Protein AF-A0A4Q4UU15-F1 (afdb_monomer_lite)

pLDDT: mean 80.72, std 23.54, range [22.84, 98.88]

Foldseek 3Di:
DDDLDAFLAAAEDEADDQCDDPQFAHNLLNLQSQHHEYEDAPVRLVRLLVCLQPCLLSHQYEYAPQRPDDPVSVLSNLLSRHSAYEYDLVCLVVCVVPNLRYWYEDAALVCLLSGDPNEYEHEAAACDDPRLVSNLVCLVVVVHPAYEYEHHPPHDPVSVLVSCLSRSYHYHHYRSQEDLDPVVPVRHDNVLCSLLVQADAPDPVSWAWEFEAELVRHGQEIATADSNQVSVCSVVQWRWGQDPVPGIDQQCPPPVFTWGFRYWDADDRRRYIYTHIHTDQARDPDPARGPVGHDDDQVVLLVVLLCCCPDPDPPDPSVCLLVPPVVLVVQLVVLVVQCVVDQDPVSVVVSVSSNSNSVSNVCVSVVHGVSNVVSVVSSNVSNDDDDDPDDDDVVCVVVVHDDPDPPVVVVPPPDDDDDDDDDDDDDDDPDDDPDFQAFAEDEPVPDDPVVLVSLLDADDDDPLVVLCVVLVVLLVCCLVPPQVSQLVVLCVPQVQVVDPGQKDFPPDDVVLQDDDPVLVVQLVQQLVLLLVLQLVPDDPDWDWDDPDVQKIKIKDKAFFQFEEEEDEDDPDDALLSLSLPLSLLLSRPHNAYEYEYAAHSNLRDHNSSSNSCNVSVHRMYRHGHFLNSLSCQLNNGPPGHNGQEYEDADEPRRLSSQVVSCPPVNSNHHYQARAYQAEEEEEAEPLFDLLLLLVLQQVSQLRFLSYEYEYEYEPDDPVSSVSNSVNNRVVLVPDPSNVSSSSRSSSYYYYYDHHLLVVLVSCQVSQHQEYEYQDPPQVVCPVSRQHYQDYFGHSVGRVVCCSRRNNHHSRGHHPNCSNPHHHDHSVSGMDIDMDMGGDLVRLVVCLVVQLVVCVVVVVVVSNCVSVVSVVVVVVVPPDDPDPDPPDDDDDDDDDDDDDDDDDDDDDDDDDDDDDDDDDDDDDDDDDDDDDDDDDDDDDDDDDDDDDDDDDDDDDDDDDDDDDDDDDDDDDDDDDDDDDDDDDDDDDDDDDDDDDDDDDDDDDDDDD

Structure (mmCIF, N/CA/C/O backbone):
data_AF-A0A4Q4UU15-F1
#
_entry.id   AF-A0A4Q4UU15-F1
#
loop_
_atom_site.group_PDB
_atom_site.id
_atom_site.type_symbol
_atom_site.label_atom_id
_atom_site.label_alt_id
_atom_site.label_comp_id
_atom_site.label_asym_id
_atom_site.label_entity_id
_atom_site.label_seq_id
_atom_site.pdbx_PDB_ins_code
_atom_site.Cartn_x
_atom_site.Cartn_y
_atom_site.Cartn_z
_atom_site.occupancy
_atom_site.B_iso_or_equiv
_atom_site.auth_seq_id
_atom_site.auth_comp_id
_atom_site.auth_asym_id
_atom_site.auth_atom_id
_atom_site.pdbx_PDB_model_num
ATOM 1 N N . MET A 1 1 ? -6.479 15.012 11.293 1.00 39.41 1 MET A N 1
ATOM 2 C CA . MET A 1 1 ? -6.043 14.186 12.442 1.00 39.41 1 MET A CA 1
ATOM 3 C C . MET A 1 1 ? -5.944 15.071 13.678 1.00 39.41 1 MET A C 1
ATOM 5 O O . MET A 1 1 ? -5.377 16.163 13.597 1.00 39.41 1 MET A O 1
ATOM 9 N N . GLU A 1 2 ? -6.521 14.622 14.789 1.00 58.62 2 GLU A N 1
ATOM 10 C CA . GLU A 1 2 ? -6.257 15.151 16.132 1.00 58.62 2 GLU A CA 1
ATOM 11 C C . GLU A 1 2 ? -5.521 14.083 16.940 1.00 58.62 2 GLU A C 1
ATOM 13 O O . GLU A 1 2 ? -5.747 12.889 16.732 1.00 58.62 2 GLU A O 1
ATOM 18 N N . THR A 1 3 ? -4.657 14.514 17.856 1.00 61.81 3 THR A N 1
ATOM 19 C CA . THR A 1 3 ? -4.020 13.623 18.829 1.00 61.81 3 THR A CA 1
ATOM 20 C C . THR A 1 3 ? -5.076 12.959 19.728 1.00 61.81 3 THR A C 1
ATOM 22 O O . THR A 1 3 ? -6.122 13.535 20.048 1.00 61.81 3 THR A O 1
ATOM 25 N N . THR A 1 4 ? -4.838 11.705 20.115 1.00 64.75 4 THR A N 1
ATOM 26 C CA . THR A 1 4 ? -5.640 11.008 21.134 1.00 64.75 4 THR A CA 1
ATOM 27 C C . THR A 1 4 ? -5.186 11.326 22.556 1.00 64.75 4 THR A C 1
ATOM 29 O O . THR A 1 4 ? -5.921 11.025 23.497 1.00 64.75 4 THR A O 1
ATOM 32 N N . LEU A 1 5 ? -4.018 11.953 22.704 1.00 75.62 5 LEU A N 1
ATOM 33 C CA . LEU A 1 5 ? -3.441 12.382 23.970 1.00 75.62 5 LEU A CA 1
ATOM 34 C C . LEU A 1 5 ? -3.993 13.769 24.354 1.00 75.62 5 LEU A C 1
ATOM 36 O O . LEU A 1 5 ? -4.196 14.610 23.472 1.00 75.62 5 LEU A O 1
ATOM 40 N N . PRO A 1 6 ? -4.250 14.035 25.645 1.00 83.81 6 PRO A N 1
ATOM 41 C CA . PRO A 1 6 ? -4.517 15.388 26.124 1.00 83.81 6 PRO A CA 1
ATOM 42 C C . PRO A 1 6 ? -3.251 16.257 26.072 1.00 83.81 6 PRO A C 1
ATOM 44 O O . PRO A 1 6 ? -2.151 15.784 25.792 1.00 83.81 6 PRO A O 1
ATOM 47 N N . LEU A 1 7 ? -3.408 17.533 26.430 1.00 89.31 7 LEU A N 1
ATOM 48 C CA . LEU A 1 7 ? -2.296 18.347 26.926 1.00 89.31 7 LEU A CA 1
ATOM 49 C C . LEU A 1 7 ? -1.609 17.662 28.135 1.00 89.31 7 LEU A C 1
ATOM 51 O O . LEU A 1 7 ? -2.227 16.816 28.786 1.00 89.31 7 LEU A O 1
ATOM 55 N N . PRO A 1 8 ? -0.368 18.047 28.498 1.00 89.69 8 PRO A N 1
ATOM 56 C CA . PRO A 1 8 ? 0.362 17.491 29.649 1.00 89.69 8 PRO A CA 1
ATOM 57 C C . PRO A 1 8 ? -0.289 17.747 31.026 1.00 89.69 8 PRO A C 1
ATOM 59 O O . PRO A 1 8 ? 0.302 17.421 32.047 1.00 89.69 8 PRO A O 1
ATOM 62 N N . PHE A 1 9 ? -1.492 18.320 31.071 1.00 92.88 9 PHE A N 1
ATOM 63 C CA . PHE A 1 9 ? -2.354 18.469 32.242 1.00 92.88 9 PHE A CA 1
ATOM 64 C C . PHE A 1 9 ? -3.827 18.480 31.791 1.00 92.88 9 PHE A C 1
ATOM 66 O O . PHE A 1 9 ? -4.130 18.752 30.625 1.00 92.88 9 PHE A O 1
ATOM 73 N N . LEU A 1 10 ? -4.757 18.228 32.715 1.00 93.31 10 LEU A N 1
ATOM 74 C CA . LEU A 1 10 ? -6.194 18.455 32.514 1.00 93.31 10 LEU A CA 1
ATOM 75 C C . LEU A 1 10 ? -6.689 19.602 33.399 1.00 93.31 10 LEU A C 1
ATOM 77 O O . LEU A 1 10 ? -6.224 19.770 34.524 1.00 93.31 10 LEU A O 1
ATOM 81 N N . ILE A 1 11 ? -7.676 20.358 32.917 1.00 92.50 11 ILE A N 1
ATOM 82 C CA . ILE A 1 11 ? -8.272 21.476 33.658 1.00 92.50 11 ILE A CA 1
ATOM 83 C C . ILE A 1 11 ? -9.529 20.992 34.382 1.00 92.50 11 ILE A C 1
ATOM 85 O O . ILE A 1 11 ? -10.514 20.662 33.728 1.00 92.50 11 ILE A O 1
ATOM 89 N N . SER A 1 12 ? -9.534 20.975 35.714 1.00 90.75 12 SER A N 1
ATOM 90 C CA . SER A 1 12 ? -10.745 20.695 36.498 1.00 90.75 12 SER A CA 1
ATOM 91 C C . SER A 1 12 ? -11.598 21.954 36.672 1.00 90.75 12 SER A C 1
ATOM 93 O O . SER A 1 12 ? -11.074 23.040 36.944 1.00 90.75 12 SER A O 1
ATOM 95 N N . VAL A 1 13 ? -12.920 21.820 36.533 1.00 83.56 13 VAL A N 1
ATOM 96 C CA . VAL A 1 13 ? -13.891 22.906 36.759 1.00 83.56 13 VAL A CA 1
ATOM 97 C C . VAL A 1 13 ? -15.082 22.407 37.585 1.00 83.56 13 VAL A C 1
ATOM 99 O O . VAL A 1 13 ? -15.626 21.337 37.328 1.00 83.56 13 VAL A O 1
ATOM 102 N N . ALA A 1 14 ? -15.499 23.191 38.585 1.00 66.06 14 ALA A N 1
ATOM 103 C CA . ALA A 1 14 ? -16.339 22.689 39.677 1.00 66.06 14 ALA A CA 1
ATOM 104 C C . ALA A 1 14 ? -17.745 22.205 39.256 1.00 66.06 14 ALA A C 1
ATOM 106 O O . ALA A 1 14 ? -18.124 21.088 39.591 1.00 66.06 14 ALA A O 1
ATOM 107 N N . VAL A 1 15 ? -18.539 23.024 38.548 1.00 62.88 15 VAL A N 1
ATOM 108 C CA . VAL A 1 15 ? -19.888 22.669 38.045 1.00 62.88 15 VAL A CA 1
ATOM 109 C C . VAL A 1 15 ? -20.229 23.546 36.821 1.00 62.88 15 VAL A C 1
ATOM 111 O O . VAL A 1 15 ? -19.921 24.737 36.852 1.00 62.88 15 VAL A O 1
ATOM 114 N N . PRO A 1 16 ? -20.915 23.053 35.766 1.00 60.19 16 PRO A N 1
ATOM 115 C CA . PRO A 1 16 ? -21.484 23.915 34.722 1.00 60.19 16 PRO A CA 1
ATOM 116 C C . PRO A 1 16 ? -22.715 24.651 35.290 1.00 60.19 16 PRO A C 1
ATOM 118 O O . PRO A 1 16 ? -23.657 23.983 35.730 1.00 60.19 16 PRO A O 1
ATOM 121 N N . PRO A 1 17 ? -22.742 25.998 35.302 1.00 46.38 17 PRO A N 1
ATOM 122 C CA . PRO A 1 17 ? -22.681 26.791 34.072 1.00 46.38 17 PRO A CA 1
ATOM 123 C C . PRO A 1 17 ? -21.685 27.969 34.114 1.00 46.38 17 PRO A C 1
ATOM 125 O O . PRO A 1 17 ? -21.605 28.690 35.100 1.00 46.38 17 PRO A O 1
ATOM 128 N N . GLY A 1 18 ? -20.986 28.208 32.999 1.00 55.41 18 GLY A N 1
ATOM 129 C CA . GLY A 1 18 ? -20.080 29.358 32.820 1.00 55.41 18 GLY A CA 1
ATOM 130 C C . GLY A 1 18 ? -18.651 28.991 32.409 1.00 55.41 18 GLY A C 1
ATOM 131 O O . GLY A 1 18 ? -17.973 29.823 31.822 1.00 55.41 18 GLY A O 1
ATOM 132 N N . LEU A 1 19 ? -18.222 27.740 32.642 1.00 56.38 19 LEU A N 1
ATOM 133 C CA . LEU A 1 19 ? -16.916 27.152 32.260 1.00 56.38 19 LEU A CA 1
ATOM 134 C C . LEU A 1 19 ? -15.644 27.827 32.819 1.00 56.38 19 LEU A C 1
ATOM 136 O O . LEU A 1 19 ? -14.568 27.245 32.723 1.00 56.38 19 LEU A O 1
ATOM 140 N N . ALA A 1 20 ? -15.774 28.975 33.477 1.00 56.12 20 ALA A N 1
ATOM 141 C CA . ALA A 1 20 ? -14.735 29.656 34.234 1.00 56.12 20 ALA A CA 1
ATOM 142 C C . ALA A 1 20 ? -15.347 30.497 35.363 1.00 56.12 20 ALA A C 1
ATOM 144 O O . ALA A 1 20 ? -16.526 30.851 35.318 1.00 56.12 20 ALA A O 1
ATOM 145 N N . SER A 1 21 ? -14.529 30.830 36.362 1.00 53.84 21 SER A N 1
ATOM 146 C CA . SER A 1 21 ? -14.844 31.852 37.366 1.00 53.84 21 SER A CA 1
ATOM 147 C C . SER A 1 21 ? -14.084 33.145 37.047 1.00 53.84 21 SER A C 1
ATOM 149 O O . SER A 1 21 ? -13.205 33.152 36.189 1.00 53.84 21 SER A O 1
ATOM 151 N N . SER A 1 22 ? -14.364 34.232 37.768 1.00 56.00 22 SER A N 1
ATOM 152 C CA . SER A 1 22 ? -13.528 35.442 37.739 1.00 56.00 22 SER A CA 1
ATOM 153 C C . SER A 1 22 ? -12.153 35.263 38.406 1.00 56.00 22 SER A C 1
ATOM 155 O O . SER A 1 22 ? -11.325 36.168 38.346 1.00 56.00 22 SER A O 1
ATOM 157 N N . GLU A 1 23 ? -11.900 34.123 39.054 1.00 70.69 23 GLU A N 1
ATOM 158 C CA . GLU A 1 23 ? -10.709 33.841 39.861 1.00 70.69 23 GLU A CA 1
ATOM 159 C C . GLU A 1 23 ? -9.854 32.729 39.228 1.00 70.69 23 GLU A C 1
ATOM 161 O O . GLU A 1 23 ? -9.620 31.697 39.845 1.00 70.69 23 GLU A O 1
ATOM 166 N N . GLY A 1 24 ? -9.393 32.894 37.984 1.00 85.00 24 GLY A N 1
ATOM 167 C CA . GLY A 1 24 ? -8.623 31.857 37.280 1.00 85.00 24 GLY A CA 1
ATOM 168 C C . GLY A 1 24 ? -8.496 32.117 35.782 1.00 85.00 24 GLY A C 1
ATOM 169 O O . GLY A 1 24 ? -8.559 33.268 35.355 1.00 85.00 24 GLY A O 1
ATOM 170 N N . LEU A 1 25 ? -8.360 31.042 35.001 1.00 87.88 25 LEU A N 1
ATOM 171 C CA . LEU A 1 25 ? -8.557 31.083 33.546 1.00 87.88 25 LEU A CA 1
ATOM 172 C C . LEU A 1 25 ? -9.998 31.467 33.198 1.00 87.88 25 LEU A C 1
ATOM 174 O O . LEU A 1 25 ? -10.936 30.962 33.818 1.00 87.88 25 LEU A O 1
ATOM 178 N N . SER A 1 26 ? -10.158 32.286 32.159 1.00 86.62 26 SER A N 1
ATOM 179 C CA . SER A 1 26 ? -11.438 32.595 31.511 1.00 86.62 26 SER A CA 1
ATOM 180 C C . SER A 1 26 ? -12.000 31.403 30.724 1.00 86.62 26 SER A C 1
ATOM 182 O O . SER A 1 26 ? -11.304 30.421 30.449 1.00 86.62 26 SER A O 1
ATOM 184 N N . ARG A 1 27 ? -13.280 31.477 30.333 1.00 83.62 27 ARG A N 1
ATOM 185 C CA . ARG A 1 27 ? -13.952 30.395 29.593 1.00 83.62 27 ARG A CA 1
ATOM 186 C C . ARG A 1 27 ? -13.274 30.164 28.247 1.00 83.62 27 ARG A C 1
ATOM 188 O O . ARG A 1 27 ? -13.139 29.027 27.804 1.00 83.62 27 ARG A O 1
ATOM 195 N N . GLU A 1 28 ? -12.870 31.247 27.610 1.00 84.94 28 GLU A N 1
ATOM 196 C CA . GLU A 1 28 ? -12.276 31.285 26.285 1.00 84.94 28 GLU A CA 1
ATOM 197 C C . GLU A 1 28 ? -10.853 30.696 26.309 1.00 84.94 28 GLU A C 1
ATOM 199 O O . GLU A 1 28 ? -10.489 29.923 25.425 1.00 84.94 28 GLU A O 1
ATOM 204 N N . GLU A 1 29 ? -10.081 30.943 27.373 1.00 89.25 29 GLU A N 1
ATOM 205 C CA . GLU A 1 29 ? -8.777 30.299 27.596 1.00 89.25 29 GLU A CA 1
ATOM 206 C C . GLU A 1 29 ? -8.921 28.795 27.872 1.00 89.25 29 GLU A C 1
ATOM 208 O O . GLU A 1 29 ? -8.183 27.987 27.303 1.00 89.25 29 GLU A O 1
ATOM 213 N N . VAL A 1 30 ? -9.910 28.391 28.681 1.00 88.19 30 VAL A N 1
ATOM 214 C CA . VAL A 1 30 ? -10.246 26.969 28.887 1.00 88.19 30 VAL A CA 1
ATOM 215 C C . VAL A 1 30 ? -10.694 26.316 27.570 1.00 88.19 30 VAL A C 1
ATOM 217 O O . VAL A 1 30 ? -10.331 25.169 27.312 1.00 88.19 30 VAL A O 1
ATOM 220 N N . SER A 1 31 ? -11.407 27.043 26.702 1.00 86.00 31 SER A N 1
ATOM 221 C CA . SER A 1 31 ? -11.778 26.591 25.351 1.00 86.00 31 SER A CA 1
ATOM 222 C C . SER A 1 31 ? -10.558 26.390 24.450 1.00 86.00 31 SER A C 1
ATOM 224 O O . SER A 1 31 ? -10.447 25.348 23.810 1.00 86.00 31 SER A O 1
ATOM 226 N N . CYS A 1 32 ? -9.601 27.324 24.454 1.00 90.19 32 CYS A N 1
ATOM 227 C CA . CYS A 1 32 ? -8.368 27.208 23.668 1.00 90.19 32 CYS A CA 1
ATOM 228 C C . CYS A 1 32 ? -7.501 26.008 24.093 1.00 90.19 32 CYS A C 1
ATOM 230 O O . CYS A 1 32 ? -6.809 25.416 23.265 1.00 90.19 32 CYS A O 1
ATOM 232 N N . LEU A 1 33 ? -7.520 25.641 25.376 1.00 90.81 33 LEU A N 1
ATOM 233 C CA . LEU A 1 33 ? -6.792 24.479 25.904 1.00 90.81 33 LEU A CA 1
ATOM 234 C C . LEU A 1 33 ? -7.575 23.168 25.699 1.00 90.81 33 LEU A C 1
ATOM 236 O O . LEU A 1 33 ? -6.986 22.103 25.502 1.00 90.81 33 LEU A O 1
ATOM 240 N N . GLY A 1 34 ? -8.908 23.233 25.720 1.00 86.38 34 GLY A N 1
ATOM 241 C CA . GLY A 1 34 ? -9.823 22.191 25.248 1.00 86.38 34 GLY A CA 1
ATOM 242 C C . GLY A 1 34 ? -9.844 20.875 26.037 1.00 86.38 34 GLY A C 1
ATOM 243 O O . GLY A 1 34 ? -10.647 20.009 25.704 1.00 86.38 34 GLY A O 1
ATOM 244 N N . CYS A 1 35 ? -9.003 20.687 27.059 1.00 89.12 35 CYS A N 1
ATOM 245 C CA . CYS A 1 35 ? -8.871 19.433 27.815 1.00 89.12 35 CYS A CA 1
ATOM 246 C C . CYS A 1 35 ? -9.415 19.598 29.243 1.00 89.12 35 CYS A C 1
ATOM 248 O O . CYS A 1 35 ? -8.703 20.062 30.135 1.00 89.12 35 CYS A O 1
ATOM 250 N N . VAL A 1 36 ? -10.684 19.234 29.459 1.00 90.75 36 VAL A N 1
ATOM 251 C CA . VAL A 1 36 ? -11.423 19.558 30.696 1.00 90.75 36 VAL A CA 1
ATOM 252 C C . VAL A 1 36 ? -11.832 18.295 31.450 1.00 90.75 36 VAL A C 1
ATOM 254 O O . VAL A 1 36 ? -12.388 17.371 30.860 1.00 90.75 36 VAL A O 1
ATOM 257 N N . PHE A 1 37 ? -11.580 18.276 32.755 1.00 92.94 37 PHE A N 1
ATOM 258 C CA . PHE A 1 37 ? -11.966 17.225 33.689 1.00 92.94 37 PHE A CA 1
ATOM 259 C C . PHE A 1 37 ? -13.167 17.656 34.545 1.00 92.94 37 PHE A C 1
ATOM 261 O O . PHE A 1 37 ? -13.266 18.812 34.962 1.00 92.94 37 PHE A O 1
ATOM 268 N N . PHE A 1 38 ? -14.064 16.715 34.829 1.00 91.75 38 PHE A N 1
ATOM 269 C CA . PHE A 1 38 ? -15.236 16.908 35.681 1.00 91.75 38 PHE A CA 1
ATOM 270 C C . PHE A 1 38 ? -15.442 15.707 36.607 1.00 91.75 38 PHE A C 1
ATOM 272 O O . PHE A 1 38 ? -15.261 14.561 36.198 1.00 91.75 38 PHE A O 1
ATOM 279 N N . GLU A 1 39 ? -15.945 15.962 37.811 1.00 90.81 39 GLU A N 1
ATOM 280 C CA . GLU A 1 39 ? -16.492 14.930 38.695 1.00 90.81 39 GLU A CA 1
ATOM 281 C C . GLU A 1 39 ? -18.021 14.918 38.576 1.00 90.81 39 GLU A C 1
ATOM 283 O O . GLU A 1 39 ? -18.673 15.960 38.704 1.00 90.81 39 GLU A O 1
ATOM 288 N N . VAL A 1 40 ? -18.612 13.750 38.308 1.00 90.31 40 VAL A N 1
ATOM 289 C CA . VAL A 1 40 ? -20.061 13.605 38.120 1.00 90.31 40 VAL A CA 1
ATOM 290 C C . VAL A 1 40 ? -20.688 12.856 39.283 1.00 90.31 40 VAL A C 1
ATOM 292 O O . VAL A 1 40 ? -20.252 11.779 39.684 1.00 90.31 40 VAL A O 1
ATOM 295 N N . THR A 1 41 ? -21.785 13.419 39.776 1.00 90.44 41 THR A N 1
ATOM 296 C CA . THR A 1 41 ? -22.693 12.782 40.728 1.00 90.44 41 THR A CA 1
ATOM 297 C C . THR A 1 41 ? -24.092 12.748 40.126 1.00 90.44 41 THR A C 1
ATOM 299 O O . THR A 1 41 ? -24.404 13.545 39.234 1.00 90.44 41 THR A O 1
ATOM 302 N N . GLN A 1 42 ? -24.986 11.919 40.668 1.00 89.75 42 GLN A N 1
ATOM 303 C CA . GLN A 1 42 ? -26.385 11.884 40.221 1.00 89.75 42 GLN A CA 1
ATOM 304 C C . GLN A 1 42 ? -27.067 13.271 40.250 1.00 89.75 42 GLN A C 1
ATOM 306 O O . GLN A 1 42 ? -27.930 13.563 39.429 1.00 89.75 42 GLN A O 1
ATOM 311 N N . LYS A 1 43 ? -26.643 14.167 41.159 1.00 88.19 43 LYS A N 1
ATOM 312 C CA . LYS A 1 43 ? -27.161 15.544 41.286 1.00 88.19 43 LYS A CA 1
ATOM 313 C C . LYS A 1 43 ? -26.632 16.515 40.223 1.00 88.19 43 LYS A C 1
ATOM 315 O O . LYS A 1 43 ? -27.232 17.571 40.021 1.00 88.19 43 LYS A O 1
ATOM 320 N N . THR A 1 44 ? -25.496 16.220 39.590 1.00 88.62 44 THR A N 1
ATOM 321 C CA . THR A 1 44 ? -24.872 17.090 38.576 1.00 88.62 44 THR A CA 1
ATOM 322 C C . THR A 1 44 ? -25.012 16.557 37.152 1.00 88.62 44 THR A C 1
ATOM 324 O O . THR A 1 44 ? -24.866 17.344 36.216 1.00 88.62 44 THR A O 1
ATOM 327 N N . LEU A 1 45 ? -25.360 15.275 36.975 1.00 89.50 45 LEU A N 1
ATOM 328 C CA . LEU A 1 45 ? -25.500 14.580 35.689 1.00 89.50 45 LEU A CA 1
ATOM 329 C C . LEU A 1 45 ? -26.203 15.415 34.604 1.00 89.50 45 LEU A C 1
ATOM 331 O O . LEU A 1 45 ? -25.604 15.682 33.562 1.00 89.50 45 LEU A O 1
ATOM 335 N N . ASP A 1 46 ? -27.417 15.914 34.857 1.00 87.06 46 ASP A N 1
ATOM 336 C CA . ASP A 1 46 ? -28.176 16.713 33.881 1.00 87.06 46 ASP A CA 1
ATOM 337 C C . ASP A 1 46 ? -27.452 17.992 33.434 1.00 87.06 46 ASP A C 1
ATOM 339 O O . ASP A 1 46 ? -27.587 18.424 32.286 1.00 87.06 46 ASP A O 1
ATOM 343 N N . LYS A 1 47 ? -26.655 18.611 34.313 1.00 86.69 47 LYS A N 1
ATOM 344 C CA . LYS A 1 47 ? -25.866 19.804 33.970 1.00 86.69 47 LYS A CA 1
ATOM 345 C C . LYS A 1 47 ? -24.719 19.442 33.029 1.00 86.69 47 LYS A C 1
ATOM 347 O O . LYS A 1 47 ? -24.502 20.153 32.050 1.00 86.69 47 LYS A O 1
ATOM 352 N N . HIS A 1 48 ? -24.031 18.325 33.275 1.00 88.12 48 HIS A N 1
ATOM 353 C CA . HIS A 1 48 ? -22.958 17.841 32.399 1.00 88.12 48 HIS A CA 1
ATOM 354 C C . HIS A 1 48 ? -23.497 17.312 31.063 1.00 88.12 48 HIS A C 1
ATOM 356 O O . HIS A 1 48 ? -22.931 17.629 30.020 1.00 88.12 48 HIS A O 1
ATOM 362 N N . LEU A 1 49 ? -24.631 16.601 31.049 1.00 87.12 49 LEU A N 1
ATOM 363 C CA . LEU A 1 49 ? -25.288 16.183 29.805 1.00 87.12 49 LEU A CA 1
ATOM 364 C C . LEU A 1 49 ? -25.735 17.394 28.972 1.00 87.12 49 LEU A C 1
ATOM 366 O O . LEU A 1 49 ? -25.527 17.412 27.761 1.00 87.12 49 LEU A O 1
ATOM 370 N N . ASN A 1 50 ? -26.290 18.438 29.596 1.00 85.06 50 ASN A N 1
ATOM 371 C CA . ASN A 1 50 ? -26.632 19.676 28.889 1.00 85.06 50 ASN A CA 1
ATOM 372 C C . ASN A 1 50 ? -25.402 20.461 28.404 1.00 85.06 50 ASN A C 1
ATOM 374 O O . ASN A 1 50 ? -25.481 21.084 27.346 1.00 85.06 50 ASN A O 1
ATOM 378 N N . LEU A 1 51 ? -24.274 20.410 29.124 1.00 83.12 51 LEU A N 1
ATOM 379 C CA . LEU A 1 51 ? -23.001 20.957 28.648 1.00 83.12 51 LEU A CA 1
ATOM 380 C C . LEU A 1 51 ? -22.522 20.206 27.398 1.00 83.12 51 LEU A C 1
ATOM 382 O O . LEU A 1 51 ? -22.273 20.833 26.372 1.00 83.12 51 LEU A O 1
ATOM 386 N N . LEU A 1 52 ? -22.451 18.872 27.458 1.00 82.75 52 LEU A N 1
ATOM 387 C CA . LEU A 1 52 ? -22.012 18.029 26.343 1.00 82.75 52 LEU A CA 1
ATOM 388 C C . LEU A 1 52 ? -22.885 18.229 25.096 1.00 82.75 52 LEU A C 1
ATOM 390 O O . LEU A 1 52 ? -22.358 18.460 24.013 1.00 82.75 52 LEU A O 1
ATOM 394 N N . ARG A 1 53 ? -24.217 18.260 25.242 1.00 81.12 53 ARG A N 1
ATOM 395 C CA . ARG A 1 53 ? -25.150 18.530 24.127 1.00 81.12 53 ARG A CA 1
ATOM 396 C C . ARG A 1 53 ? -24.918 19.870 23.421 1.00 81.12 53 ARG A C 1
ATOM 398 O O . ARG A 1 53 ? -25.358 20.015 22.285 1.00 81.12 53 ARG A O 1
ATOM 405 N N . ARG A 1 54 ? -24.307 20.851 24.096 1.00 77.38 54 ARG A N 1
ATOM 406 C CA . ARG A 1 54 ? -24.052 22.199 23.560 1.00 77.38 54 ARG A CA 1
ATOM 407 C C . ARG A 1 54 ? -22.612 22.406 23.090 1.00 77.38 54 ARG A C 1
ATOM 409 O O . ARG A 1 54 ? -22.416 23.158 22.146 1.00 77.38 54 ARG A O 1
ATOM 416 N N . HIS A 1 55 ? -21.640 21.762 23.739 1.00 76.75 55 HIS A N 1
ATOM 417 C CA . HIS A 1 55 ? -20.215 22.099 23.628 1.00 76.75 55 HIS A CA 1
ATOM 418 C C . HIS A 1 55 ? -19.283 20.877 23.475 1.00 76.75 55 HIS A C 1
ATOM 420 O O . HIS A 1 55 ? -18.071 21.008 23.636 1.00 76.75 55 HIS A O 1
ATOM 426 N N . ASN A 1 56 ? -19.788 19.674 23.169 1.00 70.81 56 ASN A N 1
ATOM 427 C CA . ASN A 1 56 ? -18.939 18.480 22.993 1.00 70.81 56 ASN A CA 1
ATOM 428 C C . ASN A 1 56 ? -17.849 18.622 21.916 1.00 70.81 56 ASN A C 1
ATOM 430 O O . ASN A 1 56 ? -16.811 17.977 22.022 1.00 70.81 56 ASN A O 1
ATOM 434 N N . ALA A 1 57 ? -18.060 19.473 20.912 1.00 65.75 57 ALA A N 1
ATOM 435 C CA . ALA A 1 57 ? -17.071 19.762 19.881 1.00 65.75 57 ALA A CA 1
ATOM 436 C C . ALA A 1 57 ? -16.100 20.910 20.245 1.00 65.75 57 ALA A C 1
ATOM 438 O O . ALA A 1 57 ? -15.128 21.124 19.529 1.00 65.75 57 ALA A O 1
ATOM 439 N N . GLU A 1 58 ? -16.346 21.643 21.339 1.00 71.81 58 GLU A N 1
ATOM 440 C CA . GLU A 1 58 ? -15.407 22.630 21.908 1.00 71.81 58 GLU A CA 1
ATOM 441 C C . GLU A 1 58 ? -14.407 21.953 22.867 1.00 71.81 58 GLU A C 1
ATOM 443 O O . GLU A 1 58 ? -13.241 22.336 22.918 1.00 71.81 58 GLU A O 1
ATOM 448 N N . PHE A 1 59 ? -14.835 20.914 23.601 1.00 80.69 59 PHE A N 1
ATOM 449 C CA . PHE A 1 59 ? -14.058 20.325 24.699 1.00 80.69 59 PHE A CA 1
ATOM 450 C C . PHE A 1 59 ? -13.839 18.812 24.557 1.00 80.69 59 PHE A C 1
ATOM 452 O O . PHE A 1 59 ? -14.780 18.018 24.544 1.00 80.69 59 PHE A O 1
ATOM 459 N N . HIS A 1 60 ? -12.576 18.381 24.601 1.00 86.38 60 HIS A N 1
ATOM 460 C CA . HIS A 1 60 ? -12.217 17.004 24.947 1.00 86.38 60 HIS A CA 1
ATOM 461 C C . HIS A 1 60 ? -12.421 16.814 26.453 1.00 86.38 60 HIS A C 1
ATOM 463 O O . HIS A 1 60 ? -11.605 17.233 27.276 1.00 86.38 60 HIS A O 1
ATOM 469 N N . THR A 1 61 ? -13.548 16.204 26.804 1.00 89.88 61 THR A N 1
ATOM 470 C CA . THR A 1 61 ? -14.020 16.095 28.186 1.00 89.88 61 THR A CA 1
ATOM 471 C C . THR A 1 61 ? -13.687 14.747 28.824 1.00 89.88 61 THR A C 1
ATOM 473 O O . THR A 1 61 ? -13.878 13.686 28.227 1.00 89.88 61 THR A O 1
ATOM 476 N N . TYR A 1 62 ? -13.207 14.800 30.060 1.00 93.38 62 TYR A N 1
ATOM 477 C CA . TYR A 1 62 ? -12.820 13.667 30.891 1.00 93.38 62 TYR A CA 1
ATOM 478 C C . TYR A 1 62 ? -13.719 13.666 32.129 1.00 93.38 62 TYR A C 1
ATOM 480 O O . TYR A 1 62 ? -13.866 14.705 32.769 1.00 93.38 62 TYR A O 1
ATOM 488 N N . PHE A 1 63 ? -14.339 12.536 32.467 1.00 93.81 63 PHE A N 1
ATOM 489 C CA . PHE A 1 63 ? -15.282 12.472 33.588 1.00 93.81 63 PHE A CA 1
ATOM 490 C C . PHE A 1 63 ? -14.910 11.383 34.582 1.00 93.81 63 PHE A C 1
ATOM 492 O O . PHE A 1 63 ? -14.866 10.212 34.217 1.00 93.81 63 PHE A O 1
ATOM 499 N N . ASP A 1 64 ? -14.737 11.738 35.849 1.00 95.00 64 ASP A N 1
ATOM 500 C CA . ASP A 1 64 ? -14.909 10.776 36.932 1.00 95.00 64 ASP A CA 1
ATOM 501 C C . ASP A 1 64 ? -16.410 10.523 37.119 1.00 95.00 64 ASP A C 1
ATOM 503 O O . ASP A 1 64 ? -17.171 11.433 37.455 1.00 95.00 64 ASP A O 1
ATOM 507 N N . VAL A 1 65 ? -16.834 9.287 36.852 1.00 95.19 65 VAL A N 1
ATOM 508 C CA . VAL A 1 65 ? -18.225 8.833 36.976 1.00 95.19 65 VAL A CA 1
ATOM 509 C C . VAL A 1 65 ? -18.390 7.802 38.095 1.00 95.19 65 VAL A C 1
ATOM 511 O O . VAL A 1 65 ? -19.418 7.134 38.173 1.00 95.19 65 VAL A O 1
ATOM 514 N N . THR A 1 66 ? -17.410 7.677 39.000 1.00 94.19 66 THR A N 1
ATOM 515 C CA . THR A 1 66 ? -17.484 6.758 40.153 1.00 94.19 66 THR A CA 1
ATOM 516 C C . THR A 1 66 ? -18.651 7.059 41.100 1.00 94.19 66 THR A C 1
ATOM 518 O O . THR A 1 66 ? -19.043 6.175 41.859 1.00 94.19 66 THR A O 1
ATOM 521 N N . GLY A 1 67 ? -19.225 8.268 41.033 1.00 89.88 67 GLY A N 1
ATOM 522 C CA . GLY A 1 67 ? -20.436 8.691 41.744 1.00 89.88 67 GLY A CA 1
ATOM 523 C C . GLY A 1 67 ? -21.762 8.470 40.995 1.00 89.88 67 GLY A C 1
ATOM 524 O O . GLY A 1 67 ? -22.761 9.084 41.377 1.00 89.88 67 GLY A O 1
ATOM 525 N N . LEU A 1 68 ? -21.780 7.656 39.929 1.00 93.00 68 LEU A N 1
ATOM 526 C CA . LEU A 1 68 ? -22.989 7.244 39.200 1.00 93.00 68 LEU A CA 1
ATOM 527 C C . LEU A 1 68 ? -23.241 5.738 39.342 1.00 93.00 68 LEU A C 1
ATOM 529 O O . LEU A 1 68 ? -22.388 4.909 39.024 1.00 93.00 68 LEU A O 1
ATOM 533 N N . GLU A 1 69 ? -24.449 5.369 39.760 1.00 86.62 69 GLU A N 1
ATOM 534 C CA . GLU A 1 69 ? -24.837 3.966 39.962 1.00 86.62 69 GLU A CA 1
ATOM 535 C C . GLU A 1 69 ? -25.309 3.310 38.651 1.00 86.62 69 GLU A C 1
ATOM 537 O O . GLU A 1 69 ? -24.936 2.180 38.338 1.00 86.62 69 GLU A O 1
ATOM 542 N N . SER A 1 70 ? -26.058 4.033 37.817 1.00 89.75 70 SER A N 1
ATOM 543 C CA . SER A 1 70 ? -26.639 3.513 36.572 1.00 89.75 70 SER A CA 1
ATOM 544 C C . SER A 1 70 ? -25.607 3.312 35.449 1.00 89.75 70 SER A C 1
ATOM 546 O O . SER A 1 70 ? -24.893 4.246 35.074 1.00 89.75 70 SER A O 1
ATOM 548 N N . LYS A 1 71 ? -25.579 2.114 34.831 1.00 89.81 71 LYS A N 1
ATOM 549 C CA . LYS A 1 71 ? -24.833 1.875 33.573 1.00 89.81 71 LYS A CA 1
ATOM 550 C C . LYS A 1 71 ? -25.337 2.801 32.459 1.00 89.81 71 LYS A C 1
ATOM 552 O O . LYS A 1 71 ? -24.529 3.343 31.706 1.00 89.81 71 LYS A O 1
ATOM 557 N N . ASP A 1 72 ? -26.648 3.021 32.372 1.00 89.25 72 ASP A N 1
ATOM 558 C CA . ASP A 1 72 ? -27.259 3.861 31.338 1.00 89.25 72 ASP A CA 1
ATOM 559 C C . ASP A 1 72 ? -26.868 5.340 31.443 1.00 89.25 72 ASP A C 1
ATOM 561 O O . ASP A 1 72 ? -26.771 6.012 30.413 1.00 89.25 72 ASP A O 1
ATOM 565 N N . ASP A 1 73 ? -26.582 5.842 32.645 1.00 93.00 73 ASP A N 1
ATOM 566 C CA . ASP A 1 73 ? -26.145 7.229 32.846 1.00 93.00 73 ASP A CA 1
ATOM 567 C C . ASP A 1 73 ? -24.694 7.421 32.382 1.00 93.00 73 ASP A C 1
ATOM 569 O O . ASP A 1 73 ? -24.380 8.392 31.688 1.00 93.00 73 ASP A O 1
ATOM 573 N N . VAL A 1 74 ? -23.821 6.446 32.664 1.00 92.94 74 VAL A N 1
ATOM 574 C CA . VAL A 1 74 ? -22.441 6.415 32.147 1.00 92.94 74 VAL A CA 1
ATOM 575 C C . VAL A 1 74 ? -22.426 6.290 30.619 1.00 92.94 74 VAL A C 1
ATOM 577 O O . VAL A 1 74 ? -21.707 7.032 29.944 1.00 92.94 74 VAL A O 1
ATOM 580 N N . VAL A 1 75 ? -23.267 5.420 30.044 1.00 90.88 75 VAL A N 1
ATOM 581 C CA . VAL A 1 75 ? -23.425 5.325 28.581 1.00 90.88 75 VAL A CA 1
ATOM 582 C C . VAL A 1 75 ? -23.992 6.622 28.003 1.00 90.88 75 VAL A C 1
ATOM 584 O O . VAL A 1 75 ? -23.533 7.063 26.953 1.00 90.88 75 VAL A O 1
ATOM 587 N N . SER A 1 76 ? -24.904 7.302 28.701 1.00 90.12 76 SER A N 1
ATOM 588 C CA . SER A 1 76 ? -25.427 8.605 28.270 1.00 90.12 76 SER A CA 1
ATOM 589 C C . SER A 1 76 ? -24.337 9.683 28.224 1.00 90.12 76 SER A C 1
ATOM 591 O O . SER A 1 76 ? -24.331 10.505 27.308 1.00 90.12 76 SER A O 1
ATOM 593 N N . ILE A 1 77 ? -23.376 9.675 29.151 1.00 90.56 77 ILE A N 1
ATOM 594 C CA . ILE A 1 77 ? -22.204 10.567 29.107 1.00 90.56 77 ILE A CA 1
ATOM 595 C C . ILE A 1 77 ? -21.319 10.255 27.885 1.00 90.56 77 ILE A C 1
ATOM 597 O O . ILE A 1 77 ? -20.918 11.173 27.160 1.00 90.56 77 ILE A O 1
ATOM 601 N N . LEU A 1 78 ? -21.076 8.972 27.590 1.00 90.31 78 LEU A N 1
ATOM 602 C CA . LEU A 1 78 ? -20.342 8.542 26.391 1.00 90.31 78 LEU A CA 1
ATOM 603 C C . LEU A 1 78 ? -21.069 8.940 25.089 1.00 90.31 78 LEU A C 1
ATOM 605 O O . LEU A 1 78 ? -20.440 9.521 24.202 1.00 90.31 78 LEU A O 1
ATOM 609 N N . ASP A 1 79 ? -22.382 8.715 24.997 1.00 86.06 79 ASP A N 1
ATOM 610 C CA . ASP A 1 79 ? -23.241 9.059 23.849 1.00 86.06 79 ASP A CA 1
ATOM 611 C C . ASP A 1 79 ? -23.267 10.558 23.525 1.00 86.06 79 ASP A C 1
ATOM 613 O O . ASP A 1 79 ? -23.473 10.946 22.372 1.00 86.06 79 ASP A O 1
ATOM 617 N N . ASN A 1 80 ? -23.095 11.418 24.534 1.00 85.62 80 ASN A N 1
ATOM 618 C CA . ASN A 1 80 ? -23.081 12.869 24.345 1.00 85.62 80 ASN A CA 1
ATOM 619 C C . ASN A 1 80 ? -21.669 13.421 24.053 1.00 85.62 80 ASN A C 1
ATOM 621 O O . ASN A 1 80 ? -21.536 14.613 23.781 1.00 85.62 80 ASN A O 1
ATOM 625 N N . GLY A 1 81 ? -20.638 12.565 24.008 1.00 84.25 81 GLY A N 1
ATOM 626 C CA . GLY A 1 81 ? -19.319 12.899 23.454 1.00 84.25 81 GLY A CA 1
ATOM 627 C C . GLY A 1 81 ? -18.146 12.893 24.438 1.00 84.25 81 GLY A C 1
ATOM 628 O O . GLY A 1 81 ? -17.069 13.355 24.074 1.00 84.25 81 GLY A O 1
ATOM 629 N N . ALA A 1 82 ? -18.303 12.364 25.657 1.00 89.50 82 ALA A N 1
ATOM 630 C CA . ALA A 1 82 ? -17.204 12.275 26.624 1.00 89.50 82 ALA A CA 1
ATOM 631 C C . ALA A 1 82 ? -15.973 11.545 26.055 1.00 89.50 82 ALA A C 1
ATOM 633 O O . ALA A 1 82 ? -16.073 10.390 25.629 1.00 89.50 82 ALA A O 1
ATOM 634 N N . ARG A 1 83 ? -14.801 12.190 26.053 1.00 88.62 83 ARG A N 1
ATOM 635 C CA . ARG A 1 83 ? -13.568 11.617 25.484 1.00 88.62 83 ARG A CA 1
ATOM 636 C C . ARG A 1 83 ? -13.103 10.403 26.283 1.00 88.62 83 ARG A C 1
ATOM 638 O O . ARG A 1 83 ? -12.712 9.404 25.681 1.00 88.62 83 ARG A O 1
ATOM 645 N N . LYS A 1 84 ? -13.186 10.483 27.613 1.00 92.31 84 LYS A N 1
ATOM 646 C CA . LYS A 1 84 ? -12.891 9.383 28.537 1.00 92.31 84 LYS A CA 1
ATOM 647 C C . LYS A 1 84 ? -13.782 9.471 29.776 1.00 92.31 84 LYS A C 1
ATOM 649 O O . LYS A 1 84 ? -14.060 10.571 30.253 1.00 92.31 84 LYS A O 1
ATOM 654 N N . VAL A 1 85 ? -14.203 8.326 30.301 1.00 94.88 85 VAL A N 1
ATOM 655 C CA . VAL A 1 85 ? -14.888 8.219 31.597 1.00 94.88 85 VAL A CA 1
ATOM 656 C C . VAL A 1 85 ? -14.119 7.271 32.517 1.00 94.88 85 VAL A C 1
ATOM 658 O O . VAL A 1 85 ? -13.562 6.274 32.053 1.00 94.88 85 VAL A O 1
ATOM 661 N N . PHE A 1 86 ? -14.081 7.585 33.809 1.00 96.19 86 PHE A N 1
ATOM 662 C CA . PHE A 1 86 ? -13.405 6.789 34.825 1.00 96.19 86 PHE A CA 1
ATOM 663 C C . PHE A 1 86 ? -14.421 6.136 35.767 1.00 96.19 86 PHE A C 1
ATOM 665 O O . PHE A 1 86 ? -15.215 6.830 36.405 1.00 96.19 86 PHE A O 1
ATOM 672 N N . VAL A 1 87 ? -14.407 4.805 35.825 1.00 95.62 87 VAL A N 1
ATOM 673 C CA . VAL A 1 87 ? -15.363 3.963 36.569 1.00 95.62 87 VAL A CA 1
ATOM 674 C C . VAL A 1 87 ? -14.681 3.260 37.743 1.00 95.62 87 VAL A C 1
ATOM 676 O O . VAL A 1 87 ? -13.454 3.198 37.809 1.00 95.62 87 VAL A O 1
ATOM 679 N N . GLN A 1 88 ? -15.464 2.716 38.676 1.00 93.94 88 GLN A N 1
ATOM 680 C CA . GLN A 1 88 ? -14.911 1.889 39.753 1.00 93.94 88 GLN A CA 1
ATOM 681 C C . GLN A 1 88 ? -14.329 0.576 39.163 1.00 93.94 88 GLN A C 1
ATOM 683 O O . GLN A 1 88 ? -14.880 0.076 38.177 1.00 93.94 88 GLN A O 1
ATOM 688 N N . PRO A 1 89 ? -13.214 0.028 39.692 1.00 92.56 89 PRO A N 1
ATOM 689 C CA . PRO A 1 89 ? -12.512 -1.113 39.090 1.00 92.56 89 PRO A CA 1
ATOM 690 C C . PRO A 1 89 ? -13.345 -2.384 38.917 1.00 92.56 89 PRO A C 1
ATOM 692 O O . PRO A 1 89 ? -13.231 -3.073 37.907 1.00 92.56 89 PRO A O 1
ATOM 695 N N . ASP A 1 90 ? -14.195 -2.675 39.896 1.00 91.19 90 ASP A N 1
ATOM 696 C CA . ASP A 1 90 ? -15.140 -3.792 39.926 1.00 91.19 90 ASP A CA 1
ATOM 697 C C . ASP A 1 90 ? -16.183 -3.718 38.801 1.00 91.19 90 ASP A C 1
ATOM 699 O O . ASP A 1 90 ? -16.619 -4.746 38.287 1.00 91.19 90 ASP A O 1
ATOM 703 N N . ARG A 1 91 ? -16.522 -2.499 38.368 1.00 90.62 91 ARG A N 1
ATOM 704 C CA . ARG A 1 91 ? -17.470 -2.215 37.283 1.00 90.62 91 ARG A CA 1
ATOM 705 C C . ARG A 1 91 ? -16.825 -2.075 35.909 1.00 90.62 91 ARG A C 1
ATOM 707 O O . ARG A 1 91 ? -17.520 -1.814 34.933 1.00 90.62 91 ARG A O 1
ATOM 714 N N . LEU A 1 92 ? -15.507 -2.233 35.785 1.00 89.12 92 LEU A N 1
ATOM 715 C CA . LEU A 1 92 ? -14.811 -2.082 34.503 1.00 89.12 92 LEU A CA 1
ATOM 716 C C . LEU A 1 92 ? -15.303 -3.097 33.447 1.00 89.12 92 LEU A C 1
ATOM 718 O O . LEU A 1 92 ? -15.386 -2.774 32.261 1.00 89.12 92 LEU A O 1
ATOM 722 N N . SER A 1 93 ? -15.682 -4.300 33.887 1.00 87.94 93 SER A N 1
ATOM 723 C CA . SER A 1 93 ? -16.267 -5.366 33.063 1.00 87.94 93 SER A CA 1
ATOM 724 C C . SER A 1 93 ? -17.622 -4.988 32.450 1.00 87.94 93 SER A C 1
ATOM 726 O O . SER A 1 93 ? -17.863 -5.331 31.291 1.00 87.94 93 SER A O 1
ATOM 728 N N . ASP A 1 94 ? -18.461 -4.215 33.158 1.00 88.12 94 ASP A N 1
ATOM 729 C CA . ASP A 1 94 ? -19.761 -3.720 32.666 1.00 88.12 94 ASP A CA 1
ATOM 730 C C . ASP A 1 94 ? -19.623 -2.920 31.359 1.00 88.12 94 ASP A C 1
ATOM 732 O O . ASP A 1 94 ? -20.580 -2.806 30.590 1.00 88.12 94 ASP A O 1
ATOM 736 N N . PHE A 1 95 ? -18.438 -2.353 31.110 1.00 89.75 95 PHE A N 1
ATOM 737 C CA . PHE A 1 95 ? -18.135 -1.462 29.993 1.00 89.75 95 PHE A CA 1
ATOM 738 C C . PHE A 1 95 ? -17.027 -1.999 29.069 1.00 89.75 95 PHE A C 1
ATOM 740 O O . PHE A 1 95 ? -16.420 -1.222 28.331 1.00 89.75 95 PHE A O 1
ATOM 747 N N . ALA A 1 96 ? -16.761 -3.312 29.070 1.00 81.44 96 ALA A N 1
ATOM 748 C CA . ALA A 1 96 ? -15.710 -3.928 28.246 1.00 81.44 96 ALA A CA 1
ATOM 749 C C . ALA A 1 96 ? -15.850 -3.618 26.736 1.00 81.44 96 ALA A C 1
ATOM 751 O O . ALA A 1 96 ? -14.860 -3.399 26.041 1.00 81.44 96 ALA A O 1
ATOM 752 N N . GLU A 1 97 ? -17.088 -3.503 26.247 1.00 80.81 97 GLU A N 1
ATOM 753 C CA . GLU A 1 97 ? -17.446 -3.051 24.890 1.00 80.81 97 GLU A CA 1
ATOM 754 C C . GLU A 1 97 ? -16.954 -1.625 24.543 1.00 80.81 97 GLU A C 1
ATOM 756 O O . GLU A 1 97 ? -16.845 -1.276 23.368 1.00 80.81 97 GLU A O 1
ATOM 761 N N . TYR A 1 98 ? -16.608 -0.804 25.542 1.00 83.12 98 TYR A N 1
ATOM 762 C CA . TYR A 1 98 ? -16.180 0.594 25.395 1.00 83.12 98 TYR A CA 1
ATOM 763 C C . TYR A 1 98 ? -14.738 0.834 25.865 1.00 83.12 98 TYR A C 1
ATOM 765 O O . TYR A 1 98 ? -14.350 1.987 26.068 1.00 83.12 98 TYR A O 1
ATOM 773 N N . ALA A 1 99 ? -13.936 -0.228 26.022 1.00 70.69 99 ALA A N 1
ATOM 774 C CA . ALA A 1 99 ? -12.630 -0.202 26.687 1.00 70.69 99 ALA A CA 1
ATOM 775 C C . ALA A 1 99 ? -11.702 0.954 26.262 1.00 70.69 99 ALA A C 1
ATOM 777 O O . ALA A 1 99 ? -11.018 1.511 27.107 1.00 70.69 99 ALA A O 1
ATOM 778 N N . GLY A 1 100 ? -11.699 1.399 24.999 1.00 81.50 100 GLY A N 1
ATOM 779 C CA . GLY A 1 100 ? -10.874 2.538 24.549 1.00 81.50 100 GLY A CA 1
ATOM 780 C C . GLY A 1 100 ? -11.239 3.913 25.149 1.00 81.50 100 GLY A C 1
ATOM 781 O O . GLY A 1 100 ? -10.420 4.834 25.135 1.00 81.50 100 GLY A O 1
ATOM 782 N N . ARG A 1 101 ? -12.456 4.074 25.689 1.00 88.88 101 ARG A N 1
ATOM 783 C CA . ARG A 1 101 ? -12.981 5.320 26.293 1.00 88.88 101 ARG A CA 1
ATOM 784 C C . ARG A 1 101 ? -13.288 5.189 27.789 1.00 88.88 101 ARG A C 1
ATOM 786 O O . ARG A 1 101 ? -13.671 6.182 28.403 1.00 88.88 101 ARG A O 1
ATOM 793 N N . VAL A 1 102 ? -13.095 4.011 28.378 1.00 93.25 102 VAL A N 1
ATOM 794 C CA . VAL A 1 102 ? -13.358 3.734 29.796 1.00 93.25 102 VAL A CA 1
ATOM 795 C C . VAL A 1 102 ? -12.063 3.300 30.473 1.00 93.25 102 VAL A C 1
ATOM 797 O O . VAL A 1 102 ? -11.302 2.521 29.908 1.00 93.25 102 VAL A O 1
ATOM 800 N N . ALA A 1 103 ? -11.797 3.823 31.665 1.00 94.31 103 ALA A N 1
ATOM 801 C CA . ALA A 1 103 ? -10.632 3.474 32.474 1.00 94.31 103 ALA A CA 1
ATOM 802 C C . ALA A 1 103 ? -11.028 3.319 33.957 1.00 94.31 103 ALA A C 1
ATOM 804 O O . ALA A 1 103 ? -12.022 3.908 34.382 1.00 94.31 103 ALA A O 1
ATOM 805 N N . PRO A 1 104 ? -10.284 2.548 34.763 1.00 95.19 104 PRO A N 1
ATOM 806 C CA . PRO A 1 104 ? -10.499 2.470 36.204 1.00 95.19 104 PRO A CA 1
ATOM 807 C C . PRO A 1 104 ? -10.089 3.769 36.918 1.00 95.19 104 PRO A C 1
ATOM 809 O O . PRO A 1 104 ? -9.133 4.443 36.525 1.00 95.19 104 PRO A O 1
ATOM 812 N N . ALA A 1 105 ? -10.789 4.083 38.006 1.00 95.75 105 ALA A N 1
ATOM 813 C CA . ALA A 1 105 ? -10.392 5.058 39.015 1.00 95.75 105 ALA A CA 1
ATOM 814 C C . ALA A 1 105 ? -10.106 4.356 40.347 1.00 95.75 105 ALA A C 1
ATOM 816 O O . ALA A 1 105 ? -10.919 3.565 40.819 1.00 95.75 105 ALA A O 1
ATOM 817 N N . VAL A 1 106 ? -8.978 4.681 40.970 1.00 93.69 106 VAL A N 1
ATOM 818 C CA . VAL A 1 106 ? -8.527 4.132 42.257 1.00 93.69 106 VAL A CA 1
ATOM 819 C C . VAL A 1 106 ? -8.181 5.267 43.217 1.00 93.69 106 VAL A C 1
ATOM 821 O O . VAL A 1 106 ? -7.911 6.386 42.782 1.00 93.69 106 VAL A O 1
ATOM 824 N N . SER A 1 107 ? -8.168 4.989 44.520 1.00 90.31 107 SER A N 1
ATOM 825 C CA . SER A 1 107 ? -7.859 5.998 45.553 1.00 90.31 107 SER A CA 1
ATOM 826 C C . SER A 1 107 ? -6.573 5.696 46.326 1.00 90.31 107 SER A C 1
ATOM 828 O O . SER A 1 107 ? -6.254 6.414 47.269 1.00 90.31 107 SER A O 1
ATOM 830 N N . LYS A 1 108 ? -5.845 4.627 45.973 1.00 86.31 108 LYS A N 1
ATOM 831 C CA . LYS A 1 108 ? -4.588 4.239 46.627 1.00 86.31 108 LYS A CA 1
ATOM 832 C C . LYS A 1 108 ? -3.496 3.951 45.607 1.00 86.31 108 LYS A C 1
ATOM 834 O O . LYS A 1 108 ? -3.739 3.311 44.587 1.00 86.31 108 LYS A O 1
ATOM 839 N N . VAL A 1 109 ? -2.265 4.327 45.943 1.00 84.06 109 VAL A N 1
ATOM 840 C CA . VAL A 1 109 ? -1.067 4.040 45.134 1.00 84.06 109 VAL A CA 1
ATOM 841 C C . VAL A 1 109 ? -0.835 2.527 44.970 1.00 84.06 109 VAL A C 1
ATOM 843 O O . VAL A 1 109 ? -0.400 2.075 43.917 1.00 84.06 109 VAL A O 1
ATOM 846 N N . SER A 1 110 ? -1.213 1.716 45.963 1.00 82.94 110 SER A N 1
ATOM 847 C CA . SER A 1 110 ? -1.129 0.249 45.896 1.00 82.94 110 SER A CA 1
ATOM 848 C C . SER A 1 110 ? -2.054 -0.400 44.853 1.00 82.94 110 SER A C 1
ATOM 850 O O . SER A 1 110 ? -1.917 -1.585 44.570 1.00 82.94 110 SER A O 1
ATOM 852 N N . GLU A 1 111 ? -3.033 0.340 44.325 1.00 86.94 111 GLU A N 1
ATOM 853 C CA . GLU A 1 111 ? -4.045 -0.142 43.370 1.00 86.94 111 GLU A CA 1
ATOM 854 C C . GLU A 1 111 ? -3.694 0.247 41.915 1.00 86.94 111 GLU A C 1
ATOM 856 O O . GLU A 1 111 ? -4.459 -0.029 40.993 1.00 86.94 111 GLU A O 1
ATOM 861 N N . LEU A 1 112 ? -2.522 0.855 41.680 1.00 86.12 112 LEU A N 1
ATOM 862 C CA . LEU A 1 112 ? -2.051 1.282 40.354 1.00 86.12 112 LEU A CA 1
ATOM 863 C C . LEU A 1 112 ? -1.933 0.137 39.326 1.00 86.12 112 LEU A C 1
ATOM 865 O O . LEU A 1 112 ? -2.122 0.366 38.132 1.00 86.12 112 LEU A O 1
ATOM 869 N N . SER A 1 113 ? -1.707 -1.099 39.779 1.00 84.12 113 SER A N 1
ATOM 870 C CA . SER A 1 113 ? -1.631 -2.310 38.942 1.00 84.12 113 SER A CA 1
ATOM 871 C C . SER A 1 113 ? -2.947 -2.683 38.241 1.00 84.12 113 SER A C 1
ATOM 873 O O . SER A 1 113 ? -2.952 -3.510 37.332 1.00 84.12 113 SER A O 1
ATOM 875 N N . VAL A 1 114 ? -4.062 -2.052 38.623 1.00 87.69 114 VAL A N 1
ATOM 876 C CA . VAL A 1 114 ? -5.378 -2.173 37.972 1.00 87.69 114 VAL A CA 1
ATOM 877 C C . VAL A 1 114 ? -5.424 -1.427 36.625 1.00 87.69 114 VAL A C 1
ATOM 879 O O . VAL A 1 114 ? -6.390 -1.562 35.872 1.00 87.69 114 VAL A O 1
ATOM 882 N N . ALA A 1 115 ? -4.402 -0.627 36.299 1.00 86.62 115 ALA A N 1
ATOM 883 C CA . ALA A 1 115 ? -4.374 0.193 35.095 1.00 86.62 115 ALA A CA 1
ATOM 884 C C . ALA A 1 115 ? -4.606 -0.589 33.792 1.00 86.62 115 ALA A C 1
ATOM 886 O O . ALA A 1 115 ? -4.151 -1.715 33.598 1.00 86.62 115 ALA A O 1
ATOM 887 N N . THR A 1 116 ? -5.291 0.065 32.855 1.00 87.44 116 THR A N 1
ATOM 888 C CA . THR A 1 116 ? -5.595 -0.497 31.534 1.00 87.44 116 THR A CA 1
ATOM 889 C C . THR A 1 116 ? -4.748 0.162 30.451 1.00 87.44 116 THR A C 1
ATOM 891 O O . THR A 1 116 ? -4.208 1.249 30.647 1.00 87.44 116 THR A O 1
ATOM 894 N N . ILE A 1 117 ? -4.744 -0.415 29.244 1.00 82.50 117 ILE A N 1
ATOM 895 C CA . ILE A 1 117 ? -4.217 0.244 28.032 1.00 82.50 117 ILE A CA 1
ATOM 896 C C . ILE A 1 117 ? -4.848 1.623 27.754 1.00 82.50 117 ILE A C 1
ATOM 898 O O . ILE A 1 117 ? -4.289 2.423 27.008 1.00 82.50 117 ILE A O 1
ATOM 902 N N . SER A 1 118 ? -6.011 1.898 28.349 1.00 84.12 118 SER A N 1
ATOM 903 C CA . SER A 1 118 ? -6.772 3.138 28.207 1.00 84.12 118 SER A CA 1
ATOM 904 C C . SER A 1 118 ? -6.512 4.135 29.340 1.00 84.12 118 SER A C 1
ATOM 906 O O . SER A 1 118 ? -7.155 5.188 29.365 1.00 84.12 118 SER A O 1
ATOM 908 N N . GLY A 1 119 ? -5.592 3.836 30.258 1.00 91.56 119 GLY A N 1
ATOM 909 C CA . GLY A 1 119 ? -5.241 4.675 31.399 1.00 91.56 119 GLY A CA 1
ATOM 910 C C . GLY A 1 119 ? -5.811 4.216 32.733 1.00 91.56 119 GLY A C 1
ATOM 911 O O . GLY A 1 119 ? -6.439 3.156 32.844 1.00 91.56 119 GLY A O 1
ATOM 912 N N . LEU A 1 120 ? -5.566 5.053 33.740 1.00 93.62 120 LEU A N 1
ATOM 913 C CA . LEU A 1 120 ? -6.075 4.949 35.106 1.00 93.62 120 LEU A CA 1
ATOM 914 C C . LEU A 1 120 ? -6.129 6.349 35.735 1.00 93.62 120 LEU A C 1
ATOM 916 O O . LEU A 1 120 ? -5.267 7.183 35.462 1.00 93.62 120 LEU A O 1
ATOM 920 N N . LEU A 1 121 ? -7.133 6.600 36.576 1.00 95.69 121 LEU A N 1
ATOM 921 C CA . LEU A 1 121 ? -7.233 7.799 37.411 1.00 95.69 121 LEU A CA 1
ATOM 922 C C . LEU A 1 121 ? -6.868 7.465 38.863 1.00 95.69 121 LEU A C 1
ATOM 924 O O . LEU A 1 121 ? -7.550 6.663 39.494 1.00 95.69 121 LEU A O 1
ATOM 928 N N . LEU A 1 122 ? -5.846 8.120 39.410 1.00 93.44 122 LEU A N 1
ATOM 929 C CA . LEU A 1 122 ? -5.557 8.130 40.843 1.00 93.44 122 LEU A CA 1
ATOM 930 C C . LEU A 1 122 ? -6.251 9.336 41.493 1.00 93.44 122 LEU A C 1
ATOM 932 O O . LEU A 1 122 ? -6.000 10.485 41.126 1.00 93.44 122 LEU A O 1
ATOM 936 N N . LYS A 1 123 ? -7.145 9.070 42.444 1.00 92.75 123 LYS A N 1
ATOM 937 C CA . LYS A 1 123 ? -7.951 10.066 43.160 1.00 92.75 123 LYS A CA 1
ATOM 938 C C . LYS A 1 123 ? -7.323 10.440 44.501 1.00 92.75 123 LYS A C 1
ATOM 940 O O . LYS A 1 123 ? -6.752 9.586 45.170 1.00 92.75 123 LYS A O 1
ATOM 945 N N . ALA A 1 124 ? -7.527 11.692 44.915 1.00 85.69 124 ALA A N 1
ATOM 946 C CA . ALA A 1 124 ? -7.152 12.229 46.225 1.00 85.69 124 ALA A CA 1
ATOM 947 C C . ALA A 1 124 ? -5.668 12.025 46.600 1.00 85.69 124 ALA A C 1
ATOM 949 O O . ALA A 1 124 ? -5.349 11.757 47.756 1.00 85.69 124 ALA A O 1
ATOM 950 N N . PHE A 1 125 ? -4.760 12.171 45.631 1.00 85.31 125 PHE A N 1
ATOM 951 C CA . PHE A 1 125 ? -3.319 12.047 45.867 1.00 85.31 125 PHE A CA 1
ATOM 952 C C . PHE A 1 125 ? -2.806 13.187 46.762 1.00 85.31 125 PHE A C 1
ATOM 954 O O . PHE A 1 125 ? -2.903 14.356 46.386 1.00 85.31 125 PHE A O 1
ATOM 961 N N . ASP A 1 126 ? -2.272 12.862 47.940 1.00 79.56 126 ASP A N 1
ATOM 962 C CA . ASP A 1 126 ? -1.839 13.847 48.943 1.00 79.56 126 ASP A CA 1
ATOM 963 C C . ASP A 1 126 ? -0.381 14.319 48.784 1.00 79.56 126 ASP A C 1
ATOM 965 O O . ASP A 1 126 ? 0.005 15.336 49.367 1.00 79.56 126 ASP A O 1
ATOM 969 N N . GLY A 1 127 ? 0.405 13.599 47.975 1.00 71.12 127 GLY A N 1
ATOM 970 C CA . GLY A 1 127 ? 1.795 13.904 47.647 1.00 71.12 127 GLY A CA 1
ATOM 971 C C . GLY A 1 127 ? 2.785 13.774 48.805 1.00 71.12 127 GLY A C 1
ATOM 972 O O . GLY A 1 127 ? 3.883 14.311 48.690 1.00 71.12 127 GLY A O 1
ATOM 973 N N . LYS A 1 128 ? 2.439 13.115 49.922 1.00 72.00 128 LYS A N 1
ATOM 974 C CA . LYS A 1 128 ? 3.234 13.187 51.164 1.00 72.00 128 LYS A CA 1
ATOM 975 C C . LYS A 1 128 ? 3.710 11.825 51.676 1.00 72.00 128 LYS A C 1
ATOM 977 O O . LYS A 1 128 ? 3.060 10.798 51.536 1.00 72.00 128 LYS A O 1
ATOM 982 N N . GLY A 1 129 ? 4.871 11.833 52.334 1.00 66.62 129 GLY A N 1
ATOM 983 C CA . GLY A 1 129 ? 5.382 10.688 53.095 1.00 66.62 129 GLY A CA 1
ATOM 984 C C . GLY A 1 129 ? 5.731 9.452 52.255 1.00 66.62 129 GLY A C 1
ATOM 985 O O . GLY A 1 129 ? 6.340 9.558 51.190 1.00 66.62 129 GLY A O 1
ATOM 986 N N . SER A 1 130 ? 5.388 8.270 52.776 1.00 60.06 130 SER A N 1
ATOM 987 C CA . SER A 1 130 ? 5.670 6.962 52.163 1.00 60.06 130 SER A CA 1
ATOM 988 C C . SER A 1 130 ? 5.032 6.789 50.789 1.00 60.06 130 SER A C 1
ATOM 990 O O . SER A 1 130 ? 5.625 6.170 49.905 1.00 60.06 130 SER A O 1
ATOM 992 N N . ASP A 1 131 ? 3.843 7.355 50.607 1.00 67.25 131 ASP A N 1
ATOM 993 C CA . ASP A 1 131 ? 3.011 7.118 49.434 1.00 67.25 131 ASP A CA 1
ATOM 994 C C . ASP A 1 131 ? 3.585 7.826 48.204 1.00 67.25 131 ASP A C 1
ATOM 996 O O . ASP A 1 131 ? 3.485 7.296 47.101 1.00 67.25 131 ASP A O 1
ATOM 1000 N N . LEU A 1 132 ? 4.297 8.945 48.392 1.00 76.81 132 LEU A N 1
ATOM 1001 C CA . LEU A 1 132 ? 5.072 9.599 47.335 1.00 76.81 132 LEU A CA 1
ATOM 1002 C C . LEU A 1 132 ? 6.242 8.728 46.850 1.00 76.81 132 LEU A C 1
ATOM 1004 O O . LEU A 1 132 ? 6.438 8.584 45.645 1.00 76.81 132 LEU A O 1
ATOM 1008 N N . VAL A 1 133 ? 7.021 8.139 47.765 1.00 75.56 133 VAL A N 1
ATOM 1009 C CA . VAL A 1 133 ? 8.160 7.275 47.394 1.00 75.56 133 VAL A CA 1
ATOM 1010 C C . VAL A 1 133 ? 7.652 6.042 46.652 1.00 75.56 133 VAL A C 1
ATOM 1012 O O . VAL A 1 133 ? 8.099 5.768 45.539 1.00 75.56 133 VAL A O 1
ATOM 1015 N N . HIS A 1 134 ? 6.641 5.375 47.213 1.00 77.38 134 HIS A N 1
ATOM 1016 C CA . HIS A 1 134 ? 6.009 4.218 46.590 1.00 77.38 134 HIS A CA 1
ATOM 1017 C C . HIS A 1 134 ? 5.392 4.563 45.224 1.00 77.38 134 HIS A C 1
ATOM 1019 O O . HIS A 1 134 ? 5.548 3.809 44.269 1.00 77.38 134 HIS A O 1
ATOM 1025 N N . PHE A 1 135 ? 4.764 5.735 45.084 1.00 82.00 135 PHE A N 1
ATOM 1026 C CA . PHE A 1 135 ? 4.224 6.219 43.813 1.00 82.00 135 PHE A CA 1
ATOM 1027 C C . PHE A 1 135 ? 5.312 6.415 42.750 1.00 82.00 135 PHE A C 1
ATOM 1029 O O . PHE A 1 135 ? 5.134 5.984 41.607 1.00 82.00 135 PHE A O 1
ATOM 1036 N N . LEU A 1 136 ? 6.439 7.040 43.109 1.00 81.25 136 LEU A N 1
ATOM 1037 C CA . LEU A 1 136 ? 7.556 7.277 42.191 1.00 81.25 136 LEU A CA 1
ATOM 1038 C C . LEU A 1 136 ? 8.243 5.973 41.758 1.00 81.25 136 LEU A C 1
ATOM 1040 O O . LEU A 1 136 ? 8.726 5.900 40.627 1.00 81.25 136 LEU A O 1
ATOM 1044 N N . GLU A 1 137 ? 8.296 4.966 42.630 1.00 79.06 137 GLU A N 1
ATOM 1045 C CA . GLU A 1 137 ? 8.837 3.636 42.330 1.00 79.06 137 GLU A CA 1
ATOM 1046 C C . GLU A 1 137 ? 7.876 2.823 41.451 1.00 79.06 137 GLU A C 1
ATOM 1048 O O . GLU A 1 137 ? 8.234 2.461 40.327 1.00 79.06 137 GLU A O 1
ATOM 1053 N N . THR A 1 138 ? 6.639 2.607 41.909 1.00 76.38 138 THR A N 1
ATOM 1054 C CA . THR A 1 138 ? 5.618 1.802 41.218 1.00 76.38 138 THR A CA 1
ATOM 1055 C C . THR A 1 138 ? 5.293 2.366 39.835 1.00 76.38 138 THR A C 1
ATOM 1057 O O . THR A 1 138 ? 5.327 1.631 38.852 1.00 76.38 138 THR A O 1
ATOM 1060 N N . SER A 1 139 ? 5.091 3.683 39.699 1.00 76.44 139 SER A N 1
ATOM 1061 C CA . SER A 1 139 ? 4.762 4.289 38.393 1.00 76.44 139 SER A CA 1
ATOM 1062 C C . SER A 1 139 ? 5.886 4.130 37.359 1.00 76.44 139 SER A C 1
ATOM 1064 O O . SER A 1 139 ? 5.615 4.007 36.163 1.00 76.44 139 SER A O 1
ATOM 1066 N N . LYS A 1 140 ? 7.154 4.106 37.801 1.00 76.62 140 LYS A N 1
ATOM 1067 C CA . LYS A 1 140 ? 8.317 3.870 36.926 1.00 76.62 140 LYS A CA 1
ATOM 1068 C C . LYS A 1 140 ? 8.513 2.392 36.592 1.00 76.62 140 LYS A C 1
ATOM 1070 O O . LYS A 1 140 ? 8.939 2.090 35.477 1.00 76.62 140 LYS A O 1
ATOM 1075 N N . ALA A 1 141 ? 8.227 1.498 37.537 1.00 71.81 141 ALA A N 1
ATOM 1076 C CA . ALA A 1 141 ? 8.313 0.054 37.342 1.00 71.81 141 ALA A CA 1
ATOM 1077 C C . ALA A 1 141 ? 7.230 -0.447 36.371 1.00 71.81 141 ALA A C 1
ATOM 1079 O O . ALA A 1 141 ? 7.553 -1.090 35.371 1.00 71.81 141 ALA A O 1
ATOM 1080 N N . ASP A 1 142 ? 5.974 -0.073 36.621 1.00 72.62 142 ASP A N 1
ATOM 1081 C CA . ASP A 1 142 ? 4.799 -0.599 35.917 1.00 72.62 142 ASP A CA 1
ATOM 1082 C C . ASP A 1 142 ? 4.552 0.073 34.554 1.00 72.62 142 ASP A C 1
ATOM 1084 O O . ASP A 1 142 ? 3.799 -0.448 33.733 1.00 72.62 142 ASP A O 1
ATOM 1088 N N . LYS A 1 143 ? 5.202 1.220 34.285 1.00 75.75 143 LYS A N 1
ATOM 1089 C CA . LYS A 1 143 ? 5.111 1.986 33.022 1.00 75.75 143 LYS A CA 1
ATOM 1090 C C . LYS A 1 143 ? 3.669 2.253 32.579 1.00 75.75 143 LYS A C 1
ATOM 1092 O O . LYS A 1 143 ? 3.307 2.048 31.419 1.00 75.75 143 LYS A O 1
ATOM 1097 N N . ILE A 1 144 ? 2.852 2.715 33.521 1.00 80.44 144 ILE A N 1
ATOM 1098 C CA . ILE A 1 144 ? 1.409 2.887 33.345 1.00 80.44 144 ILE A CA 1
ATOM 1099 C C . ILE A 1 144 ? 1.127 3.871 32.196 1.00 80.44 144 ILE A C 1
ATOM 1101 O O . ILE A 1 144 ? 1.487 5.048 32.300 1.00 80.44 144 ILE A O 1
ATOM 1105 N N . PRO A 1 145 ? 0.479 3.439 31.098 1.00 77.56 145 PRO A N 1
ATOM 1106 C CA . PRO A 1 145 ? 0.111 4.347 30.021 1.00 77.56 145 PRO A CA 1
ATOM 1107 C C . PRO A 1 145 ? -0.998 5.280 30.514 1.00 77.56 145 PRO A C 1
ATOM 1109 O O . PRO A 1 145 ? -1.973 4.809 31.082 1.00 77.56 145 PRO A O 1
ATOM 1112 N N . LEU A 1 146 ? -0.887 6.591 30.269 1.00 87.62 146 LEU A N 1
ATOM 1113 C CA . LEU A 1 146 ? -1.925 7.587 30.596 1.00 87.62 146 LEU A CA 1
ATOM 1114 C C . LEU A 1 146 ? -2.425 7.525 32.057 1.00 87.62 146 LEU A C 1
ATOM 1116 O O . LEU A 1 146 ? -3.612 7.318 32.324 1.00 87.62 146 LEU A O 1
ATOM 1120 N N . LEU A 1 147 ? -1.505 7.728 33.002 1.00 92.19 147 LEU A N 1
ATOM 1121 C CA . LEU A 1 147 ? -1.817 7.902 34.420 1.00 92.19 147 LEU A CA 1
ATOM 1122 C C . LEU A 1 147 ? -2.314 9.331 34.692 1.00 92.19 147 LEU A C 1
ATOM 1124 O O . LEU A 1 147 ? -1.548 10.284 34.578 1.00 92.19 147 LEU A O 1
ATOM 1128 N N . TYR A 1 148 ? -3.585 9.483 35.059 1.00 94.44 148 TYR A N 1
ATOM 1129 C CA . TYR A 1 148 ? -4.192 10.759 35.453 1.00 94.44 148 TYR A CA 1
ATOM 1130 C C . TYR A 1 148 ? -4.210 10.878 36.976 1.00 94.44 148 TYR A C 1
ATOM 1132 O O . TYR A 1 148 ? -4.518 9.897 37.652 1.00 94.44 148 TYR A O 1
ATOM 1140 N N . ILE A 1 149 ? -3.928 12.060 37.531 1.00 93.56 149 ILE A N 1
ATOM 1141 C CA . ILE A 1 149 ? -3.890 12.252 38.990 1.00 93.56 149 ILE A CA 1
ATOM 1142 C C . ILE A 1 149 ? -4.731 13.456 39.401 1.00 93.56 149 ILE A C 1
ATOM 1144 O O . ILE A 1 149 ? -4.478 14.575 38.959 1.00 93.56 149 ILE A O 1
ATOM 1148 N N . ASN A 1 150 ? -5.715 13.218 40.269 1.00 92.75 150 ASN A N 1
ATOM 1149 C CA . ASN A 1 150 ? -6.540 14.241 40.904 1.00 92.75 150 ASN A CA 1
ATOM 1150 C C . ASN A 1 150 ? -6.042 14.455 42.349 1.00 92.75 150 ASN A C 1
ATOM 1152 O O . ASN A 1 150 ? -6.087 13.503 43.140 1.00 92.75 150 ASN A O 1
ATOM 1156 N N . PRO A 1 151 ? -5.524 15.644 42.703 1.00 90.56 151 PRO A N 1
ATOM 1157 C CA . PRO A 1 151 ? -4.887 15.869 43.997 1.00 90.56 151 PRO A CA 1
ATOM 1158 C C . PRO A 1 151 ? -5.881 15.930 45.164 1.00 90.56 151 PRO A C 1
ATOM 1160 O O . PRO A 1 151 ? -7.068 16.217 44.998 1.00 90.56 151 PRO A O 1
ATOM 1163 N N . ALA A 1 152 ? -5.378 15.711 46.377 1.00 87.50 152 ALA A N 1
ATOM 1164 C CA . ALA A 1 152 ? -6.115 15.979 47.604 1.00 87.50 152 ALA A CA 1
ATOM 1165 C C . ALA A 1 152 ? -6.316 17.499 47.827 1.00 87.50 152 ALA A C 1
ATOM 1167 O O . ALA A 1 152 ? -5.465 18.310 47.437 1.00 87.50 152 ALA A O 1
ATOM 1168 N N . PRO A 1 153 ? -7.406 17.924 48.497 1.00 84.25 153 PRO A N 1
ATOM 1169 C CA . PRO A 1 153 ? -7.607 19.325 48.858 1.00 84.25 153 PRO A CA 1
ATOM 1170 C C . PRO A 1 153 ? -6.459 19.880 49.714 1.00 84.25 153 PRO A C 1
ATOM 1172 O O . PRO A 1 153 ? -6.048 19.264 50.694 1.00 84.25 153 PRO A O 1
ATOM 1175 N N . GLY A 1 154 ? -5.977 21.080 49.376 1.00 82.12 154 GLY A N 1
ATOM 1176 C CA . GLY A 1 154 ? -4.920 21.763 50.133 1.00 82.12 154 GLY A CA 1
ATOM 1177 C C . GLY A 1 154 ? -3.484 21.337 49.800 1.00 82.12 154 GLY A C 1
ATOM 1178 O O . GLY A 1 154 ? -2.579 21.674 50.562 1.00 82.12 154 GLY A O 1
ATOM 1179 N N . ILE A 1 155 ? -3.259 20.618 48.692 1.00 87.06 155 ILE A N 1
ATOM 1180 C CA . ILE A 1 155 ? -1.909 20.389 48.156 1.00 87.06 155 ILE A CA 1
ATOM 1181 C C . ILE A 1 155 ? -1.273 21.697 47.649 1.00 87.06 155 ILE A C 1
ATOM 1183 O O . ILE A 1 155 ? -1.980 22.620 47.226 1.00 87.06 155 ILE A O 1
ATOM 1187 N N . ASP A 1 156 ? 0.059 21.747 47.641 1.00 87.88 156 ASP A N 1
ATOM 1188 C CA . ASP A 1 156 ? 0.798 22.721 46.843 1.00 87.88 156 ASP A CA 1
ATOM 1189 C C . ASP A 1 156 ? 0.784 22.290 45.366 1.00 87.88 156 ASP A C 1
ATOM 1191 O O . ASP A 1 156 ? 1.109 21.150 45.030 1.00 87.88 156 ASP A O 1
ATOM 1195 N N . TYR A 1 157 ? 0.356 23.187 44.478 1.00 88.44 157 TYR A N 1
ATOM 1196 C CA . TYR A 1 157 ? 0.168 22.858 43.065 1.00 88.44 157 TYR A CA 1
ATOM 1197 C C . TYR A 1 157 ? 1.464 22.914 42.241 1.00 88.44 157 TYR A C 1
ATOM 1199 O O . TYR A 1 157 ? 1.518 22.268 41.195 1.00 88.44 157 TYR A O 1
ATOM 1207 N N . GLU A 1 158 ? 2.505 23.622 42.692 1.00 87.38 158 GLU A N 1
ATOM 1208 C CA . GLU A 1 158 ? 3.825 23.597 42.048 1.00 87.38 158 GLU A CA 1
ATOM 1209 C C . GLU A 1 158 ? 4.534 22.275 42.357 1.00 87.38 158 GLU A C 1
ATOM 1211 O O . GLU A 1 158 ? 4.922 21.555 41.433 1.00 87.38 158 GLU A O 1
ATOM 1216 N N . GLU A 1 159 ? 4.599 21.894 43.637 1.00 86.25 159 GLU A N 1
ATOM 1217 C CA . GLU A 1 159 ? 5.191 20.623 44.082 1.00 86.25 159 GLU A CA 1
ATOM 1218 C C . GLU A 1 159 ? 4.459 19.409 43.476 1.00 86.25 159 GLU A C 1
ATOM 1220 O O . GLU A 1 159 ? 5.087 18.431 43.047 1.00 86.25 159 GLU A O 1
ATOM 1225 N N . PHE A 1 160 ? 3.127 19.484 43.368 1.00 88.38 160 PHE A N 1
ATOM 1226 C CA . PHE A 1 160 ? 2.298 18.458 42.733 1.00 88.38 160 PHE A CA 1
ATOM 1227 C C . PHE A 1 160 ? 2.617 18.268 41.241 1.00 88.38 160 PHE A C 1
ATOM 1229 O O . PHE A 1 160 ? 2.811 17.133 40.790 1.00 88.38 160 PHE A O 1
ATOM 1236 N N . VAL A 1 161 ? 2.702 19.354 40.465 1.00 89.31 161 VAL A N 1
ATOM 1237 C CA . VAL A 1 161 ? 3.040 19.274 39.035 1.00 89.31 161 VAL A CA 1
ATOM 1238 C C . VAL A 1 161 ? 4.478 18.796 38.838 1.00 89.31 161 VAL A C 1
ATOM 1240 O O . VAL A 1 161 ? 4.718 17.924 37.997 1.00 89.31 161 VAL A O 1
ATOM 1243 N N . GLU A 1 162 ? 5.433 19.294 39.630 1.00 86.56 162 GLU A N 1
ATOM 1244 C CA . GLU A 1 162 ? 6.825 18.836 39.564 1.00 86.56 162 GLU A CA 1
ATOM 1245 C C . GLU A 1 162 ? 6.918 17.327 39.853 1.00 86.56 162 GLU A C 1
ATOM 1247 O O . GLU A 1 162 ? 7.622 16.591 39.158 1.00 86.56 162 GLU A O 1
ATOM 1252 N N . THR A 1 163 ? 6.146 16.835 40.822 1.00 85.62 163 THR A N 1
ATOM 1253 C CA . THR A 1 163 ? 6.028 15.406 41.142 1.00 85.62 163 THR A CA 1
ATOM 1254 C C . THR A 1 163 ? 5.470 14.583 39.979 1.00 85.62 163 THR A C 1
ATOM 1256 O O . THR A 1 163 ? 6.055 13.557 39.620 1.00 85.62 163 THR A O 1
ATOM 1259 N N . CYS A 1 164 ? 4.392 15.038 39.334 1.00 87.44 164 CYS A N 1
ATOM 1260 C CA . CYS A 1 164 ? 3.817 14.352 38.172 1.00 87.44 164 CYS A CA 1
ATOM 1261 C C . CYS A 1 164 ? 4.804 14.297 36.990 1.00 87.44 164 CYS A C 1
ATOM 1263 O O . CYS A 1 164 ? 4.936 13.261 36.333 1.00 87.44 164 CYS A O 1
ATOM 1265 N N . SER A 1 165 ? 5.585 15.364 36.775 1.00 83.88 165 SER A N 1
ATOM 1266 C CA . SER A 1 165 ? 6.592 15.422 35.703 1.00 83.88 165 SER A CA 1
ATOM 1267 C C . SER A 1 165 ? 7.656 14.315 35.815 1.00 83.88 165 SER A C 1
ATOM 1269 O O . SER A 1 165 ? 8.080 13.753 34.804 1.00 83.88 165 SER A O 1
ATOM 1271 N N . LYS A 1 166 ? 8.012 13.906 37.045 1.00 83.62 166 LYS A N 1
ATOM 1272 C CA . LYS A 1 166 ? 9.004 12.850 37.345 1.00 83.62 166 LYS A CA 1
ATOM 1273 C C . LYS A 1 166 ? 8.529 11.428 37.006 1.00 83.62 166 LYS A C 1
ATOM 1275 O O . LYS A 1 166 ? 9.331 10.494 37.083 1.00 83.62 166 LYS A O 1
ATOM 1280 N N . THR A 1 167 ? 7.248 11.257 36.670 1.00 78.94 167 THR A N 1
ATOM 1281 C CA . THR A 1 167 ? 6.600 9.970 36.340 1.00 78.94 167 THR A CA 1
ATOM 1282 C C . THR A 1 167 ? 5.832 9.993 35.016 1.00 78.94 167 THR A C 1
ATOM 1284 O O . THR A 1 167 ? 5.228 8.989 34.654 1.00 78.94 167 THR A O 1
ATOM 1287 N N . SER A 1 168 ? 5.856 11.113 34.281 1.00 78.50 168 SER A N 1
ATOM 1288 C CA . SER A 1 168 ? 5.023 11.339 33.085 1.00 78.50 168 SER A CA 1
ATOM 1289 C C . SER A 1 168 ? 3.512 11.192 33.336 1.00 78.50 168 SER A C 1
ATOM 1291 O O . SER A 1 168 ? 2.747 10.939 32.405 1.00 78.50 168 SER A O 1
ATOM 1293 N N . ALA A 1 169 ? 3.076 11.375 34.586 1.00 89.44 169 ALA A N 1
ATOM 1294 C CA . ALA A 1 169 ? 1.666 11.428 34.943 1.00 89.44 169 ALA A CA 1
ATOM 1295 C C . ALA A 1 169 ? 1.038 12.767 34.521 1.00 89.44 169 ALA A C 1
ATOM 1297 O O . ALA A 1 169 ? 1.715 13.794 34.455 1.00 89.44 169 ALA A O 1
ATOM 1298 N N . ILE A 1 170 ? -0.268 12.752 34.260 1.00 92.56 170 ILE A N 1
ATOM 1299 C CA . ILE A 1 170 ? -1.058 13.897 33.802 1.00 92.56 170 ILE A CA 1
ATOM 1300 C C . ILE A 1 170 ? -1.777 14.506 35.022 1.00 92.56 170 ILE A C 1
ATOM 1302 O O . ILE A 1 170 ? -2.790 13.950 35.465 1.00 92.56 170 ILE A O 1
ATOM 1306 N N . PRO A 1 171 ? -1.288 15.626 35.591 1.00 93.69 171 PRO A N 1
ATOM 1307 C CA . PRO A 1 171 ? -1.951 16.300 36.699 1.00 93.69 171 PRO A CA 1
ATOM 1308 C C . PRO A 1 171 ? -3.292 16.896 36.261 1.00 93.69 171 PRO A C 1
ATOM 1310 O O . PRO A 1 171 ? -3.410 17.529 35.209 1.00 93.69 171 PRO A O 1
ATOM 1313 N N . ILE A 1 172 ? -4.305 16.732 37.106 1.00 94.75 172 ILE A N 1
ATOM 1314 C CA . ILE A 1 172 ? -5.583 17.436 37.017 1.00 94.75 172 ILE A CA 1
ATOM 1315 C C . ILE A 1 172 ? -5.485 18.673 37.917 1.00 94.75 172 ILE A C 1
ATOM 1317 O O . ILE A 1 172 ? -5.282 18.558 39.124 1.00 94.75 172 ILE A O 1
ATOM 1321 N N . VAL A 1 173 ? -5.614 19.865 37.333 1.00 92.50 173 VAL A N 1
ATOM 1322 C CA . VAL A 1 173 ? -5.425 21.148 38.028 1.00 92.50 173 VAL A CA 1
ATOM 1323 C C . VAL A 1 173 ? -6.697 21.998 37.920 1.00 92.50 173 VAL A C 1
ATOM 1325 O O . VAL A 1 173 ? -7.204 22.177 36.811 1.00 92.50 173 VAL A O 1
ATOM 1328 N N . PRO A 1 174 ? -7.241 22.555 39.020 1.00 90.81 174 PRO A N 1
ATOM 1329 C CA . PRO A 1 174 ? -8.386 23.460 38.960 1.00 90.81 174 PRO A CA 1
ATOM 1330 C C . PRO A 1 174 ? -8.097 24.714 38.132 1.00 90.81 174 PRO A C 1
ATOM 1332 O O . PRO A 1 174 ? -7.048 25.338 38.299 1.00 90.81 174 PRO A O 1
ATOM 1335 N N . SER A 1 175 ? -9.056 25.162 37.315 1.00 90.44 175 SER A N 1
ATOM 1336 C CA . SER A 1 175 ? -8.920 26.403 36.527 1.00 90.44 175 SER A CA 1
ATOM 1337 C C . SER A 1 175 ? -8.630 27.649 37.375 1.00 90.44 175 SER A C 1
ATOM 1339 O O . SER A 1 175 ? -8.040 28.605 36.875 1.00 90.44 175 SER A O 1
ATOM 1341 N N . THR A 1 176 ? -8.989 27.628 38.664 1.00 88.44 176 THR A N 1
ATOM 1342 C CA . THR A 1 176 ? -8.723 28.703 39.632 1.00 88.44 176 THR A CA 1
ATOM 1343 C C . THR A 1 176 ? -7.267 28.789 40.098 1.00 88.44 176 THR A C 1
ATOM 1345 O O . THR A 1 176 ? -6.846 29.800 40.659 1.00 88.44 176 THR A O 1
ATOM 1348 N N . LYS A 1 177 ? -6.476 27.740 39.849 1.00 90.44 177 LYS A N 1
ATOM 1349 C CA . LYS A 1 177 ? -5.037 27.664 40.144 1.00 90.44 177 LYS A CA 1
ATOM 1350 C C . LYS A 1 177 ? -4.158 27.872 38.912 1.00 90.44 177 LYS A C 1
ATOM 1352 O O . LYS A 1 177 ? -2.942 27.748 39.013 1.00 90.44 177 LYS A O 1
ATOM 1357 N N . LEU A 1 178 ? -4.759 28.211 37.773 1.00 91.38 178 LEU A N 1
ATOM 1358 C CA . LEU A 1 178 ? -4.094 28.429 36.493 1.00 91.38 178 LEU A CA 1
ATOM 1359 C C . LEU A 1 178 ? -4.207 29.904 36.066 1.00 91.38 178 LEU A C 1
ATOM 1361 O O . LEU A 1 178 ? -5.221 30.555 36.324 1.00 91.38 178 LEU A O 1
ATOM 1365 N N . THR A 1 179 ? -3.181 30.429 35.393 1.00 90.75 179 THR A N 1
ATOM 1366 C CA . THR A 1 179 ? -3.194 31.770 34.784 1.00 90.75 179 THR A CA 1
ATOM 1367 C C . THR A 1 179 ? -2.408 31.825 33.471 1.00 90.75 179 THR A C 1
ATOM 1369 O O . THR A 1 179 ? -1.442 31.088 33.269 1.00 90.75 179 THR A O 1
ATOM 1372 N N . THR A 1 180 ? -2.819 32.716 32.570 1.00 89.31 180 THR A N 1
ATOM 1373 C CA . THR A 1 180 ? -2.107 33.096 31.333 1.00 89.31 180 THR A CA 1
ATOM 1374 C C . THR A 1 180 ? -1.298 34.383 31.493 1.00 89.31 180 THR A C 1
ATOM 1376 O O . THR A 1 180 ? -0.589 34.778 30.567 1.00 89.31 180 THR A O 1
ATOM 1379 N N . LYS A 1 181 ? -1.394 35.050 32.651 1.00 85.75 181 LYS A N 1
ATOM 1380 C CA . LYS A 1 181 ? -0.733 36.328 32.928 1.00 85.75 181 LYS A CA 1
ATOM 1381 C C . LYS A 1 181 ? 0.545 36.118 33.734 1.00 85.75 181 LYS A C 1
ATOM 1383 O O . LYS A 1 181 ? 0.544 35.423 34.748 1.00 85.75 181 LYS A O 1
ATOM 1388 N N . LYS A 1 182 ? 1.637 36.729 33.273 1.00 81.12 182 LYS A N 1
ATOM 1389 C CA . LYS A 1 182 ? 2.994 36.542 33.817 1.00 81.12 182 LYS A CA 1
ATOM 1390 C C . LYS A 1 182 ? 3.225 37.273 35.149 1.00 81.12 182 LYS A C 1
ATOM 1392 O O . LYS A 1 182 ? 4.214 37.017 35.818 1.00 81.12 182 LYS A O 1
ATOM 1397 N N . ASP A 1 183 ? 2.316 38.173 35.508 1.00 80.00 183 ASP A N 1
ATOM 1398 C CA . ASP A 1 183 ? 2.271 38.976 36.732 1.00 80.00 183 ASP A CA 1
ATOM 1399 C C . ASP A 1 183 ? 1.355 38.390 37.828 1.00 80.00 183 ASP A C 1
ATOM 1401 O O . ASP A 1 183 ? 1.363 38.877 38.952 1.00 80.00 183 ASP A O 1
ATOM 1405 N N . GLU A 1 184 ? 0.600 37.320 37.543 1.00 79.31 184 GLU A N 1
ATOM 1406 C CA . GLU A 1 184 ? -0.246 36.619 38.531 1.00 79.31 184 GLU A CA 1
ATOM 1407 C C . GLU A 1 184 ? 0.408 35.337 39.101 1.00 79.31 184 GLU A C 1
ATOM 1409 O O . GLU A 1 184 ? -0.276 34.488 39.679 1.00 79.31 184 GLU A O 1
ATOM 1414 N N . THR A 1 185 ? 1.721 35.158 38.923 1.00 69.44 185 THR A N 1
ATOM 1415 C CA . THR A 1 185 ? 2.412 33.885 39.203 1.00 69.44 185 THR A CA 1
ATOM 1416 C C . THR A 1 185 ? 2.589 33.558 40.680 1.00 69.44 185 THR A C 1
ATOM 1418 O O . THR A 1 185 ? 2.680 32.387 41.023 1.00 69.44 185 THR A O 1
ATOM 1421 N N . ASP A 1 186 ? 2.568 34.552 41.569 1.00 66.69 186 ASP A N 1
ATOM 1422 C CA . ASP A 1 186 ? 2.872 34.367 43.000 1.00 66.69 186 ASP A CA 1
ATOM 1423 C C . ASP A 1 186 ? 1.808 33.544 43.767 1.00 66.69 186 ASP A C 1
ATOM 1425 O O . ASP A 1 186 ? 1.973 33.254 44.951 1.00 66.69 186 ASP A O 1
ATOM 1429 N N . ALA A 1 187 ? 0.695 33.178 43.114 1.00 73.06 187 ALA A N 1
ATOM 1430 C CA . ALA A 1 187 ? -0.375 32.353 43.689 1.00 73.06 187 ALA A CA 1
ATOM 1431 C C . ALA A 1 187 ? -1.050 31.373 42.698 1.00 73.06 187 ALA A C 1
ATOM 1433 O O . ALA A 1 187 ? -2.014 30.690 43.075 1.00 73.06 187 ALA A O 1
ATOM 1434 N N . LYS A 1 188 ? -0.603 31.319 41.433 1.00 88.25 188 LYS A N 1
ATOM 1435 C CA . LYS A 1 188 ? -1.205 30.520 40.349 1.00 88.25 188 LYS A CA 1
ATOM 1436 C C . LYS A 1 188 ? -0.135 30.010 39.382 1.00 88.25 188 LYS A C 1
ATOM 1438 O O . LYS A 1 188 ? 0.771 30.742 38.999 1.00 88.25 188 LYS A O 1
ATOM 1443 N N . LEU A 1 189 ? -0.322 28.792 38.880 1.00 90.38 189 LEU A N 1
ATOM 1444 C CA . LEU A 1 189 ? 0.546 28.197 37.869 1.00 90.38 189 LEU A CA 1
ATOM 1445 C C . LEU A 1 189 ? 0.391 28.900 36.513 1.00 90.38 189 LEU A C 1
ATOM 1447 O O . LEU A 1 189 ? -0.710 28.998 35.960 1.00 90.38 189 LEU A O 1
ATOM 1451 N N . PHE A 1 190 ? 1.515 29.326 35.941 1.00 91.31 190 PHE A N 1
ATOM 1452 C CA . PHE A 1 190 ? 1.569 29.930 34.612 1.00 91.31 190 PHE A CA 1
ATOM 1453 C C . PHE A 1 190 ? 1.417 28.857 33.521 1.00 91.31 190 PHE A C 1
ATOM 1455 O O . PHE A 1 190 ? 2.333 28.072 33.273 1.00 91.31 190 PHE A O 1
ATOM 1462 N N . VAL A 1 191 ? 0.265 28.825 32.845 1.00 92.31 191 VAL A N 1
ATOM 1463 C CA . VAL A 1 191 ? -0.074 27.808 31.829 1.00 92.31 191 VAL A CA 1
ATOM 1464 C C . VAL A 1 191 ? 0.980 27.667 30.720 1.00 92.31 191 VAL A C 1
ATOM 1466 O O . VAL A 1 191 ? 1.320 26.531 30.386 1.00 92.31 191 VAL A O 1
ATOM 1469 N N . PRO A 1 192 ? 1.556 28.749 30.160 1.00 92.00 192 PRO A N 1
ATOM 1470 C CA . PRO A 1 192 ? 2.595 28.619 29.142 1.00 92.00 192 PRO A CA 1
ATOM 1471 C C . PRO A 1 192 ? 3.843 27.884 29.643 1.00 92.00 192 PRO A C 1
ATOM 1473 O O . PRO A 1 192 ? 4.429 27.129 28.874 1.00 92.00 192 PRO A O 1
ATOM 1476 N N . ARG A 1 193 ? 4.197 28.031 30.929 1.00 89.62 193 ARG A N 1
ATOM 1477 C CA . ARG A 1 193 ? 5.309 27.306 31.566 1.00 89.62 193 ARG A CA 1
ATOM 1478 C C . ARG A 1 193 ? 4.968 25.846 31.872 1.00 89.62 193 ARG A C 1
ATOM 1480 O O . ARG A 1 193 ? 5.836 24.989 31.758 1.00 89.62 193 ARG A O 1
ATOM 1487 N N . LEU A 1 194 ? 3.706 25.539 32.196 1.00 89.31 194 LEU A N 1
ATOM 1488 C CA . LEU A 1 194 ? 3.231 24.149 32.296 1.00 89.31 194 LEU A CA 1
ATOM 1489 C C . LEU A 1 194 ? 3.336 23.415 30.954 1.00 89.31 194 LEU A C 1
ATOM 1491 O O . LEU A 1 194 ? 3.705 22.244 30.916 1.00 89.31 194 LEU A O 1
ATOM 1495 N N . LEU A 1 195 ? 3.022 24.105 29.855 1.00 89.75 195 LEU A N 1
ATOM 1496 C CA . LEU A 1 195 ? 3.190 23.567 28.509 1.00 89.75 195 LEU A CA 1
ATOM 1497 C C . LEU A 1 195 ? 4.681 23.451 28.150 1.00 89.75 195 LEU A C 1
ATOM 1499 O O . LEU A 1 195 ? 5.128 22.360 27.802 1.00 89.75 195 LEU A O 1
ATOM 1503 N N . SER A 1 196 ? 5.458 24.533 28.285 1.00 89.44 196 SER A N 1
ATOM 1504 C CA . SER A 1 196 ? 6.873 24.581 27.880 1.00 89.44 196 SER A CA 1
ATOM 1505 C C . SER A 1 196 ? 7.753 23.569 28.620 1.00 89.44 196 SER A C 1
ATOM 1507 O O . SER A 1 196 ? 8.652 22.993 28.010 1.00 89.44 196 SER A O 1
ATOM 1509 N N . ALA A 1 197 ? 7.447 23.266 29.887 1.00 87.38 197 ALA A N 1
ATOM 1510 C CA . ALA A 1 197 ? 8.128 22.235 30.671 1.00 87.38 197 ALA A CA 1
ATOM 1511 C C . ALA A 1 197 ? 8.012 20.817 30.074 1.00 87.38 197 ALA A C 1
ATOM 1513 O O . ALA A 1 197 ? 8.858 19.969 30.352 1.00 87.38 197 ALA A O 1
ATOM 1514 N N . ALA A 1 198 ? 6.990 20.553 29.252 1.00 85.75 198 ALA A N 1
ATOM 1515 C CA . ALA A 1 198 ? 6.789 19.270 28.582 1.00 85.75 198 ALA A CA 1
ATOM 1516 C C . ALA A 1 198 ? 7.338 19.227 27.141 1.00 85.75 198 ALA A C 1
ATOM 1518 O O . ALA A 1 198 ? 7.356 18.146 26.545 1.00 85.75 198 ALA A O 1
ATOM 1519 N N . TRP A 1 199 ? 7.747 20.367 26.567 1.00 89.94 199 TRP A N 1
ATOM 1520 C CA . TRP A 1 199 ? 8.144 20.493 25.159 1.00 89.94 199 TRP A CA 1
ATOM 1521 C C . TRP A 1 199 ? 9.579 20.023 24.894 1.00 89.94 199 TRP A C 1
ATOM 1523 O O . TRP A 1 199 ? 10.516 20.373 25.615 1.00 89.94 199 TRP A O 1
ATOM 1533 N N . LYS A 1 200 ? 9.779 19.296 23.792 1.00 89.56 200 LYS A N 1
ATOM 1534 C CA . LYS A 1 200 ? 11.082 18.759 23.375 1.00 89.56 200 LYS A CA 1
ATOM 1535 C C . LYS A 1 200 ? 11.612 19.469 22.131 1.00 89.56 200 LYS A C 1
ATOM 1537 O O . LYS A 1 200 ? 11.631 18.915 21.045 1.00 89.56 200 LYS A O 1
ATOM 1542 N N . SER A 1 201 ? 12.091 20.702 22.292 1.00 88.62 201 SER A N 1
ATOM 1543 C CA . SER A 1 201 ? 12.752 21.413 21.188 1.00 88.62 201 SER A CA 1
ATOM 1544 C C . SER A 1 201 ? 14.191 20.914 20.965 1.00 88.62 201 SER A C 1
ATOM 1546 O O . SER A 1 201 ? 15.063 21.069 21.835 1.00 88.62 201 SER A O 1
ATOM 1548 N N . ASP A 1 202 ? 14.441 20.379 19.766 1.00 87.00 202 ASP A N 1
ATOM 1549 C CA . ASP A 1 202 ? 15.762 20.040 19.213 1.00 87.00 202 ASP A CA 1
ATOM 1550 C C . ASP A 1 202 ? 16.617 21.288 18.906 1.00 87.00 202 ASP A C 1
ATOM 1552 O O . ASP A 1 202 ? 17.839 21.214 18.748 1.00 87.00 202 ASP A O 1
ATOM 1556 N N . ARG A 1 203 ? 15.986 22.467 18.865 1.00 87.00 203 ARG A N 1
ATOM 1557 C CA . ARG A 1 203 ? 16.613 23.731 18.483 1.00 87.00 203 ARG A CA 1
ATOM 1558 C C . ARG A 1 203 ? 17.449 24.333 19.608 1.00 87.00 203 ARG A C 1
ATOM 1560 O O . ARG A 1 203 ? 17.071 24.345 20.781 1.00 87.00 203 ARG A O 1
ATOM 1567 N N . ALA A 1 204 ? 18.550 24.974 19.218 1.00 86.88 204 ALA A N 1
ATOM 1568 C CA . ALA A 1 204 ? 19.396 25.751 20.125 1.00 86.88 204 ALA A CA 1
ATOM 1569 C C . ALA A 1 204 ? 18.673 26.963 20.752 1.00 86.88 204 ALA A C 1
ATOM 1571 O O . ALA A 1 204 ? 19.007 27.357 21.864 1.00 86.88 204 ALA A O 1
ATOM 1572 N N . ASP A 1 205 ? 17.678 27.537 20.063 1.00 87.25 205 ASP A N 1
ATOM 1573 C CA . ASP A 1 205 ? 16.867 28.664 20.556 1.00 87.25 205 ASP A CA 1
ATOM 1574 C C . ASP A 1 205 ? 15.642 28.238 21.387 1.00 87.25 205 ASP A C 1
ATOM 1576 O O . ASP A 1 205 ? 14.887 29.097 21.837 1.00 87.25 205 ASP A O 1
ATOM 1580 N N . LYS A 1 206 ? 15.446 26.925 21.593 1.00 88.12 206 LYS A N 1
ATOM 1581 C CA . LYS A 1 206 ? 14.338 26.318 22.351 1.00 88.12 206 LYS A CA 1
ATOM 1582 C C . LYS A 1 206 ? 12.927 26.692 21.891 1.00 88.12 206 LYS A C 1
ATOM 1584 O O . LYS A 1 206 ? 11.958 26.399 22.586 1.00 88.12 206 LYS A O 1
ATOM 1589 N N . LEU A 1 207 ? 12.786 27.267 20.697 1.00 92.50 207 LEU A N 1
ATOM 1590 C CA . LEU A 1 207 ? 11.478 27.502 20.094 1.00 92.50 207 LEU A CA 1
ATOM 1591 C C . LEU A 1 207 ? 10.871 26.180 19.627 1.00 92.50 207 LEU A C 1
ATOM 1593 O O . LEU A 1 207 ? 11.592 25.313 19.134 1.00 92.50 207 LEU A O 1
ATOM 1597 N N . LEU A 1 208 ? 9.553 26.029 19.735 1.00 93.81 208 LEU A N 1
ATOM 1598 C CA . LEU A 1 208 ? 8.867 24.837 19.240 1.00 93.81 208 LEU A CA 1
ATOM 1599 C C . LEU A 1 208 ? 8.305 25.093 17.833 1.00 93.81 208 LEU A C 1
ATOM 1601 O O . LEU A 1 208 ? 7.669 26.137 17.631 1.00 93.81 208 LEU A O 1
ATOM 1605 N N . PRO A 1 209 ? 8.517 24.204 16.842 1.00 95.81 209 PRO A N 1
ATOM 1606 C CA . PRO A 1 209 ? 7.775 24.271 15.588 1.00 95.81 209 PRO A CA 1
ATOM 1607 C C . PRO A 1 209 ? 6.271 24.235 15.879 1.00 95.81 209 PRO A C 1
ATOM 1609 O O . PRO A 1 209 ? 5.791 23.532 16.764 1.00 95.81 209 PRO A O 1
ATOM 1612 N N . THR A 1 210 ? 5.511 25.064 15.171 1.00 96.12 210 THR A N 1
ATOM 1613 C CA . THR A 1 210 ? 4.068 25.212 15.373 1.00 96.12 210 THR A CA 1
ATOM 1614 C C . THR A 1 210 ? 3.367 25.126 14.029 1.00 96.12 210 THR A C 1
ATOM 1616 O O . THR A 1 210 ? 3.512 26.009 13.181 1.00 96.12 210 THR A O 1
ATOM 1619 N N . VAL A 1 211 ? 2.615 24.049 13.820 1.00 96.38 211 VAL A N 1
ATOM 1620 C CA . VAL A 1 211 ? 1.773 23.866 12.639 1.00 96.38 211 VAL A CA 1
ATOM 1621 C C . VAL A 1 211 ? 0.468 24.616 12.871 1.00 96.38 211 VAL A C 1
ATOM 1623 O O . VAL A 1 211 ? -0.311 24.283 13.764 1.00 96.38 211 VAL A O 1
ATOM 1626 N N . VAL A 1 212 ? 0.230 25.646 12.068 1.00 96.25 212 VAL A N 1
ATOM 1627 C CA . VAL A 1 212 ? -1.019 26.404 12.088 1.00 96.25 212 VAL A CA 1
ATOM 1628 C C . VAL A 1 212 ? -1.991 25.742 11.123 1.00 96.25 212 VAL A C 1
ATOM 1630 O O . VAL A 1 212 ? -1.653 25.533 9.957 1.00 96.25 212 VAL A O 1
ATOM 1633 N N . CYS A 1 213 ? -3.194 25.432 11.592 1.00 92.88 213 CYS A N 1
ATOM 1634 C CA . CYS A 1 213 ? -4.257 24.778 10.841 1.00 92.88 213 CYS A CA 1
ATOM 1635 C C . CYS A 1 213 ? -5.551 25.596 10.868 1.00 92.88 213 CYS A C 1
ATOM 1637 O O . CYS A 1 213 ? -5.816 26.287 11.847 1.00 92.88 213 CYS A O 1
ATOM 1639 N N . ASP A 1 214 ? -6.385 25.455 9.838 1.00 88.88 214 ASP A N 1
ATOM 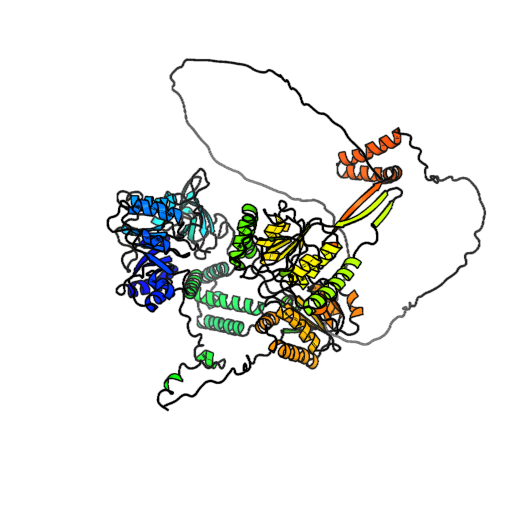1640 C CA . ASP A 1 214 ? -7.785 25.891 9.902 1.00 88.88 214 ASP A CA 1
ATOM 1641 C C . ASP A 1 214 ? -8.618 25.004 10.855 1.00 88.88 214 ASP A C 1
ATOM 1643 O O . ASP A 1 214 ? -8.142 23.979 11.358 1.00 88.88 214 ASP A O 1
ATOM 1647 N N . GLU A 1 215 ? -9.884 25.376 11.068 1.00 85.81 215 GLU A N 1
ATOM 1648 C CA . GLU A 1 215 ? -10.870 24.653 11.895 1.00 85.81 215 GLU A CA 1
ATOM 1649 C C . GLU A 1 215 ? -11.094 23.183 11.472 1.00 85.81 215 GLU A C 1
ATOM 1651 O O . GLU A 1 215 ? -11.574 22.384 12.272 1.00 85.81 215 GLU A O 1
ATOM 1656 N N . ARG A 1 216 ? -10.704 22.799 10.248 1.00 81.38 216 ARG A N 1
ATOM 1657 C CA . ARG A 1 216 ? -10.803 21.435 9.693 1.00 81.38 216 ARG A CA 1
ATOM 1658 C C . ARG A 1 216 ? -9.500 20.634 9.844 1.00 81.38 216 ARG A C 1
ATOM 1660 O O . ARG A 1 216 ? -9.431 19.449 9.514 1.00 81.38 216 ARG A O 1
ATOM 1667 N N . GLY A 1 217 ? -8.423 21.272 10.304 1.00 82.25 217 GLY A N 1
ATOM 1668 C CA . GLY A 1 217 ? -7.088 20.682 10.384 1.00 82.25 217 GLY A CA 1
ATOM 1669 C C . GLY A 1 217 ? -6.246 20.788 9.104 1.00 82.25 217 GLY A C 1
ATOM 1670 O O . GLY A 1 217 ? -5.190 20.157 9.047 1.00 82.25 217 GLY A O 1
ATOM 1671 N N . THR A 1 218 ? -6.656 21.569 8.099 1.00 86.06 218 THR A N 1
ATOM 1672 C CA . THR A 1 218 ? -5.840 21.881 6.913 1.00 86.06 218 THR A CA 1
ATOM 1673 C C . THR A 1 218 ? -4.667 22.765 7.328 1.00 86.06 218 THR A C 1
ATOM 1675 O O . THR A 1 218 ? -4.881 23.824 7.911 1.00 86.06 218 THR A O 1
ATOM 1678 N N . ALA A 1 219 ? -3.424 22.375 7.031 1.00 91.75 219 ALA A N 1
ATOM 1679 C CA . ALA A 1 219 ? -2.255 23.184 7.379 1.00 91.75 219 ALA A CA 1
ATOM 1680 C C . ALA A 1 219 ? -2.223 24.506 6.585 1.00 91.75 219 ALA A C 1
ATOM 1682 O O . ALA A 1 219 ? -2.066 24.517 5.365 1.00 91.75 219 ALA A O 1
ATOM 1683 N N . LEU A 1 220 ? -2.326 25.626 7.298 1.00 91.94 220 LEU A N 1
ATOM 1684 C CA . LEU A 1 220 ? -2.180 26.983 6.776 1.00 91.94 220 LEU A CA 1
ATOM 1685 C C . LEU A 1 220 ? -0.706 27.395 6.690 1.00 91.94 220 LEU A C 1
ATOM 1687 O O . LEU A 1 220 ? -0.323 28.115 5.769 1.00 91.94 220 LEU A O 1
ATOM 1691 N N . GLY A 1 221 ? 0.143 26.919 7.604 1.00 93.88 221 GLY A N 1
ATOM 1692 C CA . GLY A 1 221 ? 1.581 27.168 7.554 1.00 93.88 221 GLY A CA 1
ATOM 1693 C C . GLY A 1 221 ? 2.355 26.626 8.752 1.00 93.88 221 GLY A C 1
ATOM 1694 O O . GLY A 1 221 ? 1.777 26.114 9.706 1.00 93.88 221 GLY A O 1
ATOM 1695 N N . LEU A 1 222 ? 3.680 26.761 8.689 1.00 95.06 222 LEU A N 1
ATOM 1696 C CA . LEU A 1 222 ? 4.601 26.433 9.775 1.00 95.06 222 LEU A CA 1
ATOM 1697 C C . LEU A 1 222 ? 5.205 27.723 10.340 1.00 95.06 222 LEU A C 1
ATOM 1699 O O . LEU A 1 222 ? 5.762 28.537 9.598 1.00 95.06 222 LEU A O 1
ATOM 1703 N N . VAL A 1 223 ? 5.106 27.892 11.654 1.00 95.38 223 VAL A N 1
ATOM 1704 C CA . VAL A 1 223 ? 5.702 28.992 12.425 1.00 95.38 223 VAL A CA 1
ATOM 1705 C C . VAL A 1 223 ? 6.481 28.420 13.611 1.00 95.38 223 VAL A C 1
ATOM 1707 O O . VAL A 1 223 ? 6.658 27.207 13.713 1.00 95.38 223 VAL A O 1
ATOM 1710 N N . TYR A 1 224 ? 6.979 29.284 14.489 1.00 95.69 224 TYR A N 1
ATOM 1711 C CA . TYR A 1 224 ? 7.634 28.887 15.732 1.00 95.69 224 TYR A CA 1
ATOM 1712 C C . TYR A 1 224 ? 6.937 29.562 16.906 1.00 95.69 224 TYR A C 1
ATOM 1714 O O . TYR A 1 224 ? 6.499 30.704 16.765 1.00 95.69 224 TYR A O 1
ATOM 1722 N N . SER A 1 225 ? 6.889 28.890 18.053 1.00 96.25 225 SER A N 1
ATOM 1723 C CA . SER A 1 225 ? 6.362 29.447 19.298 1.00 96.25 225 SER A CA 1
ATOM 1724 C C . SER A 1 225 ? 7.418 29.444 20.401 1.00 96.25 225 SER A C 1
ATOM 1726 O O . SER A 1 225 ? 8.197 28.504 20.549 1.00 96.25 225 SER A O 1
ATOM 1728 N N . SER A 1 226 ? 7.432 30.527 21.169 1.00 94.19 226 SER A N 1
ATOM 1729 C CA . SER A 1 226 ? 8.042 30.668 22.491 1.00 94.19 226 SER A CA 1
ATOM 1730 C C . SER A 1 226 ? 6.965 30.570 23.579 1.00 94.19 226 SER A C 1
ATOM 1732 O O . SER A 1 226 ? 5.777 30.747 23.292 1.00 94.19 226 SER A O 1
ATOM 1734 N N . GLU A 1 227 ? 7.375 30.369 24.834 1.00 93.12 227 GLU A N 1
ATOM 1735 C CA . GLU A 1 227 ? 6.485 30.443 26.004 1.00 93.12 227 GLU A CA 1
ATOM 1736 C C . GLU A 1 227 ? 5.666 31.749 26.020 1.00 93.12 227 GLU A C 1
ATOM 1738 O O . GLU A 1 227 ? 4.438 31.709 26.101 1.00 93.12 227 GLU A O 1
ATOM 1743 N N . ASP A 1 228 ? 6.325 32.898 25.825 1.00 92.25 228 ASP A N 1
ATOM 1744 C CA . ASP A 1 228 ? 5.665 34.209 25.774 1.00 92.25 228 ASP A CA 1
ATOM 1745 C C . ASP A 1 228 ? 4.635 34.300 24.633 1.00 92.25 228 ASP A C 1
ATOM 1747 O O . ASP A 1 228 ? 3.552 34.850 24.824 1.00 92.25 228 ASP A O 1
ATOM 1751 N N . SER A 1 229 ? 4.920 33.727 23.455 1.00 95.12 229 SER A N 1
ATOM 1752 C CA . SER A 1 229 ? 3.972 33.745 22.329 1.00 95.12 229 SER A CA 1
ATOM 1753 C C . SER A 1 229 ? 2.743 32.861 22.553 1.00 95.12 229 SER A C 1
ATOM 1755 O O . SER A 1 229 ? 1.655 33.208 22.096 1.00 95.12 229 SER A O 1
ATOM 1757 N N . VAL A 1 230 ? 2.880 31.759 23.301 1.00 94.94 230 VAL A N 1
ATOM 1758 C CA . VAL A 1 230 ? 1.744 30.904 23.676 1.00 94.94 230 VAL A CA 1
ATOM 1759 C C . VAL A 1 230 ? 0.895 31.571 24.754 1.00 94.94 230 VAL A C 1
ATOM 1761 O O . VAL A 1 230 ? -0.328 31.575 24.631 1.00 94.94 230 VAL A O 1
ATOM 1764 N N . GLY A 1 231 ? 1.519 32.201 25.755 1.00 92.88 231 GLY A N 1
ATOM 1765 C CA . GLY A 1 231 ? 0.805 33.015 26.744 1.00 92.88 231 GLY A CA 1
ATOM 1766 C C . GLY A 1 231 ? 0.016 34.148 26.102 1.00 92.88 231 GLY A C 1
ATOM 1767 O O . GLY A 1 231 ? -1.181 34.281 26.341 1.00 92.88 231 GLY A O 1
ATOM 1768 N N . GLU A 1 232 ? 0.654 34.901 25.208 1.00 93.94 232 GLU A N 1
ATOM 1769 C CA . GLU A 1 232 ? 0.004 36.003 24.504 1.00 93.94 232 GLU A CA 1
ATOM 1770 C C . GLU A 1 232 ? -1.093 35.520 23.539 1.00 93.94 232 GLU A C 1
ATOM 1772 O O . GLU A 1 232 ? -2.141 36.159 23.438 1.00 93.94 232 GLU A O 1
ATOM 1777 N N . SER A 1 233 ? -0.918 34.365 22.886 1.00 95.50 233 SER A N 1
ATOM 1778 C CA . SER A 1 233 ? -1.961 33.759 22.043 1.00 95.50 233 SER A CA 1
ATOM 1779 C C . SER A 1 233 ? -3.196 33.345 22.842 1.00 95.50 233 SER A C 1
ATOM 1781 O O . SER A 1 233 ? -4.312 33.632 22.419 1.00 95.50 233 SER A O 1
ATOM 1783 N N . LEU A 1 234 ? -3.012 32.715 24.010 1.00 93.50 234 LEU A N 1
ATOM 1784 C CA . LEU A 1 234 ? -4.113 32.344 24.907 1.00 93.50 234 LEU A CA 1
ATOM 1785 C C . LEU A 1 234 ? -4.827 33.588 25.456 1.00 93.50 234 LEU A C 1
ATOM 1787 O O . LEU A 1 234 ? -6.048 33.681 25.381 1.00 93.50 234 LEU A O 1
ATOM 1791 N N . ARG A 1 235 ? -4.059 34.574 25.937 1.00 90.81 235 ARG A N 1
ATOM 1792 C CA . ARG A 1 235 ? -4.571 35.818 26.534 1.00 90.81 235 ARG A CA 1
ATOM 1793 C C . ARG A 1 235 ? -5.334 36.694 25.535 1.00 90.81 235 ARG A C 1
ATOM 1795 O O . ARG A 1 235 ? -6.297 37.359 25.908 1.00 90.81 235 ARG A O 1
ATOM 1802 N N . THR A 1 236 ? -4.879 36.750 24.281 1.00 91.94 236 THR A N 1
ATOM 1803 C CA . THR A 1 236 ? -5.519 37.552 23.220 1.00 91.94 236 THR A CA 1
ATOM 1804 C C . THR A 1 236 ? -6.545 36.779 22.402 1.00 91.94 236 THR A C 1
ATOM 1806 O O . THR A 1 236 ? -7.309 37.410 21.678 1.00 91.94 236 THR A O 1
ATOM 1809 N N . GLN A 1 237 ? -6.554 35.445 22.492 1.00 92.56 237 GLN A N 1
ATOM 1810 C CA . GLN A 1 237 ? -7.311 34.544 21.615 1.00 92.56 237 GLN A CA 1
ATOM 1811 C C . GLN A 1 237 ? -6.982 34.777 20.129 1.00 92.56 237 GLN A C 1
ATOM 1813 O O . GLN A 1 237 ? -7.847 34.694 19.259 1.00 92.56 237 GLN A O 1
ATOM 1818 N N . THR A 1 238 ? -5.714 35.070 19.815 1.00 94.62 238 THR A N 1
ATOM 1819 C CA . THR A 1 238 ? -5.240 35.280 18.436 1.00 94.62 238 THR A CA 1
ATOM 1820 C C . THR A 1 238 ? -3.983 34.474 18.125 1.00 94.62 238 THR A C 1
ATOM 1822 O O . THR A 1 238 ? -3.299 33.984 19.020 1.00 94.62 238 THR A O 1
ATOM 1825 N N . GLY A 1 239 ? -3.665 34.319 16.837 1.00 94.50 239 GLY A N 1
ATOM 1826 C CA . GLY A 1 239 ? -2.411 33.699 16.407 1.00 94.50 239 GLY A CA 1
ATOM 1827 C C . GLY A 1 239 ? -1.211 34.619 16.640 1.00 94.50 239 GLY A C 1
ATOM 1828 O O . GLY A 1 239 ? -0.913 35.480 15.804 1.00 94.50 239 GLY A O 1
ATOM 1829 N N . VAL A 1 240 ? -0.516 34.430 17.766 1.00 96.12 240 VAL A N 1
ATOM 1830 C CA . VAL A 1 240 ? 0.716 35.150 18.114 1.00 96.12 240 VAL A CA 1
ATOM 1831 C C . VAL A 1 240 ? 1.891 34.179 18.134 1.00 96.12 240 VAL A C 1
ATOM 1833 O O . VAL A 1 240 ? 1.904 33.188 18.854 1.00 96.12 240 VAL A O 1
ATOM 1836 N N . TYR A 1 241 ? 2.908 34.467 17.330 1.00 96.31 241 TYR A N 1
ATOM 1837 C CA . TYR A 1 241 ? 4.014 33.543 17.071 1.00 96.31 241 TYR A CA 1
ATOM 1838 C C . TYR A 1 241 ? 5.367 34.183 17.373 1.00 96.31 241 TYR A C 1
ATOM 1840 O O . TYR A 1 241 ? 5.497 35.405 17.411 1.00 96.31 241 TYR A O 1
ATOM 1848 N N . GLN A 1 242 ? 6.417 33.380 17.521 1.00 95.69 242 GLN A N 1
ATOM 1849 C CA . GLN A 1 242 ? 7.778 33.884 17.657 1.00 95.69 242 GLN A CA 1
ATOM 1850 C C . GLN A 1 242 ? 8.421 34.133 16.282 1.00 95.69 242 GLN A C 1
ATOM 1852 O O . GLN A 1 242 ? 8.750 33.214 15.529 1.00 95.69 242 GLN A O 1
ATOM 1857 N N . SER A 1 243 ? 8.691 35.399 15.967 1.00 90.31 243 SER A N 1
ATOM 1858 C CA . SER A 1 243 ? 9.500 35.784 14.812 1.00 90.31 243 SER A CA 1
ATOM 1859 C C . SER A 1 243 ? 10.987 35.815 15.153 1.00 90.31 243 SER A C 1
ATOM 1861 O O . SER A 1 243 ? 11.441 36.630 15.958 1.00 90.31 243 SER A O 1
ATOM 1863 N N . ARG A 1 244 ? 11.774 35.027 14.407 1.00 81.81 244 ARG A N 1
ATOM 1864 C CA . ARG A 1 244 ? 13.253 34.985 14.448 1.00 81.81 244 ARG A CA 1
ATOM 1865 C C . ARG A 1 244 ? 13.953 36.346 14.274 1.00 81.81 244 ARG A C 1
ATOM 1867 O O . ARG A 1 244 ? 15.154 36.429 14.493 1.00 81.81 244 ARG A O 1
ATOM 1874 N N . LYS A 1 245 ? 13.247 37.391 13.818 1.00 80.81 245 LYS A N 1
ATOM 1875 C CA . LYS A 1 245 ? 13.802 38.740 13.583 1.00 80.81 245 LYS A CA 1
ATOM 1876 C C . LYS A 1 245 ? 13.095 39.871 14.338 1.00 80.81 245 LYS A C 1
ATOM 1878 O O . LYS A 1 245 ? 13.595 40.989 14.300 1.00 80.81 245 LYS A O 1
ATOM 1883 N N . ARG A 1 246 ? 11.909 39.637 14.914 1.00 81.88 246 ARG A N 1
ATOM 1884 C CA . ARG A 1 246 ? 11.020 40.717 15.401 1.00 81.88 246 ARG A CA 1
ATOM 1885 C C . ARG A 1 246 ? 10.423 40.484 16.794 1.00 81.88 246 ARG A C 1
ATOM 1887 O O . ARG A 1 246 ? 9.650 41.319 17.241 1.00 81.88 246 ARG A O 1
ATOM 1894 N N . GLY A 1 247 ? 10.763 39.387 17.474 1.00 90.88 247 GLY A N 1
ATOM 1895 C CA . GLY A 1 247 ? 10.102 39.017 18.728 1.00 90.88 247 GLY A CA 1
ATOM 1896 C C . GLY A 1 247 ? 8.700 38.463 18.468 1.00 90.88 247 GLY A C 1
ATOM 1897 O O . GLY A 1 247 ? 8.509 37.725 17.499 1.00 90.88 247 GLY A O 1
ATOM 1898 N N . LEU A 1 248 ? 7.726 38.821 19.305 1.00 94.31 248 LEU A N 1
ATOM 1899 C CA . LEU A 1 248 ? 6.331 38.409 19.129 1.00 94.31 248 LEU A CA 1
ATOM 1900 C C . LEU A 1 248 ? 5.739 38.956 17.819 1.00 94.31 248 LEU A C 1
ATOM 1902 O O . LEU A 1 248 ? 5.902 40.125 17.469 1.00 94.31 248 LEU A O 1
ATOM 1906 N N . TRP A 1 249 ? 5.037 38.095 17.090 1.00 93.44 249 TRP A N 1
ATOM 1907 C CA . TRP A 1 249 ? 4.412 38.383 15.807 1.00 93.44 249 TRP A CA 1
ATOM 1908 C C . TRP A 1 249 ? 2.927 38.031 15.846 1.00 93.44 249 TRP A C 1
ATOM 1910 O O . TRP A 1 249 ? 2.541 36.874 15.710 1.00 93.44 249 TRP A O 1
ATOM 1920 N N . TYR A 1 250 ? 2.104 39.067 15.986 1.00 94.06 250 TYR A N 1
ATOM 1921 C CA . TYR A 1 250 ? 0.651 39.004 15.867 1.00 94.06 250 TYR A CA 1
ATOM 1922 C C . TYR A 1 250 ? 0.275 38.866 14.387 1.00 94.06 250 TYR A C 1
ATOM 1924 O O . TYR A 1 250 ? 0.517 39.780 13.583 1.00 94.06 250 TYR A O 1
ATOM 1932 N N . LYS A 1 251 ? -0.284 37.720 13.989 1.00 92.19 251 LYS A N 1
ATOM 1933 C CA . LYS A 1 251 ? -0.614 37.464 12.584 1.00 92.19 251 LYS A CA 1
ATOM 1934 C C . LYS A 1 251 ? -1.721 38.405 12.105 1.00 92.19 251 LYS A C 1
ATOM 1936 O O . LYS A 1 251 ? -2.786 38.513 12.701 1.00 92.19 251 LYS A O 1
ATOM 1941 N N . GLY A 1 252 ? -1.465 39.080 10.984 1.00 84.12 252 GLY A N 1
ATOM 1942 C CA . GLY A 1 252 ? -2.444 39.946 10.323 1.00 84.12 252 GLY A CA 1
ATOM 1943 C C . GLY A 1 252 ? -2.601 41.344 10.918 1.00 84.12 252 GLY A C 1
ATOM 1944 O O . GLY A 1 252 ? -3.279 42.158 10.303 1.00 84.12 252 GLY A O 1
ATOM 1945 N N . ALA A 1 253 ? -1.936 41.671 12.034 1.00 84.94 253 ALA A N 1
ATOM 1946 C CA . ALA A 1 253 ? -2.081 42.966 12.713 1.00 84.94 253 ALA A CA 1
ATOM 1947 C C . ALA A 1 253 ? -1.812 44.194 11.813 1.00 84.94 253 ALA A C 1
ATOM 1949 O O . ALA A 1 253 ? -2.353 45.266 12.063 1.00 84.94 253 ALA A O 1
ATOM 1950 N N . THR A 1 254 ? -1.007 44.042 10.754 1.00 82.00 254 THR A N 1
ATOM 1951 C CA . THR A 1 254 ? -0.724 45.102 9.768 1.00 82.00 254 THR A CA 1
ATOM 1952 C C . THR A 1 254 ? -1.404 44.915 8.409 1.00 82.00 254 THR A C 1
ATOM 1954 O O . THR A 1 254 ? -1.438 45.870 7.642 1.00 82.00 254 THR A O 1
ATOM 1957 N N . SER A 1 255 ? -1.885 43.713 8.063 1.00 85.75 255 SER A N 1
ATOM 1958 C CA . SER A 1 255 ? -2.492 43.429 6.744 1.00 85.75 255 SER A CA 1
ATOM 1959 C C . SER A 1 255 ? -4.016 43.289 6.776 1.00 85.75 255 SER A C 1
ATOM 1961 O O . SER A 1 255 ? -4.653 43.364 5.733 1.00 85.75 255 SER A O 1
ATOM 1963 N N . GLY A 1 256 ? -4.604 43.084 7.958 1.00 86.00 256 GLY A N 1
ATOM 1964 C CA . GLY A 1 256 ? -6.014 42.730 8.132 1.00 86.00 256 GLY A CA 1
ATOM 1965 C C . GLY A 1 256 ? -6.294 41.222 8.082 1.00 86.00 256 GLY A C 1
ATOM 1966 O O . GLY A 1 256 ? -7.396 40.807 8.441 1.00 86.00 256 GLY A O 1
ATOM 1967 N N . ASP A 1 257 ? -5.312 40.388 7.712 1.00 89.56 257 ASP A N 1
ATOM 1968 C CA . ASP A 1 257 ? -5.460 38.925 7.635 1.00 89.56 257 ASP A CA 1
ATOM 1969 C C . ASP A 1 257 ? -5.290 38.242 9.009 1.00 89.56 257 ASP A C 1
ATOM 1971 O O . ASP A 1 257 ? -4.340 37.476 9.252 1.00 89.56 257 ASP A O 1
ATOM 1975 N N . THR A 1 258 ? -6.160 38.615 9.944 1.00 92.62 258 THR A N 1
ATOM 1976 C CA . THR A 1 258 ? -6.108 38.240 11.362 1.00 92.62 258 THR A CA 1
ATOM 1977 C C . THR A 1 258 ? -6.495 36.784 11.616 1.00 92.62 258 THR A C 1
ATOM 1979 O O . THR A 1 258 ? -7.067 36.106 10.762 1.00 92.62 258 THR A O 1
ATOM 1982 N N . GLN A 1 259 ? -6.209 36.304 12.823 1.00 94.44 259 GLN A N 1
ATOM 1983 C CA . GLN A 1 259 ? -6.557 34.960 13.277 1.00 94.44 259 GLN A CA 1
ATOM 1984 C C . GLN A 1 259 ? -7.197 35.008 14.653 1.00 94.44 259 GLN A C 1
ATOM 1986 O O . GLN A 1 259 ? -6.674 35.678 15.539 1.00 94.44 259 GLN A O 1
ATOM 1991 N N . GLU A 1 260 ? -8.265 34.244 14.825 1.00 94.19 260 GLU A N 1
ATOM 1992 C CA . GLU A 1 260 ? -8.836 33.878 16.120 1.00 94.19 260 GLU A CA 1
ATOM 1993 C C . GLU A 1 260 ? -8.298 32.487 16.495 1.00 94.19 260 GLU A C 1
ATOM 1995 O O . GLU A 1 260 ? -8.321 31.566 15.672 1.00 94.19 260 GLU A O 1
ATOM 2000 N N . LEU A 1 261 ? -7.743 32.339 17.698 1.00 94.19 261 LEU A N 1
ATOM 2001 C CA . LEU A 1 261 ? -7.252 31.062 18.211 1.00 94.19 261 LEU A CA 1
ATOM 2002 C C . LEU A 1 261 ? -8.439 30.232 18.699 1.00 94.19 261 LEU A C 1
ATOM 2004 O O . LEU A 1 261 ? -9.155 30.650 19.601 1.00 94.19 261 LEU A O 1
ATOM 2008 N N . ILE A 1 262 ? -8.607 29.040 18.130 1.00 90.06 262 ILE A N 1
ATOM 2009 C CA . ILE A 1 262 ? -9.666 28.105 18.521 1.00 90.06 262 ILE A CA 1
ATOM 2010 C C . ILE A 1 262 ? -9.115 27.037 19.462 1.00 90.06 262 ILE A C 1
ATOM 2012 O O . ILE A 1 262 ? -9.779 26.666 20.428 1.00 90.06 262 ILE A O 1
ATOM 2016 N N . ARG A 1 263 ? -7.905 26.522 19.190 1.00 90.44 263 ARG A N 1
ATOM 2017 C CA . ARG A 1 263 ? -7.315 25.445 19.991 1.00 90.44 263 ARG A CA 1
ATOM 2018 C C . ARG A 1 263 ? -5.793 25.363 19.905 1.00 90.44 263 ARG A C 1
ATOM 2020 O O . ARG A 1 263 ? -5.223 25.520 18.828 1.00 90.44 263 ARG A O 1
ATOM 2027 N N . ILE A 1 264 ? -5.151 24.997 21.012 1.00 92.19 264 ILE A N 1
ATOM 2028 C CA . ILE A 1 264 ? -3.759 24.532 21.070 1.00 92.19 264 ILE A CA 1
ATOM 2029 C C . ILE A 1 264 ? -3.739 23.023 21.341 1.00 92.19 264 ILE A C 1
ATOM 2031 O O . ILE A 1 264 ? -4.555 22.480 22.086 1.00 92.19 264 ILE A O 1
ATOM 2035 N N . SER A 1 265 ? -2.813 22.305 20.716 1.00 91.00 265 SER A N 1
ATOM 2036 C CA . SER A 1 265 ? -2.524 20.899 21.012 1.00 91.00 265 SER A CA 1
ATOM 2037 C C . SER A 1 265 ? -1.042 20.610 20.800 1.00 91.00 265 SER A C 1
ATOM 2039 O O . SER A 1 265 ? -0.352 21.368 20.121 1.00 91.00 265 SER A O 1
ATOM 2041 N N . MET A 1 266 ? -0.569 19.516 21.383 1.00 88.94 266 MET A N 1
ATOM 2042 C CA . MET A 1 266 ? 0.780 18.986 21.189 1.00 88.94 266 MET A CA 1
ATOM 2043 C C . MET A 1 266 ? 0.701 17.693 20.374 1.00 88.94 266 MET A C 1
ATOM 2045 O O . MET A 1 266 ? -0.369 17.083 20.275 1.00 88.94 266 MET A O 1
ATOM 2049 N N . ASP A 1 267 ? 1.801 17.315 19.737 1.00 89.56 267 ASP A N 1
ATOM 2050 C CA . ASP A 1 267 ? 1.922 16.045 19.028 1.00 89.56 267 ASP A CA 1
ATOM 2051 C C . ASP A 1 267 ? 2.190 14.872 20.014 1.00 89.56 267 ASP A C 1
ATOM 2053 O O . ASP A 1 267 ? 1.866 14.969 21.197 1.00 89.56 267 ASP A O 1
ATOM 2057 N N . CYS A 1 268 ? 2.673 13.720 19.536 1.00 83.19 268 CYS A N 1
ATOM 2058 C CA . CYS A 1 268 ? 2.799 12.511 20.355 1.00 83.19 268 CYS A CA 1
ATOM 2059 C C . CYS A 1 268 ? 4.097 12.389 21.161 1.00 83.19 268 CYS A C 1
ATOM 2061 O O . CYS A 1 268 ? 4.102 11.648 22.146 1.00 83.19 268 CYS A O 1
ATOM 2063 N N . ASP A 1 269 ? 5.175 13.074 20.775 1.00 86.50 269 ASP A N 1
ATOM 2064 C CA . ASP A 1 269 ? 6.419 13.094 21.553 1.00 86.50 269 ASP A CA 1
ATOM 2065 C C . ASP A 1 269 ? 6.735 14.462 22.179 1.00 86.50 269 ASP A C 1
ATOM 2067 O O . ASP A 1 269 ? 7.666 14.545 22.987 1.00 86.50 269 ASP A O 1
ATOM 2071 N N . ASN A 1 270 ? 5.883 15.463 21.937 1.00 89.56 270 ASN A N 1
ATOM 2072 C CA . ASN A 1 270 ? 5.947 16.837 22.432 1.00 89.56 270 ASN A CA 1
ATOM 2073 C C . ASN A 1 270 ? 6.996 17.726 21.735 1.00 89.56 270 ASN A C 1
ATOM 2075 O O . ASN A 1 270 ? 7.382 18.752 22.313 1.00 89.56 270 ASN A O 1
ATOM 2079 N N . ASP A 1 271 ? 7.478 17.373 20.541 1.00 92.69 271 ASP A N 1
ATOM 2080 C CA . ASP A 1 271 ? 8.387 18.220 19.759 1.00 92.69 271 ASP A CA 1
ATOM 2081 C C . ASP A 1 271 ? 7.687 19.316 18.928 1.00 92.69 271 ASP A C 1
ATOM 2083 O O . ASP A 1 271 ? 8.347 20.273 18.512 1.00 92.69 271 ASP A O 1
ATOM 2087 N N . ALA A 1 272 ? 6.354 19.260 18.769 1.00 93.44 272 ALA A N 1
ATOM 2088 C CA . ALA A 1 272 ? 5.591 20.212 17.961 1.00 93.44 272 ALA A CA 1
ATOM 2089 C C . ALA A 1 272 ? 4.264 20.678 18.590 1.00 93.44 272 ALA A C 1
ATOM 2091 O O . ALA A 1 272 ? 3.520 19.932 19.230 1.00 93.44 272 ALA A O 1
ATOM 2092 N N . LEU A 1 273 ? 3.909 21.944 18.329 1.00 94.00 273 LEU A N 1
ATOM 2093 C CA . LEU A 1 273 ? 2.568 22.480 18.590 1.00 94.00 273 LEU A CA 1
ATOM 2094 C C . LEU A 1 273 ? 1.692 22.413 17.339 1.00 94.00 273 LEU A C 1
ATOM 2096 O O . LEU A 1 273 ? 2.143 22.654 16.219 1.00 94.00 273 LEU A O 1
ATOM 2100 N N . LYS A 1 274 ? 0.392 22.217 17.550 1.00 94.31 274 LYS A N 1
ATOM 2101 C CA . LYS A 1 274 ? -0.662 22.478 16.570 1.00 94.31 274 LYS A CA 1
ATOM 2102 C C . LYS A 1 274 ? -1.547 23.610 17.081 1.00 94.31 274 LYS A C 1
ATOM 2104 O O . LYS A 1 274 ? -2.135 23.499 18.154 1.00 94.31 274 LYS A O 1
ATOM 2109 N N . PHE A 1 275 ? -1.665 24.679 16.300 1.00 95.44 275 PHE A N 1
ATOM 2110 C CA . PHE A 1 275 ? -2.612 25.768 16.538 1.00 95.44 275 PHE A CA 1
ATOM 2111 C C . PHE A 1 275 ? -3.761 25.633 15.543 1.00 95.44 275 PHE A C 1
ATOM 2113 O O . PHE A 1 275 ? -3.548 25.767 14.341 1.00 95.44 275 PHE A O 1
ATOM 2120 N N . VAL A 1 276 ? -4.972 25.380 16.028 1.00 92.62 276 VAL A N 1
ATOM 2121 C CA . VAL A 1 276 ? -6.201 25.475 15.232 1.00 92.62 276 VAL A CA 1
ATOM 2122 C C . VAL A 1 276 ? -6.700 26.908 15.336 1.00 92.62 276 VAL A C 1
ATOM 2124 O O . VAL A 1 276 ? -6.914 27.415 16.440 1.00 92.62 276 VAL A O 1
ATOM 2127 N N . VAL A 1 277 ? -6.867 27.566 14.195 1.00 92.94 277 VAL A N 1
ATOM 2128 C CA . VAL A 1 277 ? -7.275 28.969 14.115 1.00 92.94 277 VAL A CA 1
ATOM 2129 C C . VAL A 1 277 ? -8.396 29.159 13.108 1.00 92.94 277 VAL A C 1
ATOM 2131 O O . VAL A 1 277 ? -8.459 28.495 12.072 1.00 92.94 277 VAL A O 1
ATOM 2134 N N . LYS A 1 278 ? -9.232 30.154 13.371 1.00 90.69 278 LYS A N 1
ATOM 2135 C CA . LYS A 1 278 ? -10.171 30.696 12.402 1.00 90.69 278 LYS A CA 1
ATOM 2136 C C . LYS A 1 278 ? -9.496 31.856 11.679 1.00 90.69 278 LYS A C 1
ATOM 2138 O O . LYS A 1 278 ? -9.279 32.936 12.233 1.00 90.69 278 LYS A O 1
ATOM 2143 N N . GLN A 1 279 ? -9.063 31.589 10.450 1.00 89.88 279 GLN A N 1
ATOM 2144 C CA . GLN A 1 279 ? -8.324 32.540 9.622 1.00 89.88 279 GLN A CA 1
ATOM 2145 C C . GLN A 1 279 ? -9.289 33.511 8.935 1.00 89.88 279 GLN A C 1
ATOM 2147 O O . GLN A 1 279 ? -10.169 33.099 8.183 1.00 89.88 279 GLN A O 1
ATOM 2152 N N . LYS A 1 280 ? -9.070 34.815 9.121 1.00 88.00 280 LYS A N 1
ATOM 2153 C CA . LYS A 1 280 ? -9.680 35.866 8.302 1.00 88.00 280 LYS A CA 1
ATOM 2154 C C . LYS A 1 280 ? -8.681 36.288 7.226 1.00 88.00 280 LYS A C 1
ATOM 2156 O O . LYS A 1 280 ? -7.525 36.552 7.545 1.00 88.00 280 LYS A O 1
ATOM 2161 N N . GLY A 1 281 ? -9.089 36.337 5.960 1.00 86.12 281 GLY A N 1
ATOM 2162 C CA . GLY A 1 281 ? -8.162 36.618 4.856 1.00 86.12 281 GLY A CA 1
ATOM 2163 C C . GLY A 1 281 ? -7.133 35.496 4.647 1.00 86.12 281 GLY A C 1
ATOM 2164 O O . GLY A 1 281 ? -7.468 34.319 4.742 1.00 86.12 281 GLY A O 1
ATOM 2165 N N . ARG A 1 282 ? -5.880 35.846 4.341 1.00 88.69 282 ARG A N 1
ATOM 2166 C CA . ARG A 1 282 ? -4.809 34.902 3.966 1.00 88.69 282 ARG A CA 1
ATOM 2167 C C . ARG A 1 282 ? -3.828 34.603 5.094 1.00 88.69 282 ARG A C 1
ATOM 2169 O O . ARG A 1 282 ? -3.343 35.504 5.776 1.00 88.69 282 ARG A O 1
ATOM 2176 N N . PHE A 1 283 ? -3.411 33.346 5.240 1.00 90.56 283 PHE A N 1
ATOM 2177 C CA . PHE A 1 283 ? -2.257 33.031 6.083 1.00 90.56 283 PHE A CA 1
ATOM 2178 C C . PHE A 1 283 ? -0.941 33.467 5.426 1.00 90.56 283 PHE A C 1
ATOM 2180 O O . PHE A 1 283 ? -0.061 34.014 6.094 1.00 90.56 283 PHE A O 1
ATOM 2187 N N . CYS A 1 284 ? -0.791 33.222 4.122 1.00 89.31 284 CYS A N 1
ATOM 2188 C CA . CYS A 1 284 ? 0.449 33.529 3.422 1.00 89.31 284 CYS A CA 1
ATOM 2189 C C . CYS A 1 284 ? 0.649 35.039 3.209 1.00 89.31 284 CYS A C 1
ATOM 2191 O O . CYS A 1 284 ? -0.300 35.816 3.177 1.00 89.31 284 CYS A O 1
ATOM 2193 N N . HIS A 1 285 ? 1.907 35.443 3.022 1.00 84.88 285 HIS A N 1
ATOM 2194 C CA . HIS A 1 285 ? 2.276 36.789 2.566 1.00 84.88 285 HIS A CA 1
ATOM 2195 C C . HIS A 1 285 ? 2.290 36.912 1.028 1.00 84.88 285 HIS A C 1
ATOM 2197 O O . HIS A 1 285 ? 2.492 38.003 0.501 1.00 84.88 285 HIS A O 1
ATOM 2203 N N . LEU A 1 286 ? 2.125 35.789 0.322 1.00 86.50 286 LEU A N 1
ATOM 2204 C CA . LEU A 1 286 ? 1.918 35.714 -1.123 1.00 86.50 286 LEU A CA 1
ATOM 2205 C C . LEU A 1 286 ? 0.411 35.709 -1.439 1.00 86.50 286 LEU A C 1
ATOM 2207 O O . LEU A 1 286 ? -0.425 35.600 -0.540 1.00 86.50 286 LEU A O 1
ATOM 2211 N N . ASP A 1 287 ? 0.057 35.795 -2.721 1.00 84.62 287 ASP A N 1
ATOM 2212 C CA . ASP A 1 287 ? -1.334 35.769 -3.196 1.00 84.62 287 ASP A CA 1
ATOM 2213 C C . ASP A 1 287 ? -1.924 34.344 -3.221 1.00 84.62 287 ASP A C 1
ATOM 2215 O O . ASP A 1 287 ? -2.259 33.810 -4.269 1.00 84.62 287 ASP A O 1
ATOM 2219 N N . GLN A 1 288 ? -1.971 33.705 -2.048 1.00 87.44 288 GLN A N 1
ATOM 2220 C CA . GLN A 1 288 ? -2.489 32.350 -1.823 1.00 87.44 288 GLN A CA 1
ATOM 2221 C C . GLN A 1 288 ? -2.998 32.203 -0.381 1.00 87.44 288 GLN A C 1
ATOM 2223 O O . GLN A 1 288 ? -2.573 32.939 0.518 1.00 87.44 288 GLN A O 1
ATOM 2228 N N . LEU A 1 289 ? -3.900 31.250 -0.136 1.00 85.06 289 LEU A N 1
ATOM 2229 C CA . LEU A 1 289 ? -4.555 31.105 1.174 1.00 85.06 289 LEU A CA 1
ATOM 2230 C C . LEU A 1 289 ? -3.609 30.613 2.284 1.00 85.06 289 LEU A C 1
ATOM 2232 O O . LEU A 1 289 ? -3.588 31.204 3.366 1.00 85.06 289 LEU A O 1
ATOM 2236 N N . GLY A 1 290 ? -2.796 29.586 2.019 1.00 89.88 290 GLY A N 1
ATOM 2237 C CA . GLY A 1 290 ? -1.809 29.027 2.951 1.00 89.88 290 GLY A CA 1
ATOM 2238 C C . GLY A 1 290 ? -0.375 29.094 2.418 1.00 89.88 290 GLY A C 1
ATOM 2239 O O . GLY A 1 290 ? -0.140 29.295 1.232 1.00 89.88 290 GLY A O 1
ATOM 2240 N N . CYS A 1 291 ? 0.625 28.882 3.276 1.00 90.94 291 CYS A N 1
ATOM 2241 C CA . CYS A 1 291 ? 2.025 28.726 2.854 1.00 90.94 291 CYS A CA 1
ATOM 2242 C C . CYS A 1 291 ? 2.255 27.506 1.946 1.00 90.94 291 CYS A C 1
ATOM 2244 O O . CYS A 1 291 ? 3.259 27.465 1.240 1.00 90.94 291 CYS A O 1
ATOM 2246 N N . PHE A 1 292 ? 1.332 26.541 1.956 1.00 89.00 292 PHE A N 1
ATOM 2247 C CA . PHE A 1 292 ? 1.366 25.325 1.139 1.00 89.00 292 PHE A CA 1
ATOM 2248 C C . PHE A 1 292 ? 0.465 25.406 -0.112 1.00 89.00 292 PHE A C 1
ATOM 2250 O O . PHE A 1 292 ? 0.219 24.386 -0.755 1.00 89.00 292 PHE A O 1
ATOM 2257 N N . GLY A 1 293 ? -0.016 26.605 -0.465 1.00 85.94 293 GLY A N 1
ATOM 2258 C CA . GLY A 1 293 ? -0.881 26.854 -1.621 1.00 85.94 293 GLY A CA 1
ATOM 2259 C C . GLY A 1 293 ? -2.346 27.099 -1.255 1.00 85.94 293 GLY A C 1
ATOM 2260 O O . GLY A 1 293 ? -2.674 27.501 -0.135 1.00 85.94 293 GLY A O 1
ATOM 2261 N N . ASP A 1 294 ? -3.225 26.864 -2.228 1.00 82.44 294 ASP A N 1
ATOM 2262 C CA . ASP A 1 294 ? -4.666 27.092 -2.107 1.00 82.44 294 ASP A CA 1
ATOM 2263 C C . ASP A 1 294 ? -5.457 25.856 -1.671 1.00 82.44 294 ASP A C 1
ATOM 2265 O O . ASP A 1 294 ? -5.055 24.704 -1.864 1.00 82.44 294 ASP A O 1
ATOM 2269 N N . LEU A 1 295 ? -6.648 26.120 -1.133 1.00 81.12 295 LEU A N 1
ATOM 2270 C CA . LEU A 1 295 ? -7.629 25.105 -0.764 1.00 81.12 295 LEU A CA 1
ATOM 2271 C C . LEU A 1 295 ? -8.086 24.275 -1.976 1.00 81.12 295 LEU A C 1
ATOM 2273 O O . LEU A 1 295 ? -8.154 24.755 -3.111 1.00 81.12 295 LEU A O 1
ATOM 2277 N N . LYS A 1 296 ? -8.474 23.024 -1.713 1.00 82.31 296 LYS A N 1
ATOM 2278 C CA . LYS A 1 296 ? -9.031 22.069 -2.689 1.00 82.31 296 LYS A CA 1
ATOM 2279 C C . LYS A 1 296 ? -10.304 21.420 -2.130 1.00 82.31 296 LYS A C 1
ATOM 2281 O O . LYS A 1 296 ? -10.576 21.529 -0.937 1.00 82.31 296 LYS A O 1
ATOM 2286 N N . GLY A 1 297 ? -11.078 20.755 -2.991 1.00 87.25 297 GLY A N 1
ATOM 2287 C CA . GLY A 1 297 ? -12.293 20.030 -2.599 1.00 87.25 297 GLY A CA 1
ATOM 2288 C C . GLY A 1 297 ? -13.320 20.907 -1.873 1.00 87.25 297 GLY A C 1
ATOM 2289 O O . GLY A 1 297 ? -13.500 22.077 -2.217 1.00 87.25 297 GLY A O 1
ATOM 2290 N N . ILE A 1 298 ? -13.961 20.341 -0.847 1.00 88.38 298 ILE A N 1
ATOM 2291 C CA . ILE A 1 298 ? -15.063 20.971 -0.101 1.00 88.38 298 ILE A CA 1
ATOM 2292 C C . ILE A 1 298 ? -14.640 22.313 0.535 1.00 88.38 298 ILE A C 1
ATOM 2294 O O . ILE A 1 298 ? -15.401 23.274 0.466 1.00 88.38 298 ILE A O 1
ATOM 2298 N N . SER A 1 299 ? -13.405 22.451 1.038 1.00 83.50 299 SER A N 1
ATOM 2299 C CA . SER A 1 299 ? -12.892 23.732 1.564 1.00 83.50 299 SER A CA 1
ATOM 2300 C C . SER A 1 299 ? -12.847 24.836 0.500 1.00 83.50 299 SER A C 1
ATOM 2302 O O . SER A 1 299 ? -13.156 25.995 0.769 1.00 83.50 299 SER A O 1
ATOM 2304 N N . LYS A 1 300 ? -12.457 24.489 -0.736 1.00 86.25 300 LYS A N 1
ATOM 2305 C CA . LYS A 1 300 ? -12.446 25.445 -1.855 1.00 86.25 300 LYS A CA 1
ATOM 2306 C C . LYS A 1 300 ? -13.867 25.820 -2.257 1.00 86.25 300 LYS A C 1
ATOM 2308 O O . LYS A 1 300 ? -14.129 26.983 -2.567 1.00 86.25 300 LYS A O 1
ATOM 2313 N N . LEU A 1 301 ? -14.770 24.842 -2.258 1.00 90.88 301 LEU A N 1
ATOM 2314 C CA . LEU A 1 301 ? -16.177 25.043 -2.571 1.00 90.88 301 LEU A CA 1
ATOM 2315 C C . LEU A 1 301 ? -16.852 25.975 -1.556 1.00 90.88 301 LEU A C 1
ATOM 2317 O O . LEU A 1 301 ? -17.514 26.921 -1.969 1.00 90.88 301 LEU A O 1
ATOM 2321 N N . GLU A 1 302 ? -16.613 25.785 -0.258 1.00 88.81 302 GLU A N 1
ATOM 2322 C CA . GLU A 1 302 ? -17.098 26.677 0.801 1.00 88.81 302 GLU A CA 1
ATOM 2323 C C . GLU A 1 302 ? -16.682 28.132 0.557 1.00 88.81 302 GLU A C 1
ATOM 2325 O O . GLU A 1 302 ? -17.540 29.007 0.446 1.00 88.81 302 GLU A O 1
ATOM 2330 N N . GLN A 1 303 ? -15.381 28.398 0.399 1.00 84.44 303 GLN A N 1
ATOM 2331 C CA . GLN A 1 303 ? -14.880 29.754 0.138 1.00 84.44 303 GLN A CA 1
ATOM 2332 C C . GLN A 1 303 ? -15.454 30.339 -1.161 1.00 84.44 303 GLN A C 1
ATOM 2334 O O . GLN A 1 303 ? -15.800 31.520 -1.224 1.00 84.44 303 GLN A O 1
ATOM 2339 N N . THR A 1 304 ? -15.628 29.501 -2.187 1.00 89.00 304 THR A N 1
ATOM 2340 C CA . THR A 1 304 ? -16.265 29.887 -3.453 1.00 89.00 304 THR A CA 1
ATOM 2341 C C . THR A 1 304 ? -17.731 30.283 -3.242 1.00 89.00 304 THR A C 1
ATOM 2343 O O . THR A 1 304 ? -18.177 31.281 -3.805 1.00 89.00 304 THR A O 1
ATOM 2346 N N . LEU A 1 305 ? -18.480 29.548 -2.417 1.00 91.75 305 LEU A N 1
ATOM 2347 C CA . LEU A 1 305 ? -19.884 29.818 -2.098 1.00 91.75 305 LEU A CA 1
ATOM 2348 C C . LEU A 1 305 ? -20.060 31.041 -1.184 1.00 91.75 305 LEU A C 1
ATOM 2350 O O . LEU A 1 305 ? -20.954 31.843 -1.443 1.00 91.75 305 LEU A O 1
ATOM 2354 N N . ILE A 1 306 ? -19.193 31.240 -0.184 1.00 88.25 306 ILE A N 1
ATOM 2355 C CA . ILE A 1 306 ? -19.168 32.454 0.655 1.00 88.25 306 ILE A CA 1
ATOM 2356 C C . ILE A 1 306 ? -18.906 33.686 -0.220 1.00 88.25 306 ILE A C 1
ATOM 2358 O O . ILE A 1 306 ? -19.719 34.609 -0.247 1.00 88.25 306 ILE A O 1
ATOM 2362 N N . SER A 1 307 ? -17.834 33.656 -1.0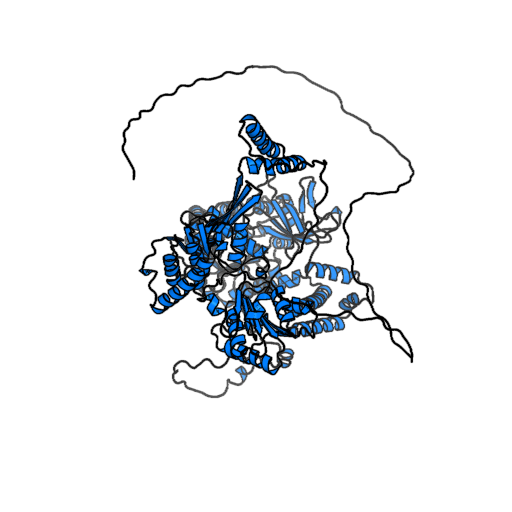21 1.00 87.25 307 SER A N 1
ATOM 2363 C CA . SER A 1 307 ? -17.502 34.738 -1.953 1.00 87.25 307 SER A CA 1
ATOM 2364 C C . SER A 1 307 ? -18.653 35.026 -2.923 1.00 87.25 307 SER A C 1
ATOM 2366 O O . SER A 1 307 ? -18.998 36.185 -3.156 1.00 87.25 307 SER A O 1
ATOM 2368 N N . ARG A 1 308 ? -19.314 33.986 -3.449 1.00 89.88 308 ARG A N 1
ATOM 2369 C CA . ARG A 1 308 ? -20.493 34.115 -4.320 1.00 89.88 308 ARG A CA 1
ATOM 2370 C C . ARG A 1 308 ? -21.723 34.684 -3.601 1.00 89.88 308 ARG A C 1
ATOM 2372 O O . ARG A 1 308 ? -22.437 35.474 -4.210 1.00 89.88 308 ARG A O 1
ATOM 2379 N N . LYS A 1 309 ? -21.983 34.342 -2.334 1.00 89.19 309 LYS A N 1
ATOM 2380 C CA . LYS A 1 309 ? -23.105 34.897 -1.547 1.00 89.19 309 LYS A CA 1
ATOM 2381 C C . LYS A 1 309 ? -23.034 36.427 -1.494 1.00 89.19 309 LYS A C 1
ATOM 2383 O O . LYS A 1 309 ? -24.042 37.111 -1.707 1.00 89.19 309 LYS A O 1
ATOM 2388 N N . GLU A 1 310 ? -21.828 36.944 -1.275 1.00 86.88 310 GLU A N 1
ATOM 2389 C CA . GLU A 1 310 ? -21.522 38.373 -1.196 1.00 86.88 310 GLU A CA 1
ATOM 2390 C C . GLU A 1 310 ? -21.483 39.032 -2.586 1.00 86.88 310 GLU A C 1
ATOM 2392 O O . GLU A 1 310 ? -22.208 39.997 -2.826 1.00 86.88 310 GLU A O 1
ATOM 2397 N N . SER A 1 311 ? -20.698 38.482 -3.520 1.00 86.81 311 SER A N 1
ATOM 2398 C CA . SER A 1 311 ? -20.319 39.148 -4.780 1.00 86.81 311 SER A CA 1
ATOM 2399 C C . SER A 1 311 ? -21.129 38.775 -6.029 1.00 86.81 311 SER A C 1
ATOM 2401 O O . SER A 1 311 ? -20.968 39.432 -7.059 1.00 86.81 311 SER A O 1
ATOM 2403 N N . ALA A 1 312 ? -21.984 37.744 -5.996 1.00 86.38 312 ALA A N 1
ATOM 2404 C CA . ALA A 1 312 ? -22.707 37.322 -7.199 1.00 86.38 312 ALA A CA 1
ATOM 2405 C C . ALA A 1 312 ? -23.653 38.434 -7.712 1.00 86.38 312 ALA A C 1
ATOM 2407 O O . ALA A 1 312 ? -24.443 38.958 -6.916 1.00 86.38 312 ALA A O 1
ATOM 2408 N N . PRO A 1 313 ? -23.624 38.763 -9.023 1.00 84.75 313 PRO A N 1
ATOM 2409 C CA . PRO A 1 313 ? -24.485 39.788 -9.611 1.00 84.75 313 PRO A CA 1
ATOM 2410 C C . PRO A 1 313 ? -25.976 39.517 -9.398 1.00 84.75 313 PRO A C 1
ATOM 2412 O O . PRO A 1 313 ? -26.412 38.358 -9.377 1.00 84.75 313 PRO A O 1
ATOM 2415 N N . GLU A 1 314 ? -26.769 40.586 -9.303 1.00 78.44 314 GLU A N 1
ATOM 2416 C CA . GLU A 1 314 ? -28.229 40.486 -9.266 1.00 78.44 314 GLU A CA 1
ATOM 2417 C C . GLU A 1 314 ? -28.766 39.737 -10.498 1.00 78.44 314 GLU A C 1
ATOM 2419 O O . GLU A 1 314 ? -28.237 39.846 -11.603 1.00 78.44 314 GLU A O 1
ATOM 2424 N N . GLY A 1 315 ? -29.789 38.905 -10.289 1.00 74.56 315 GLY A N 1
ATOM 2425 C CA . GLY A 1 315 ? -30.376 38.048 -11.326 1.00 74.56 315 GLY A CA 1
ATOM 2426 C C . GLY A 1 315 ? -29.586 36.776 -11.679 1.00 74.56 315 GLY A C 1
ATOM 2427 O O . GLY A 1 315 ? -30.159 35.874 -12.291 1.00 74.56 315 GLY A O 1
ATOM 2428 N N . SER A 1 316 ? -28.317 36.640 -11.274 1.00 84.94 316 SER A N 1
ATOM 2429 C CA . SER A 1 316 ? -27.522 35.433 -11.566 1.00 84.94 316 SER A CA 1
ATOM 2430 C C . SER A 1 316 ? -28.077 34.170 -10.885 1.00 84.94 316 SER A C 1
ATOM 2432 O O . SER A 1 316 ? -28.621 34.234 -9.780 1.00 84.94 316 SER A O 1
ATOM 2434 N N . TYR A 1 317 ? -27.901 32.999 -11.516 1.00 84.94 317 TYR A N 1
ATOM 2435 C CA . TYR A 1 317 ? -28.347 31.701 -10.975 1.00 84.94 317 TYR A CA 1
ATOM 2436 C C . TYR A 1 317 ? -27.841 31.474 -9.543 1.00 84.94 317 TYR A C 1
ATOM 2438 O O . TYR A 1 317 ? -28.617 31.194 -8.635 1.00 84.94 317 TYR A O 1
ATOM 2446 N N . THR A 1 318 ? -26.554 31.725 -9.313 1.00 84.25 318 THR A N 1
ATOM 2447 C CA . THR A 1 318 ? -25.922 31.624 -7.997 1.00 84.25 318 THR A CA 1
ATOM 2448 C C . THR A 1 318 ? -26.542 32.555 -6.955 1.00 84.25 318 THR A C 1
ATOM 2450 O O . THR A 1 318 ? -26.728 32.141 -5.814 1.00 84.25 318 THR A O 1
ATOM 2453 N N . LYS A 1 319 ? -26.899 33.799 -7.314 1.00 88.31 319 LYS A N 1
ATOM 2454 C CA . LYS A 1 319 ? -27.580 34.708 -6.378 1.00 88.31 319 LYS A CA 1
ATOM 2455 C C . LYS A 1 319 ? -28.989 34.206 -6.059 1.00 88.31 319 LYS A C 1
ATOM 2457 O O . LYS A 1 319 ? -29.376 34.220 -4.894 1.00 88.31 319 LYS A O 1
ATOM 2462 N N . ARG A 1 320 ? -29.703 33.679 -7.065 1.00 90.00 320 ARG A N 1
ATOM 2463 C CA . ARG A 1 320 ? -31.027 33.057 -6.895 1.00 90.00 320 ARG A CA 1
ATOM 2464 C C . ARG A 1 320 ? -30.992 31.861 -5.944 1.00 90.00 320 ARG A C 1
ATOM 2466 O O . ARG A 1 320 ? -31.882 31.768 -5.112 1.00 90.00 320 ARG A O 1
ATOM 2473 N N . LEU A 1 321 ? -29.960 31.013 -5.986 1.00 91.56 321 LEU A N 1
ATOM 2474 C CA . LEU A 1 321 ? -29.806 29.908 -5.023 1.00 91.56 321 LEU A CA 1
ATOM 2475 C C . LEU A 1 321 ? -29.727 30.388 -3.561 1.00 91.56 321 LEU A C 1
ATOM 2477 O O . LEU A 1 321 ? -30.181 29.680 -2.670 1.00 91.56 321 LEU A O 1
ATOM 2481 N N . PHE A 1 322 ? -29.198 31.588 -3.296 1.00 91.69 322 PHE A N 1
ATOM 2482 C CA . PHE A 1 322 ? -29.163 32.161 -1.944 1.00 91.69 322 PHE A CA 1
ATOM 2483 C C . PHE A 1 322 ? -30.427 32.949 -1.556 1.00 91.69 322 PHE A C 1
ATOM 2485 O O . PHE A 1 322 ? -30.661 33.134 -0.363 1.00 91.69 322 PHE A O 1
ATOM 2492 N N . SER A 1 323 ? -31.224 33.429 -2.519 1.00 88.12 323 SER A N 1
ATOM 2493 C CA . SER A 1 323 ? -32.409 34.267 -2.261 1.00 88.12 323 SER A CA 1
ATOM 2494 C C . SER A 1 323 ? -33.757 33.552 -2.420 1.00 88.12 323 SER A C 1
ATOM 2496 O O . SER A 1 323 ? -34.754 34.022 -1.882 1.00 88.12 323 SER A O 1
ATOM 2498 N N . ASP A 1 324 ? -33.814 32.453 -3.173 1.00 90.25 324 ASP A N 1
ATOM 2499 C CA . ASP A 1 324 ? -35.027 31.679 -3.452 1.00 90.25 324 ASP A CA 1
ATOM 2500 C C . ASP A 1 324 ? -34.947 30.306 -2.769 1.00 90.25 324 ASP A C 1
ATOM 2502 O O . ASP A 1 324 ? -34.368 29.344 -3.278 1.00 90.25 324 ASP A O 1
ATOM 2506 N N . GLU A 1 325 ? -35.551 30.215 -1.582 1.00 89.69 325 GLU A N 1
ATOM 2507 C CA . GLU A 1 325 ? -35.580 28.980 -0.797 1.00 89.69 325 GLU A CA 1
ATOM 2508 C C . GLU A 1 325 ? -36.353 27.846 -1.492 1.00 89.69 325 GLU A C 1
ATOM 2510 O O . GLU A 1 325 ? -36.036 26.676 -1.268 1.00 89.69 325 GLU A O 1
ATOM 2515 N N . LYS A 1 326 ? -37.330 28.157 -2.358 1.00 90.31 326 LYS A N 1
ATOM 2516 C CA . LYS A 1 326 ? -38.081 27.128 -3.093 1.00 90.31 326 LYS A CA 1
ATOM 2517 C C . LYS A 1 326 ? -37.221 26.517 -4.191 1.00 90.31 326 LYS A C 1
ATOM 2519 O O . LYS A 1 326 ? -37.194 25.295 -4.299 1.00 90.31 326 LYS A O 1
ATOM 2524 N N . LEU A 1 327 ? -36.494 27.345 -4.945 1.00 89.69 327 LEU A N 1
ATOM 2525 C CA . LEU A 1 327 ? -35.532 26.888 -5.950 1.00 89.69 327 LEU A CA 1
ATOM 2526 C C . LEU A 1 327 ? -34.425 26.038 -5.318 1.00 89.69 327 LEU A C 1
ATOM 2528 O O . LEU A 1 327 ? -34.162 24.936 -5.790 1.00 89.69 327 LEU A O 1
ATOM 2532 N N . LEU A 1 328 ? -33.810 26.516 -4.230 1.00 92.06 328 LEU A N 1
ATOM 2533 C CA . LEU A 1 328 ? -32.750 25.765 -3.557 1.00 92.06 328 LEU A CA 1
ATOM 2534 C C . LEU A 1 328 ? -33.272 24.443 -2.976 1.00 92.06 328 LEU A C 1
ATOM 2536 O O . LEU A 1 328 ? -32.596 23.425 -3.080 1.00 92.06 328 LEU A O 1
ATOM 2540 N N . ARG A 1 329 ? -34.484 24.424 -2.400 1.00 92.06 329 ARG A N 1
ATOM 2541 C CA . ARG A 1 329 ? -35.112 23.176 -1.945 1.00 92.06 329 ARG A CA 1
ATOM 2542 C C . ARG A 1 329 ? -35.393 22.226 -3.111 1.00 92.06 329 ARG A C 1
ATOM 2544 O O . ARG A 1 329 ? -35.225 21.031 -2.920 1.00 92.06 329 ARG A O 1
ATOM 2551 N N . ALA A 1 330 ? -35.841 22.727 -4.263 1.00 90.56 330 ALA A N 1
ATOM 2552 C CA . ALA A 1 330 ? -36.079 21.896 -5.442 1.00 90.56 330 ALA A CA 1
ATOM 2553 C C . ALA A 1 330 ? -34.779 21.216 -5.891 1.00 90.56 330 ALA A C 1
ATOM 2555 O O . ALA A 1 330 ? -34.731 19.994 -5.846 1.00 90.56 330 ALA A O 1
ATOM 2556 N N . LYS A 1 331 ? -33.707 21.985 -6.141 1.00 95.44 331 LYS A N 1
ATOM 2557 C CA . LYS A 1 331 ? -32.388 21.438 -6.507 1.00 95.44 331 LYS A CA 1
ATOM 2558 C C . LYS A 1 331 ? -31.837 20.439 -5.478 1.00 95.44 331 LYS A C 1
ATOM 2560 O O . LYS A 1 331 ? -31.362 19.389 -5.855 1.00 95.44 331 LYS A O 1
ATOM 2565 N N . ILE A 1 332 ? -31.955 20.698 -4.169 1.00 94.94 332 ILE A N 1
ATOM 2566 C CA . ILE A 1 332 ? -31.504 19.724 -3.147 1.00 94.94 332 ILE A CA 1
ATOM 2567 C C . ILE A 1 332 ? -32.277 18.400 -3.217 1.00 94.94 332 ILE A C 1
ATOM 2569 O O . ILE A 1 332 ? -31.715 17.363 -2.886 1.00 94.94 332 ILE A O 1
ATOM 2573 N N . MET A 1 333 ? -33.565 18.431 -3.567 1.00 93.69 333 MET A N 1
ATOM 2574 C CA . MET A 1 333 ? -34.355 17.207 -3.713 1.00 93.69 333 MET A CA 1
ATOM 2575 C C . MET A 1 333 ? -34.086 16.505 -5.048 1.00 93.69 333 MET A C 1
ATOM 2577 O O . MET A 1 333 ? -34.136 15.286 -5.067 1.00 93.69 333 MET A O 1
ATOM 2581 N N . GLU A 1 334 ? -33.797 17.270 -6.104 1.00 91.62 334 GLU A N 1
ATOM 2582 C CA . GLU A 1 334 ? -33.395 16.815 -7.443 1.00 91.62 334 GLU A CA 1
ATOM 2583 C C . GLU A 1 334 ? -32.089 16.013 -7.349 1.00 91.62 334 GLU A C 1
ATOM 2585 O O . GLU A 1 334 ? -32.161 14.792 -7.454 1.00 91.62 334 GLU A O 1
ATOM 2590 N N . GLU A 1 335 ? -30.964 16.617 -6.927 1.00 96.06 335 GLU A N 1
ATOM 2591 C CA . GLU A 1 335 ? -29.701 15.861 -6.799 1.00 96.06 335 GLU A CA 1
ATOM 2592 C C . GLU A 1 335 ? -29.768 14.727 -5.756 1.00 96.06 335 GLU A C 1
ATOM 2594 O O . GLU A 1 335 ? -28.942 13.819 -5.759 1.00 96.06 335 GLU A O 1
ATOM 2599 N N . ALA A 1 336 ? -30.693 14.790 -4.789 1.00 92.88 336 ALA A N 1
ATOM 2600 C CA . ALA A 1 336 ? -30.873 13.711 -3.815 1.00 92.88 336 ALA A CA 1
ATOM 2601 C C . ALA A 1 336 ? -31.647 12.521 -4.396 1.00 92.88 336 ALA A C 1
ATOM 2603 O O . ALA A 1 336 ? -31.414 11.395 -3.967 1.00 92.88 336 ALA A O 1
ATOM 2604 N N . GLU A 1 337 ? -32.566 12.767 -5.332 1.00 89.00 337 GLU A N 1
ATOM 2605 C CA . GLU A 1 337 ? -33.251 11.730 -6.105 1.00 89.00 337 GLU A CA 1
ATOM 2606 C C . GLU A 1 337 ? -32.280 11.168 -7.156 1.00 89.00 337 GLU A C 1
ATOM 2608 O O . GLU A 1 337 ? -32.076 9.960 -7.186 1.00 89.00 337 GLU A O 1
ATOM 2613 N N . GLU A 1 338 ? -31.537 12.026 -7.865 1.00 88.75 338 GLU A N 1
ATOM 2614 C CA . GLU A 1 338 ? -30.486 11.633 -8.818 1.00 88.75 338 GLU A CA 1
ATOM 2615 C C . GLU A 1 338 ? -29.357 10.829 -8.143 1.00 88.75 338 GLU A C 1
ATOM 2617 O O . GLU A 1 338 ? -28.970 9.786 -8.660 1.00 88.75 338 GLU A O 1
ATOM 2622 N N . LEU A 1 339 ? -28.897 11.195 -6.936 1.00 93.38 339 LEU A N 1
ATOM 2623 C CA . LEU A 1 339 ? -27.941 10.380 -6.164 1.00 93.38 339 LEU A CA 1
ATOM 2624 C C . LEU A 1 339 ? -28.519 9.031 -5.701 1.00 93.38 339 LEU A C 1
ATOM 2626 O O . LEU A 1 339 ? -27.768 8.069 -5.542 1.00 93.38 339 LEU A O 1
ATOM 2630 N N . CYS A 1 340 ? -29.824 8.948 -5.433 1.00 88.81 340 CYS A N 1
ATOM 2631 C CA . CYS A 1 340 ? -30.474 7.679 -5.099 1.00 88.81 340 CYS A CA 1
ATOM 2632 C C . CYS A 1 340 ? -30.680 6.790 -6.335 1.00 88.81 340 CYS A C 1
ATOM 2634 O O . CYS A 1 340 ? -30.615 5.567 -6.212 1.00 88.81 340 CYS A O 1
ATOM 2636 N N . ASP A 1 341 ? -30.895 7.397 -7.502 1.00 85.62 341 ASP A N 1
ATOM 2637 C CA . ASP A 1 341 ? -31.057 6.712 -8.784 1.00 85.62 341 ASP A CA 1
ATOM 2638 C C . ASP A 1 341 ? -29.714 6.343 -9.442 1.00 85.62 341 ASP A C 1
ATOM 2640 O O . ASP A 1 341 ? -29.674 5.399 -10.236 1.00 85.62 341 ASP A O 1
ATOM 2644 N N . ALA A 1 342 ? -28.622 7.041 -9.101 1.00 82.38 342 ALA A N 1
ATOM 2645 C CA . ALA A 1 342 ? -27.264 6.814 -9.595 1.00 82.38 342 ALA A CA 1
ATOM 2646 C C . ALA A 1 342 ? -26.724 5.430 -9.201 1.00 82.38 342 ALA A C 1
ATOM 2648 O O . ALA A 1 342 ? -26.786 5.017 -8.040 1.00 82.38 342 ALA A O 1
ATOM 2649 N N . LYS A 1 343 ? -26.148 4.709 -10.174 1.00 72.88 343 LYS A N 1
ATOM 2650 C CA . LYS A 1 343 ? -25.709 3.308 -9.985 1.00 72.88 343 LYS A CA 1
ATOM 2651 C C . LYS A 1 343 ? -24.239 3.093 -10.298 1.00 72.88 343 LYS A C 1
ATOM 2653 O O . LYS A 1 343 ? -23.633 2.184 -9.733 1.00 72.88 343 LYS A O 1
ATOM 2658 N N . ALA A 1 344 ? -23.654 3.894 -11.185 1.00 74.75 344 ALA A N 1
ATOM 2659 C CA . ALA A 1 344 ? -22.225 3.826 -11.456 1.00 74.75 344 ALA A CA 1
ATOM 2660 C C . ALA A 1 344 ? -21.428 4.617 -10.392 1.00 74.75 344 ALA A C 1
ATOM 2662 O O . ALA A 1 344 ? -21.893 5.664 -9.946 1.00 74.75 344 ALA A O 1
ATOM 2663 N N . PRO A 1 345 ? -20.234 4.171 -9.954 1.00 66.25 345 PRO A N 1
ATOM 2664 C CA . PRO A 1 345 ? -19.470 4.872 -8.913 1.00 66.25 345 PRO A CA 1
ATOM 2665 C C . PRO A 1 345 ? -19.061 6.311 -9.263 1.00 66.25 345 PRO A C 1
ATOM 2667 O O . PRO A 1 345 ? -18.841 7.117 -8.362 1.00 66.25 345 PRO A O 1
ATOM 2670 N N . ASP A 1 346 ? -18.936 6.627 -10.551 1.00 68.88 346 ASP A N 1
ATOM 2671 C CA . ASP A 1 346 ? -18.655 7.957 -11.090 1.00 68.88 346 ASP A CA 1
ATOM 2672 C C . ASP A 1 346 ? -19.904 8.849 -11.122 1.00 68.88 346 ASP A C 1
ATOM 2674 O O . ASP A 1 346 ? -19.813 9.991 -10.677 1.00 68.88 346 ASP A O 1
ATOM 2678 N N . GLU A 1 347 ? -21.065 8.318 -11.523 1.00 76.38 347 GLU A N 1
ATOM 2679 C CA . GLU A 1 347 ? -22.376 8.974 -11.353 1.00 76.38 347 GLU A CA 1
ATOM 2680 C C . GLU A 1 347 ? -22.626 9.267 -9.868 1.00 76.38 347 GLU A C 1
ATOM 2682 O O . GLU A 1 347 ? -22.808 10.413 -9.482 1.00 76.38 347 GLU A O 1
ATOM 2687 N N . VAL A 1 348 ? -22.506 8.261 -8.995 1.00 78.25 348 VAL A N 1
ATOM 2688 C CA . VAL A 1 348 ? -22.655 8.416 -7.538 1.00 78.25 348 VAL A CA 1
ATOM 2689 C C . VAL A 1 348 ? -21.675 9.456 -6.986 1.00 78.25 348 VAL A C 1
ATOM 2691 O O . VAL A 1 348 ? -22.037 10.219 -6.096 1.00 78.25 348 VAL A O 1
ATOM 2694 N N . ALA A 1 349 ? -20.443 9.536 -7.499 1.00 75.00 349 ALA A N 1
ATOM 2695 C CA . ALA A 1 349 ? -19.490 10.570 -7.096 1.00 75.00 349 ALA A CA 1
ATOM 2696 C C . ALA A 1 349 ? -19.843 11.969 -7.636 1.00 75.00 349 ALA A C 1
ATOM 2698 O O . ALA A 1 349 ? -19.540 12.959 -6.966 1.00 75.00 349 ALA A O 1
ATOM 2699 N N . PHE A 1 350 ? -20.460 12.057 -8.817 1.00 82.81 350 PHE A N 1
ATOM 2700 C CA . PHE A 1 350 ? -20.906 13.296 -9.450 1.00 82.81 350 PHE A CA 1
ATOM 2701 C C . PHE A 1 350 ? -22.172 13.841 -8.775 1.00 82.81 350 PHE A C 1
ATOM 2703 O O . PHE A 1 350 ? -22.129 14.937 -8.218 1.00 82.81 350 PHE A O 1
ATOM 2710 N N . GLU A 1 351 ? -23.235 13.038 -8.684 1.00 92.94 351 GLU A N 1
ATOM 2711 C CA . GLU A 1 351 ? -24.484 13.412 -8.011 1.00 92.94 351 GLU A CA 1
ATOM 2712 C C . GLU A 1 351 ? -24.259 13.664 -6.513 1.00 92.94 351 GLU A C 1
ATOM 2714 O O . GLU A 1 351 ? -24.833 14.585 -5.932 1.00 92.94 351 GLU A O 1
ATOM 2719 N N . ALA A 1 352 ? -23.338 12.938 -5.860 1.00 90.62 352 ALA A N 1
ATOM 2720 C CA . ALA A 1 352 ? -22.946 13.275 -4.492 1.00 90.62 352 ALA A CA 1
ATOM 2721 C C . ALA A 1 352 ? -22.197 14.612 -4.416 1.00 90.62 352 ALA A C 1
ATOM 2723 O O . ALA A 1 352 ? -22.350 15.325 -3.424 1.00 90.62 352 ALA A O 1
ATOM 2724 N N . ALA A 1 353 ? -21.391 14.975 -5.419 1.00 90.88 353 ALA A N 1
ATOM 2725 C CA . ALA A 1 353 ? -20.699 16.260 -5.446 1.00 90.88 353 ALA A CA 1
ATOM 2726 C C . ALA A 1 353 ? -21.674 17.432 -5.646 1.00 90.88 353 ALA A C 1
ATOM 2728 O O . ALA A 1 353 ? -21.532 18.442 -4.947 1.00 90.88 353 ALA A O 1
ATOM 2729 N N . ASP A 1 354 ? -22.682 17.286 -6.507 1.00 91.81 354 ASP A N 1
ATOM 2730 C CA . ASP A 1 354 ? -23.699 18.318 -6.723 1.00 91.81 354 ASP A CA 1
ATOM 2731 C C . ASP A 1 354 ? -24.722 18.366 -5.571 1.00 91.81 354 ASP A C 1
ATOM 2733 O O . ASP A 1 354 ? -25.010 19.454 -5.054 1.00 91.81 354 ASP A O 1
ATOM 2737 N N . LEU A 1 355 ? -25.125 17.230 -4.987 1.00 96.56 355 LEU A N 1
ATOM 2738 C CA . LEU A 1 355 ? -25.871 17.227 -3.723 1.00 96.56 355 LEU A CA 1
ATOM 2739 C C . LEU A 1 355 ? -25.081 17.924 -2.602 1.00 96.56 355 LEU A C 1
ATOM 2741 O O . LEU A 1 355 ? -25.643 18.738 -1.863 1.00 96.56 355 LEU A O 1
ATOM 2745 N N . ILE A 1 356 ? -23.770 17.672 -2.486 1.00 95.56 356 ILE A N 1
ATOM 2746 C CA . ILE A 1 356 ? -22.885 18.400 -1.562 1.00 95.56 356 ILE A CA 1
ATOM 2747 C C . ILE A 1 356 ? -22.849 19.896 -1.909 1.00 95.56 356 ILE A C 1
ATOM 2749 O O . ILE A 1 356 ? -22.881 20.718 -0.990 1.00 95.56 356 ILE A O 1
ATOM 2753 N N . TYR A 1 357 ? -22.842 20.282 -3.190 1.00 95.75 357 TYR A N 1
ATOM 2754 C CA . TYR A 1 357 ? -22.887 21.683 -3.623 1.00 95.75 357 TYR A CA 1
ATOM 2755 C C . TYR A 1 357 ? -24.148 22.400 -3.130 1.00 95.75 357 TYR A C 1
ATOM 2757 O O . TYR A 1 357 ? -24.044 23.462 -2.499 1.00 95.75 357 TYR A O 1
ATOM 2765 N N . PHE A 1 358 ? -25.341 21.845 -3.355 1.00 96.19 358 PHE A N 1
ATOM 2766 C CA . PHE A 1 358 ? -26.583 22.499 -2.931 1.00 96.19 358 PHE A CA 1
ATOM 2767 C C . PHE A 1 358 ? -26.831 22.379 -1.421 1.00 96.19 358 PHE A C 1
ATOM 2769 O O . PHE A 1 358 ? -27.269 23.353 -0.799 1.00 96.19 358 PHE A O 1
ATOM 2776 N N . ALA A 1 359 ? -26.468 21.258 -0.788 1.00 95.19 359 ALA A N 1
ATOM 2777 C CA . ALA A 1 359 ? -26.520 21.113 0.667 1.00 95.19 359 ALA A CA 1
ATOM 2778 C C . ALA A 1 359 ? -25.597 22.123 1.373 1.00 95.19 359 ALA A C 1
ATOM 2780 O O . ALA A 1 359 ? -26.019 22.791 2.322 1.00 95.19 359 ALA A O 1
ATOM 2781 N N . LEU A 1 360 ? -24.369 22.312 0.876 1.00 94.88 360 LEU A N 1
ATOM 2782 C CA . LEU A 1 360 ? -23.437 23.310 1.404 1.00 94.88 360 LEU A CA 1
ATOM 2783 C C . LEU A 1 360 ? -23.879 24.743 1.067 1.00 94.88 360 LEU A C 1
ATOM 2785 O O . LEU A 1 360 ? -23.714 25.642 1.890 1.00 94.88 360 LEU A O 1
ATOM 2789 N N . THR A 1 361 ? -24.535 24.964 -0.076 1.00 94.06 361 THR A N 1
ATOM 2790 C CA . THR A 1 361 ? -25.192 26.246 -0.387 1.00 94.06 361 THR A CA 1
ATOM 2791 C C . THR A 1 361 ? -26.281 26.572 0.643 1.00 94.06 361 THR A C 1
ATOM 2793 O O . THR A 1 361 ? -26.329 27.699 1.138 1.00 94.06 361 THR A O 1
ATOM 2796 N N . LYS A 1 362 ? -27.105 25.594 1.054 1.00 94.44 362 LYS A N 1
ATOM 2797 C CA . LYS A 1 362 ? -28.105 25.768 2.128 1.00 94.44 362 LYS A CA 1
ATOM 2798 C C . LYS A 1 362 ? -27.468 26.012 3.492 1.00 94.44 362 LYS A C 1
ATOM 2800 O O . LYS A 1 362 ? -27.950 26.879 4.223 1.00 94.44 362 LYS A O 1
ATOM 2805 N N . ALA A 1 363 ? -26.392 25.299 3.819 1.00 92.81 363 ALA A N 1
ATOM 2806 C CA . ALA A 1 363 ? -25.630 25.518 5.044 1.00 92.81 363 ALA A CA 1
ATOM 2807 C C . ALA A 1 363 ? -25.087 26.958 5.100 1.00 92.81 363 ALA A C 1
ATOM 2809 O O . ALA A 1 363 ? -25.428 27.712 6.011 1.00 92.81 363 ALA A O 1
ATOM 2810 N N . ILE A 1 364 ? -24.373 27.399 4.061 1.00 92.00 364 ILE A N 1
ATOM 2811 C CA . ILE A 1 364 ? -23.787 28.745 3.976 1.00 92.00 364 ILE A CA 1
ATOM 2812 C C . ILE A 1 364 ? -24.869 29.832 3.910 1.00 92.00 364 ILE A C 1
ATOM 2814 O O . ILE A 1 364 ? -24.683 30.918 4.466 1.00 92.00 364 ILE A O 1
ATOM 2818 N N . ALA A 1 365 ? -26.031 29.567 3.301 1.00 89.00 365 ALA A N 1
ATOM 2819 C CA . ALA A 1 365 ? -27.189 30.460 3.376 1.00 89.00 365 ALA A CA 1
ATOM 2820 C C . ALA A 1 365 ? -27.610 30.696 4.839 1.00 89.00 365 ALA A C 1
ATOM 2822 O O . ALA A 1 365 ? -27.727 31.853 5.249 1.00 89.00 365 ALA A O 1
ATOM 2823 N N . ALA A 1 366 ? -27.717 29.617 5.624 1.00 89.25 366 ALA A N 1
ATOM 2824 C CA . ALA A 1 366 ? -28.047 29.615 7.051 1.00 89.25 366 ALA A CA 1
ATOM 2825 C C . ALA A 1 366 ? -26.892 30.031 7.993 1.00 89.25 366 ALA A C 1
ATOM 2827 O O . ALA A 1 366 ? -27.101 30.107 9.201 1.00 89.25 366 ALA A O 1
ATOM 2828 N N . GLY A 1 367 ? -25.694 30.315 7.468 1.00 86.88 367 GLY A N 1
ATOM 2829 C CA . GLY A 1 367 ? -24.518 30.688 8.267 1.00 86.88 367 GLY A CA 1
ATOM 2830 C C . GLY A 1 367 ? -23.759 29.509 8.887 1.00 86.88 367 GLY A C 1
ATOM 2831 O O . GLY A 1 367 ? -22.939 29.728 9.771 1.00 86.88 367 GLY A O 1
ATOM 2832 N N . VAL A 1 368 ? -24.025 28.287 8.421 1.00 87.69 368 VAL A N 1
ATOM 2833 C CA . VAL A 1 368 ? -23.353 27.043 8.819 1.00 87.69 368 VAL A CA 1
ATOM 2834 C C . VAL A 1 368 ? -22.187 26.776 7.863 1.00 87.69 368 VAL A C 1
ATOM 2836 O O . VAL A 1 368 ? -22.371 26.783 6.643 1.00 87.69 368 VAL A O 1
ATOM 2839 N N . ASN A 1 369 ? -20.996 26.549 8.411 1.00 85.06 369 ASN A N 1
ATOM 2840 C CA . ASN A 1 369 ? -19.769 26.264 7.665 1.00 85.06 369 ASN A CA 1
ATOM 2841 C C . ASN A 1 369 ? -19.471 24.744 7.624 1.00 85.06 369 ASN A C 1
ATOM 2843 O O . ASN A 1 369 ? -20.182 23.935 8.223 1.00 85.06 369 ASN A O 1
ATOM 2847 N N . VAL A 1 370 ? -18.436 24.313 6.899 1.00 86.44 370 VAL A N 1
ATOM 2848 C CA . VAL A 1 370 ? -18.106 22.880 6.781 1.00 86.44 370 VAL A CA 1
ATOM 2849 C C . VAL A 1 370 ? -17.580 22.312 8.101 1.00 86.44 370 VAL A C 1
ATOM 2851 O O . VAL A 1 370 ? -17.876 21.162 8.422 1.00 86.44 370 VAL A O 1
ATOM 2854 N N . ALA A 1 371 ? -16.865 23.105 8.905 1.00 79.94 371 ALA A N 1
ATOM 2855 C CA . ALA A 1 371 ? -16.419 22.677 10.230 1.00 79.94 371 ALA A CA 1
ATOM 2856 C C . ALA A 1 371 ? -17.613 22.409 11.173 1.00 79.94 371 ALA A C 1
ATOM 2858 O O . ALA A 1 371 ? -17.581 21.459 11.945 1.00 79.94 371 ALA A O 1
ATOM 2859 N N . ASP A 1 372 ? -18.715 23.157 11.080 1.00 81.69 372 ASP A N 1
ATOM 2860 C CA . ASP A 1 372 ? -19.959 22.890 11.817 1.00 81.69 372 ASP A CA 1
ATOM 2861 C C . ASP A 1 372 ? -20.587 21.540 11.435 1.00 81.69 372 ASP A C 1
ATOM 2863 O O . ASP A 1 372 ? -21.135 20.832 12.289 1.00 81.69 372 ASP A O 1
ATOM 2867 N N . ILE A 1 373 ? -20.499 21.175 10.151 1.00 85.62 373 ILE A N 1
ATOM 2868 C CA . ILE A 1 373 ? -20.980 19.896 9.616 1.00 85.62 373 ILE A CA 1
ATOM 2869 C C . ILE A 1 373 ? -20.080 18.755 10.102 1.00 85.62 373 ILE A C 1
ATOM 2871 O O . ILE A 1 373 ? -20.593 17.778 10.647 1.00 85.62 373 ILE A O 1
ATOM 2875 N N . GLU A 1 374 ? -18.758 18.891 9.971 1.00 81.75 374 GLU A N 1
ATOM 2876 C CA . GLU A 1 374 ? -17.770 17.908 10.437 1.00 81.75 374 GLU A CA 1
ATOM 2877 C C . GLU A 1 374 ? -17.891 17.684 11.956 1.00 81.75 374 GLU A C 1
ATOM 2879 O O . GLU A 1 374 ? -18.081 16.545 12.386 1.00 81.75 374 GLU A O 1
ATOM 2884 N N . ARG A 1 375 ? -17.990 18.753 12.764 1.00 74.94 375 ARG A N 1
ATOM 2885 C CA . ARG A 1 375 ? -18.271 18.673 14.214 1.00 74.94 375 ARG A CA 1
ATOM 2886 C C . ARG A 1 375 ? -19.565 17.908 14.529 1.00 74.94 375 ARG A C 1
ATOM 2888 O O . ARG A 1 375 ? -19.619 17.150 15.498 1.00 74.94 375 ARG A O 1
ATOM 2895 N N . ASN A 1 376 ? -20.606 18.050 13.705 1.00 76.38 376 ASN A N 1
ATOM 2896 C CA . ASN A 1 376 ? -21.854 17.288 13.845 1.00 76.38 376 ASN A CA 1
ATOM 2897 C C . ASN A 1 376 ? -21.737 15.815 13.417 1.00 76.38 376 ASN A C 1
ATOM 2899 O O . ASN A 1 376 ? -22.516 14.988 13.897 1.00 76.38 376 ASN A O 1
ATOM 2903 N N . LEU A 1 377 ? -20.828 15.477 12.501 1.00 78.69 377 LEU A N 1
ATOM 2904 C CA . LEU A 1 377 ? -20.541 14.096 12.104 1.00 78.69 377 LEU A CA 1
ATOM 2905 C C . LEU A 1 377 ? -19.704 13.391 13.179 1.00 78.69 377 LEU A C 1
ATOM 2907 O O . LEU A 1 377 ? -20.069 12.294 13.601 1.00 78.69 377 LEU A O 1
ATOM 2911 N N . ASP A 1 378 ? -18.687 14.059 13.721 1.00 73.06 378 ASP A N 1
ATOM 2912 C CA . ASP A 1 378 ? -17.875 13.551 14.831 1.00 73.06 378 ASP A CA 1
ATOM 2913 C C . ASP A 1 378 ? -18.715 13.345 16.103 1.00 73.06 378 ASP A C 1
ATOM 2915 O O . ASP A 1 378 ? -18.685 12.281 16.723 1.00 73.06 378 ASP A O 1
ATOM 2919 N N . ALA A 1 379 ? -19.594 14.292 16.446 1.00 71.19 379 ALA A N 1
ATOM 2920 C CA . ALA A 1 379 ? -20.542 14.119 17.551 1.00 71.19 379 ALA A CA 1
ATOM 2921 C C . ALA A 1 379 ? -21.546 12.960 17.339 1.00 71.19 379 ALA A C 1
ATOM 2923 O O . ALA A 1 379 ? -22.150 12.478 18.302 1.00 71.19 379 ALA A O 1
ATOM 2924 N N . LYS A 1 380 ? -21.765 12.504 16.095 1.00 73.25 380 LYS A N 1
ATOM 2925 C CA . LYS A 1 380 ? -22.566 11.302 15.798 1.00 73.25 380 LYS A CA 1
ATOM 2926 C C . LYS A 1 380 ? -21.730 10.024 15.863 1.00 73.25 380 LYS A C 1
ATOM 2928 O O . LYS A 1 380 ? -22.263 9.024 16.328 1.00 73.25 380 LYS A O 1
ATOM 2933 N N . SER A 1 381 ? -20.464 10.044 15.437 1.00 71.06 381 SER A N 1
ATOM 2934 C CA . SER A 1 381 ? -19.579 8.868 15.473 1.00 71.06 381 SER A CA 1
ATOM 2935 C C . SER A 1 381 ? -19.206 8.451 16.901 1.00 71.06 381 SER A C 1
ATOM 2937 O O . SER A 1 381 ? -18.981 7.273 17.163 1.00 71.06 381 SER A O 1
ATOM 2939 N N . LEU A 1 382 ? -19.236 9.392 17.853 1.00 72.44 382 LEU A N 1
ATOM 2940 C CA . LEU A 1 382 ? -19.055 9.125 19.284 1.00 72.44 382 LEU A CA 1
ATOM 2941 C C . LEU A 1 382 ? -20.255 8.436 19.963 1.00 72.44 382 LEU A C 1
ATOM 2943 O O . LEU A 1 382 ? -20.149 8.101 21.147 1.00 72.44 382 LEU A O 1
ATOM 2947 N N . LYS A 1 383 ? -21.373 8.215 19.257 1.00 76.44 383 LYS A N 1
ATOM 2948 C CA . LYS A 1 383 ? -22.561 7.550 19.812 1.00 76.44 383 LYS A CA 1
ATOM 2949 C C . LYS A 1 383 ? -22.388 6.043 19.875 1.00 76.44 383 LYS A C 1
ATOM 2951 O O . LYS A 1 383 ? -21.991 5.390 18.917 1.00 76.44 383 LYS A O 1
ATOM 2956 N N . VAL A 1 384 ? -22.753 5.520 21.030 1.00 72.44 384 VAL A N 1
ATOM 2957 C CA . VAL A 1 384 ? -22.633 4.133 21.448 1.00 72.44 384 VAL A CA 1
ATOM 2958 C C . VAL A 1 384 ? -23.982 3.428 21.287 1.00 72.44 384 VAL A C 1
ATOM 2960 O O . VAL A 1 384 ? -24.049 2.339 20.715 1.00 72.44 384 VAL A O 1
ATOM 2963 N N . LYS A 1 385 ? -25.085 4.080 21.685 1.00 70.44 385 LYS A N 1
ATOM 2964 C CA . LYS A 1 385 ? -26.443 3.581 21.430 1.00 70.44 385 LYS A CA 1
ATOM 2965 C C . LYS A 1 385 ? -26.818 3.759 19.957 1.00 70.44 385 LYS A C 1
ATOM 2967 O O . LYS A 1 385 ? -27.113 4.862 19.486 1.00 70.44 385 LYS A O 1
ATOM 2972 N N . ARG A 1 386 ? -26.845 2.643 19.222 1.00 57.78 386 ARG A N 1
ATOM 2973 C CA . ARG A 1 386 ? -27.354 2.582 17.844 1.00 57.78 386 ARG A CA 1
ATOM 2974 C C . ARG A 1 386 ? -28.862 2.844 17.838 1.00 57.78 386 ARG A C 1
ATOM 2976 O O . ARG A 1 386 ? -29.598 2.283 18.644 1.00 57.78 386 ARG A O 1
ATOM 2983 N N . ARG A 1 387 ? -29.330 3.690 16.919 1.00 55.22 387 ARG A N 1
ATOM 2984 C CA . ARG A 1 387 ? -30.770 3.869 16.672 1.00 55.22 387 ARG A CA 1
ATOM 2985 C C . ARG A 1 387 ? -31.275 2.739 15.769 1.00 55.22 387 ARG A C 1
ATOM 2987 O O . ARG A 1 387 ? -30.531 2.366 14.862 1.00 55.22 387 ARG A O 1
ATOM 2994 N N . PRO A 1 388 ? -32.518 2.255 15.938 1.00 48.47 388 PRO A N 1
ATOM 2995 C CA . PRO A 1 388 ? -33.165 1.467 14.894 1.00 48.47 388 PRO A CA 1
ATOM 2996 C C . PRO A 1 388 ? -33.239 2.320 13.618 1.00 48.47 388 PRO A C 1
ATOM 2998 O O . PRO A 1 388 ? -33.653 3.482 13.665 1.00 48.47 388 PRO A O 1
ATOM 3001 N N . GLY A 1 389 ? -32.768 1.769 12.498 1.00 50.84 389 GLY A N 1
ATOM 3002 C CA . GLY A 1 389 ? -32.566 2.471 11.222 1.00 50.84 389 GLY A CA 1
ATOM 3003 C C . GLY A 1 389 ? -33.849 2.755 10.435 1.00 50.84 389 GLY A C 1
ATOM 3004 O O . GLY A 1 389 ? -33.828 2.727 9.211 1.00 50.84 389 GLY A O 1
ATOM 3005 N N . ASN A 1 390 ? -34.966 2.985 11.123 1.00 65.62 390 ASN A N 1
ATOM 3006 C CA . ASN A 1 390 ? -36.297 3.018 10.526 1.00 65.62 390 ASN A CA 1
ATOM 3007 C C . ASN A 1 390 ? -36.469 4.254 9.627 1.00 65.62 390 ASN A C 1
ATOM 3009 O O . ASN A 1 390 ? -36.299 5.397 10.071 1.00 65.62 390 ASN A O 1
ATOM 3013 N N . ALA A 1 391 ? -36.851 4.028 8.369 1.00 55.00 391 ALA A N 1
ATOM 3014 C CA . ALA A 1 391 ? -37.147 5.093 7.418 1.00 55.00 391 ALA A CA 1
ATOM 3015 C C . ALA A 1 391 ? -38.424 5.844 7.839 1.00 55.00 391 ALA A C 1
ATOM 3017 O O . ALA A 1 391 ? -39.391 5.255 8.321 1.00 55.00 391 ALA A O 1
ATOM 3018 N N . LYS A 1 392 ? -38.461 7.172 7.678 1.00 58.81 392 LYS A N 1
ATOM 3019 C CA . LYS A 1 392 ? -39.631 7.967 8.101 1.00 58.81 392 LYS A CA 1
ATOM 3020 C C . LYS A 1 392 ? -40.797 7.792 7.123 1.00 58.81 392 LYS A C 1
ATOM 3022 O O . LYS A 1 392 ? -40.590 7.823 5.914 1.00 58.81 392 LYS A O 1
ATOM 3027 N N . GLY A 1 393 ? -42.014 7.686 7.666 1.00 58.75 393 GLY A N 1
ATOM 3028 C CA . GLY A 1 393 ? -43.213 7.168 6.986 1.00 58.75 393 GLY A CA 1
ATOM 3029 C C . GLY A 1 393 ? -43.444 7.607 5.536 1.00 58.75 393 GLY A C 1
ATOM 3030 O O . GLY A 1 393 ? -43.653 6.750 4.691 1.00 58.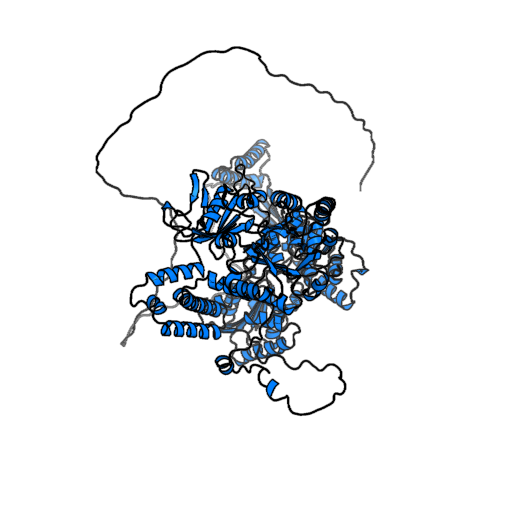75 393 GLY A O 1
ATOM 3031 N N . GLN A 1 394 ? -43.352 8.903 5.213 1.00 57.19 394 GLN A N 1
ATOM 3032 C CA . GLN A 1 394 ? -43.616 9.385 3.844 1.00 57.19 394 GLN A CA 1
ATOM 3033 C C . GLN A 1 394 ? -42.614 8.878 2.787 1.00 57.19 394 GLN A C 1
ATOM 3035 O O . GLN A 1 394 ? -42.962 8.795 1.617 1.00 57.19 394 GLN A O 1
ATOM 3040 N N . TRP A 1 395 ? -41.381 8.559 3.194 1.00 61.62 395 TRP A N 1
ATOM 3041 C CA . TRP A 1 395 ? -40.336 8.025 2.313 1.00 61.62 395 TRP A CA 1
ATOM 3042 C C . TRP A 1 395 ? -40.342 6.498 2.335 1.00 61.62 395 TRP A C 1
ATOM 3044 O O . TRP A 1 395 ? -40.278 5.871 1.287 1.00 61.62 395 TRP A O 1
ATOM 3054 N N . ALA A 1 396 ? -40.548 5.904 3.515 1.00 60.38 396 ALA A N 1
ATOM 3055 C CA . ALA A 1 396 ? -40.753 4.464 3.657 1.00 60.38 396 ALA A CA 1
ATOM 3056 C C . ALA A 1 396 ? -41.928 3.965 2.789 1.00 60.38 396 ALA A C 1
ATOM 3058 O O . ALA A 1 396 ? -41.811 2.950 2.118 1.00 60.38 396 ALA A O 1
ATOM 3059 N N . ALA A 1 397 ? -43.029 4.723 2.734 1.00 55.81 397 ALA A N 1
ATOM 3060 C CA . ALA A 1 397 ? -44.189 4.408 1.903 1.00 55.81 397 ALA A CA 1
ATOM 3061 C C . ALA A 1 397 ? -43.960 4.610 0.392 1.00 55.81 397 ALA A C 1
ATOM 3063 O O . ALA A 1 397 ? -44.627 3.943 -0.395 1.00 55.81 397 ALA A O 1
ATOM 3064 N N . LYS A 1 398 ? -43.043 5.504 -0.020 1.00 62.38 398 LYS A N 1
ATOM 3065 C CA . LYS A 1 398 ? -42.693 5.709 -1.439 1.00 62.38 398 LYS A CA 1
ATOM 3066 C C . LYS A 1 398 ? -41.904 4.508 -1.984 1.00 62.38 398 LYS A C 1
ATOM 3068 O O . LYS A 1 398 ? -42.188 4.055 -3.085 1.00 62.38 398 LYS A O 1
ATOM 3073 N N . GLU A 1 399 ? -41.031 3.937 -1.149 1.00 57.00 399 GLU A N 1
ATOM 3074 C CA . GLU A 1 399 ? -40.148 2.804 -1.478 1.00 57.00 399 GLU A CA 1
ATOM 3075 C C . GLU A 1 399 ? -40.671 1.428 -0.999 1.00 57.00 399 GLU A C 1
ATOM 3077 O O . GLU A 1 399 ? -39.933 0.447 -0.972 1.00 57.00 399 GLU A O 1
ATOM 3082 N N . GLY A 1 400 ? -41.933 1.329 -0.560 1.00 52.22 400 GLY A N 1
ATOM 3083 C CA . GLY A 1 400 ? -42.546 0.060 -0.127 1.00 52.22 400 GLY A CA 1
ATOM 3084 C C . GLY A 1 400 ? -42.007 -0.547 1.184 1.00 52.22 400 GLY A C 1
ATOM 3085 O O . GLY A 1 400 ? -42.326 -1.689 1.513 1.00 52.22 400 GLY A O 1
ATOM 3086 N N . ILE A 1 401 ? -41.221 0.200 1.962 1.00 57.12 401 ILE A N 1
ATOM 3087 C CA . ILE A 1 401 ? -40.574 -0.262 3.197 1.00 57.12 401 ILE A CA 1
ATOM 3088 C C . ILE A 1 401 ? -41.576 -0.265 4.361 1.00 57.12 401 ILE A C 1
ATOM 3090 O O . ILE A 1 401 ? -41.922 0.783 4.914 1.00 57.12 401 ILE A O 1
ATOM 3094 N N . SER A 1 402 ? -41.985 -1.450 4.822 1.00 52.84 402 SER A N 1
ATOM 3095 C CA . SER A 1 402 ? -42.685 -1.590 6.104 1.00 52.84 402 SER A CA 1
ATOM 3096 C C . SER A 1 402 ? -41.686 -1.580 7.267 1.00 52.84 402 SER A C 1
ATOM 3098 O O . SER A 1 402 ? -40.933 -2.538 7.448 1.00 52.84 402 SER A O 1
ATOM 3100 N N . ASN A 1 403 ? -41.695 -0.533 8.096 1.00 44.38 403 ASN A N 1
ATOM 3101 C CA . ASN A 1 403 ? -40.938 -0.539 9.352 1.00 44.38 403 ASN A CA 1
ATOM 3102 C C . ASN A 1 403 ? -41.514 -1.608 10.298 1.00 44.38 403 ASN A C 1
ATOM 3104 O O . ASN A 1 403 ? -42.637 -1.460 10.781 1.00 44.38 403 ASN A O 1
ATOM 3108 N N . GLY A 1 404 ? -40.750 -2.668 10.567 1.00 46.94 404 GLY A N 1
ATOM 3109 C CA . GLY A 1 404 ? -41.195 -3.786 11.401 1.00 46.94 404 GLY A CA 1
ATOM 3110 C C . GLY A 1 404 ? -41.574 -3.390 12.836 1.00 46.94 404 GLY A C 1
ATOM 3111 O O . GLY A 1 404 ? -40.908 -2.573 13.471 1.00 46.94 404 GLY A O 1
ATOM 3112 N N . ASP A 1 405 ? -42.654 -4.005 13.321 1.00 46.03 405 ASP A N 1
ATOM 3113 C CA . ASP A 1 405 ? -42.999 -4.310 14.720 1.00 46.03 405 ASP A CA 1
ATOM 3114 C C . ASP A 1 405 ? -42.924 -3.206 15.796 1.00 46.03 405 ASP A C 1
ATOM 3116 O O . ASP A 1 405 ? -42.952 -3.500 16.990 1.00 46.03 405 ASP A O 1
ATOM 3120 N N . ALA A 1 406 ? -42.958 -1.928 15.411 1.00 40.97 406 ALA A N 1
ATOM 3121 C CA . ALA A 1 406 ? -43.182 -0.824 16.353 1.00 40.97 406 ALA A CA 1
ATOM 3122 C C . ALA A 1 406 ? -44.675 -0.567 16.660 1.00 40.97 406 ALA A C 1
ATOM 3124 O O . ALA A 1 406 ? -45.001 -0.109 17.754 1.00 40.97 406 ALA A O 1
ATOM 3125 N N . GLU A 1 407 ? -45.586 -0.864 15.722 1.00 38.19 407 GLU A N 1
ATOM 3126 C CA . GLU A 1 407 ? -47.036 -0.640 15.897 1.00 38.19 407 GLU A CA 1
ATOM 3127 C C . GLU A 1 407 ? -47.807 -1.930 16.242 1.00 38.19 407 GLU A C 1
ATOM 3129 O O . GLU A 1 407 ? -48.681 -1.901 17.109 1.00 38.19 407 GLU A O 1
ATOM 3134 N N . LYS A 1 408 ? -47.413 -3.092 15.694 1.00 37.38 408 LYS A N 1
ATOM 3135 C CA . LYS A 1 408 ? -48.033 -4.402 16.008 1.00 37.38 408 LYS A CA 1
ATOM 3136 C C . LYS A 1 408 ? -47.914 -4.822 17.478 1.00 37.38 408 LYS A C 1
ATOM 3138 O O . LYS A 1 408 ? -48.769 -5.547 17.982 1.00 37.38 408 LYS A O 1
ATOM 3143 N N . ALA A 1 409 ? -46.891 -4.341 18.186 1.00 36.44 409 ALA A N 1
ATOM 3144 C CA . ALA A 1 409 ? -46.670 -4.640 19.602 1.00 36.44 409 ALA A CA 1
ATOM 3145 C C . ALA A 1 409 ? -47.765 -4.086 20.541 1.00 36.44 409 ALA A C 1
ATOM 3147 O O . ALA A 1 409 ? -47.753 -4.392 21.732 1.00 36.44 409 ALA A O 1
ATOM 3148 N N . LYS A 1 410 ? -48.700 -3.270 20.030 1.00 35.78 410 LYS A N 1
ATOM 3149 C CA . LYS A 1 410 ? -49.796 -2.684 20.813 1.00 35.78 410 LYS A CA 1
ATOM 3150 C C . LYS A 1 410 ? -51.131 -3.428 20.706 1.00 35.78 410 LYS A C 1
ATOM 3152 O O . LYS A 1 410 ? -51.974 -3.229 21.572 1.00 35.78 410 LYS A O 1
ATOM 3157 N N . GLU A 1 411 ? -51.316 -4.264 19.684 1.00 32.25 411 GLU A N 1
ATOM 3158 C CA . GLU A 1 411 ? -52.573 -4.997 19.435 1.00 32.25 411 GLU A CA 1
ATOM 3159 C C . GLU A 1 411 ? -52.503 -6.471 19.871 1.00 32.25 411 GLU A C 1
ATOM 3161 O O . GLU A 1 411 ? -53.521 -7.069 20.199 1.00 32.25 411 GLU A O 1
ATOM 3166 N N . LEU A 1 412 ? -51.304 -7.057 19.961 1.00 34.00 412 LEU A N 1
ATOM 3167 C CA . LEU A 1 412 ? -51.096 -8.467 20.341 1.00 34.00 412 LEU A CA 1
ATOM 3168 C C . LEU A 1 412 ? -51.080 -8.728 21.864 1.00 34.00 412 LEU A C 1
ATOM 3170 O O . LEU A 1 412 ? -50.640 -9.788 22.303 1.00 34.00 412 LEU A O 1
ATOM 3174 N N . ALA A 1 413 ? -51.527 -7.772 22.683 1.00 32.47 413 ALA A N 1
ATOM 3175 C CA . ALA A 1 413 ? -51.411 -7.833 24.144 1.00 32.47 413 ALA A CA 1
ATOM 3176 C C . ALA A 1 413 ? -52.640 -8.409 24.883 1.00 32.47 413 ALA A C 1
ATOM 3178 O O . ALA A 1 413 ? -52.558 -8.585 26.099 1.00 32.47 413 ALA A O 1
ATOM 3179 N N . GLU A 1 414 ? -53.760 -8.694 24.201 1.00 35.19 414 GLU A N 1
ATOM 3180 C CA . GLU A 1 414 ? -55.015 -9.097 24.871 1.00 35.19 414 GLU A CA 1
ATOM 3181 C C . GLU A 1 414 ? -55.473 -10.552 24.667 1.00 35.19 414 GLU A C 1
ATOM 3183 O O . GLU A 1 414 ? -56.305 -11.005 25.456 1.00 35.19 414 GLU A O 1
ATOM 3188 N N . GLU A 1 415 ? -54.936 -11.332 23.715 1.00 30.39 415 GLU A N 1
ATOM 3189 C CA . GLU A 1 415 ? -55.447 -12.695 23.469 1.00 30.39 415 GLU A CA 1
ATOM 3190 C C . GLU A 1 415 ? -54.436 -13.854 23.556 1.00 30.39 415 GLU A C 1
ATOM 3192 O O . GLU A 1 415 ? -53.453 -13.951 22.825 1.00 30.39 415 GLU A O 1
ATOM 3197 N N . SER A 1 416 ? -54.859 -14.832 24.369 1.00 28.06 416 SER A N 1
ATOM 3198 C CA . SER A 1 416 ? -54.454 -16.245 24.467 1.00 28.06 416 SER A CA 1
ATOM 3199 C C . SER A 1 416 ? -53.282 -16.626 25.394 1.00 28.06 416 SER A C 1
ATOM 3201 O O . SER A 1 416 ? -52.226 -16.005 25.452 1.00 28.06 416 SER A O 1
ATOM 3203 N N . LYS A 1 417 ? -53.539 -17.678 26.187 1.00 31.14 417 LYS A N 1
ATOM 3204 C CA . LYS A 1 417 ? -52.733 -18.178 27.312 1.00 31.14 417 LYS A CA 1
ATOM 3205 C C . LYS A 1 417 ? -52.201 -19.580 26.997 1.00 31.14 417 LYS A C 1
ATOM 3207 O O . LYS A 1 417 ? -53.015 -20.411 26.618 1.00 31.14 417 LYS A O 1
ATOM 3212 N N . GLU A 1 418 ? -50.925 -19.825 27.324 1.00 28.61 418 GLU A N 1
ATOM 3213 C CA . GLU A 1 418 ? -50.301 -21.133 27.656 1.00 28.61 418 GLU A CA 1
ATOM 3214 C C . GLU A 1 418 ? -50.382 -22.312 26.639 1.00 28.61 418 GLU A C 1
ATOM 3216 O O . GLU A 1 418 ? -51.290 -22.394 25.821 1.00 28.61 418 GLU A O 1
ATOM 3221 N N . PRO A 1 419 ? -49.513 -23.343 26.750 1.00 33.84 419 PRO A N 1
ATOM 3222 C CA . PRO A 1 419 ? -48.086 -23.319 27.087 1.00 33.84 419 PRO A CA 1
ATOM 3223 C C . PRO A 1 419 ? -47.200 -24.069 26.050 1.00 33.84 419 PRO A C 1
ATOM 3225 O O . PRO A 1 419 ? -47.674 -24.774 25.162 1.00 33.84 419 PRO A O 1
ATOM 3228 N N . LEU A 1 420 ? -45.877 -23.928 26.190 1.00 34.19 420 LEU A N 1
ATOM 3229 C CA . LEU A 1 420 ? -44.831 -24.510 25.325 1.00 34.19 420 LEU A CA 1
ATOM 3230 C C . LEU A 1 420 ? -44.788 -26.054 25.291 1.00 34.19 420 LEU A C 1
ATOM 3232 O O . LEU A 1 420 ? -44.925 -26.693 26.337 1.00 34.19 420 LEU A O 1
ATOM 3236 N N . PRO A 1 421 ? -44.367 -26.633 24.147 1.00 29.30 421 PRO A N 1
ATOM 3237 C CA . PRO A 1 421 ? -43.535 -27.839 24.165 1.00 29.30 421 PRO A CA 1
ATOM 3238 C C . PRO A 1 421 ? -42.233 -27.746 23.330 1.00 29.30 421 PRO A C 1
ATOM 3240 O O . PRO A 1 421 ? -42.194 -27.182 22.243 1.00 29.30 421 PRO A O 1
ATOM 3243 N N . SER A 1 422 ? -41.181 -28.360 23.888 1.00 26.30 422 SER A N 1
ATOM 3244 C CA . SER A 1 422 ? -39.912 -28.868 23.312 1.00 26.30 422 SER A CA 1
ATOM 3245 C C . SER A 1 422 ? -39.466 -28.503 21.880 1.00 26.30 422 SER A C 1
ATOM 3247 O O . SER A 1 422 ? -40.123 -28.832 20.894 1.00 26.30 422 SER A O 1
ATOM 3249 N N . ALA A 1 423 ? -38.217 -28.034 21.776 1.00 36.09 423 ALA A N 1
ATOM 3250 C CA . ALA A 1 423 ? -37.463 -27.896 20.528 1.00 36.09 423 ALA A CA 1
ATOM 3251 C C . ALA A 1 423 ? -37.143 -29.239 19.826 1.00 36.09 423 ALA A C 1
ATOM 3253 O O . ALA A 1 423 ? -36.795 -30.215 20.497 1.00 36.09 423 ALA A O 1
ATOM 3254 N N . PRO A 1 424 ? -37.135 -29.254 18.480 1.00 28.16 424 PRO A N 1
ATOM 3255 C CA . PRO A 1 424 ? -36.354 -30.189 17.666 1.00 28.16 424 PRO A CA 1
ATOM 3256 C C . PRO A 1 424 ? -35.114 -29.541 17.009 1.00 28.16 424 PRO A C 1
ATOM 3258 O O . PRO A 1 424 ? -34.892 -28.335 17.082 1.00 28.16 424 PRO A O 1
ATOM 3261 N N . ALA A 1 425 ? -34.304 -30.398 16.381 1.00 26.64 425 ALA A N 1
ATOM 3262 C CA . ALA A 1 425 ? -32.983 -30.136 15.795 1.00 26.64 425 ALA A CA 1
ATOM 3263 C C . ALA A 1 425 ? -33.008 -29.244 14.512 1.00 26.64 425 ALA A C 1
ATOM 3265 O O . ALA A 1 425 ? -34.087 -28.850 14.068 1.00 26.64 425 ALA A O 1
ATOM 3266 N N . PRO A 1 426 ? -31.847 -28.864 13.926 1.00 37.66 426 PRO A N 1
ATOM 3267 C CA . PRO A 1 426 ? -31.715 -27.640 13.131 1.00 37.66 426 PRO A CA 1
ATOM 3268 C C . PRO A 1 426 ? -32.462 -27.683 11.792 1.00 37.66 426 PRO A C 1
ATOM 3270 O O . PRO A 1 426 ? -32.277 -28.595 10.986 1.00 37.66 426 PRO A O 1
ATOM 3273 N N . ALA A 1 427 ? -33.257 -26.642 11.541 1.00 25.78 427 ALA A N 1
ATOM 3274 C CA . ALA A 1 427 ? -33.929 -26.417 10.267 1.00 25.78 427 ALA A CA 1
ATOM 3275 C C . ALA A 1 427 ? -33.002 -25.722 9.255 1.00 25.78 427 ALA A C 1
ATOM 3277 O O . ALA A 1 427 ? -32.135 -24.926 9.622 1.00 25.78 427 ALA A O 1
ATOM 3278 N N . ALA A 1 428 ? -33.198 -26.036 7.974 1.00 26.94 428 ALA A N 1
ATOM 3279 C CA . ALA A 1 428 ? -32.409 -25.504 6.868 1.00 26.94 428 ALA A CA 1
ATOM 3280 C C . ALA A 1 428 ? -32.513 -23.974 6.745 1.00 26.94 428 ALA A C 1
ATOM 3282 O O . ALA A 1 428 ? -33.560 -23.385 7.013 1.00 26.94 428 ALA A O 1
ATOM 3283 N N . GLN A 1 429 ? -31.434 -23.348 6.267 1.00 29.97 429 GLN A N 1
ATOM 3284 C CA . GLN A 1 429 ? -31.416 -21.934 5.898 1.00 29.97 429 GLN A CA 1
ATOM 3285 C C . GLN A 1 429 ? -32.424 -21.678 4.768 1.00 29.97 429 GLN A C 1
ATOM 3287 O O . GLN A 1 429 ? -32.236 -22.120 3.635 1.00 29.97 429 GLN A O 1
ATOM 3292 N N . THR A 1 430 ? -33.503 -20.964 5.073 1.00 31.58 430 THR A N 1
ATOM 3293 C CA . THR A 1 430 ? -34.484 -20.517 4.083 1.00 31.58 430 THR A CA 1
ATOM 3294 C C . THR A 1 430 ? -34.001 -19.242 3.394 1.00 31.58 430 THR A C 1
ATOM 3296 O O . THR A 1 430 ? -33.926 -18.211 4.053 1.00 31.58 430 THR A O 1
ATOM 3299 N N . ALA A 1 431 ? -33.712 -19.356 2.092 1.00 30.64 431 ALA A N 1
ATOM 3300 C CA . ALA A 1 431 ? -33.664 -18.322 1.042 1.00 30.64 431 ALA A CA 1
ATOM 3301 C C . ALA A 1 431 ? -33.135 -16.901 1.401 1.00 30.64 431 ALA A C 1
ATOM 3303 O O . ALA A 1 431 ? -33.808 -16.164 2.121 1.00 30.64 431 ALA A O 1
ATOM 3304 N N . PRO A 1 432 ? -31.998 -16.459 0.818 1.00 39.84 432 PRO A N 1
ATOM 3305 C CA . PRO A 1 432 ? -31.537 -15.068 0.899 1.00 39.84 432 PRO A CA 1
ATOM 3306 C C . PRO A 1 432 ? -32.349 -14.096 0.020 1.00 39.84 432 PRO A C 1
ATOM 3308 O O . PRO A 1 432 ? -33.234 -14.507 -0.729 1.00 39.84 432 PRO A O 1
ATOM 3311 N N . ASP A 1 433 ? -31.967 -12.815 0.101 1.00 43.97 433 ASP A N 1
ATOM 3312 C CA . ASP A 1 433 ? -32.406 -11.673 -0.721 1.00 43.97 433 ASP A CA 1
ATOM 3313 C C . ASP A 1 433 ? -32.838 -11.992 -2.161 1.00 43.97 433 ASP A C 1
ATOM 3315 O O . ASP A 1 433 ? -32.160 -12.714 -2.894 1.00 43.97 433 ASP A O 1
ATOM 3319 N N . THR A 1 434 ? -33.923 -11.347 -2.596 1.00 50.12 434 THR A N 1
ATOM 3320 C CA . THR A 1 434 ? -34.565 -11.559 -3.906 1.00 50.12 434 THR A CA 1
ATOM 3321 C C . THR A 1 434 ? -33.926 -10.807 -5.080 1.00 50.12 434 THR A C 1
ATOM 3323 O O . THR A 1 434 ? -34.464 -10.850 -6.186 1.00 50.12 434 THR A O 1
ATOM 3326 N N . GLU A 1 435 ? -32.807 -10.107 -4.882 1.00 75.56 435 GLU A N 1
ATOM 3327 C CA . GLU A 1 435 ? -32.139 -9.359 -5.954 1.00 75.56 435 GLU A CA 1
ATOM 3328 C C . GLU A 1 435 ? -31.172 -10.248 -6.761 1.00 75.56 435 GLU A C 1
ATOM 3330 O O . GLU A 1 435 ? -30.308 -10.940 -6.212 1.00 75.56 435 GLU A O 1
ATOM 3335 N N . LYS A 1 436 ? -31.330 -10.245 -8.093 1.00 88.88 436 LYS A N 1
ATOM 3336 C CA . LYS A 1 436 ? -30.513 -11.052 -9.010 1.00 88.88 436 LYS A CA 1
ATOM 3337 C C . LYS A 1 436 ? -29.091 -10.488 -9.070 1.00 88.88 436 LYS A C 1
ATOM 3339 O O . LYS A 1 436 ? -28.897 -9.310 -9.343 1.00 88.88 436 LYS A O 1
ATOM 3344 N N . ILE A 1 437 ? -28.091 -11.348 -8.893 1.00 92.44 437 ILE A N 1
ATOM 3345 C CA . ILE A 1 437 ? -26.676 -10.977 -9.042 1.00 92.44 437 ILE A CA 1
ATOM 3346 C C . ILE A 1 437 ? -26.368 -10.852 -10.543 1.00 92.44 437 ILE A C 1
ATOM 3348 O O . ILE A 1 437 ? -26.402 -11.851 -11.261 1.00 92.44 437 ILE A O 1
ATOM 3352 N N . THR A 1 438 ? -26.083 -9.639 -11.020 1.00 91.94 438 THR A N 1
ATOM 3353 C CA . THR A 1 438 ? -25.814 -9.329 -12.438 1.00 91.94 438 THR A CA 1
ATOM 3354 C C . THR A 1 438 ? -24.678 -8.318 -12.590 1.00 91.94 438 THR A C 1
ATOM 3356 O O . THR A 1 438 ? -24.550 -7.416 -11.767 1.00 91.94 438 THR A O 1
ATOM 3359 N N . MET A 1 439 ? -23.896 -8.427 -13.666 1.00 95.19 439 MET A N 1
ATOM 3360 C CA . MET A 1 439 ? -22.856 -7.454 -14.038 1.00 95.19 439 MET A CA 1
ATOM 3361 C C . MET A 1 439 ? -23.448 -6.315 -14.886 1.00 95.19 439 MET A C 1
ATOM 3363 O O . MET A 1 439 ? -24.387 -6.540 -15.652 1.00 95.19 439 MET A O 1
ATOM 3367 N N . LYS A 1 440 ? -22.884 -5.098 -14.812 1.00 95.06 440 LYS A N 1
ATOM 3368 C CA . LYS A 1 440 ? -23.281 -3.989 -15.708 1.00 95.06 440 LYS A CA 1
ATOM 3369 C C . LYS A 1 440 ? -22.977 -4.385 -17.158 1.00 95.06 440 LYS A C 1
ATOM 3371 O O . LYS A 1 440 ? -21.870 -4.833 -17.441 1.00 95.06 440 LYS A O 1
ATOM 3376 N N . ARG A 1 441 ? -23.921 -4.197 -18.086 1.00 96.94 441 ARG A N 1
ATOM 3377 C CA . ARG A 1 441 ? -23.693 -4.395 -19.530 1.00 96.94 441 ARG A CA 1
ATOM 3378 C C . ARG A 1 441 ? -23.392 -3.069 -20.227 1.00 96.94 441 ARG A C 1
ATOM 3380 O O . ARG A 1 441 ? -24.047 -2.073 -19.935 1.00 96.94 441 ARG A O 1
ATOM 3387 N N . ILE A 1 442 ? -22.450 -3.066 -21.170 1.00 97.25 442 ILE A N 1
ATOM 3388 C CA . ILE A 1 442 ? -22.091 -1.896 -21.988 1.00 97.25 442 ILE A CA 1
ATOM 3389 C C . ILE A 1 442 ? -21.913 -2.325 -23.443 1.00 97.25 442 ILE A C 1
ATOM 3391 O O . ILE A 1 442 ? -21.083 -3.178 -23.738 1.00 97.25 442 ILE A O 1
ATOM 3395 N N . ASP A 1 443 ? -22.665 -1.718 -24.361 1.00 96.94 443 ASP A N 1
ATOM 3396 C CA . ASP A 1 443 ? -22.563 -1.975 -25.800 1.00 96.94 443 ASP A CA 1
ATOM 3397 C C . ASP A 1 443 ? -21.709 -0.906 -26.487 1.00 96.94 443 ASP A C 1
ATOM 3399 O O . ASP A 1 443 ? -22.134 0.240 -26.639 1.00 96.94 443 ASP A O 1
ATOM 3403 N N . VAL A 1 444 ? -20.516 -1.288 -26.956 1.00 96.06 444 VAL A N 1
ATOM 3404 C CA . VAL A 1 444 ? -19.555 -0.368 -27.597 1.00 96.06 444 VAL A CA 1
ATOM 3405 C C . VAL A 1 444 ? -20.069 0.254 -28.900 1.00 96.06 444 VAL A C 1
ATOM 3407 O O . VAL A 1 444 ? -19.477 1.205 -29.402 1.00 96.06 444 VAL A O 1
ATOM 3410 N N . ARG A 1 445 ? -21.172 -0.263 -29.461 1.00 92.31 445 ARG A N 1
ATOM 3411 C CA . ARG A 1 445 ? -21.862 0.317 -30.625 1.00 92.31 445 ARG A CA 1
ATOM 3412 C C . ARG A 1 445 ? -22.744 1.511 -30.243 1.00 92.31 445 ARG A C 1
ATOM 3414 O O . ARG A 1 445 ? -23.137 2.270 -31.126 1.00 92.31 445 ARG A O 1
ATOM 3421 N N . GLN A 1 446 ? -23.078 1.644 -28.959 1.00 94.38 446 GLN A N 1
ATOM 3422 C CA . GLN A 1 446 ? -23.981 2.657 -28.407 1.00 94.38 446 GLN A CA 1
ATOM 3423 C C . GLN A 1 446 ? -23.230 3.722 -27.591 1.00 94.38 446 GLN A C 1
ATOM 3425 O O . GLN A 1 446 ? -23.670 4.869 -27.551 1.00 94.38 446 GLN A O 1
ATOM 3430 N N . VAL A 1 447 ? -22.090 3.363 -26.986 1.00 94.62 447 VAL A N 1
ATOM 3431 C CA . VAL A 1 447 ? -21.317 4.237 -26.086 1.00 94.62 447 VAL A CA 1
ATOM 3432 C C . VAL A 1 447 ? -20.029 4.790 -26.708 1.00 94.62 447 VAL A C 1
ATOM 3434 O O . VAL A 1 447 ? -19.481 4.250 -27.669 1.00 94.62 447 VAL A O 1
ATOM 3437 N N . GLY A 1 448 ? -19.503 5.874 -26.133 1.00 90.25 448 GLY A N 1
ATOM 3438 C CA . GLY A 1 448 ? -18.217 6.449 -26.539 1.00 90.25 448 GLY A CA 1
ATOM 3439 C C . GLY A 1 448 ? -17.002 5.721 -25.929 1.00 90.25 448 GLY A C 1
ATOM 3440 O O . GLY A 1 448 ? -17.111 5.140 -24.850 1.00 90.25 448 GLY A O 1
ATOM 3441 N N . PRO A 1 449 ? -15.793 5.821 -26.527 1.00 88.00 449 PRO A N 1
ATOM 3442 C CA . PRO A 1 449 ? -14.579 5.203 -25.973 1.00 88.00 449 PRO A CA 1
ATOM 3443 C C . PRO A 1 449 ? -14.221 5.643 -24.545 1.00 88.00 449 PRO A C 1
ATOM 3445 O O . PRO A 1 449 ? -13.566 4.894 -23.825 1.00 88.00 449 PRO A O 1
ATOM 3448 N N . ALA A 1 450 ? -14.640 6.845 -24.134 1.00 90.38 450 ALA A N 1
ATOM 3449 C CA . ALA A 1 450 ? -14.437 7.348 -22.777 1.00 90.38 450 ALA A CA 1
ATOM 3450 C C . ALA A 1 450 ? -15.251 6.559 -21.736 1.00 90.38 450 ALA A C 1
ATOM 3452 O O . ALA A 1 450 ? -14.716 6.225 -20.689 1.00 90.38 450 ALA A O 1
ATOM 3453 N N . GLU A 1 451 ? -16.496 6.197 -22.052 1.00 92.50 451 GLU A N 1
ATOM 3454 C CA . GLU A 1 451 ? -17.384 5.435 -21.164 1.00 92.50 451 GLU A CA 1
ATOM 3455 C C . GLU A 1 451 ? -16.914 3.981 -21.021 1.00 92.50 451 GLU A C 1
ATOM 3457 O O . GLU A 1 451 ? -16.852 3.443 -19.917 1.00 92.50 451 GLU A O 1
ATOM 3462 N N . VAL A 1 452 ? -16.450 3.377 -22.123 1.00 91.94 452 VAL A N 1
ATOM 3463 C CA . VAL A 1 452 ? -15.755 2.078 -22.089 1.00 91.94 452 VAL A CA 1
ATOM 3464 C C . VAL A 1 452 ? -14.497 2.161 -21.216 1.00 91.94 452 VAL A C 1
ATOM 3466 O O . VAL A 1 452 ? -14.253 1.269 -20.412 1.00 91.94 452 VAL A O 1
ATOM 3469 N N . SER A 1 453 ? -13.706 3.234 -21.328 1.00 91.38 453 SER A N 1
ATOM 3470 C CA . SER A 1 453 ? -12.524 3.422 -20.477 1.00 91.38 453 SER A CA 1
ATOM 3471 C C . SER A 1 453 ? -12.865 3.675 -19.005 1.00 91.38 453 SER A C 1
ATOM 3473 O O . SER A 1 453 ? -12.030 3.370 -18.156 1.00 91.38 453 SER A O 1
ATOM 3475 N N . GLU A 1 454 ? -14.030 4.246 -18.697 1.00 91.44 454 GLU A N 1
ATOM 3476 C CA . GLU A 1 454 ? -14.491 4.495 -17.328 1.00 91.44 454 GLU A CA 1
ATOM 3477 C C . GLU A 1 454 ? -14.901 3.181 -16.659 1.00 91.44 454 GLU A C 1
ATOM 3479 O O . GLU A 1 454 ? -14.397 2.840 -15.593 1.00 91.44 454 GLU A O 1
ATOM 3484 N N . ALA A 1 455 ? -15.722 2.382 -17.341 1.00 90.94 455 ALA A N 1
ATOM 3485 C CA . ALA A 1 455 ? -16.194 1.094 -16.843 1.00 90.94 455 ALA A CA 1
ATOM 3486 C C . ALA A 1 455 ? -15.099 0.019 -16.727 1.00 90.94 455 ALA A C 1
ATOM 3488 O O . ALA A 1 455 ? -15.253 -0.940 -15.978 1.00 90.94 455 ALA A O 1
ATOM 3489 N N . LEU A 1 456 ? -13.993 0.179 -17.459 1.00 92.81 456 LEU A N 1
ATOM 3490 C CA . LEU A 1 456 ? -12.792 -0.657 -17.357 1.00 92.81 456 LEU A CA 1
ATOM 3491 C C . LEU A 1 456 ? -11.786 -0.146 -16.309 1.00 92.81 456 LEU A C 1
ATOM 3493 O O . LEU A 1 456 ? -10.672 -0.673 -16.217 1.00 92.81 456 LEU A O 1
ATOM 3497 N N . LYS A 1 457 ? -12.127 0.884 -15.520 1.00 91.06 457 LYS A N 1
ATOM 3498 C CA . LYS A 1 457 ? -11.312 1.255 -14.361 1.00 91.06 457 LYS A CA 1
ATOM 3499 C C . LYS A 1 457 ? -11.423 0.187 -13.282 1.00 91.06 457 LYS A C 1
ATOM 3501 O O . LYS A 1 457 ? -12.503 -0.282 -12.934 1.00 91.06 457 LYS A O 1
ATOM 3506 N N . ARG A 1 458 ? -10.270 -0.125 -12.704 1.00 90.12 458 ARG A N 1
ATOM 3507 C CA . ARG A 1 458 ? -10.140 -1.026 -11.561 1.00 90.12 458 ARG A CA 1
ATOM 3508 C C . ARG A 1 458 ? -10.570 -0.332 -10.267 1.00 90.12 458 ARG A C 1
ATOM 3510 O O . ARG A 1 458 ? -10.383 0.886 -10.154 1.00 90.12 458 ARG A O 1
ATOM 3517 N N . PRO A 1 459 ? -11.095 -1.075 -9.277 1.00 83.25 459 PRO A N 1
ATOM 3518 C CA . PRO A 1 459 ? -11.496 -0.516 -7.990 1.00 83.25 459 PRO A CA 1
ATOM 3519 C C . PRO A 1 459 ? -10.334 0.219 -7.302 1.00 83.25 459 PRO A C 1
ATOM 3521 O O . PRO A 1 459 ? -9.203 -0.265 -7.226 1.00 83.25 459 PRO A O 1
ATOM 3524 N N . SER A 1 460 ? -10.622 1.422 -6.800 1.00 61.41 460 SER A N 1
ATOM 3525 C CA . SER A 1 460 ? -9.616 2.330 -6.240 1.00 61.41 460 SER A CA 1
ATOM 3526 C C . SER A 1 460 ? -9.066 1.835 -4.897 1.00 61.41 460 SER A C 1
ATOM 3528 O O . SER A 1 460 ? -9.823 1.601 -3.952 1.00 61.41 460 SER A O 1
ATOM 3530 N N . GLN A 1 461 ? -7.738 1.737 -4.769 1.00 59.66 461 GLN A N 1
ATOM 3531 C CA . GLN A 1 461 ? -7.101 1.517 -3.467 1.00 59.66 461 GLN A CA 1
ATOM 3532 C C . GLN A 1 461 ? -7.122 2.779 -2.594 1.00 59.66 461 GLN A C 1
ATOM 3534 O O . GLN A 1 461 ? -7.230 3.914 -3.063 1.00 59.66 461 GLN A O 1
ATOM 3539 N N . LYS A 1 462 ? -6.915 2.580 -1.286 1.00 60.22 462 LYS A N 1
ATOM 3540 C CA . LYS A 1 462 ? -6.541 3.663 -0.365 1.00 60.22 462 LYS A CA 1
ATOM 3541 C C . LYS A 1 462 ? -5.318 4.408 -0.911 1.00 60.22 462 LYS A C 1
ATOM 3543 O O . LYS A 1 462 ? -4.437 3.789 -1.501 1.00 60.22 462 LYS A O 1
ATOM 3548 N N . SER A 1 463 ? -5.241 5.718 -0.659 1.00 68.44 463 SER A N 1
ATOM 3549 C CA . SER A 1 463 ? -4.098 6.545 -1.079 1.00 68.44 463 SER A CA 1
ATOM 3550 C C . SER A 1 463 ? -2.762 5.873 -0.741 1.00 68.44 463 SER A C 1
ATOM 3552 O O . SER A 1 463 ? -2.546 5.464 0.405 1.00 68.44 463 SER A O 1
ATOM 3554 N N . ALA A 1 464 ? -1.860 5.800 -1.724 1.00 70.75 464 ALA A N 1
ATOM 3555 C CA . ALA A 1 464 ? -0.545 5.184 -1.571 1.00 70.75 464 ALA A CA 1
ATOM 3556 C C . ALA A 1 464 ? 0.233 5.779 -0.383 1.00 70.75 464 ALA A C 1
ATOM 3558 O O . ALA A 1 464 ? 0.849 5.037 0.380 1.00 70.75 464 ALA A O 1
ATOM 3559 N N . ASP A 1 465 ? 0.119 7.091 -0.150 1.00 76.50 465 ASP A N 1
ATOM 3560 C CA . ASP A 1 465 ? 0.734 7.772 0.995 1.00 76.50 465 ASP A CA 1
ATOM 3561 C C . ASP A 1 465 ? 0.195 7.265 2.341 1.00 76.50 465 ASP A C 1
ATOM 3563 O O . ASP A 1 465 ? 0.950 7.124 3.303 1.00 76.50 465 ASP A O 1
ATOM 3567 N N . ALA A 1 466 ? -1.100 6.944 2.423 1.00 82.06 466 ALA A N 1
ATOM 3568 C CA . ALA A 1 466 ? -1.703 6.407 3.641 1.00 82.06 466 ALA A CA 1
ATOM 3569 C C . ALA A 1 466 ? -1.177 4.997 3.953 1.00 82.06 466 ALA A C 1
ATOM 3571 O O . ALA A 1 466 ? -0.884 4.700 5.109 1.00 82.06 466 ALA A O 1
ATOM 3572 N N . ILE A 1 467 ? -1.000 4.151 2.932 1.00 84.56 467 ILE A N 1
ATOM 3573 C CA . ILE A 1 467 ? -0.412 2.812 3.094 1.00 84.56 467 ILE A CA 1
ATOM 3574 C C . ILE A 1 467 ? 1.072 2.933 3.470 1.00 84.56 467 ILE A C 1
ATOM 3576 O O . ILE A 1 467 ? 1.509 2.307 4.436 1.00 84.56 467 ILE A O 1
ATOM 3580 N N . LEU A 1 468 ? 1.834 3.789 2.776 1.00 87.56 468 LEU A N 1
ATOM 3581 C CA . LEU A 1 468 ? 3.250 4.053 3.061 1.00 87.56 468 LEU A CA 1
ATOM 3582 C C . LEU A 1 468 ? 3.476 4.532 4.502 1.00 87.56 468 LEU A C 1
ATOM 3584 O O . LEU A 1 468 ? 4.403 4.064 5.160 1.00 87.56 468 LEU A O 1
ATOM 3588 N N . ASN A 1 469 ? 2.621 5.418 5.015 1.00 89.19 469 ASN A N 1
ATOM 3589 C CA . ASN A 1 469 ? 2.713 5.913 6.391 1.00 89.19 469 ASN A CA 1
ATOM 3590 C C . ASN A 1 469 ? 2.388 4.839 7.447 1.00 89.19 469 ASN A C 1
ATOM 3592 O O . ASN A 1 469 ? 2.868 4.945 8.572 1.00 89.19 469 ASN A O 1
ATOM 3596 N N . ILE A 1 470 ? 1.630 3.793 7.096 1.00 92.12 470 ILE A N 1
ATOM 3597 C CA . ILE A 1 470 ? 1.378 2.638 7.975 1.00 92.12 470 ILE A CA 1
ATOM 3598 C C . ILE A 1 470 ? 2.575 1.678 7.981 1.00 92.12 470 ILE A C 1
ATOM 3600 O O . ILE A 1 470 ? 2.956 1.187 9.042 1.00 92.12 470 ILE A O 1
ATOM 3604 N N . ILE A 1 471 ? 3.178 1.399 6.819 1.00 95.06 471 ILE A N 1
ATOM 3605 C CA . ILE A 1 471 ? 4.242 0.386 6.721 1.00 95.06 471 ILE A CA 1
ATOM 3606 C C . ILE A 1 471 ? 5.634 0.905 7.098 1.00 95.06 471 ILE A C 1
ATOM 3608 O O . ILE A 1 471 ? 6.432 0.129 7.613 1.00 95.06 471 ILE A O 1
ATOM 3612 N N . LYS A 1 472 ? 5.946 2.193 6.885 1.00 96.12 472 LYS A N 1
ATOM 3613 C CA . LYS A 1 472 ? 7.279 2.755 7.181 1.00 96.12 472 LYS A CA 1
ATOM 3614 C C . LYS A 1 472 ? 7.717 2.538 8.641 1.00 96.12 472 LYS A C 1
ATOM 3616 O O . LYS A 1 472 ? 8.833 2.057 8.821 1.00 96.12 472 LYS A O 1
ATOM 3621 N N . PRO A 1 473 ? 6.880 2.797 9.670 1.00 96.88 473 PRO A N 1
ATOM 3622 C CA . PRO A 1 473 ? 7.241 2.495 11.056 1.00 96.88 473 PRO A CA 1
ATOM 3623 C C . PRO A 1 473 ? 7.539 1.009 11.287 1.00 96.88 473 PRO A C 1
ATOM 3625 O O . PRO A 1 473 ? 8.525 0.690 11.937 1.00 96.88 473 PRO A O 1
ATOM 3628 N N . ILE A 1 474 ? 6.742 0.106 10.701 1.00 98.00 474 ILE A N 1
ATOM 3629 C CA . ILE A 1 474 ? 6.919 -1.352 10.823 1.00 98.00 474 ILE A CA 1
ATOM 3630 C C . ILE A 1 474 ? 8.257 -1.788 10.209 1.00 98.00 474 ILE A C 1
ATOM 3632 O O . ILE A 1 474 ? 8.991 -2.574 10.802 1.00 98.00 474 ILE A O 1
ATOM 3636 N N . ILE A 1 475 ? 8.585 -1.265 9.024 1.00 97.75 475 ILE A N 1
ATOM 3637 C CA . ILE A 1 475 ? 9.824 -1.591 8.308 1.00 97.75 475 ILE A CA 1
ATOM 3638 C C . ILE A 1 475 ? 11.052 -1.069 9.068 1.00 97.75 475 ILE A C 1
ATOM 3640 O O . ILE A 1 475 ? 12.032 -1.799 9.208 1.00 97.75 475 ILE A O 1
ATOM 3644 N N . ASN A 1 476 ? 10.992 0.161 9.588 1.00 97.69 476 ASN A N 1
ATOM 3645 C CA . ASN A 1 476 ? 12.076 0.739 10.385 1.00 97.69 476 ASN A CA 1
ATOM 3646 C C . ASN A 1 476 ? 12.280 -0.028 11.700 1.00 97.69 476 ASN A C 1
ATOM 3648 O O . ASN A 1 476 ? 13.409 -0.367 12.034 1.00 97.69 476 ASN A O 1
ATOM 3652 N N . ASP A 1 477 ? 11.201 -0.379 12.401 1.00 98.38 477 ASP A N 1
ATOM 3653 C CA . ASP A 1 477 ? 11.264 -1.127 13.660 1.00 98.38 477 ASP A CA 1
ATOM 3654 C C . ASP A 1 477 ? 11.853 -2.538 13.467 1.00 98.38 477 ASP A C 1
ATOM 3656 O O . ASP A 1 477 ? 12.726 -2.948 14.225 1.00 98.38 477 ASP A O 1
ATOM 3660 N N . VAL A 1 478 ? 11.489 -3.259 12.397 1.00 98.38 478 VAL A N 1
ATOM 3661 C CA . VAL A 1 478 ? 12.139 -4.545 12.057 1.00 98.38 478 VAL A CA 1
ATOM 3662 C C . VAL A 1 478 ? 13.618 -4.366 11.692 1.00 98.38 478 VAL A C 1
ATOM 3664 O O . VAL A 1 478 ? 14.436 -5.217 12.035 1.00 98.38 478 VAL A O 1
ATOM 3667 N N . ARG A 1 479 ? 13.995 -3.257 11.047 1.00 96.69 479 ARG A N 1
ATOM 3668 C CA . ARG A 1 479 ? 15.397 -2.941 10.724 1.00 96.69 479 ARG A CA 1
ATOM 3669 C C . ARG A 1 479 ? 16.233 -2.575 11.959 1.00 96.69 479 ARG A C 1
ATOM 3671 O O . ARG A 1 479 ? 17.428 -2.852 11.971 1.00 96.69 479 ARG A O 1
ATOM 3678 N N . GLU A 1 480 ? 15.635 -1.940 12.964 1.00 97.69 480 GLU A N 1
ATOM 3679 C CA . GLU A 1 480 ? 16.315 -1.491 14.189 1.00 97.69 480 GLU A CA 1
ATOM 3680 C C . GLU A 1 480 ? 16.319 -2.554 15.299 1.00 97.69 480 GLU A C 1
ATOM 3682 O O . GLU A 1 480 ? 17.307 -2.684 16.020 1.00 97.69 480 GLU A O 1
ATOM 3687 N N . ASN A 1 481 ? 15.232 -3.321 15.431 1.00 98.06 481 ASN A N 1
ATOM 3688 C CA . ASN A 1 481 ? 14.977 -4.247 16.540 1.00 98.06 481 ASN A CA 1
ATOM 3689 C C . ASN A 1 481 ? 14.807 -5.719 16.103 1.00 98.06 481 ASN A C 1
ATOM 3691 O O . ASN A 1 481 ? 14.438 -6.557 16.931 1.00 98.06 481 ASN A O 1
ATOM 3695 N N . GLY A 1 482 ? 15.046 -6.042 14.828 1.00 98.19 482 GLY A N 1
ATOM 3696 C CA . GLY A 1 482 ? 15.225 -7.411 14.333 1.00 98.19 482 GLY A CA 1
ATOM 3697 C C . GLY A 1 482 ? 14.093 -8.385 14.678 1.00 98.19 482 GLY A C 1
ATOM 3698 O O . GLY A 1 482 ? 12.901 -8.078 14.555 1.00 98.19 482 GLY A O 1
ATOM 3699 N N . ASP A 1 483 ? 14.475 -9.578 15.138 1.00 98.56 483 ASP A N 1
ATOM 3700 C CA . ASP A 1 483 ? 13.571 -10.664 15.536 1.00 98.56 483 ASP A CA 1
ATOM 3701 C C . ASP A 1 483 ? 12.543 -10.233 16.592 1.00 98.56 483 ASP A C 1
ATOM 3703 O O . ASP A 1 483 ? 11.409 -10.716 16.593 1.00 98.56 483 ASP A O 1
ATOM 3707 N N . LYS A 1 484 ? 12.913 -9.310 17.489 1.00 98.25 484 LYS A N 1
ATOM 3708 C CA . LYS A 1 484 ? 12.034 -8.825 18.562 1.00 98.25 484 LYS A CA 1
ATOM 3709 C C . LYS A 1 484 ? 10.865 -8.013 18.004 1.00 98.25 484 LYS A C 1
ATOM 3711 O O . LYS A 1 484 ? 9.729 -8.212 18.437 1.00 98.25 484 LYS A O 1
ATOM 3716 N N . ALA A 1 485 ? 11.120 -7.124 17.043 1.00 98.38 485 ALA A N 1
ATOM 3717 C CA . ALA A 1 485 ? 10.057 -6.404 16.344 1.00 98.38 485 ALA A CA 1
ATOM 3718 C C . ALA A 1 485 ? 9.206 -7.361 15.501 1.00 98.38 485 ALA A C 1
ATOM 3720 O O . ALA A 1 485 ? 7.978 -7.303 15.547 1.00 98.38 485 ALA A O 1
ATOM 3721 N N . LEU A 1 486 ? 9.842 -8.300 14.795 1.00 98.19 486 LEU A N 1
ATOM 3722 C CA . LEU A 1 486 ? 9.148 -9.288 13.969 1.00 98.19 486 LEU A CA 1
ATOM 3723 C C . LEU A 1 486 ? 8.172 -10.156 14.789 1.00 98.19 486 LEU A C 1
ATOM 3725 O O . LEU A 1 486 ? 7.009 -10.299 14.406 1.00 98.19 486 LEU A O 1
ATOM 3729 N N . LEU A 1 487 ? 8.600 -10.656 15.954 1.00 98.25 487 LEU A N 1
ATOM 3730 C CA . LEU A 1 487 ? 7.730 -11.349 16.912 1.00 98.25 487 LEU A CA 1
ATOM 3731 C C . LEU A 1 487 ? 6.621 -10.436 17.450 1.00 98.25 487 LEU A C 1
ATOM 3733 O O . LEU A 1 487 ? 5.463 -10.841 17.451 1.00 98.25 487 LEU A O 1
ATOM 3737 N N . SER A 1 488 ? 6.942 -9.198 17.841 1.00 98.00 488 SER A N 1
ATOM 3738 C CA . SER A 1 488 ? 5.965 -8.216 18.339 1.00 98.00 488 SER A CA 1
ATOM 3739 C C . SER A 1 488 ? 4.825 -7.962 17.340 1.00 98.00 488 SER A C 1
ATOM 3741 O O . SER A 1 488 ? 3.647 -8.019 17.701 1.00 98.00 488 SER A O 1
ATOM 3743 N N . TYR A 1 489 ? 5.144 -7.762 16.055 1.00 98.00 489 TYR A N 1
ATOM 3744 C CA . TYR A 1 489 ? 4.125 -7.616 15.013 1.00 98.00 489 TYR A CA 1
ATOM 3745 C C . TYR A 1 489 ? 3.347 -8.910 14.760 1.00 98.00 489 TYR A C 1
ATOM 3747 O O . TYR A 1 489 ? 2.133 -8.843 14.579 1.00 98.00 489 TYR A O 1
ATOM 3755 N N . THR A 1 490 ? 3.998 -10.073 14.830 1.00 96.44 490 THR A N 1
ATOM 3756 C CA . THR A 1 490 ? 3.340 -11.382 14.664 1.00 96.44 490 THR A CA 1
ATOM 3757 C C . THR A 1 490 ? 2.355 -11.683 15.804 1.00 96.44 490 THR A C 1
ATOM 3759 O O . THR A 1 490 ? 1.237 -12.156 15.595 1.00 96.44 490 THR A O 1
ATOM 3762 N N . HIS A 1 491 ? 2.723 -11.334 17.039 1.00 96.88 491 HIS A N 1
ATOM 3763 C CA . HIS A 1 491 ? 1.844 -11.402 18.210 1.00 96.88 491 HIS A CA 1
ATOM 3764 C C . HIS A 1 491 ? 0.663 -10.429 18.096 1.00 96.88 491 HIS A C 1
ATOM 3766 O O . HIS A 1 491 ? -0.426 -10.724 18.582 1.00 96.88 491 HIS A O 1
ATOM 3772 N N . LYS A 1 492 ? 0.858 -9.278 17.443 1.00 95.44 492 LYS A N 1
ATOM 3773 C CA . LYS A 1 492 ? -0.160 -8.233 17.275 1.00 95.44 492 LYS A CA 1
ATOM 3774 C C . LYS A 1 492 ? -1.167 -8.529 16.161 1.00 95.44 492 LYS A C 1
ATOM 3776 O O . LYS A 1 492 ? -2.360 -8.305 16.362 1.00 95.44 492 LYS A O 1
ATOM 3781 N N . PHE A 1 493 ? -0.704 -8.959 14.988 1.00 93.81 493 PHE A N 1
ATOM 3782 C CA . PHE A 1 493 ? -1.544 -9.102 13.795 1.00 93.81 493 PHE A CA 1
ATOM 3783 C C . PHE A 1 493 ? -2.076 -10.531 13.636 1.00 93.81 493 PHE A C 1
ATOM 3785 O O . PHE A 1 493 ? -3.289 -10.721 13.555 1.00 93.81 493 PHE A O 1
ATOM 3792 N N . GLU A 1 494 ? -1.201 -11.536 13.675 1.00 92.81 494 GLU A N 1
ATOM 3793 C CA . GLU A 1 494 ? -1.564 -12.956 13.581 1.00 92.81 494 GLU A CA 1
ATOM 3794 C C . GLU A 1 494 ? -2.023 -13.562 14.926 1.00 92.81 494 GLU A C 1
ATOM 3796 O O . GLU A 1 494 ? -2.560 -14.668 14.957 1.00 92.81 494 GLU A O 1
ATOM 3801 N N . LYS A 1 495 ? -1.880 -12.823 16.040 1.00 94.69 495 LYS A N 1
ATOM 3802 C CA . LYS A 1 495 ? -2.260 -13.220 17.417 1.00 94.69 495 LYS A CA 1
ATOM 3803 C C . LYS A 1 495 ? -1.489 -14.423 17.980 1.00 94.69 495 LYS A C 1
ATOM 3805 O O . LYS A 1 495 ? -1.881 -14.976 19.003 1.00 94.69 495 LYS A O 1
ATOM 3810 N N . ALA A 1 496 ? -0.381 -14.799 17.346 1.00 93.50 496 ALA A N 1
ATOM 3811 C CA . ALA A 1 496 ? 0.416 -15.983 17.663 1.00 93.50 496 ALA A CA 1
ATOM 3812 C C . ALA A 1 496 ? 1.356 -15.782 18.873 1.00 93.50 496 ALA A C 1
ATOM 3814 O O . ALA A 1 496 ? 2.572 -15.935 18.764 1.00 93.50 496 ALA A O 1
ATOM 3815 N N . THR A 1 497 ? 0.806 -15.410 20.032 1.00 92.94 497 THR A N 1
ATOM 3816 C CA . THR A 1 497 ? 1.570 -15.025 21.242 1.00 92.94 497 THR A CA 1
ATOM 3817 C C . THR A 1 497 ? 2.407 -16.151 21.860 1.00 92.94 497 THR A C 1
ATOM 3819 O O . THR A 1 497 ? 3.297 -15.886 22.665 1.00 92.94 497 THR A O 1
ATOM 3822 N N . SER A 1 498 ? 2.158 -17.403 21.471 1.00 92.69 498 SER A N 1
ATOM 3823 C CA . SER A 1 498 ? 2.951 -18.585 21.827 1.00 92.69 498 SER A CA 1
ATOM 3824 C C . SER A 1 498 ? 4.309 -18.662 21.114 1.00 92.69 498 SER A C 1
ATOM 3826 O O . SER A 1 498 ? 5.187 -19.396 21.572 1.00 92.69 498 SER A O 1
ATOM 3828 N N . LEU A 1 499 ? 4.505 -17.941 20.001 1.00 93.12 499 LEU A N 1
ATOM 3829 C CA . LEU A 1 499 ? 5.749 -18.001 19.232 1.00 93.12 499 LEU A CA 1
ATOM 3830 C C . LEU A 1 499 ? 6.896 -17.289 19.949 1.00 93.12 499 LEU A C 1
ATOM 3832 O O . LEU A 1 499 ? 6.843 -16.086 20.203 1.00 93.12 499 LEU A O 1
ATOM 3836 N N . THR A 1 500 ? 7.966 -18.042 20.197 1.00 93.62 500 THR A N 1
ATOM 3837 C CA . THR A 1 500 ? 9.226 -17.572 20.798 1.00 93.62 500 THR A CA 1
ATOM 3838 C C . THR A 1 500 ? 10.354 -17.385 19.780 1.00 93.62 500 THR A C 1
ATOM 3840 O O . THR A 1 500 ? 11.397 -16.834 20.118 1.00 93.62 500 THR A O 1
ATOM 3843 N N . SER A 1 501 ? 10.158 -17.821 18.532 1.00 95.81 501 SER A N 1
ATOM 3844 C CA . SER A 1 501 ? 11.076 -17.603 17.412 1.00 95.81 501 SER A CA 1
ATOM 3845 C C . SER A 1 501 ? 10.279 -17.236 16.158 1.00 95.81 501 SER A C 1
ATOM 3847 O O . SER A 1 501 ? 9.268 -17.889 15.889 1.00 95.81 501 SER A O 1
ATOM 3849 N N . PRO A 1 502 ? 10.697 -16.219 15.382 1.00 96.56 502 PRO A N 1
ATOM 3850 C CA . PRO A 1 502 ? 9.982 -15.799 14.181 1.00 96.56 502 PRO A CA 1
ATOM 3851 C C . PRO A 1 502 ? 10.333 -16.652 12.952 1.00 96.56 502 PRO A C 1
ATOM 3853 O O . PRO A 1 502 ? 9.932 -16.315 11.840 1.00 96.56 502 PRO A O 1
ATOM 3856 N N . VAL A 1 503 ? 11.106 -17.733 13.108 1.00 97.38 503 VAL A N 1
ATOM 3857 C CA . VAL A 1 503 ? 11.571 -18.553 11.987 1.00 97.38 503 VAL A CA 1
ATOM 3858 C C . VAL A 1 503 ? 11.597 -20.041 12.330 1.00 97.38 503 VAL A C 1
ATOM 3860 O O . VAL A 1 503 ? 12.111 -20.461 13.364 1.00 97.38 503 VAL A O 1
ATOM 3863 N N . LEU A 1 504 ? 11.096 -20.860 11.410 1.00 97.50 504 LEU A N 1
ATOM 3864 C CA . LEU A 1 504 ? 11.294 -22.305 11.393 1.00 97.50 504 LEU A CA 1
ATOM 3865 C C . LEU A 1 504 ? 12.429 -22.622 10.409 1.00 97.50 504 LEU A C 1
ATOM 3867 O O . LEU A 1 504 ? 12.341 -22.262 9.237 1.00 97.50 504 LEU A O 1
ATOM 3871 N N . LYS A 1 505 ? 13.507 -23.269 10.861 1.00 97.69 505 LYS A N 1
ATOM 3872 C CA . LYS A 1 505 ? 14.679 -23.597 10.024 1.00 97.69 505 LYS A CA 1
ATOM 3873 C C . LYS A 1 505 ? 14.674 -25.064 9.594 1.00 97.69 505 LYS A C 1
ATOM 3875 O O . LYS A 1 505 ? 14.164 -25.917 10.317 1.00 97.69 505 LYS A O 1
ATOM 3880 N N . ALA A 1 506 ? 15.259 -25.350 8.434 1.00 96.69 506 ALA A N 1
ATOM 3881 C CA . ALA A 1 506 ? 15.504 -26.716 7.987 1.00 96.69 506 ALA A CA 1
ATOM 3882 C C . ALA A 1 506 ? 16.581 -27.415 8.858 1.00 96.69 506 ALA A C 1
ATOM 3884 O O . ALA A 1 506 ? 17.473 -26.738 9.377 1.00 96.69 506 ALA A O 1
ATOM 3885 N N . PRO A 1 507 ? 16.555 -28.758 9.001 1.00 97.44 507 PRO A N 1
ATOM 3886 C CA . PRO A 1 507 ? 15.575 -29.692 8.439 1.00 97.44 507 PRO A CA 1
ATOM 3887 C C . PRO A 1 507 ? 14.214 -29.614 9.147 1.00 97.44 507 PRO A C 1
ATOM 3889 O O . PRO A 1 507 ? 14.131 -29.628 10.373 1.00 97.44 507 PRO A O 1
ATOM 3892 N N . PHE A 1 508 ? 13.135 -29.564 8.363 1.00 96.81 508 PHE A N 1
ATOM 3893 C CA . PHE A 1 508 ? 11.776 -29.460 8.894 1.00 96.81 508 PHE A CA 1
ATOM 3894 C C . PHE A 1 508 ? 11.320 -30.788 9.537 1.00 96.81 508 PHE A C 1
ATOM 3896 O O . PHE A 1 508 ? 11.447 -31.837 8.902 1.00 96.81 508 PHE A O 1
ATOM 3903 N N . PRO A 1 509 ? 10.779 -30.783 10.773 1.00 92.94 509 PRO A N 1
ATOM 3904 C CA . PRO A 1 509 ? 10.295 -31.998 11.429 1.00 92.94 509 PRO A CA 1
ATOM 3905 C C . PRO A 1 509 ? 9.154 -32.685 10.668 1.00 92.94 509 PRO A C 1
ATOM 3907 O O . PRO A 1 509 ? 8.179 -32.040 10.286 1.00 92.94 509 PRO A O 1
ATOM 3910 N N . GLN A 1 510 ? 9.217 -34.015 10.543 1.00 92.56 510 GLN A N 1
ATOM 3911 C CA . GLN A 1 510 ? 8.180 -34.817 9.875 1.00 92.56 510 GLN A CA 1
ATOM 3912 C C . GLN A 1 510 ? 6.780 -34.628 10.486 1.00 92.56 510 GLN A C 1
ATOM 3914 O O . GLN A 1 510 ? 5.786 -34.657 9.767 1.00 92.56 510 GLN A O 1
ATOM 3919 N N . SER A 1 511 ? 6.693 -34.380 11.797 1.00 94.06 511 SER A N 1
ATOM 3920 C CA . SER A 1 511 ? 5.433 -34.100 12.499 1.00 94.06 511 SER A CA 1
ATOM 3921 C C . SER A 1 511 ? 4.711 -32.844 11.998 1.00 94.06 511 SER A C 1
ATOM 3923 O O . SER A 1 511 ? 3.489 -32.780 12.101 1.00 94.06 511 SER A O 1
ATOM 3925 N N . LEU A 1 512 ? 5.438 -31.878 11.423 1.00 93.94 512 LEU A N 1
ATOM 3926 C CA . LEU A 1 512 ? 4.879 -30.676 10.796 1.00 93.94 512 LEU A CA 1
ATOM 3927 C C . LEU A 1 512 ? 4.491 -30.891 9.324 1.00 93.94 512 LEU A C 1
ATOM 3929 O O . LEU A 1 512 ? 4.054 -29.951 8.674 1.00 93.94 512 LEU A O 1
ATOM 3933 N N . MET A 1 513 ? 4.655 -32.106 8.793 1.00 94.56 513 MET A N 1
ATOM 3934 C CA . MET A 1 513 ? 4.360 -32.484 7.403 1.00 94.56 513 MET A CA 1
ATOM 3935 C C . MET A 1 513 ? 3.370 -33.659 7.318 1.00 94.56 513 MET A C 1
ATOM 3937 O O . MET A 1 513 ? 3.281 -34.342 6.298 1.00 94.56 513 MET A O 1
ATOM 3941 N N . ASN A 1 514 ? 2.625 -33.914 8.398 1.00 93.75 514 ASN A N 1
ATOM 3942 C CA . ASN A 1 514 ? 1.574 -34.927 8.429 1.00 93.75 514 ASN A CA 1
ATOM 3943 C C . ASN A 1 514 ? 0.357 -34.440 7.629 1.00 93.75 514 ASN A C 1
ATOM 3945 O O . ASN A 1 514 ? -0.393 -33.580 8.086 1.00 93.75 514 ASN A O 1
ATOM 3949 N N . LEU A 1 515 ? 0.177 -35.009 6.438 1.00 95.62 515 LEU A N 1
ATOM 3950 C CA . LEU A 1 515 ? -0.867 -34.664 5.474 1.00 95.62 515 LEU A CA 1
ATOM 3951 C C . LEU A 1 515 ? -1.640 -35.918 5.035 1.00 95.62 515 LEU A C 1
ATOM 3953 O O . LEU A 1 515 ? -1.051 -37.004 4.999 1.00 95.62 515 LEU A O 1
ATOM 3957 N N . PRO A 1 516 ? -2.922 -35.792 4.643 1.00 97.06 516 PRO A N 1
ATOM 3958 C CA . PRO A 1 516 ? -3.644 -36.873 3.981 1.00 97.06 516 PRO A CA 1
ATOM 3959 C C . PRO A 1 516 ? -2.928 -37.322 2.689 1.00 97.06 516 PRO A C 1
ATOM 3961 O O . PRO A 1 516 ? -2.419 -36.466 1.951 1.00 97.06 516 PRO A O 1
ATOM 3964 N N . PRO A 1 517 ? -2.872 -38.632 2.372 1.00 97.12 517 PRO A N 1
ATOM 3965 C CA . PRO A 1 517 ? -2.190 -39.139 1.176 1.00 97.12 517 PRO A CA 1
ATOM 3966 C C . PRO A 1 517 ? -2.685 -38.521 -0.141 1.00 97.12 517 PRO A C 1
ATOM 3968 O O . PRO A 1 517 ? -1.903 -38.329 -1.072 1.00 97.12 517 PRO A O 1
ATOM 3971 N N . GLU A 1 518 ? -3.970 -38.186 -0.223 1.00 96.94 518 GLU A N 1
ATOM 3972 C CA . GLU A 1 518 ? -4.595 -37.499 -1.350 1.00 96.94 518 GLU A CA 1
ATOM 3973 C C . GLU A 1 518 ? -4.077 -36.062 -1.525 1.00 96.94 518 GLU A C 1
ATOM 3975 O O . GLU A 1 518 ? -3.785 -35.661 -2.653 1.00 96.94 518 GLU A O 1
ATOM 3980 N N . THR A 1 519 ? -3.858 -35.327 -0.430 1.00 96.19 519 THR A N 1
ATOM 3981 C CA . THR A 1 519 ? -3.273 -33.976 -0.445 1.00 96.19 519 THR A CA 1
ATOM 3982 C C . THR A 1 519 ? -1.814 -34.019 -0.888 1.00 96.19 519 THR A C 1
ATOM 3984 O O . THR A 1 519 ? -1.412 -33.233 -1.745 1.00 96.19 519 THR A O 1
ATOM 3987 N N . ILE A 1 520 ? -1.034 -34.980 -0.377 1.00 97.19 520 ILE A N 1
ATOM 3988 C CA . ILE A 1 520 ? 0.353 -35.212 -0.819 1.00 97.19 520 ILE A CA 1
ATOM 3989 C C . ILE A 1 520 ? 0.379 -35.498 -2.324 1.00 97.19 520 ILE A C 1
ATOM 3991 O O . ILE A 1 520 ? 1.121 -34.861 -3.066 1.00 97.19 520 ILE A O 1
ATOM 3995 N N . LYS A 1 521 ? -0.476 -36.411 -2.800 1.00 97.81 521 LYS A N 1
ATOM 3996 C CA . LYS A 1 521 ? -0.565 -36.765 -4.222 1.00 97.81 521 LYS A CA 1
ATOM 3997 C C . LYS A 1 521 ? -0.930 -35.563 -5.102 1.00 97.81 521 LYS A C 1
ATOM 3999 O O . LYS A 1 521 ? -0.370 -35.431 -6.187 1.00 97.81 521 LYS A O 1
ATOM 4004 N N . ALA A 1 522 ? -1.845 -34.700 -4.658 1.00 97.44 522 ALA A N 1
ATOM 4005 C CA . ALA A 1 522 ? -2.218 -33.488 -5.386 1.00 97.44 522 ALA A CA 1
ATOM 4006 C C . ALA A 1 522 ? -1.048 -32.491 -5.477 1.00 97.44 522 ALA A C 1
ATOM 4008 O O . ALA A 1 522 ? -0.711 -32.048 -6.576 1.00 97.44 522 ALA A O 1
ATOM 4009 N N . ILE A 1 523 ? -0.379 -32.211 -4.350 1.00 97.88 523 ILE A N 1
ATOM 4010 C CA . ILE A 1 523 ? 0.817 -31.354 -4.300 1.00 97.88 523 ILE A CA 1
ATOM 4011 C C . ILE A 1 523 ? 1.919 -31.904 -5.216 1.00 97.88 523 ILE A C 1
ATOM 4013 O O . ILE A 1 523 ? 2.554 -31.136 -5.936 1.00 97.88 523 ILE A O 1
ATOM 4017 N N . ASP A 1 524 ? 2.125 -33.220 -5.237 1.00 98.25 524 ASP A N 1
ATOM 4018 C CA . ASP A 1 524 ? 3.175 -33.870 -6.025 1.00 98.25 524 ASP A CA 1
ATOM 4019 C C . ASP A 1 524 ? 2.923 -33.820 -7.538 1.00 98.25 524 ASP A C 1
ATOM 4021 O O . ASP A 1 524 ? 3.863 -33.591 -8.303 1.00 98.25 524 ASP A O 1
ATOM 4025 N N . ILE A 1 525 ? 1.667 -33.972 -7.974 1.00 98.44 525 ILE A N 1
ATOM 4026 C CA . ILE A 1 525 ? 1.275 -33.799 -9.382 1.00 98.44 525 ILE A CA 1
ATOM 4027 C C . ILE A 1 525 ? 1.524 -32.350 -9.821 1.00 98.44 525 ILE A C 1
ATOM 4029 O O . ILE A 1 525 ? 2.190 -32.114 -10.831 1.00 98.44 525 ILE A O 1
ATOM 4033 N N . SER A 1 526 ? 1.050 -31.381 -9.034 1.00 98.38 526 SER A N 1
ATOM 4034 C CA . SER A 1 526 ? 1.262 -29.958 -9.308 1.00 98.38 526 SER A CA 1
ATOM 4035 C C . SER A 1 526 ? 2.742 -29.581 -9.322 1.00 98.38 526 SER A C 1
ATOM 4037 O O . SER A 1 526 ? 3.194 -28.918 -10.254 1.00 98.38 526 SER A O 1
ATOM 4039 N N . PHE A 1 527 ? 3.520 -30.049 -8.342 1.00 98.69 527 PHE A N 1
ATOM 4040 C CA . PHE A 1 527 ? 4.966 -29.840 -8.276 1.00 98.69 527 PHE A CA 1
ATOM 4041 C C . PHE A 1 527 ? 5.660 -30.303 -9.558 1.00 98.69 527 PHE A C 1
ATOM 4043 O O . PHE A 1 527 ? 6.454 -29.549 -10.118 1.00 98.69 527 PHE A O 1
ATOM 4050 N N . GLU A 1 528 ? 5.363 -31.511 -10.046 1.00 98.62 528 GLU A N 1
ATOM 4051 C CA . GLU A 1 528 ? 6.031 -32.047 -11.234 1.00 98.62 528 GLU A CA 1
ATOM 4052 C C . GLU A 1 528 ? 5.637 -31.293 -12.512 1.00 98.62 528 GLU A C 1
ATOM 4054 O O . GLU A 1 528 ? 6.508 -30.994 -13.331 1.00 98.62 528 GLU A O 1
ATOM 4059 N N . ASN A 1 529 ? 4.370 -30.900 -12.663 1.00 98.62 529 ASN A N 1
ATOM 4060 C CA . ASN A 1 529 ? 3.926 -30.098 -13.805 1.00 98.62 529 ASN A CA 1
ATOM 4061 C C . ASN A 1 529 ? 4.584 -28.704 -13.815 1.00 98.62 529 ASN A C 1
ATOM 4063 O O . ASN A 1 529 ? 5.143 -28.291 -14.836 1.00 98.62 529 ASN A O 1
ATOM 4067 N N . ILE A 1 530 ? 4.604 -28.012 -12.668 1.00 98.69 530 ILE A N 1
ATOM 4068 C CA . ILE A 1 530 ? 5.264 -26.705 -12.498 1.00 98.69 530 ILE A CA 1
ATOM 4069 C C . ILE A 1 530 ? 6.773 -26.836 -12.744 1.00 98.69 530 ILE A C 1
ATOM 4071 O O . ILE A 1 530 ? 7.351 -26.022 -13.471 1.00 98.69 530 ILE A O 1
ATOM 4075 N N . ARG A 1 531 ? 7.415 -27.885 -12.211 1.00 98.69 531 ARG A N 1
ATOM 4076 C CA . ARG A 1 531 ? 8.847 -28.165 -12.403 1.00 98.69 531 ARG A CA 1
ATOM 4077 C C . ARG A 1 531 ? 9.165 -28.394 -13.873 1.00 98.69 531 ARG A C 1
ATOM 4079 O O . ARG A 1 531 ? 10.130 -27.824 -14.375 1.00 98.69 531 ARG A O 1
ATOM 4086 N N . LYS A 1 532 ? 8.362 -29.202 -14.566 1.00 98.69 532 LYS A N 1
ATOM 4087 C CA . LYS A 1 532 ? 8.533 -29.521 -15.986 1.00 98.69 532 LYS A CA 1
ATOM 4088 C C . LYS A 1 532 ? 8.408 -28.274 -16.862 1.00 98.69 532 LYS A C 1
ATOM 4090 O O . LYS A 1 532 ? 9.269 -28.061 -17.714 1.00 98.69 532 LYS A O 1
ATOM 4095 N N . PHE A 1 533 ? 7.394 -27.437 -16.629 1.00 98.56 533 PHE A N 1
ATOM 4096 C CA . PHE A 1 533 ? 7.202 -26.196 -17.386 1.00 98.56 533 PHE A CA 1
ATOM 4097 C C . PHE A 1 533 ? 8.345 -25.199 -17.156 1.00 98.56 533 PHE A C 1
ATOM 4099 O O . PHE A 1 533 ? 8.944 -24.718 -18.115 1.00 98.56 533 PHE A O 1
ATOM 4106 N N . HIS A 1 534 ? 8.721 -24.940 -15.900 1.00 98.31 534 HIS A N 1
ATOM 4107 C CA . HIS A 1 534 ? 9.785 -23.981 -15.591 1.00 98.31 534 HIS A CA 1
ATOM 4108 C C . HIS A 1 534 ? 11.183 -24.490 -15.976 1.00 98.31 534 HIS A C 1
ATOM 4110 O O . HIS A 1 534 ? 12.027 -23.694 -16.379 1.00 98.31 534 HIS A O 1
ATOM 4116 N N . ALA A 1 535 ? 11.443 -25.802 -15.935 1.00 98.06 535 ALA A N 1
ATOM 4117 C CA . ALA A 1 535 ? 12.710 -26.370 -16.407 1.00 98.06 535 ALA A CA 1
ATOM 4118 C C . ALA A 1 535 ? 12.889 -26.247 -17.929 1.00 98.06 535 ALA A C 1
ATOM 4120 O O . ALA A 1 535 ? 14.017 -26.080 -18.391 1.00 98.06 535 ALA A O 1
ATOM 4121 N N . ALA A 1 536 ? 11.795 -26.277 -18.700 1.00 98.00 536 ALA A N 1
ATOM 4122 C CA . ALA A 1 536 ? 11.822 -26.092 -20.151 1.00 98.00 536 ALA A CA 1
ATOM 4123 C C . ALA A 1 536 ? 12.169 -24.652 -20.588 1.00 98.00 536 ALA A C 1
ATOM 4125 O O . ALA A 1 536 ? 12.533 -24.437 -21.738 1.00 98.00 536 ALA A O 1
ATOM 4126 N N . GLN A 1 537 ? 12.108 -23.670 -19.680 1.00 96.81 537 GLN A N 1
ATOM 4127 C CA . GLN A 1 537 ? 12.441 -22.260 -19.950 1.00 96.81 537 GLN A CA 1
ATOM 4128 C C . GLN A 1 537 ? 13.955 -21.964 -19.904 1.00 96.81 537 GLN A C 1
ATOM 4130 O O . GLN A 1 537 ? 14.373 -20.812 -20.021 1.00 96.81 537 GLN A O 1
ATOM 4135 N N . LYS A 1 538 ? 14.797 -22.976 -19.667 1.00 94.62 538 LYS A N 1
ATOM 4136 C CA . LYS A 1 538 ? 16.245 -22.815 -19.504 1.00 94.62 538 LYS A CA 1
ATOM 4137 C C . LYS A 1 538 ? 16.958 -22.774 -20.860 1.00 94.62 538 LYS A C 1
ATOM 4139 O O . LYS A 1 538 ? 16.849 -23.721 -21.631 1.00 94.62 538 LYS A O 1
ATOM 4144 N N . ASP A 1 539 ? 17.763 -21.733 -21.097 1.00 89.50 539 ASP A N 1
ATOM 4145 C CA . ASP A 1 539 ? 18.688 -21.655 -22.241 1.00 89.50 539 ASP A CA 1
ATOM 4146 C C . ASP A 1 539 ? 19.540 -22.945 -22.334 1.00 89.50 539 ASP A C 1
ATOM 4148 O O . ASP A 1 539 ? 20.328 -23.233 -21.426 1.00 89.50 539 ASP A O 1
ATOM 4152 N N . GLU A 1 540 ? 19.433 -23.702 -23.436 1.00 88.31 540 GLU A N 1
ATOM 4153 C CA . GLU A 1 540 ? 20.215 -24.938 -23.656 1.00 88.31 540 GLU A CA 1
ATOM 4154 C C . GLU A 1 540 ? 21.732 -24.687 -23.640 1.00 88.31 540 GLU A C 1
ATOM 4156 O O . GLU A 1 540 ? 22.524 -25.531 -23.216 1.00 88.31 540 GLU A O 1
ATOM 4161 N N . LYS A 1 541 ? 22.145 -23.513 -24.129 1.00 92.19 541 LYS A N 1
ATOM 4162 C CA . LYS A 1 541 ? 23.538 -23.069 -24.221 1.00 92.19 541 LYS A CA 1
ATOM 4163 C C . LYS A 1 541 ? 23.617 -21.542 -24.122 1.00 92.19 541 LYS A C 1
ATOM 4165 O O . LYS A 1 541 ? 22.690 -20.866 -24.566 1.00 92.19 541 LYS A O 1
ATOM 4170 N N . PRO A 1 542 ? 24.727 -20.974 -23.615 1.00 93.00 542 PRO A N 1
ATOM 4171 C CA . PRO A 1 542 ? 24.957 -19.535 -23.668 1.00 93.00 542 PRO A CA 1
ATOM 4172 C C . PRO A 1 542 ? 24.865 -18.986 -25.095 1.00 93.00 542 PRO A C 1
ATOM 4174 O O . PRO A 1 542 ? 25.404 -19.579 -26.036 1.00 93.00 542 PRO A O 1
ATOM 4177 N N . LEU A 1 543 ? 24.250 -17.812 -25.239 1.00 95.44 543 LEU A N 1
ATOM 4178 C CA . LEU A 1 543 ? 24.305 -17.044 -26.478 1.00 95.44 543 LEU A CA 1
ATOM 4179 C C . LEU A 1 543 ? 25.759 -16.635 -26.723 1.00 95.44 543 LEU A C 1
ATOM 4181 O O . LEU A 1 543 ? 26.387 -16.058 -25.838 1.00 95.44 543 LEU A O 1
ATOM 4185 N N . ASN A 1 544 ? 26.276 -16.908 -27.918 1.00 96.38 544 ASN A N 1
ATOM 4186 C CA . ASN A 1 544 ? 27.598 -16.483 -28.371 1.00 96.38 544 ASN A CA 1
ATOM 4187 C C . ASN A 1 544 ? 27.464 -15.951 -29.800 1.00 96.38 544 ASN A C 1
ATOM 4189 O O . ASN A 1 544 ? 26.922 -16.643 -30.660 1.00 96.38 544 ASN A O 1
ATOM 4193 N N . VAL A 1 545 ? 27.933 -14.728 -30.039 1.00 97.75 545 VAL A N 1
ATOM 4194 C CA . VAL A 1 545 ? 27.829 -14.022 -31.320 1.00 97.75 545 VAL A CA 1
ATOM 4195 C C . VAL A 1 545 ? 29.160 -13.340 -31.610 1.00 97.75 545 VAL A C 1
ATOM 4197 O O . VAL A 1 545 ? 29.589 -12.459 -30.865 1.00 97.75 545 VAL A O 1
ATOM 4200 N N . GLU A 1 546 ? 29.810 -13.718 -32.707 1.00 97.88 546 GLU A N 1
ATOM 4201 C CA . GLU A 1 546 ? 30.899 -12.923 -33.271 1.00 97.88 546 GLU A CA 1
ATOM 4202 C C . GLU A 1 546 ? 30.287 -11.742 -34.032 1.00 97.88 546 GLU A C 1
ATOM 4204 O O . GLU A 1 546 ? 29.566 -11.926 -35.010 1.00 97.88 546 GLU A O 1
ATOM 4209 N N . THR A 1 547 ? 30.503 -10.524 -33.533 1.00 97.69 547 THR A N 1
ATOM 4210 C CA . THR A 1 547 ? 29.882 -9.303 -34.091 1.00 97.69 547 THR A CA 1
ATOM 4211 C C . THR A 1 547 ? 30.713 -8.693 -35.220 1.00 97.69 547 THR A C 1
ATOM 4213 O O . THR A 1 547 ? 30.180 -8.026 -36.102 1.00 97.69 547 THR A O 1
ATOM 4216 N N . MET A 1 548 ? 32.018 -8.959 -35.207 1.00 96.56 548 MET A N 1
ATOM 4217 C CA . MET A 1 548 ? 32.974 -8.748 -36.292 1.00 96.56 548 MET A CA 1
ATOM 4218 C C . MET A 1 548 ? 34.172 -9.688 -36.064 1.00 96.56 548 MET A C 1
ATOM 4220 O O . MET A 1 548 ? 34.361 -10.119 -34.922 1.00 96.56 548 MET A O 1
ATOM 4224 N N . PRO A 1 549 ? 35.004 -9.983 -37.083 1.00 97.56 549 PRO A N 1
ATOM 4225 C CA . PRO A 1 549 ? 36.137 -10.897 -36.943 1.00 97.56 549 PRO A CA 1
ATOM 4226 C C . PRO A 1 549 ? 37.026 -10.570 -35.737 1.00 97.56 549 PRO A C 1
ATOM 4228 O O . PRO A 1 549 ? 37.548 -9.457 -35.608 1.00 97.56 549 PRO A O 1
ATOM 4231 N N . GLY A 1 550 ? 37.169 -11.544 -34.839 1.00 97.19 550 GLY A N 1
ATOM 4232 C CA . GLY A 1 550 ? 37.937 -11.442 -33.604 1.00 97.19 550 GLY A CA 1
ATOM 4233 C C . GLY A 1 550 ? 37.223 -10.771 -32.425 1.00 97.19 550 GLY A C 1
ATOM 4234 O O . GLY A 1 550 ? 37.876 -10.560 -31.404 1.00 97.19 550 GLY A O 1
ATOM 4235 N N . VAL A 1 551 ? 35.933 -10.426 -32.525 1.00 98.00 551 VAL A N 1
ATOM 4236 C CA . VAL A 1 551 ? 35.138 -9.791 -31.453 1.00 98.00 551 VAL A CA 1
ATOM 4237 C C . VAL A 1 551 ? 33.912 -10.645 -31.126 1.00 98.00 551 VAL A C 1
ATOM 4239 O O . VAL A 1 551 ? 32.864 -10.546 -31.771 1.00 98.00 551 VAL A O 1
ATOM 4242 N N . VAL A 1 552 ? 34.032 -11.469 -30.084 1.00 98.06 552 VAL A N 1
ATOM 4243 C CA . VAL A 1 552 ? 32.970 -12.379 -29.634 1.00 98.06 552 VAL A CA 1
ATOM 4244 C C . VAL A 1 552 ? 32.263 -11.797 -28.415 1.00 98.06 552 VAL A C 1
ATOM 4246 O O . VAL A 1 552 ? 32.882 -11.578 -27.376 1.00 98.06 552 VAL A O 1
ATOM 4249 N N . CYS A 1 553 ? 30.954 -11.591 -28.526 1.00 97.94 553 CYS A N 1
ATOM 4250 C CA . CYS A 1 553 ? 30.073 -11.221 -27.424 1.00 97.94 553 CYS A CA 1
ATOM 4251 C C . CYS A 1 553 ? 29.268 -12.447 -26.969 1.00 97.94 553 CYS A C 1
ATOM 4253 O O . CYS A 1 553 ? 28.793 -13.223 -27.799 1.00 97.94 553 CYS A O 1
ATOM 4255 N N . SER A 1 554 ? 29.073 -12.618 -25.663 1.00 97.31 554 SER A N 1
ATOM 4256 C CA . SER A 1 554 ? 28.250 -13.695 -25.105 1.00 97.31 554 SER A CA 1
ATOM 4257 C C . SER A 1 554 ? 27.251 -13.198 -24.065 1.00 97.31 554 SER A C 1
ATOM 4259 O O . SER A 1 554 ? 27.416 -12.117 -23.496 1.00 97.31 554 SER A O 1
ATOM 4261 N N . ARG A 1 555 ? 26.220 -14.009 -23.800 1.00 97.38 555 ARG A N 1
ATOM 4262 C CA . ARG A 1 555 ? 25.270 -13.852 -22.690 1.00 97.38 555 ARG A CA 1
ATOM 4263 C C . ARG A 1 555 ? 25.039 -15.209 -22.027 1.00 97.38 555 ARG A C 1
ATOM 4265 O O . ARG A 1 555 ? 24.664 -16.167 -22.702 1.00 97.38 555 ARG A O 1
ATOM 4272 N N . PHE A 1 556 ? 25.229 -15.288 -20.713 1.00 95.56 556 PHE A N 1
ATOM 4273 C CA . PHE A 1 556 ? 25.013 -16.500 -19.921 1.00 95.56 556 PHE A CA 1
ATOM 4274 C C . PHE A 1 556 ? 24.202 -16.216 -18.654 1.00 95.56 556 PHE A C 1
ATOM 4276 O O . PHE A 1 556 ? 24.298 -15.146 -18.056 1.00 95.56 556 PHE A O 1
ATOM 4283 N N . SER A 1 557 ? 23.405 -17.198 -18.236 1.00 96.38 557 SER A N 1
ATOM 4284 C CA . SER A 1 557 ? 22.532 -17.091 -17.066 1.00 96.38 557 SER A CA 1
ATOM 4285 C C . SER A 1 557 ? 23.234 -17.522 -15.766 1.00 96.38 557 SER A C 1
ATOM 4287 O O . SER A 1 557 ? 24.091 -18.417 -15.767 1.00 96.38 557 SER A O 1
ATOM 4289 N N . ARG A 1 558 ? 22.891 -16.879 -14.645 1.00 97.50 558 ARG A N 1
ATOM 4290 C CA . ARG A 1 558 ? 23.285 -17.255 -13.274 1.00 97.50 558 ARG A CA 1
ATOM 4291 C C . ARG A 1 558 ? 22.114 -17.045 -12.311 1.00 97.50 558 ARG A C 1
ATOM 4293 O O . ARG A 1 558 ? 21.490 -15.989 -12.402 1.00 97.50 558 ARG A O 1
ATOM 4300 N N . PRO A 1 559 ? 21.848 -17.956 -11.359 1.00 98.19 559 PRO A N 1
ATOM 4301 C CA . PRO A 1 559 ? 20.811 -17.738 -10.357 1.00 98.19 559 PRO A CA 1
ATOM 4302 C C . PRO A 1 559 ? 21.068 -16.485 -9.512 1.00 98.19 559 PRO A C 1
ATOM 4304 O O . PRO A 1 559 ? 22.206 -16.040 -9.301 1.00 98.19 559 PRO A O 1
ATOM 4307 N N . ILE A 1 560 ? 19.980 -15.909 -9.016 1.00 98.62 560 ILE A N 1
ATOM 4308 C CA . ILE A 1 560 ? 19.995 -15.045 -7.841 1.00 98.62 560 ILE A CA 1
ATOM 4309 C C . ILE A 1 560 ? 20.296 -15.953 -6.646 1.00 98.62 560 ILE A C 1
ATOM 4311 O O . ILE A 1 560 ? 19.699 -17.015 -6.497 1.00 98.62 560 ILE A O 1
ATOM 4315 N N . GLU A 1 561 ? 21.281 -15.579 -5.836 1.00 98.25 561 GLU A N 1
ATOM 4316 C CA . GLU A 1 561 ? 21.839 -16.473 -4.817 1.00 98.25 561 GLU A CA 1
ATOM 4317 C C . GLU A 1 561 ? 20.854 -16.717 -3.670 1.00 98.25 561 GLU A C 1
ATOM 4319 O O . GLU A 1 561 ? 20.711 -17.847 -3.205 1.00 98.25 561 GLU A O 1
ATOM 4324 N N . ARG A 1 562 ? 20.148 -15.658 -3.258 1.00 98.62 562 ARG A N 1
ATOM 4325 C CA . ARG A 1 562 ? 19.247 -15.641 -2.106 1.00 98.62 562 ARG A CA 1
ATOM 4326 C C . ARG A 1 562 ? 17.911 -15.031 -2.509 1.00 98.62 562 ARG A C 1
ATOM 4328 O O . ARG A 1 562 ? 17.880 -13.874 -2.937 1.00 98.62 562 ARG A O 1
ATOM 4335 N N . VAL A 1 563 ? 16.822 -15.778 -2.362 1.00 98.88 563 VAL A N 1
ATOM 4336 C CA . VAL A 1 563 ? 15.468 -15.321 -2.708 1.00 98.88 563 VAL A CA 1
ATOM 4337 C C . VAL A 1 563 ? 14.500 -15.514 -1.548 1.00 98.88 563 VAL A C 1
ATOM 4339 O O . VAL A 1 563 ? 14.516 -16.545 -0.878 1.00 98.88 563 VAL A O 1
ATOM 4342 N N . GLY A 1 564 ? 13.680 -14.493 -1.311 1.00 98.81 564 GLY A N 1
ATOM 4343 C CA . GLY A 1 564 ? 12.604 -14.492 -0.327 1.00 98.81 564 GLY A CA 1
ATOM 4344 C C . GLY A 1 564 ? 11.267 -14.637 -1.032 1.00 98.81 564 GLY A C 1
ATOM 4345 O O . GLY A 1 564 ? 11.000 -13.913 -1.988 1.00 98.81 564 GLY A O 1
ATOM 4346 N N . LEU A 1 565 ? 10.443 -15.578 -0.599 1.00 98.62 565 LEU A N 1
ATOM 4347 C CA . LEU A 1 565 ? 9.199 -15.955 -1.255 1.00 98.62 565 LEU A CA 1
ATOM 4348 C C . LEU A 1 565 ? 8.065 -15.738 -0.260 1.00 98.62 565 LEU A C 1
ATOM 4350 O O . LEU A 1 565 ? 7.959 -16.464 0.726 1.00 98.62 565 LEU A O 1
ATOM 4354 N N . TYR A 1 566 ? 7.254 -14.709 -0.486 1.00 97.88 566 TYR A N 1
ATOM 4355 C CA . TYR A 1 566 ? 6.098 -14.416 0.347 1.00 97.88 566 TYR A CA 1
ATOM 4356 C C . TYR A 1 566 ? 4.908 -15.265 -0.107 1.00 97.88 566 TYR A C 1
ATOM 4358 O O . TYR A 1 566 ? 4.477 -15.179 -1.257 1.00 97.88 566 TYR A O 1
ATOM 4366 N N . ILE A 1 567 ? 4.365 -16.066 0.807 1.00 96.62 567 ILE A N 1
ATOM 4367 C CA . ILE A 1 567 ? 3.155 -16.854 0.606 1.00 96.62 567 ILE A CA 1
ATOM 4368 C C . ILE A 1 567 ? 2.042 -16.252 1.475 1.00 96.62 567 ILE A C 1
ATOM 4370 O O . ILE A 1 567 ? 2.185 -16.210 2.700 1.00 96.62 567 ILE A O 1
ATOM 4374 N N . PRO A 1 568 ? 0.932 -15.767 0.888 1.00 89.81 568 PRO A N 1
ATOM 4375 C CA . PRO A 1 568 ? -0.183 -15.262 1.675 1.00 89.81 568 PRO A CA 1
ATOM 4376 C C . PRO A 1 568 ? -0.862 -16.371 2.490 1.00 89.81 568 PRO A C 1
ATOM 4378 O O . PRO A 1 568 ? -0.887 -17.540 2.107 1.00 89.81 568 PRO A O 1
ATOM 4381 N N . GLY A 1 569 ? -1.467 -15.974 3.605 1.00 82.38 569 GLY A N 1
ATOM 4382 C CA . GLY A 1 569 ? -2.254 -16.845 4.471 1.00 82.38 569 GLY A CA 1
ATOM 4383 C C . GLY A 1 569 ? -3.207 -16.032 5.346 1.00 82.38 569 GLY A C 1
ATOM 4384 O O . GLY A 1 569 ? -3.378 -14.829 5.137 1.00 82.38 569 GLY A O 1
ATOM 4385 N N . GLY A 1 570 ? -3.823 -16.686 6.329 1.00 70.94 570 GLY A N 1
ATOM 4386 C CA . GLY A 1 570 ? -4.835 -16.095 7.207 1.00 70.94 570 GLY A CA 1
ATOM 4387 C C . GLY A 1 570 ? -6.103 -16.942 7.193 1.00 70.94 570 GLY A C 1
ATOM 4388 O O . GLY A 1 570 ? -6.121 -18.028 7.762 1.00 70.94 570 GLY A O 1
ATOM 4389 N N . THR A 1 571 ? -7.156 -16.461 6.529 1.00 57.38 571 THR A N 1
ATOM 4390 C CA . THR A 1 571 ? -8.427 -17.195 6.363 1.00 57.38 571 THR A CA 1
ATOM 4391 C C . THR A 1 571 ? -8.366 -18.321 5.327 1.00 57.38 571 THR A C 1
ATOM 4393 O O . THR A 1 571 ? -9.218 -19.204 5.355 1.00 57.38 571 THR A O 1
ATOM 4396 N N . ALA A 1 572 ? -7.366 -18.314 4.441 1.00 69.25 572 ALA A N 1
ATOM 4397 C CA . ALA A 1 572 ? -7.127 -19.342 3.430 1.00 69.25 572 ALA A CA 1
ATOM 4398 C C . ALA A 1 572 ? -5.683 -19.872 3.503 1.00 69.25 572 ALA A C 1
ATOM 4400 O O . ALA A 1 572 ? -4.775 -19.189 3.981 1.00 69.25 572 ALA A O 1
ATOM 4401 N N . VAL A 1 573 ? -5.485 -21.098 3.014 1.00 78.94 573 VAL A N 1
ATOM 4402 C CA . VAL A 1 573 ? -4.199 -21.809 2.949 1.00 78.94 573 VAL A CA 1
ATOM 4403 C C . VAL A 1 573 ? -3.803 -21.948 1.477 1.00 78.94 573 VAL A C 1
ATOM 4405 O O . VAL A 1 573 ? -4.551 -22.542 0.707 1.00 78.94 573 VAL A O 1
ATOM 4408 N N . LEU A 1 574 ? -2.646 -21.397 1.082 1.00 88.25 574 LEU A N 1
ATOM 4409 C CA . LEU A 1 574 ? -2.223 -21.277 -0.327 1.00 88.25 574 LEU A CA 1
ATOM 4410 C C . LEU A 1 574 ? -0.931 -22.063 -0.654 1.00 88.25 574 LEU A C 1
ATOM 4412 O O . LEU A 1 574 ? 0.114 -21.471 -0.942 1.00 88.25 574 LEU A O 1
ATOM 4416 N N . PRO A 1 575 ? -0.962 -23.411 -0.649 1.00 93.88 575 PRO A N 1
ATOM 4417 C CA . PRO A 1 575 ? 0.191 -24.224 -1.034 1.00 93.88 575 PRO A CA 1
ATOM 4418 C C . PRO A 1 575 ? 0.512 -24.132 -2.532 1.00 93.88 575 PRO A C 1
ATOM 4420 O O . PRO A 1 575 ? 1.651 -24.386 -2.920 1.00 93.88 575 PRO A O 1
ATOM 4423 N N . SER A 1 576 ? -0.447 -23.711 -3.366 1.00 95.44 576 SER A N 1
ATOM 4424 C CA . SER A 1 576 ? -0.215 -23.357 -4.771 1.00 95.44 576 SER A CA 1
ATOM 4425 C C . SER A 1 576 ? 0.849 -22.268 -4.897 1.00 95.44 576 SER A C 1
ATOM 4427 O O . SER A 1 576 ? 1.861 -22.492 -5.551 1.00 95.44 576 SER A O 1
ATOM 4429 N N . THR A 1 577 ? 0.721 -21.148 -4.184 1.00 96.38 577 THR A N 1
ATOM 4430 C CA . THR A 1 577 ? 1.717 -20.062 -4.227 1.00 96.38 577 THR A CA 1
ATOM 4431 C C . THR A 1 577 ? 3.096 -20.510 -3.732 1.00 96.38 577 THR A C 1
ATOM 4433 O O . THR A 1 577 ? 4.113 -20.137 -4.315 1.00 96.38 577 THR A O 1
ATOM 4436 N N . ALA A 1 578 ? 3.160 -21.387 -2.724 1.00 97.88 578 ALA A N 1
ATOM 4437 C CA . ALA A 1 578 ? 4.424 -21.989 -2.294 1.00 97.88 578 ALA A CA 1
ATOM 4438 C C . ALA A 1 578 ? 5.100 -22.819 -3.403 1.00 97.88 578 ALA A C 1
ATOM 4440 O O . ALA A 1 578 ? 6.320 -22.746 -3.566 1.00 97.88 578 ALA A O 1
ATOM 4441 N N . LEU A 1 579 ? 4.326 -23.572 -4.195 1.00 98.56 579 LEU A N 1
ATOM 4442 C CA . LEU A 1 579 ? 4.837 -24.301 -5.360 1.00 98.56 579 LEU A CA 1
ATOM 4443 C C . LEU A 1 579 ? 5.271 -23.334 -6.470 1.00 98.56 579 LEU A C 1
ATOM 4445 O O . LEU A 1 579 ? 6.393 -23.427 -6.967 1.00 98.56 579 LEU A O 1
ATOM 4449 N N . MET A 1 580 ? 4.408 -22.381 -6.823 1.00 98.31 580 MET A N 1
ATOM 4450 C CA . MET A 1 580 ? 4.613 -21.433 -7.922 1.00 98.31 580 MET A CA 1
ATOM 4451 C C . MET A 1 580 ? 5.821 -20.512 -7.709 1.00 98.31 580 MET A C 1
ATOM 4453 O O . MET A 1 580 ? 6.441 -20.082 -8.678 1.00 98.31 580 MET A O 1
ATOM 4457 N N . LEU A 1 581 ? 6.211 -20.252 -6.460 1.00 98.56 581 LEU A N 1
ATOM 4458 C CA . LEU A 1 581 ? 7.426 -19.502 -6.135 1.00 98.56 581 LEU A CA 1
ATOM 4459 C C . LEU A 1 581 ? 8.635 -20.415 -5.874 1.00 98.56 581 LEU A C 1
ATOM 4461 O O . LEU A 1 581 ? 9.730 -20.155 -6.374 1.00 98.56 581 LEU A O 1
ATOM 4465 N N . GLY A 1 582 ? 8.459 -21.487 -5.096 1.00 98.69 582 GLY A N 1
ATOM 4466 C CA . GLY A 1 582 ? 9.561 -22.341 -4.646 1.00 98.69 582 GLY A CA 1
ATOM 4467 C C . GLY A 1 582 ? 10.133 -23.245 -5.740 1.00 98.69 582 GLY A C 1
ATOM 4468 O O . GLY A 1 582 ? 11.349 -23.417 -5.829 1.00 98.6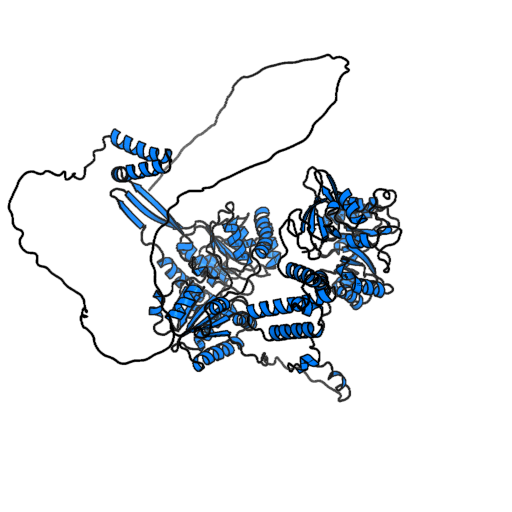9 582 GLY A O 1
ATOM 4469 N N . VAL A 1 583 ? 9.281 -23.795 -6.610 1.00 98.75 583 VAL A N 1
ATOM 4470 C CA . VAL A 1 583 ? 9.710 -24.699 -7.687 1.00 98.75 583 VAL A CA 1
ATOM 4471 C C . VAL A 1 583 ? 10.613 -23.995 -8.712 1.00 98.75 583 VAL A C 1
ATOM 4473 O O . VAL A 1 583 ? 11.702 -24.517 -8.963 1.00 98.75 583 VAL A O 1
ATOM 4476 N N . PRO A 1 584 ? 10.271 -22.822 -9.287 1.00 98.62 584 PRO A N 1
ATOM 4477 C CA . PRO A 1 584 ? 11.190 -22.132 -10.194 1.00 98.62 584 PRO A CA 1
ATOM 4478 C C . PRO A 1 584 ? 12.474 -21.634 -9.513 1.00 98.62 584 PRO A C 1
ATOM 4480 O O . PRO A 1 584 ? 13.524 -21.666 -10.155 1.00 98.62 584 PRO A O 1
ATOM 4483 N N . ALA A 1 585 ? 12.446 -21.268 -8.225 1.00 98.75 585 ALA A N 1
ATOM 4484 C CA . ALA A 1 585 ? 13.658 -20.946 -7.461 1.00 98.75 585 ALA A CA 1
ATOM 4485 C C . ALA A 1 585 ? 14.623 -22.147 -7.371 1.00 98.75 585 ALA A C 1
ATOM 4487 O O . ALA A 1 585 ? 15.821 -22.023 -7.645 1.00 98.75 585 ALA A O 1
ATOM 4488 N N . MET A 1 586 ? 14.085 -23.329 -7.051 1.00 98.69 586 MET A N 1
ATOM 4489 C CA . MET A 1 586 ? 14.823 -24.594 -7.028 1.00 98.69 586 MET A CA 1
ATOM 4490 C C . MET A 1 586 ? 15.366 -24.953 -8.424 1.00 98.69 586 MET A C 1
ATOM 4492 O O . MET A 1 586 ? 16.536 -25.304 -8.560 1.00 98.69 586 MET A O 1
ATOM 4496 N N . VAL A 1 587 ? 14.553 -24.821 -9.481 1.00 98.44 587 VAL A N 1
ATOM 4497 C CA . VAL A 1 587 ? 14.954 -25.115 -10.873 1.00 98.44 587 VAL A CA 1
ATOM 4498 C C . VAL A 1 587 ? 16.040 -24.154 -11.383 1.00 98.44 587 VAL A C 1
ATOM 4500 O O . VAL A 1 587 ? 16.933 -24.575 -12.125 1.00 98.44 587 VAL A O 1
ATOM 4503 N N . ALA A 1 588 ? 16.010 -22.882 -10.972 1.00 98.12 588 ALA A N 1
ATOM 4504 C CA . ALA A 1 588 ? 17.061 -21.909 -11.272 1.00 98.12 588 ALA A CA 1
ATOM 4505 C C . ALA A 1 588 ? 18.392 -22.230 -10.567 1.00 98.12 588 ALA A C 1
ATOM 4507 O O . ALA A 1 588 ? 19.457 -21.862 -11.071 1.00 98.12 588 ALA A O 1
ATOM 4508 N N . GLY A 1 589 ? 18.340 -22.923 -9.424 1.00 98.06 589 GLY A N 1
ATOM 4509 C CA . GLY A 1 589 ? 19.493 -23.191 -8.567 1.00 98.06 589 GLY A CA 1
ATOM 4510 C C . GLY A 1 589 ? 19.815 -22.041 -7.609 1.00 98.06 589 GLY A C 1
ATOM 4511 O O . GLY A 1 589 ? 20.991 -21.760 -7.366 1.00 98.06 589 GLY A O 1
ATOM 4512 N N . CYS A 1 590 ? 18.796 -21.346 -7.090 1.00 98.62 590 CYS A N 1
ATOM 4513 C CA . CYS A 1 590 ? 18.966 -20.414 -5.972 1.00 98.62 590 CYS A CA 1
ATOM 4514 C C . CYS A 1 590 ? 19.533 -21.163 -4.751 1.00 98.62 590 CYS A C 1
ATOM 4516 O O . CYS A 1 590 ? 19.042 -22.233 -4.404 1.00 98.62 590 CYS A O 1
ATOM 4518 N N . GLN A 1 591 ? 20.570 -20.620 -4.104 1.00 97.69 591 GLN A N 1
ATOM 4519 C CA . GLN A 1 591 ? 21.288 -21.317 -3.025 1.00 97.69 591 GLN A CA 1
ATOM 4520 C C . GLN A 1 591 ? 20.577 -21.206 -1.673 1.00 97.69 591 GLN A C 1
ATOM 4522 O O . GLN A 1 591 ? 20.604 -22.144 -0.882 1.00 97.69 591 GLN A O 1
ATOM 4527 N N . LYS A 1 592 ? 19.945 -20.058 -1.408 1.00 98.19 592 LYS A N 1
ATOM 4528 C CA . LYS A 1 592 ? 19.105 -19.823 -0.230 1.00 98.19 592 LYS A CA 1
ATOM 4529 C C . LYS A 1 592 ? 17.705 -19.448 -0.687 1.00 98.19 592 LYS A C 1
ATOM 4531 O O . LYS A 1 592 ? 17.510 -18.419 -1.335 1.00 98.19 592 LYS A O 1
ATOM 4536 N N . ILE A 1 593 ? 16.740 -20.285 -0.330 1.00 98.81 593 ILE A N 1
ATOM 4537 C CA . ILE A 1 593 ? 15.315 -20.050 -0.546 1.00 98.81 593 ILE A CA 1
ATOM 4538 C C . ILE A 1 593 ? 14.691 -19.850 0.835 1.00 98.81 593 ILE A C 1
ATOM 4540 O O . ILE A 1 593 ? 14.707 -20.764 1.657 1.00 98.81 593 ILE A O 1
ATOM 4544 N N . VAL A 1 594 ? 14.182 -18.649 1.097 1.00 98.81 594 VAL A N 1
ATOM 4545 C CA . VAL A 1 594 ? 13.505 -18.284 2.347 1.00 98.81 594 VAL A CA 1
ATOM 4546 C C . VAL A 1 594 ? 12.024 -18.135 2.038 1.00 98.81 594 VAL A C 1
ATOM 4548 O O . VAL A 1 594 ? 11.654 -17.318 1.202 1.00 98.81 594 VAL A O 1
ATOM 4551 N N . PHE A 1 595 ? 11.168 -18.914 2.687 1.00 98.69 595 PHE A N 1
ATOM 4552 C CA . PHE A 1 595 ? 9.723 -18.687 2.639 1.00 98.69 595 PHE A CA 1
ATOM 4553 C C . PHE A 1 595 ? 9.335 -17.666 3.713 1.00 98.69 595 PHE A C 1
ATOM 4555 O O . PHE A 1 595 ? 9.973 -17.601 4.760 1.00 98.69 595 PHE A O 1
ATOM 4562 N N . ALA A 1 596 ? 8.254 -16.925 3.502 1.00 98.12 596 ALA A N 1
ATOM 4563 C CA . ALA A 1 596 ? 7.576 -16.158 4.539 1.00 98.12 596 ALA A CA 1
ATOM 4564 C C . ALA A 1 596 ? 6.071 -16.410 4.454 1.00 98.12 596 ALA A C 1
ATOM 4566 O O . ALA A 1 596 ? 5.497 -16.297 3.374 1.00 98.12 596 ALA A O 1
ATOM 4567 N N . SER A 1 597 ? 5.443 -16.769 5.570 1.00 97.06 597 SER A N 1
ATOM 4568 C CA . SER A 1 597 ? 4.003 -17.023 5.644 1.00 97.06 597 SER A CA 1
ATOM 4569 C C . SER A 1 597 ? 3.493 -16.691 7.045 1.00 97.06 597 SER A C 1
ATOM 4571 O O . SER A 1 597 ? 4.128 -17.097 8.024 1.00 97.06 597 SER A O 1
ATOM 4573 N N . PRO A 1 598 ? 2.333 -16.023 7.183 1.00 95.12 598 PRO A N 1
ATOM 4574 C CA . PRO A 1 598 ? 1.733 -15.788 8.490 1.00 95.12 598 PRO A CA 1
ATOM 4575 C C . PRO A 1 598 ? 1.369 -17.126 9.166 1.00 95.12 598 PRO A C 1
ATOM 4577 O O . PRO A 1 598 ? 0.801 -18.004 8.506 1.00 95.12 598 PRO A O 1
ATOM 4580 N N . PRO A 1 599 ? 1.685 -17.307 10.461 1.00 94.44 599 PRO A N 1
ATOM 4581 C CA . PRO A 1 599 ? 1.224 -18.441 11.249 1.00 94.44 599 PRO A CA 1
ATOM 4582 C C . PRO A 1 599 ? -0.258 -18.279 11.617 1.00 94.44 599 PRO A C 1
ATOM 4584 O O . PRO A 1 599 ? -0.843 -17.200 11.516 1.00 94.44 599 PRO A O 1
ATOM 4587 N N . ARG A 1 600 ? -0.866 -19.363 12.100 1.00 92.62 600 ARG A N 1
ATOM 4588 C CA . ARG A 1 600 ? -2.147 -19.320 12.813 1.00 92.62 600 ARG A CA 1
ATOM 4589 C C . ARG A 1 600 ? -1.964 -18.694 14.199 1.00 92.62 600 ARG A C 1
ATOM 4591 O O . ARG A 1 600 ? -0.856 -18.629 14.727 1.00 92.62 600 ARG A O 1
ATOM 4598 N N . SER A 1 601 ? -3.069 -18.318 14.840 1.00 91.69 601 SER A N 1
ATOM 4599 C CA . SER A 1 601 ? -3.071 -17.707 16.178 1.00 91.69 601 SER A CA 1
ATOM 4600 C C . SER A 1 601 ? -2.568 -18.611 17.313 1.00 91.69 601 SER A C 1
ATOM 4602 O O . SER A 1 601 ? -2.329 -18.122 18.410 1.00 91.69 601 SER A O 1
ATOM 4604 N N . ASP A 1 602 ? -2.405 -19.916 17.082 1.00 91.56 602 ASP A N 1
ATOM 4605 C CA . ASP A 1 602 ? -1.750 -20.848 18.013 1.00 91.56 602 ASP A CA 1
ATOM 4606 C C . ASP A 1 602 ? -0.221 -20.933 17.812 1.00 91.56 602 ASP A C 1
ATOM 4608 O O . ASP A 1 602 ? 0.469 -21.612 18.574 1.00 91.56 602 ASP A O 1
ATOM 4612 N N . GLY A 1 603 ? 0.318 -20.230 16.808 1.00 91.56 603 GLY A N 1
ATOM 4613 C CA . GLY A 1 603 ? 1.718 -20.281 16.387 1.00 91.56 603 GLY A CA 1
ATOM 4614 C C . GLY A 1 603 ? 2.032 -21.356 15.344 1.00 91.56 603 GLY A C 1
ATOM 4615 O O . GLY A 1 603 ? 3.154 -21.399 14.842 1.00 91.56 603 GLY A O 1
ATOM 4616 N N . SER A 1 604 ? 1.074 -22.212 14.977 1.00 91.44 604 SER A N 1
ATOM 4617 C CA . SER A 1 604 ? 1.295 -23.247 13.965 1.00 91.44 604 SER A CA 1
ATOM 4618 C C . SER A 1 604 ? 1.360 -22.663 12.552 1.00 91.44 604 SER A C 1
ATOM 4620 O O . SER A 1 604 ? 0.612 -21.758 12.182 1.00 91.44 604 SER A O 1
ATOM 4622 N N . ILE A 1 605 ? 2.230 -23.234 11.722 1.00 92.94 605 ILE A N 1
ATOM 4623 C CA . ILE A 1 605 ? 2.198 -23.066 10.266 1.00 92.94 605 ILE A CA 1
ATOM 4624 C C . ILE A 1 605 ? 1.453 -24.256 9.643 1.00 92.94 605 ILE A C 1
ATOM 4626 O O . ILE A 1 605 ? 1.367 -25.330 10.243 1.00 92.94 605 ILE A O 1
ATOM 4630 N N . THR A 1 606 ? 0.857 -24.083 8.463 1.00 93.06 606 THR A N 1
ATOM 4631 C CA . THR A 1 606 ? 0.076 -25.161 7.838 1.00 93.06 606 THR A CA 1
ATOM 4632 C C . THR A 1 606 ? 0.979 -26.249 7.231 1.00 93.06 606 THR A C 1
ATOM 4634 O O . THR A 1 606 ? 1.973 -25.897 6.584 1.00 93.06 606 THR A O 1
ATOM 4637 N N . PRO A 1 607 ? 0.682 -27.554 7.420 1.00 95.62 607 PRO A N 1
ATOM 4638 C CA . PRO A 1 607 ? 1.598 -28.628 7.023 1.00 95.62 607 PRO A CA 1
ATOM 4639 C C . PRO A 1 607 ? 1.905 -28.684 5.522 1.00 95.62 607 PRO A C 1
ATOM 4641 O O . PRO A 1 607 ? 2.996 -29.093 5.134 1.00 95.62 607 PRO A O 1
ATOM 4644 N N . GLU A 1 608 ? 0.988 -28.220 4.671 1.00 96.81 608 GLU A N 1
ATOM 4645 C CA . GLU A 1 608 ? 1.158 -28.146 3.218 1.00 96.81 608 GLU A CA 1
ATOM 4646 C C . GLU A 1 608 ? 2.303 -27.199 2.834 1.00 96.81 608 GLU A C 1
ATOM 4648 O O . GLU A 1 608 ? 3.112 -27.520 1.965 1.00 96.81 608 GLU A O 1
ATOM 4653 N N . ILE A 1 609 ? 2.420 -26.054 3.518 1.00 96.94 609 ILE A N 1
ATOM 4654 C CA . ILE A 1 609 ? 3.495 -25.079 3.285 1.00 96.94 609 ILE A CA 1
ATOM 4655 C C . ILE A 1 609 ? 4.841 -25.646 3.738 1.00 96.94 609 ILE A C 1
ATOM 4657 O O . ILE A 1 609 ? 5.832 -25.488 3.029 1.00 96.94 609 ILE A O 1
ATOM 4661 N N . VAL A 1 610 ? 4.880 -26.353 4.873 1.00 98.00 610 VAL A N 1
ATOM 4662 C CA . VAL A 1 610 ? 6.103 -27.015 5.360 1.00 98.00 610 VAL A CA 1
ATOM 4663 C C . VAL A 1 610 ? 6.531 -28.138 4.415 1.00 98.00 610 VAL A C 1
ATOM 4665 O O . VAL A 1 610 ? 7.711 -28.248 4.088 1.00 98.00 610 VAL A O 1
ATOM 4668 N N . TYR A 1 611 ? 5.577 -28.929 3.917 1.00 98.38 611 TYR A N 1
ATOM 4669 C CA . TYR A 1 611 ? 5.834 -29.999 2.957 1.00 98.38 611 TYR A CA 1
ATOM 4670 C C . TYR A 1 611 ? 6.389 -29.457 1.631 1.00 98.38 611 TYR A C 1
ATOM 4672 O O . TYR A 1 611 ? 7.394 -29.963 1.131 1.00 98.38 611 TYR A O 1
ATOM 4680 N N . VAL A 1 612 ? 5.807 -28.380 1.091 1.00 98.50 612 VAL A N 1
ATOM 4681 C CA . VAL A 1 612 ? 6.335 -27.720 -0.114 1.00 98.50 612 VAL A CA 1
ATOM 4682 C C . VAL A 1 612 ? 7.711 -27.099 0.146 1.00 98.50 612 VAL A C 1
ATOM 4684 O O . VAL A 1 612 ? 8.618 -27.310 -0.658 1.00 98.50 612 VAL A O 1
ATOM 4687 N N . ALA A 1 613 ? 7.907 -26.408 1.275 1.00 98.44 613 ALA A N 1
ATOM 4688 C CA . ALA A 1 613 ? 9.197 -25.833 1.671 1.00 98.44 613 ALA A CA 1
ATOM 4689 C C . ALA A 1 613 ? 10.302 -26.902 1.757 1.00 98.44 613 ALA A C 1
ATOM 4691 O O . ALA A 1 613 ? 11.405 -26.700 1.248 1.00 98.44 613 ALA A O 1
ATOM 4692 N N . HIS A 1 614 ? 9.992 -28.069 2.329 1.00 98.50 614 HIS A N 1
ATOM 4693 C CA . HIS A 1 614 ? 10.882 -29.228 2.333 1.00 98.50 614 HIS A CA 1
ATOM 4694 C C . HIS A 1 614 ? 11.190 -29.715 0.909 1.00 98.50 614 HIS A C 1
ATOM 4696 O O . HIS A 1 614 ? 12.357 -29.888 0.559 1.00 98.50 614 HIS A O 1
ATOM 4702 N N . LYS A 1 615 ? 10.159 -29.882 0.069 1.00 98.00 615 LYS A N 1
ATOM 4703 C CA . LYS A 1 615 ? 10.274 -30.422 -1.295 1.00 98.00 615 LYS A CA 1
ATOM 4704 C C . LYS A 1 615 ? 11.098 -29.538 -2.241 1.00 98.00 615 LYS A C 1
ATOM 4706 O O . LYS A 1 615 ? 11.757 -30.070 -3.130 1.00 98.00 615 LYS A O 1
ATOM 4711 N N . VAL A 1 616 ? 11.087 -28.214 -2.049 1.00 98.44 616 VAL A N 1
ATOM 4712 C CA . VAL A 1 616 ? 11.898 -27.255 -2.834 1.00 98.44 616 VAL A CA 1
ATOM 4713 C C . VAL A 1 616 ? 13.277 -26.963 -2.227 1.00 98.44 616 VAL A C 1
ATOM 4715 O O . VAL A 1 616 ? 14.061 -26.236 -2.833 1.00 98.44 616 VAL A O 1
ATOM 4718 N N . GLY A 1 617 ? 13.587 -27.505 -1.043 1.00 98.25 617 GLY A N 1
ATOM 4719 C CA . GLY A 1 617 ? 14.862 -27.275 -0.357 1.00 98.25 617 GLY A CA 1
ATOM 4720 C C . GLY A 1 617 ? 15.001 -25.887 0.283 1.00 98.25 617 GLY A C 1
ATOM 4721 O O . GLY A 1 617 ? 16.089 -25.315 0.264 1.00 98.25 617 GLY A O 1
ATOM 4722 N N . ALA A 1 618 ? 13.919 -25.328 0.835 1.00 98.56 618 ALA A N 1
ATOM 4723 C CA . ALA A 1 618 ? 13.966 -24.052 1.549 1.00 98.56 618 ALA A CA 1
ATOM 4724 C C . ALA A 1 618 ? 14.878 -24.112 2.792 1.00 98.56 618 ALA A C 1
ATOM 4726 O O . ALA A 1 618 ? 14.842 -25.071 3.562 1.00 98.56 618 ALA A O 1
ATOM 4727 N N . GLU A 1 619 ? 15.665 -23.054 3.013 1.00 98.44 619 GLU A N 1
ATOM 4728 C CA . GLU A 1 619 ? 16.520 -22.886 4.198 1.00 98.44 619 GLU A CA 1
ATOM 4729 C C . GLU A 1 619 ? 15.671 -22.677 5.461 1.00 98.44 619 GLU A C 1
ATOM 4731 O O . GLU A 1 619 ? 15.983 -23.190 6.541 1.00 98.44 619 GLU A O 1
ATOM 4736 N N . SER A 1 620 ? 14.595 -21.902 5.327 1.00 98.44 620 SER A N 1
ATOM 4737 C CA . SER A 1 620 ? 13.733 -21.512 6.435 1.00 98.44 620 SER A CA 1
ATOM 4738 C C . SER A 1 620 ? 12.366 -20.995 5.980 1.00 98.44 620 SER A C 1
ATOM 4740 O O . SER A 1 620 ? 12.162 -20.644 4.816 1.00 98.44 620 SER A O 1
ATOM 4742 N N . ILE A 1 621 ? 11.438 -20.933 6.936 1.00 98.56 621 ILE A N 1
ATOM 4743 C CA . ILE A 1 621 ? 10.123 -20.302 6.828 1.00 98.56 621 ILE A CA 1
ATOM 4744 C C . ILE A 1 621 ? 10.045 -19.217 7.906 1.00 98.56 621 ILE A C 1
ATOM 4746 O O . ILE A 1 621 ? 10.071 -19.526 9.098 1.00 98.56 621 ILE A O 1
ATOM 4750 N N . VAL A 1 622 ? 9.951 -17.953 7.501 1.00 98.44 622 VAL A N 1
ATOM 4751 C CA . VAL A 1 622 ? 9.635 -16.824 8.381 1.00 98.44 622 VAL A CA 1
ATOM 4752 C C . VAL A 1 622 ? 8.160 -16.919 8.761 1.00 98.44 622 VAL A C 1
ATOM 4754 O O . VAL A 1 622 ? 7.285 -16.903 7.894 1.00 98.44 622 VAL A O 1
ATOM 4757 N N . LEU A 1 623 ? 7.893 -17.028 10.057 1.00 97.50 623 LEU A N 1
ATOM 4758 C CA . LEU A 1 623 ? 6.567 -17.178 10.649 1.00 97.50 623 LEU A CA 1
ATOM 4759 C C . LEU A 1 623 ? 5.934 -15.799 10.882 1.00 97.50 623 LEU A C 1
ATOM 4761 O O . LEU A 1 623 ? 5.616 -15.439 12.010 1.00 97.50 623 LEU A O 1
ATOM 4765 N N . ALA A 1 624 ? 5.772 -15.022 9.811 1.00 96.31 624 ALA A N 1
ATOM 4766 C CA . ALA A 1 624 ? 5.149 -13.701 9.833 1.00 96.31 624 ALA A CA 1
ATOM 4767 C C . ALA A 1 624 ? 4.520 -13.365 8.471 1.00 96.31 624 ALA A C 1
ATOM 4769 O O . ALA A 1 624 ? 5.015 -13.798 7.428 1.00 96.31 624 ALA A O 1
ATOM 4770 N N . GLY A 1 625 ? 3.453 -12.561 8.474 1.00 94.25 625 GLY A N 1
ATOM 4771 C CA . GLY A 1 625 ? 2.885 -11.953 7.270 1.00 94.25 625 GLY A CA 1
ATOM 4772 C C . GLY A 1 625 ? 3.319 -10.497 7.064 1.00 94.25 625 GLY A C 1
ATOM 4773 O O . GLY A 1 625 ? 4.243 -9.989 7.702 1.00 94.25 625 GLY A O 1
ATOM 4774 N N . GLY A 1 626 ? 2.613 -9.802 6.169 1.00 93.94 626 GLY A N 1
ATOM 4775 C CA . GLY A 1 626 ? 2.605 -8.340 6.084 1.00 93.94 626 GLY A CA 1
ATOM 4776 C C . GLY A 1 626 ? 3.943 -7.674 5.735 1.00 93.94 626 GLY A C 1
ATOM 4777 O O . GLY A 1 626 ? 4.871 -8.287 5.207 1.00 93.94 626 GLY A O 1
ATOM 4778 N N . ALA A 1 627 ? 4.031 -6.373 6.022 1.00 96.44 627 ALA A N 1
ATOM 4779 C CA . ALA A 1 627 ? 5.229 -5.574 5.758 1.00 96.44 627 ALA A CA 1
ATOM 4780 C C . ALA A 1 627 ? 6.417 -5.973 6.654 1.00 96.44 627 ALA A C 1
ATOM 4782 O O . ALA A 1 627 ? 7.565 -5.833 6.235 1.00 96.44 627 ALA A O 1
ATOM 4783 N N . GLN A 1 628 ? 6.153 -6.515 7.850 1.00 97.81 628 GLN A N 1
ATOM 4784 C CA . GLN A 1 628 ? 7.176 -7.002 8.776 1.00 97.81 628 GLN A CA 1
ATOM 4785 C C . GLN A 1 628 ? 7.973 -8.181 8.192 1.00 97.81 628 GLN A C 1
ATOM 4787 O O . GLN A 1 628 ? 9.200 -8.184 8.271 1.00 97.81 628 GLN A O 1
ATOM 4792 N N . ALA A 1 629 ? 7.313 -9.130 7.517 1.00 98.06 629 ALA A N 1
ATOM 4793 C CA . ALA A 1 629 ? 7.992 -10.238 6.846 1.00 98.06 629 ALA A CA 1
ATOM 4794 C C . ALA A 1 629 ? 8.828 -9.775 5.640 1.00 98.06 629 ALA A C 1
ATOM 4796 O O . ALA A 1 629 ? 9.940 -10.258 5.423 1.00 98.06 629 ALA A O 1
ATOM 4797 N N . ILE A 1 630 ? 8.319 -8.800 4.877 1.00 98.44 630 ILE A N 1
ATOM 4798 C CA . ILE A 1 630 ? 9.053 -8.195 3.758 1.00 98.44 630 ILE A CA 1
ATOM 4799 C C . ILE A 1 630 ? 10.308 -7.467 4.257 1.00 98.44 630 ILE A C 1
ATOM 4801 O O . ILE A 1 630 ? 11.379 -7.655 3.683 1.00 98.44 630 ILE A O 1
ATOM 4805 N N . ALA A 1 631 ? 10.210 -6.703 5.350 1.00 98.44 631 ALA A N 1
ATOM 4806 C CA . ALA A 1 631 ? 11.360 -6.060 5.985 1.00 98.44 631 ALA A CA 1
ATOM 4807 C C . ALA A 1 631 ? 12.399 -7.086 6.468 1.00 98.44 631 ALA A C 1
ATOM 4809 O O . ALA A 1 631 ? 13.581 -6.950 6.154 1.00 98.44 631 ALA A O 1
ATOM 4810 N N . ALA A 1 632 ? 11.959 -8.144 7.155 1.00 98.62 632 ALA A N 1
ATOM 4811 C CA . ALA A 1 632 ? 12.843 -9.188 7.671 1.00 98.62 632 ALA A CA 1
ATOM 4812 C C . ALA A 1 632 ? 13.646 -9.886 6.561 1.00 98.62 632 ALA A C 1
ATOM 4814 O O . ALA A 1 632 ? 14.842 -10.113 6.716 1.00 98.62 632 ALA A O 1
ATOM 4815 N N . MET A 1 633 ? 13.028 -10.172 5.409 1.00 98.69 633 MET A N 1
ATOM 4816 C CA . MET A 1 633 ? 13.748 -10.717 4.251 1.00 98.69 633 MET A CA 1
ATOM 4817 C C . MET A 1 633 ? 14.652 -9.672 3.570 1.00 98.69 633 MET A C 1
ATOM 4819 O O . MET A 1 633 ? 15.752 -10.009 3.131 1.00 98.69 633 MET A O 1
ATOM 4823 N N . ALA A 1 634 ? 14.214 -8.413 3.470 1.00 98.56 634 ALA A N 1
ATOM 4824 C CA . ALA A 1 634 ? 14.938 -7.349 2.767 1.00 98.56 634 ALA A CA 1
ATOM 4825 C C . ALA A 1 634 ? 16.231 -6.918 3.473 1.00 98.56 634 ALA A C 1
ATOM 4827 O O . ALA A 1 634 ? 17.255 -6.730 2.815 1.00 98.56 634 ALA A O 1
ATOM 4828 N N . TYR A 1 635 ? 16.179 -6.769 4.798 1.00 98.38 635 TYR A N 1
ATOM 4829 C CA . TYR A 1 635 ? 17.300 -6.304 5.620 1.00 98.38 635 TYR A CA 1
ATOM 4830 C C . TYR A 1 635 ? 18.038 -7.454 6.324 1.00 98.38 635 TYR A C 1
ATOM 4832 O O . TYR A 1 635 ? 19.230 -7.329 6.605 1.00 98.38 635 TYR A O 1
ATOM 4840 N N . GLY A 1 636 ? 17.368 -8.591 6.540 1.00 98.25 636 GLY A N 1
ATOM 4841 C CA . GLY A 1 636 ? 17.824 -9.647 7.443 1.00 98.25 636 GLY A CA 1
ATOM 4842 C C . GLY A 1 636 ? 17.529 -9.320 8.909 1.00 98.25 636 GLY A C 1
ATOM 4843 O O . GLY A 1 636 ? 17.292 -8.168 9.270 1.00 98.25 636 GLY A O 1
ATOM 4844 N N . THR A 1 637 ? 17.569 -10.344 9.756 1.00 98.19 637 THR A N 1
ATOM 4845 C CA . THR A 1 637 ? 17.521 -10.225 11.224 1.00 98.19 637 THR A CA 1
ATOM 4846 C C . THR A 1 637 ? 18.564 -11.163 11.845 1.00 98.19 637 THR A C 1
ATOM 4848 O O . THR A 1 637 ? 19.356 -11.786 11.135 1.00 98.19 637 THR A O 1
ATOM 4851 N N . GLU A 1 638 ? 18.574 -11.303 13.170 1.00 97.94 638 GLU A N 1
ATOM 4852 C CA . GLU A 1 638 ? 19.412 -12.267 13.887 1.00 97.94 638 GLU A CA 1
ATOM 4853 C C . GLU A 1 638 ? 19.148 -13.717 13.444 1.00 97.94 638 GLU A C 1
ATOM 4855 O O . GLU A 1 638 ? 20.069 -14.541 13.422 1.00 97.94 638 GLU A O 1
ATOM 4860 N N . SER A 1 639 ? 17.905 -14.041 13.062 1.00 97.31 639 SER A N 1
ATOM 4861 C CA . SER A 1 639 ? 17.516 -15.391 12.648 1.00 97.31 639 SER A CA 1
ATOM 4862 C C . SER A 1 639 ? 17.111 -15.534 11.174 1.00 97.31 639 SER A C 1
ATOM 4864 O O . SER A 1 639 ? 17.244 -16.649 10.650 1.00 97.31 639 SER A O 1
ATOM 4866 N N . VAL A 1 640 ? 16.688 -14.458 10.496 1.00 98.19 640 VAL A N 1
ATOM 4867 C CA . VAL A 1 640 ? 16.223 -14.449 9.095 1.00 98.19 640 VAL A CA 1
ATOM 4868 C C . VAL A 1 640 ? 17.343 -14.034 8.130 1.00 98.19 640 VAL A C 1
ATOM 4870 O O . VAL A 1 640 ? 17.909 -12.946 8.230 1.00 98.19 640 VAL A O 1
ATOM 4873 N N . SER A 1 641 ? 17.638 -14.885 7.139 1.00 97.19 641 SER A N 1
ATOM 4874 C CA . SER A 1 641 ? 18.590 -14.588 6.056 1.00 97.19 641 SER A CA 1
ATOM 4875 C C . SER A 1 641 ? 18.131 -13.390 5.207 1.00 97.19 641 SER A C 1
ATOM 4877 O O . SER A 1 641 ? 17.079 -13.458 4.574 1.00 97.19 641 SER A O 1
ATOM 4879 N N . LYS A 1 642 ? 18.972 -12.351 5.084 1.00 98.06 642 LYS A N 1
ATOM 4880 C CA . LYS A 1 642 ? 18.813 -11.286 4.072 1.00 98.06 642 LYS A CA 1
ATOM 4881 C C . LYS A 1 642 ? 18.825 -11.877 2.659 1.00 98.06 642 LYS A C 1
ATOM 4883 O O . LYS A 1 642 ? 19.753 -12.617 2.317 1.00 98.06 642 LYS A O 1
ATOM 4888 N N . VAL A 1 643 ? 17.859 -11.497 1.822 1.00 98.75 643 VAL A N 1
ATOM 4889 C CA . VAL A 1 643 ? 17.713 -11.969 0.430 1.00 98.75 643 VAL A CA 1
ATOM 4890 C C . VAL A 1 643 ? 18.002 -10.871 -0.599 1.00 98.75 643 VAL A C 1
ATOM 4892 O O . VAL A 1 643 ? 17.985 -9.684 -0.284 1.00 98.75 643 VAL A O 1
ATOM 4895 N N . ASP A 1 644 ? 18.270 -11.242 -1.851 1.00 98.69 644 ASP A N 1
ATOM 4896 C CA . ASP A 1 644 ? 18.605 -10.300 -2.936 1.00 98.69 644 ASP A CA 1
ATOM 4897 C C . ASP A 1 644 ? 17.430 -10.031 -3.890 1.00 98.69 644 ASP A C 1
ATOM 4899 O O . ASP A 1 644 ? 17.425 -9.042 -4.633 1.00 98.69 644 ASP A O 1
ATOM 4903 N N . LYS A 1 645 ? 16.392 -10.871 -3.832 1.00 98.81 645 LYS A N 1
ATOM 4904 C CA . LYS A 1 645 ? 15.100 -10.619 -4.469 1.00 98.81 645 LYS A CA 1
ATOM 4905 C C . LYS A 1 645 ? 13.951 -11.162 -3.627 1.00 98.81 645 LYS A C 1
ATOM 4907 O O . LYS A 1 645 ? 14.059 -12.275 -3.116 1.00 98.81 645 LYS A O 1
ATOM 4912 N N . ILE A 1 646 ? 12.868 -10.396 -3.511 1.00 98.75 646 ILE A N 1
ATOM 4913 C CA . ILE A 1 646 ? 11.620 -10.825 -2.869 1.00 98.75 646 ILE A CA 1
ATOM 4914 C C . ILE A 1 646 ? 10.543 -11.020 -3.937 1.00 98.75 646 ILE A C 1
ATOM 4916 O O . ILE A 1 646 ? 10.319 -10.137 -4.764 1.00 98.75 646 ILE A O 1
ATOM 4920 N N . LEU A 1 647 ? 9.884 -12.174 -3.924 1.00 98.31 647 LEU A N 1
ATOM 4921 C CA . LEU A 1 647 ? 8.832 -12.544 -4.865 1.00 98.31 647 LEU A CA 1
ATOM 4922 C C . LEU A 1 647 ? 7.554 -12.953 -4.127 1.00 98.31 647 LEU A C 1
ATOM 4924 O O . LEU A 1 647 ? 7.604 -13.320 -2.952 1.00 98.31 647 LEU A O 1
ATOM 4928 N N . GLY A 1 648 ? 6.429 -12.916 -4.835 1.00 94.94 648 GLY A N 1
ATOM 4929 C CA . GLY A 1 648 ? 5.140 -13.423 -4.369 1.00 94.94 648 GLY A CA 1
ATOM 4930 C C . GLY A 1 648 ? 4.039 -12.362 -4.273 1.00 94.94 648 GLY A C 1
ATOM 4931 O O . GLY A 1 648 ? 4.336 -11.176 -4.072 1.00 94.94 648 GLY A O 1
ATOM 4932 N N . PRO A 1 649 ? 2.768 -12.769 -4.437 1.00 91.31 649 PRO A N 1
ATOM 4933 C CA . PRO A 1 649 ? 1.610 -11.890 -4.330 1.00 91.31 649 PRO A CA 1
ATOM 4934 C C . PRO A 1 649 ? 1.339 -11.516 -2.868 1.00 91.31 649 PRO A C 1
ATOM 4936 O O . PRO A 1 649 ? 1.884 -12.107 -1.937 1.00 91.31 649 PRO A O 1
ATOM 4939 N N . GLY A 1 650 ? 0.461 -10.546 -2.640 1.00 87.31 650 GLY A N 1
ATOM 4940 C CA . GLY A 1 650 ? 0.027 -10.193 -1.295 1.00 87.31 650 GLY A CA 1
ATOM 4941 C C . GLY A 1 650 ? -0.937 -9.018 -1.287 1.00 87.31 650 GLY A C 1
ATOM 4942 O O . GLY A 1 650 ? -1.185 -8.386 -2.309 1.00 87.31 650 GLY A O 1
ATOM 4943 N N . ASN A 1 651 ? -1.480 -8.712 -0.110 1.00 83.81 651 ASN A N 1
ATOM 4944 C CA . ASN A 1 651 ? -2.353 -7.553 0.051 1.00 83.81 651 ASN A CA 1
ATOM 4945 C C . ASN A 1 651 ? -1.587 -6.225 -0.137 1.00 83.81 651 ASN A C 1
ATOM 4947 O O . ASN A 1 651 ? -0.354 -6.182 -0.158 1.00 83.81 651 ASN A O 1
ATOM 4951 N N . GLN A 1 652 ? -2.330 -5.118 -0.184 1.00 84.50 652 GLN A N 1
ATOM 4952 C CA . GLN A 1 652 ? -1.795 -3.765 -0.390 1.00 84.50 652 GLN A CA 1
ATOM 4953 C C . GLN A 1 652 ? -0.602 -3.384 0.522 1.00 84.50 652 GLN A C 1
ATOM 4955 O O . GLN A 1 652 ? 0.283 -2.652 0.085 1.00 84.50 652 GLN A O 1
ATOM 4960 N N . PHE A 1 653 ? -0.520 -3.903 1.756 1.00 89.56 653 PHE A N 1
ATOM 4961 C CA . PHE A 1 653 ? 0.602 -3.635 2.670 1.00 89.56 653 PHE A CA 1
ATOM 4962 C C . PHE A 1 653 ? 1.866 -4.418 2.295 1.00 89.56 653 PHE A C 1
ATOM 4964 O O . PHE A 1 653 ? 2.970 -3.888 2.407 1.00 89.56 653 PHE A O 1
ATOM 4971 N N . VAL A 1 654 ? 1.709 -5.661 1.830 1.00 92.38 654 VAL A N 1
ATOM 4972 C CA . VAL A 1 654 ? 2.807 -6.499 1.320 1.00 92.38 654 VAL A CA 1
ATOM 4973 C C . VAL A 1 654 ? 3.369 -5.883 0.042 1.00 92.38 654 VAL A C 1
ATOM 4975 O O . VAL A 1 654 ? 4.578 -5.687 -0.062 1.00 92.38 654 VAL A O 1
ATOM 4978 N N . THR A 1 655 ? 2.502 -5.497 -0.899 1.00 90.69 655 THR A N 1
ATOM 4979 C CA . THR A 1 655 ? 2.912 -4.874 -2.166 1.00 90.69 655 THR A CA 1
ATOM 4980 C C . THR A 1 655 ? 3.575 -3.517 -1.955 1.00 90.69 655 THR A C 1
ATOM 4982 O O . THR A 1 655 ? 4.658 -3.283 -2.492 1.00 90.69 655 THR A O 1
ATOM 4985 N N . ALA A 1 656 ? 3.006 -2.649 -1.114 1.00 91.56 656 ALA A N 1
ATOM 4986 C CA . ALA A 1 656 ? 3.656 -1.391 -0.753 1.00 91.56 656 ALA A CA 1
ATOM 4987 C C . ALA A 1 656 ? 4.993 -1.625 -0.023 1.00 91.56 656 ALA A C 1
ATOM 4989 O O . ALA A 1 656 ? 5.957 -0.907 -0.282 1.00 91.56 656 ALA A O 1
ATOM 4990 N N . GLY A 1 657 ? 5.089 -2.657 0.827 1.00 95.31 657 GLY A N 1
ATOM 4991 C CA . GLY A 1 657 ? 6.338 -3.090 1.462 1.00 95.31 657 GLY A CA 1
ATOM 4992 C C . GLY A 1 657 ? 7.402 -3.485 0.443 1.00 95.31 657 GLY A C 1
ATOM 4993 O O . GLY A 1 657 ? 8.507 -2.948 0.481 1.00 95.31 657 GLY A O 1
ATOM 4994 N N . LYS A 1 658 ? 7.046 -4.356 -0.510 1.00 96.44 658 LYS A N 1
ATOM 4995 C CA . LYS A 1 658 ? 7.898 -4.792 -1.627 1.00 96.44 658 LYS A CA 1
ATOM 4996 C C . LYS A 1 658 ? 8.417 -3.594 -2.426 1.00 96.44 658 LYS A C 1
ATOM 4998 O O . LYS A 1 658 ? 9.623 -3.464 -2.612 1.00 96.44 658 LYS A O 1
ATOM 5003 N N . MET A 1 659 ? 7.519 -2.698 -2.840 1.00 94.19 659 MET A N 1
ATOM 5004 C CA . MET A 1 659 ? 7.871 -1.490 -3.594 1.00 94.19 659 MET A CA 1
ATOM 5005 C C . MET A 1 659 ? 8.740 -0.519 -2.784 1.00 94.19 659 MET A C 1
ATOM 5007 O O . MET A 1 659 ? 9.614 0.138 -3.347 1.00 94.19 659 MET A O 1
ATOM 5011 N N . TYR A 1 660 ? 8.528 -0.410 -1.471 1.00 95.69 660 TYR A N 1
ATOM 5012 C CA . TYR A 1 660 ? 9.347 0.440 -0.610 1.00 95.69 660 TYR A CA 1
ATOM 5013 C C . TYR A 1 660 ? 10.779 -0.096 -0.494 1.00 95.69 660 TYR A C 1
ATOM 5015 O O . TYR A 1 660 ? 11.724 0.620 -0.824 1.00 95.69 660 TYR A O 1
ATOM 5023 N N . VAL A 1 661 ? 10.951 -1.367 -0.104 1.00 96.94 661 VAL A N 1
ATOM 5024 C CA . VAL A 1 661 ? 12.293 -1.951 0.081 1.00 96.94 661 VAL A CA 1
ATOM 5025 C C . VAL A 1 661 ? 13.071 -2.063 -1.230 1.00 96.94 661 VAL A C 1
ATOM 5027 O O . VAL A 1 661 ? 14.289 -1.915 -1.212 1.00 96.94 661 VAL A O 1
ATOM 5030 N N . SER A 1 662 ? 12.397 -2.229 -2.377 1.00 96.69 662 SER A N 1
ATOM 5031 C CA . SER A 1 662 ? 13.065 -2.247 -3.687 1.00 96.69 662 SER A CA 1
ATOM 5032 C C . SER A 1 662 ? 13.681 -0.906 -4.099 1.00 96.69 662 SER A C 1
ATOM 5034 O O . SER A 1 662 ? 14.509 -0.872 -5.005 1.00 96.69 662 SER A O 1
ATOM 5036 N N . ASN A 1 663 ? 13.268 0.197 -3.464 1.00 95.75 663 ASN A N 1
ATOM 5037 C CA . ASN A 1 663 ? 13.830 1.530 -3.684 1.00 95.75 663 ASN A CA 1
ATOM 5038 C C . ASN A 1 663 ? 14.887 1.921 -2.628 1.00 95.75 663 ASN A C 1
ATOM 5040 O O . ASN A 1 663 ? 15.557 2.939 -2.801 1.00 95.75 663 ASN A O 1
ATOM 5044 N N . ASP A 1 664 ? 15.075 1.137 -1.558 1.00 95.25 664 ASP A N 1
ATOM 5045 C CA . ASP A 1 664 ? 16.138 1.371 -0.573 1.00 95.25 664 ASP A CA 1
ATOM 5046 C C . ASP A 1 664 ? 17.452 0.723 -1.037 1.00 95.25 664 ASP A C 1
ATOM 5048 O O . ASP A 1 664 ? 17.666 -0.489 -0.934 1.00 95.25 664 ASP A O 1
ATOM 5052 N N . THR A 1 665 ? 18.381 1.551 -1.514 1.00 90.75 665 THR A N 1
ATOM 5053 C CA . THR A 1 665 ? 19.712 1.105 -1.952 1.00 90.75 665 THR A CA 1
ATOM 5054 C C . THR A 1 665 ? 20.541 0.466 -0.835 1.00 90.75 665 THR A C 1
ATOM 5056 O O . THR A 1 665 ? 21.467 -0.282 -1.141 1.00 90.75 665 THR A O 1
ATOM 5059 N N . ASN A 1 666 ? 20.200 0.692 0.441 1.00 90.12 666 ASN A N 1
ATOM 5060 C CA . ASN A 1 666 ? 20.849 0.041 1.583 1.00 90.12 666 ASN A CA 1
ATOM 5061 C C . ASN A 1 666 ? 20.315 -1.378 1.829 1.00 90.12 666 ASN A C 1
ATOM 5063 O O . ASN A 1 666 ? 21.060 -2.225 2.315 1.00 90.12 666 ASN A O 1
ATOM 5067 N N . ALA A 1 667 ? 19.051 -1.653 1.482 1.00 94.06 667 ALA A N 1
ATOM 5068 C CA . ALA A 1 667 ? 18.525 -3.019 1.462 1.00 94.06 667 ALA A CA 1
ATOM 5069 C C . ALA A 1 667 ? 19.175 -3.821 0.324 1.00 94.06 667 ALA A C 1
ATOM 5071 O O . ALA A 1 667 ? 19.486 -5.006 0.472 1.00 94.06 667 ALA A O 1
ATOM 5072 N N . GLY A 1 668 ? 19.398 -3.173 -0.828 1.00 94.31 668 GLY A N 1
ATOM 5073 C CA . GLY A 1 668 ? 20.005 -3.816 -1.996 1.00 94.31 668 GLY A CA 1
ATOM 5074 C C . GLY A 1 668 ? 19.222 -5.066 -2.401 1.00 94.31 668 GLY A C 1
ATOM 5075 O O . GLY A 1 668 ? 19.802 -6.139 -2.582 1.00 94.31 668 GLY A O 1
ATOM 5076 N N . VAL A 1 669 ? 17.893 -4.948 -2.427 1.00 97.69 669 VAL A N 1
ATOM 5077 C CA . VAL A 1 669 ? 16.949 -6.025 -2.728 1.00 97.69 669 VAL A CA 1
ATOM 5078 C C . VAL A 1 669 ? 16.100 -5.616 -3.926 1.00 97.69 669 VAL A C 1
ATOM 5080 O O . VAL A 1 669 ? 15.713 -4.460 -4.064 1.00 97.69 669 VAL A O 1
ATOM 5083 N N . SER A 1 670 ? 15.824 -6.561 -4.816 1.00 97.94 670 SER A N 1
ATOM 5084 C CA . SER A 1 670 ? 14.895 -6.368 -5.934 1.00 97.94 670 SER A CA 1
ATOM 5085 C C . SER A 1 670 ? 13.553 -7.043 -5.646 1.00 97.94 670 SER A C 1
ATOM 5087 O O . SER A 1 670 ? 13.433 -7.824 -4.702 1.00 97.94 670 SER A O 1
ATOM 5089 N N . ILE A 1 671 ? 12.539 -6.775 -6.468 1.00 97.88 671 ILE A N 1
ATOM 5090 C CA . ILE A 1 671 ? 11.267 -7.508 -6.436 1.00 97.88 671 ILE A CA 1
ATOM 5091 C C . ILE A 1 671 ? 10.945 -8.099 -7.807 1.00 97.88 671 ILE A C 1
ATOM 5093 O O . ILE A 1 671 ? 11.574 -7.749 -8.806 1.00 97.88 671 ILE A O 1
ATOM 5097 N N . ASP A 1 672 ? 10.012 -9.041 -7.853 1.00 96.00 672 ASP A N 1
ATOM 5098 C CA . ASP A 1 672 ? 9.392 -9.522 -9.090 1.00 96.00 672 ASP A CA 1
ATOM 5099 C C . ASP A 1 672 ? 8.535 -8.445 -9.768 1.00 96.00 672 ASP A C 1
ATOM 5101 O O . ASP A 1 672 ? 8.866 -8.023 -10.873 1.00 96.00 672 ASP A O 1
ATOM 5105 N N . MET A 1 673 ? 7.460 -8.012 -9.109 1.00 93.25 673 MET A N 1
ATOM 5106 C CA . MET A 1 673 ? 6.458 -7.086 -9.633 1.00 93.25 673 MET A CA 1
ATOM 5107 C C . MET A 1 673 ? 5.569 -6.518 -8.509 1.00 93.25 673 MET A C 1
ATOM 5109 O O . MET A 1 673 ? 5.454 -7.124 -7.432 1.00 93.25 673 MET A O 1
ATOM 5113 N N . PRO A 1 674 ? 4.891 -5.382 -8.747 1.00 86.00 674 PRO A N 1
ATOM 5114 C CA . PRO A 1 674 ? 3.696 -5.008 -8.000 1.00 86.00 674 PRO A CA 1
ATOM 5115 C C . PRO A 1 674 ? 2.561 -6.004 -8.284 1.00 86.00 674 PRO A C 1
ATOM 5117 O O . PRO A 1 674 ? 2.344 -6.371 -9.435 1.00 86.00 674 PRO A O 1
ATOM 5120 N N . ALA A 1 675 ? 1.828 -6.407 -7.246 1.00 78.25 675 ALA A N 1
ATOM 5121 C CA . ALA A 1 675 ? 0.637 -7.251 -7.352 1.00 78.25 675 ALA A CA 1
ATOM 5122 C C . ALA A 1 675 ? -0.512 -6.618 -6.553 1.00 78.25 675 ALA A C 1
ATOM 5124 O O . ALA A 1 675 ? -0.289 -6.088 -5.461 1.00 78.25 675 ALA A O 1
ATOM 5125 N N . GLY A 1 676 ? -1.722 -6.634 -7.099 1.00 73.50 676 GLY A N 1
ATOM 5126 C CA . GLY A 1 676 ? -2.935 -6.136 -6.453 1.00 73.50 676 GLY A CA 1
ATOM 5127 C C . GLY A 1 676 ? -3.931 -7.262 -6.143 1.00 73.50 676 GLY A C 1
ATOM 5128 O O . GLY A 1 676 ? -3.540 -8.426 -6.082 1.00 73.50 676 GLY A O 1
ATOM 5129 N N . PRO A 1 677 ? -5.215 -6.916 -5.945 1.00 80.00 677 PRO A N 1
ATOM 5130 C CA . PRO A 1 677 ? -6.338 -7.839 -6.049 1.00 80.00 677 PRO A CA 1
ATOM 5131 C C . PRO A 1 677 ? -6.348 -8.509 -7.420 1.00 80.00 677 PRO A C 1
ATOM 5133 O O . PRO A 1 677 ? -5.857 -7.932 -8.397 1.00 80.00 677 PRO A O 1
ATOM 5136 N N . SER A 1 678 ? -6.905 -9.713 -7.455 1.00 86.06 678 SER A N 1
ATOM 5137 C CA . SER A 1 678 ? -6.857 -10.587 -8.620 1.00 86.06 678 SER A CA 1
ATOM 5138 C C . SER A 1 678 ? -7.922 -10.235 -9.665 1.00 86.06 678 SER A C 1
ATOM 5140 O O . SER A 1 678 ? -8.987 -9.698 -9.346 1.00 86.06 678 SER A O 1
ATOM 5142 N N . GLU A 1 679 ? -7.622 -10.509 -10.931 1.00 93.31 679 GLU A N 1
ATOM 5143 C CA . GLU A 1 679 ? -8.415 -10.072 -12.082 1.00 93.31 679 GLU A CA 1
ATOM 5144 C C . GLU A 1 679 ? -8.575 -11.188 -13.122 1.00 93.31 679 GLU A C 1
ATOM 5146 O O . GLU A 1 679 ? -7.626 -11.911 -13.424 1.00 93.31 679 GLU A O 1
ATOM 5151 N N . VAL A 1 680 ? -9.753 -11.278 -13.749 1.00 98.00 680 VAL A N 1
ATOM 5152 C CA . VAL A 1 680 ? -9.975 -12.154 -14.914 1.00 98.00 680 VAL A CA 1
ATOM 5153 C C . VAL A 1 680 ? -10.779 -11.443 -15.993 1.00 98.00 680 VAL A C 1
ATOM 5155 O O . VAL A 1 680 ? -11.734 -10.717 -15.710 1.00 98.00 680 VAL A O 1
ATOM 5158 N N . LEU A 1 681 ? -10.400 -11.666 -17.248 1.00 98.75 681 LEU A N 1
ATOM 5159 C CA . LEU A 1 681 ? -11.147 -11.236 -18.421 1.00 98.75 681 LEU A CA 1
ATOM 5160 C C . LEU A 1 681 ? -11.476 -12.457 -19.280 1.00 98.75 681 LEU A C 1
ATOM 5162 O O . LEU A 1 681 ? -10.582 -13.108 -19.816 1.00 98.75 681 LEU A O 1
ATOM 5166 N N . VAL A 1 682 ? -12.764 -12.749 -19.443 1.00 98.81 682 VAL A N 1
ATOM 5167 C CA . VAL A 1 682 ? -13.273 -13.809 -20.319 1.00 98.81 682 VAL A CA 1
ATOM 5168 C C . VAL A 1 682 ? -13.746 -13.184 -21.627 1.00 98.81 682 VAL A C 1
ATOM 5170 O O . VAL A 1 682 ? -14.628 -12.331 -21.615 1.00 98.81 682 VAL A O 1
ATOM 5173 N N . ILE A 1 683 ? -13.198 -13.606 -22.765 1.00 98.81 683 ILE A N 1
ATOM 5174 C CA . ILE A 1 683 ? -13.774 -13.323 -24.086 1.00 98.81 683 ILE A CA 1
ATOM 5175 C C . ILE A 1 683 ? -14.656 -14.515 -24.461 1.00 98.81 683 ILE A C 1
ATOM 5177 O O . ILE A 1 683 ? -14.167 -15.645 -24.499 1.00 98.81 683 ILE A O 1
ATOM 5181 N N . ALA A 1 684 ? -15.937 -14.262 -24.732 1.00 98.56 684 ALA A N 1
ATOM 5182 C CA . ALA A 1 684 ? -16.945 -15.278 -25.018 1.00 98.56 684 ALA A CA 1
ATOM 5183 C C . ALA A 1 684 ? -17.701 -14.971 -26.320 1.00 98.56 684 ALA A C 1
ATOM 5185 O O . ALA A 1 684 ? -18.154 -13.844 -26.522 1.00 98.56 684 ALA A O 1
ATOM 5186 N N . ASP A 1 685 ? -17.865 -15.972 -27.187 1.00 97.88 685 ASP A N 1
ATOM 5187 C CA . ASP A 1 685 ? -18.719 -15.909 -28.383 1.00 97.88 685 ASP A CA 1
ATOM 5188 C C . ASP A 1 685 ? -19.869 -16.932 -28.305 1.00 97.88 685 ASP A C 1
ATOM 5190 O O . ASP A 1 685 ? -20.113 -17.534 -27.259 1.00 97.88 685 ASP A O 1
ATOM 5194 N N . ARG A 1 686 ? -20.621 -17.119 -29.397 1.00 96.69 686 ARG A N 1
ATOM 5195 C CA . ARG A 1 686 ? -21.796 -18.012 -29.425 1.00 96.69 686 ARG A CA 1
ATOM 5196 C C . ARG A 1 686 ? -21.475 -19.501 -29.234 1.00 96.69 686 ARG A C 1
ATOM 5198 O O . ARG A 1 686 ? -22.386 -20.266 -28.939 1.00 96.69 686 ARG A O 1
ATOM 5205 N N . ASP A 1 687 ? -20.219 -19.923 -29.410 1.00 95.69 687 ASP A N 1
ATOM 5206 C CA . ASP A 1 687 ? -19.774 -21.299 -29.143 1.00 95.69 687 ASP A CA 1
ATOM 5207 C C . ASP A 1 687 ? -19.345 -21.491 -27.660 1.00 95.69 687 ASP A C 1
ATOM 5209 O O . ASP A 1 687 ? -19.020 -22.614 -27.248 1.00 95.69 687 ASP A O 1
ATOM 5213 N N . ALA A 1 688 ? -19.354 -20.426 -26.842 1.00 97.31 688 ALA A N 1
ATOM 5214 C CA . ALA A 1 688 ? -19.107 -20.480 -25.400 1.00 97.31 688 ALA A CA 1
ATOM 5215 C C . ALA A 1 688 ? -20.230 -21.212 -24.647 1.00 97.31 688 ALA A C 1
ATOM 5217 O O . ALA A 1 688 ? -21.400 -21.162 -25.023 1.00 97.31 688 ALA A O 1
ATOM 5218 N N . ASN A 1 689 ? -19.892 -21.856 -23.526 1.00 98.31 689 ASN A N 1
ATOM 5219 C CA . ASN A 1 689 ? -20.897 -22.422 -22.627 1.00 98.31 689 ASN A CA 1
ATOM 5220 C C . ASN A 1 689 ? -21.223 -21.395 -21.527 1.00 98.31 689 ASN A C 1
ATOM 5222 O O . ASN A 1 689 ? -20.331 -21.104 -20.725 1.00 98.31 689 ASN A O 1
ATOM 5226 N N . PRO A 1 690 ? -22.469 -20.892 -21.416 1.00 98.31 690 PRO A N 1
ATOM 5227 C CA . PRO A 1 690 ? -22.831 -19.897 -20.408 1.00 98.31 690 PRO A CA 1
ATOM 5228 C C . PRO A 1 690 ? -22.481 -20.300 -18.974 1.00 98.31 690 PRO A C 1
ATOM 5230 O O . PRO A 1 690 ? -22.014 -19.469 -18.198 1.00 98.31 690 PRO A O 1
ATOM 5233 N N . ALA A 1 691 ? -22.621 -21.587 -18.639 1.00 98.19 691 ALA A N 1
ATOM 5234 C CA . ALA A 1 691 ? -22.286 -22.099 -17.314 1.00 98.19 691 ALA A CA 1
ATOM 5235 C C . ALA A 1 691 ? -20.776 -22.083 -17.028 1.00 98.19 691 ALA A C 1
ATOM 5237 O O . ALA A 1 691 ? -20.400 -21.947 -15.868 1.00 98.19 691 ALA A O 1
ATOM 5238 N N . PHE A 1 692 ? -19.931 -22.214 -18.059 1.00 98.56 692 PHE A N 1
ATOM 5239 C CA . PHE A 1 692 ? -18.472 -22.165 -17.920 1.00 98.56 692 PHE A CA 1
ATOM 5240 C C . PHE A 1 692 ? -17.971 -20.719 -17.857 1.00 98.56 692 PHE A C 1
ATOM 5242 O O . PHE A 1 692 ? -17.099 -20.414 -17.055 1.00 98.56 692 PHE A O 1
ATOM 5249 N N . VAL A 1 693 ? -18.535 -19.814 -18.669 1.00 98.50 693 VAL A N 1
ATOM 5250 C CA . VAL A 1 693 ? -18.244 -18.371 -18.573 1.00 98.50 693 VAL A CA 1
ATOM 5251 C C . VAL A 1 693 ? -18.604 -17.861 -17.176 1.00 98.50 693 VAL A C 1
ATOM 5253 O O . VAL A 1 693 ? -17.802 -17.186 -16.540 1.00 98.50 693 VAL A O 1
ATOM 5256 N N . ALA A 1 694 ? -19.779 -18.244 -16.665 1.00 98.06 694 ALA A N 1
ATOM 5257 C CA . ALA A 1 694 ? -20.195 -17.938 -15.301 1.00 98.06 694 ALA A CA 1
ATOM 5258 C C . ALA A 1 694 ? -19.224 -18.497 -14.246 1.00 98.06 694 ALA A C 1
ATOM 5260 O O . ALA A 1 694 ? -18.808 -17.746 -13.368 1.00 98.06 694 ALA A O 1
ATOM 5261 N N . SER A 1 695 ? -18.827 -19.775 -14.331 1.00 97.69 695 SER A N 1
ATOM 5262 C CA . SER A 1 695 ? -17.925 -20.370 -13.334 1.00 97.69 695 SER A CA 1
ATOM 5263 C C . SER A 1 695 ? -16.536 -19.730 -13.325 1.00 97.69 695 SER A C 1
ATOM 5265 O O . SER A 1 695 ? -15.988 -19.519 -12.248 1.00 97.69 695 SER A O 1
ATOM 5267 N N . ASP A 1 696 ? -15.995 -19.384 -14.497 1.00 98.12 696 ASP A N 1
ATOM 5268 C CA . ASP A 1 696 ? -14.680 -18.743 -14.636 1.00 98.12 696 ASP A CA 1
ATOM 5269 C C . ASP A 1 696 ? -14.672 -17.301 -14.093 1.00 98.12 696 ASP A C 1
ATOM 5271 O O . ASP A 1 696 ? -13.721 -16.873 -13.439 1.00 98.12 696 ASP A O 1
ATOM 5275 N N . LEU A 1 697 ? -15.752 -16.540 -14.312 1.00 98.31 697 LEU A N 1
ATOM 5276 C CA . LEU A 1 697 ? -15.922 -15.222 -13.688 1.00 98.31 697 LEU A CA 1
ATOM 5277 C C . LEU A 1 697 ? -16.029 -15.356 -12.159 1.00 98.31 697 LEU A C 1
ATOM 5279 O O . LEU A 1 697 ? -15.448 -14.569 -11.415 1.00 98.31 697 LEU A O 1
ATOM 5283 N N . LEU A 1 698 ? -16.752 -16.368 -11.672 1.00 97.56 698 LEU A N 1
ATOM 5284 C CA . LEU A 1 698 ? -16.965 -16.572 -10.241 1.00 97.56 698 LEU A CA 1
ATOM 5285 C C . LEU A 1 698 ? -15.726 -17.082 -9.496 1.00 97.56 698 LEU A C 1
ATOM 5287 O O . LEU A 1 698 ? -15.540 -16.685 -8.344 1.00 97.56 698 LEU A O 1
ATOM 5291 N N . SER A 1 699 ? -14.866 -17.892 -10.126 1.00 94.31 699 SER A N 1
ATOM 5292 C CA . SER A 1 699 ? -13.636 -18.385 -9.487 1.00 94.31 699 SER A CA 1
ATOM 5293 C C . SER A 1 699 ? -12.692 -17.250 -9.090 1.00 94.31 699 SER A C 1
ATOM 5295 O O . SER A 1 699 ? -12.086 -17.314 -8.026 1.00 94.31 699 SER A O 1
ATOM 5297 N N . GLN A 1 700 ? -12.635 -16.172 -9.879 1.00 92.69 700 GLN A N 1
ATOM 5298 C CA . GLN A 1 700 ? -11.862 -14.984 -9.511 1.00 92.69 700 GLN A CA 1
ATOM 5299 C C . GLN A 1 700 ? -12.633 -14.039 -8.574 1.00 92.69 700 GLN A C 1
ATOM 5301 O O . GLN A 1 700 ? -12.059 -13.457 -7.648 1.00 92.69 700 GLN A O 1
ATOM 5306 N N . ALA A 1 701 ? -13.946 -13.882 -8.782 1.00 93.19 701 ALA A N 1
ATOM 5307 C CA . ALA A 1 701 ? -14.779 -12.997 -7.964 1.00 93.19 701 ALA A CA 1
ATOM 5308 C C . ALA A 1 701 ? -14.845 -13.425 -6.486 1.00 93.19 701 ALA A C 1
ATOM 5310 O O . ALA A 1 701 ? -15.075 -12.591 -5.609 1.00 93.19 701 ALA A O 1
ATOM 5311 N N . GLU A 1 702 ? -14.630 -14.710 -6.173 1.00 90.62 702 GLU A N 1
ATOM 5312 C CA . GLU A 1 702 ? -14.583 -15.157 -4.781 1.00 90.62 702 GLU A CA 1
ATOM 5313 C C . GLU A 1 702 ? -13.279 -14.809 -4.047 1.00 90.62 702 GLU A C 1
ATOM 5315 O O . GLU A 1 702 ? -13.271 -14.859 -2.817 1.00 90.62 702 GLU A O 1
ATOM 5320 N N . HIS A 1 703 ? -12.191 -14.427 -4.731 1.00 85.25 703 HIS A N 1
ATOM 5321 C CA . HIS A 1 703 ? -10.904 -14.148 -4.077 1.00 85.25 703 HIS A CA 1
ATOM 5322 C C . HIS A 1 703 ? -11.004 -13.000 -3.057 1.00 85.25 703 HIS A C 1
ATOM 5324 O O . HIS A 1 703 ? -10.641 -13.195 -1.887 1.00 85.25 703 HIS A O 1
ATOM 5330 N N . GLY A 1 704 ? -11.568 -11.854 -3.450 1.00 84.75 704 GLY A N 1
ATOM 5331 C CA . GLY A 1 704 ? -11.765 -10.682 -2.596 1.00 84.75 704 GLY A CA 1
ATOM 5332 C C . GLY A 1 704 ? -12.837 -9.730 -3.133 1.00 84.75 704 GLY A C 1
ATOM 5333 O O . GLY A 1 704 ? -13.172 -9.752 -4.311 1.00 84.75 704 GLY A O 1
ATOM 5334 N N . VAL A 1 705 ? -13.370 -8.860 -2.266 1.00 85.94 705 VAL A N 1
ATOM 5335 C CA . VAL A 1 705 ? -14.365 -7.832 -2.658 1.00 85.94 705 VAL A CA 1
ATOM 5336 C C . VAL A 1 705 ? -13.789 -6.792 -3.625 1.00 85.94 705 VAL A C 1
ATOM 5338 O O . VAL A 1 705 ? -14.529 -6.037 -4.246 1.00 85.94 705 VAL A O 1
ATOM 5341 N N . ASP A 1 706 ? -12.464 -6.741 -3.712 1.00 84.44 706 ASP A N 1
ATOM 5342 C CA . ASP A 1 706 ? -11.643 -5.899 -4.567 1.00 84.44 706 ASP A CA 1
ATOM 5343 C C . ASP A 1 706 ? -11.161 -6.606 -5.851 1.00 84.44 706 ASP A C 1
ATOM 5345 O O . ASP A 1 706 ? -10.548 -5.944 -6.688 1.00 84.44 706 ASP A O 1
ATOM 5349 N N . SER A 1 707 ? -11.475 -7.896 -6.051 1.00 90.06 707 SER A N 1
ATOM 5350 C CA . SER A 1 707 ? -11.303 -8.582 -7.343 1.00 90.06 707 SER A CA 1
ATOM 5351 C C . SER A 1 707 ? -12.233 -7.982 -8.400 1.00 90.06 707 SER A C 1
ATOM 5353 O O . SER A 1 707 ? -13.409 -7.756 -8.110 1.00 90.06 707 SER A O 1
ATOM 5355 N N . GLN A 1 708 ? -11.758 -7.785 -9.632 1.00 94.62 708 GLN A N 1
ATOM 5356 C CA . GLN A 1 708 ? -12.582 -7.314 -10.757 1.00 94.62 708 GLN A CA 1
ATOM 5357 C C . GLN A 1 708 ? -12.628 -8.365 -11.868 1.00 94.62 708 GLN A C 1
ATOM 5359 O O . GLN A 1 708 ? -11.589 -8.887 -12.279 1.00 94.62 708 GLN A O 1
ATOM 5364 N N . VAL A 1 709 ? -13.830 -8.653 -12.375 1.00 98.00 709 VAL A N 1
ATOM 5365 C CA . VAL A 1 709 ? -14.037 -9.639 -13.442 1.00 98.00 709 VAL A CA 1
ATOM 5366 C C . VAL A 1 709 ? -14.722 -9.002 -14.650 1.00 98.00 709 VAL A C 1
ATOM 5368 O O . VAL A 1 709 ? -15.573 -8.120 -14.522 1.00 98.00 709 VAL A O 1
ATOM 5371 N N . ILE A 1 710 ? -14.314 -9.398 -15.853 1.00 98.50 710 ILE A N 1
ATOM 5372 C CA . ILE A 1 710 ? -14.781 -8.783 -17.100 1.00 98.50 710 ILE A CA 1
ATOM 5373 C C . ILE A 1 710 ? -15.214 -9.869 -18.073 1.00 98.50 710 ILE A C 1
ATOM 5375 O O . ILE A 1 710 ? -14.469 -10.808 -18.336 1.00 98.50 710 ILE A O 1
ATOM 5379 N N . CYS A 1 711 ? -16.395 -9.709 -18.663 1.00 98.69 711 CYS A N 1
ATOM 5380 C CA . CYS A 1 711 ? -16.846 -10.533 -19.779 1.00 98.69 711 CYS A CA 1
ATOM 5381 C C . CYS A 1 711 ? -16.865 -9.684 -21.054 1.00 98.69 711 CYS A C 1
ATOM 5383 O O . CYS A 1 711 ? -17.598 -8.705 -21.123 1.00 98.69 711 CYS A O 1
ATOM 5385 N N . ILE A 1 712 ? -16.109 -10.042 -22.090 1.00 98.69 712 ILE A N 1
ATOM 5386 C CA . ILE A 1 712 ? -16.271 -9.457 -23.424 1.00 98.69 712 ILE A CA 1
ATOM 5387 C C . ILE A 1 712 ? -17.128 -10.403 -24.265 1.00 98.69 712 ILE A C 1
ATOM 5389 O O . ILE A 1 712 ? -16.667 -11.457 -24.699 1.00 98.69 712 ILE A O 1
ATOM 5393 N N . ALA A 1 713 ? -18.381 -10.012 -24.480 1.00 98.50 713 ALA A N 1
ATOM 5394 C CA . ALA A 1 713 ? -19.383 -10.758 -25.227 1.00 98.50 713 ALA A CA 1
ATOM 5395 C C . ALA A 1 713 ? -19.334 -10.391 -26.718 1.00 98.50 713 ALA A C 1
ATOM 5397 O O . ALA A 1 713 ? -19.627 -9.257 -27.101 1.00 98.50 713 ALA A O 1
ATOM 5398 N N . VAL A 1 714 ? -18.971 -11.352 -27.565 1.00 98.44 714 VAL A N 1
ATOM 5399 C CA . VAL A 1 714 ? -18.710 -11.148 -28.994 1.00 98.44 714 VAL A CA 1
ATOM 5400 C C . VAL A 1 714 ? -19.901 -11.622 -29.823 1.00 98.44 714 VAL A C 1
ATOM 5402 O O . VAL A 1 714 ? -20.172 -12.818 -29.907 1.00 98.44 714 VAL A O 1
ATOM 5405 N N . ASP A 1 715 ? -20.610 -10.670 -30.434 1.00 97.12 715 ASP A N 1
ATOM 5406 C CA . ASP A 1 715 ? -21.820 -10.895 -31.243 1.00 97.12 715 ASP A CA 1
ATOM 5407 C C . ASP A 1 715 ? -22.902 -11.755 -30.545 1.00 97.12 715 ASP A C 1
ATOM 5409 O O . ASP A 1 715 ? -23.656 -12.489 -31.190 1.00 97.12 715 ASP A O 1
ATOM 5413 N N . LEU A 1 716 ? -22.991 -11.676 -29.212 1.00 97.38 716 LEU A N 1
ATOM 5414 C CA . LEU A 1 716 ? -24.046 -12.329 -28.434 1.00 97.38 716 LEU A CA 1
ATOM 5415 C C . LEU A 1 716 ? -25.352 -11.527 -28.484 1.00 97.38 716 LEU A C 1
ATOM 5417 O O . LEU A 1 716 ? -25.350 -10.298 -28.387 1.00 97.38 716 LEU A O 1
ATOM 5421 N N . ASP A 1 717 ? -26.467 -12.241 -28.613 1.00 95.56 717 ASP A N 1
ATOM 5422 C CA . ASP A 1 717 ? -27.816 -11.693 -28.466 1.00 95.56 717 ASP A CA 1
ATOM 5423 C C . ASP A 1 717 ? -28.306 -11.765 -27.005 1.00 95.56 717 ASP A C 1
ATOM 5425 O O . ASP A 1 717 ? -27.620 -12.268 -26.112 1.00 95.56 717 ASP A O 1
ATOM 5429 N N . GLU A 1 718 ? -29.510 -11.243 -26.758 1.00 96.50 718 GLU A N 1
ATOM 5430 C CA . GLU A 1 718 ? -30.101 -11.184 -25.418 1.00 96.50 718 GLU A CA 1
ATOM 5431 C C . GLU A 1 718 ? -30.328 -12.570 -24.793 1.00 96.50 718 GLU A C 1
ATOM 5433 O O . GLU A 1 718 ? -30.229 -12.703 -23.577 1.00 96.50 718 GLU A O 1
ATOM 5438 N N . GLU A 1 719 ? -30.591 -13.614 -25.587 1.00 97.19 719 GLU A N 1
ATOM 5439 C CA . GLU A 1 719 ? -30.801 -14.970 -25.065 1.00 97.19 719 GLU A CA 1
ATOM 5440 C C . GLU A 1 719 ? -29.486 -15.547 -24.523 1.00 97.19 719 GLU A C 1
ATOM 5442 O O . GLU A 1 719 ? -29.437 -16.030 -23.389 1.00 97.19 719 GLU A O 1
ATOM 5447 N N . HIS A 1 720 ? -28.395 -15.405 -25.283 1.00 97.81 720 HIS A N 1
ATOM 5448 C CA . HIS A 1 720 ? -27.062 -15.844 -24.862 1.00 97.81 720 HIS A CA 1
ATOM 5449 C C . HIS A 1 720 ? -26.548 -15.043 -23.652 1.00 97.81 720 HIS A C 1
ATOM 5451 O O . HIS A 1 720 ? -26.017 -15.626 -22.704 1.00 97.81 720 HIS A O 1
ATOM 5457 N N . LEU A 1 721 ? -26.735 -13.717 -23.647 1.00 97.56 721 LEU A N 1
ATOM 5458 C CA . LEU A 1 721 ? -26.340 -12.851 -22.528 1.00 97.56 721 LEU A CA 1
ATOM 5459 C C . LEU A 1 721 ? -27.122 -13.181 -21.251 1.00 97.56 721 LEU A C 1
ATOM 5461 O O . LEU A 1 721 ? -26.527 -13.337 -20.182 1.00 97.56 721 LEU A O 1
ATOM 5465 N N . LYS A 1 722 ? -28.444 -13.352 -21.363 1.00 97.19 722 LYS A N 1
ATOM 5466 C CA . LYS A 1 722 ? -29.291 -13.742 -20.235 1.00 97.19 722 LYS A CA 1
ATOM 5467 C C . LYS A 1 722 ? -28.892 -15.111 -19.682 1.00 97.19 722 LYS A C 1
ATOM 5469 O O . LYS A 1 722 ? -28.875 -15.274 -18.464 1.00 97.19 722 LYS A O 1
ATOM 5474 N N . ALA A 1 723 ? -28.538 -16.074 -20.536 1.00 98.06 723 ALA A N 1
ATOM 5475 C CA . ALA A 1 723 ? -28.086 -17.393 -20.094 1.00 98.06 723 ALA A CA 1
ATOM 5476 C C . ALA A 1 723 ? -26.800 -17.324 -19.245 1.00 98.06 723 ALA A C 1
ATOM 5478 O O . ALA A 1 723 ? -26.692 -18.043 -18.251 1.00 98.06 723 ALA A O 1
ATOM 5479 N N . ILE A 1 724 ? -25.854 -16.436 -19.588 1.00 98.12 724 ILE A N 1
ATOM 5480 C CA . ILE A 1 724 ? -24.631 -16.212 -18.793 1.00 98.12 724 ILE A CA 1
ATOM 5481 C C . ILE A 1 724 ? -24.990 -15.619 -17.423 1.00 98.12 724 ILE A C 1
ATOM 5483 O O . ILE A 1 724 ? -24.521 -16.109 -16.399 1.00 98.12 724 ILE A O 1
ATOM 5487 N N . GLU A 1 725 ? -25.858 -14.606 -17.375 1.00 97.19 725 GLU A N 1
ATOM 5488 C CA . GLU A 1 725 ? -26.283 -13.978 -16.114 1.00 97.19 725 GLU A CA 1
ATOM 5489 C C . GLU A 1 725 ? -27.138 -14.884 -15.221 1.00 97.19 725 GLU A C 1
ATOM 5491 O O . GLU A 1 725 ? -27.069 -14.794 -13.996 1.00 97.19 725 GLU A O 1
ATOM 5496 N N . ASP A 1 726 ? -27.986 -15.724 -15.816 1.00 97.38 726 ASP A N 1
ATOM 5497 C CA . ASP A 1 726 ? -28.800 -16.693 -15.084 1.00 97.38 726 ASP A CA 1
ATOM 5498 C C . ASP A 1 726 ? -27.904 -17.742 -14.405 1.00 97.38 726 ASP A C 1
ATOM 5500 O O . ASP A 1 726 ? -28.103 -18.035 -13.225 1.00 97.38 726 ASP A O 1
ATOM 5504 N N . GLU A 1 727 ? -26.887 -18.262 -15.106 1.00 98.31 727 GLU A N 1
ATOM 5505 C CA . GLU A 1 727 ? -25.896 -19.169 -14.512 1.00 98.31 727 GLU A CA 1
ATOM 5506 C C . GLU A 1 727 ? -24.991 -18.463 -13.496 1.00 98.31 727 GLU A C 1
ATOM 5508 O O . GLU A 1 727 ? -24.772 -19.018 -12.421 1.00 98.31 727 GLU A O 1
ATOM 5513 N N . LEU A 1 728 ? -24.537 -17.232 -13.761 1.00 97.75 728 LEU A N 1
ATOM 5514 C CA . LEU A 1 728 ? -23.735 -16.446 -12.814 1.00 97.75 728 LEU A CA 1
ATOM 5515 C C . LEU A 1 728 ? -24.484 -16.247 -11.494 1.00 97.75 728 LEU A C 1
ATOM 5517 O O . LEU A 1 728 ? -23.941 -16.540 -10.431 1.00 97.75 728 LEU A O 1
ATOM 5521 N N . HIS A 1 729 ? -25.751 -15.829 -11.540 1.00 96.75 729 HIS A N 1
ATOM 5522 C CA . HIS A 1 729 ? -26.564 -15.693 -10.334 1.00 96.75 729 HIS A CA 1
ATOM 5523 C C . HIS A 1 729 ? -26.772 -17.037 -9.621 1.00 96.75 729 HIS A C 1
ATOM 5525 O O . HIS A 1 729 ? -26.524 -17.149 -8.420 1.00 96.75 729 HIS A O 1
ATOM 5531 N N . LYS A 1 730 ? -27.199 -18.067 -10.359 1.00 97.56 730 LYS A N 1
ATOM 5532 C CA . LYS A 1 730 ? -27.489 -19.408 -9.831 1.00 97.56 730 LYS A CA 1
ATOM 5533 C C . LYS A 1 730 ? -26.277 -20.045 -9.149 1.00 97.56 730 LYS A C 1
ATOM 5535 O O . LYS A 1 730 ? -26.429 -20.654 -8.093 1.00 97.56 730 LYS A O 1
ATOM 5540 N N . GLN A 1 731 ? -25.093 -19.912 -9.743 1.00 97.75 731 GLN A N 1
ATOM 5541 C CA . GLN A 1 731 ? -23.849 -20.444 -9.193 1.00 97.75 731 GLN A CA 1
ATOM 5542 C C . GLN A 1 731 ? -23.353 -19.590 -8.017 1.00 97.75 731 GLN A C 1
ATOM 5544 O O . GLN A 1 731 ? -23.028 -20.148 -6.973 1.00 97.75 731 GLN A O 1
ATOM 5549 N N . ALA A 1 732 ? -23.390 -18.255 -8.114 1.00 95.81 732 ALA A N 1
ATOM 5550 C CA . ALA A 1 732 ? -22.995 -17.367 -7.016 1.00 95.81 732 ALA A CA 1
ATOM 5551 C C . ALA A 1 732 ? -23.788 -17.631 -5.724 1.00 95.81 732 ALA A C 1
ATOM 5553 O O . ALA A 1 732 ? -23.207 -17.668 -4.642 1.00 95.81 732 ALA A O 1
ATOM 5554 N N . MET A 1 733 ? -25.100 -17.865 -5.833 1.00 94.94 733 MET A N 1
ATOM 5555 C CA . MET A 1 733 ? -25.990 -18.082 -4.684 1.00 94.94 733 MET A CA 1
ATOM 5556 C C . MET A 1 733 ? -25.741 -19.390 -3.914 1.00 94.94 733 MET A C 1
ATOM 5558 O O . MET A 1 733 ? -26.258 -19.533 -2.808 1.00 94.94 733 MET A O 1
ATOM 5562 N N . VAL A 1 734 ? -24.958 -20.333 -4.458 1.00 93.94 734 VAL A N 1
ATOM 5563 C CA . VAL A 1 734 ? -24.548 -21.562 -3.749 1.00 93.94 734 VAL A CA 1
ATOM 5564 C C . VAL A 1 734 ? -23.102 -21.522 -3.240 1.00 93.94 734 VAL A C 1
ATOM 5566 O O . VAL A 1 734 ? -22.669 -22.464 -2.575 1.00 93.94 734 VAL A O 1
ATOM 5569 N N . LEU A 1 735 ? -22.347 -20.450 -3.513 1.00 93.44 735 LEU A N 1
ATOM 5570 C CA . LEU A 1 735 ? -20.973 -20.308 -3.029 1.00 93.44 735 LEU A CA 1
ATOM 5571 C C . LEU A 1 735 ? -20.947 -19.911 -1.541 1.00 93.44 735 LEU A C 1
ATOM 5573 O O . LEU A 1 735 ? -21.598 -18.936 -1.157 1.00 93.44 735 LEU A O 1
ATOM 5577 N N . PRO A 1 736 ? -20.112 -20.553 -0.695 1.00 88.94 736 PRO A N 1
ATOM 5578 C CA . PRO A 1 736 ? -19.947 -20.167 0.713 1.00 88.94 736 PRO A CA 1
ATOM 5579 C C . PRO A 1 736 ? -19.472 -18.719 0.928 1.00 88.94 736 PRO A C 1
ATOM 5581 O O . PRO A 1 736 ? -19.566 -18.199 2.036 1.00 88.94 736 PRO A O 1
ATOM 5584 N N . ARG A 1 737 ? -18.931 -18.080 -0.119 1.00 86.31 737 ARG A N 1
ATOM 5585 C CA . ARG A 1 737 ? -18.382 -16.716 -0.118 1.00 86.31 737 ARG A CA 1
ATOM 5586 C C . ARG A 1 737 ? -19.255 -15.725 -0.911 1.00 86.31 737 ARG A C 1
ATOM 5588 O O . ARG A 1 737 ? -18.740 -14.707 -1.366 1.00 86.31 737 ARG A O 1
ATOM 5595 N N . VAL A 1 738 ? -20.557 -15.998 -1.073 1.00 92.62 738 VAL A N 1
ATOM 5596 C CA . VAL A 1 738 ? -21.488 -15.192 -1.895 1.00 92.62 738 VAL A CA 1
ATOM 5597 C C . VAL A 1 738 ? -21.445 -13.682 -1.610 1.00 92.62 738 VAL A C 1
ATOM 5599 O O . VAL A 1 738 ? -21.506 -12.896 -2.549 1.00 92.62 738 VAL A O 1
ATOM 5602 N N . ASP A 1 739 ? -21.262 -13.248 -0.361 1.00 90.44 739 ASP A N 1
ATOM 5603 C CA . ASP A 1 739 ? -21.183 -11.814 -0.029 1.00 90.44 739 ASP A CA 1
ATOM 5604 C C . ASP A 1 739 ? -19.914 -11.138 -0.581 1.00 90.44 739 ASP A C 1
ATOM 5606 O O . ASP A 1 739 ? -19.938 -9.966 -0.956 1.00 90.44 739 ASP A O 1
ATOM 5610 N N . ILE A 1 740 ? -18.808 -11.885 -0.684 1.00 87.94 740 ILE A N 1
ATOM 5611 C CA . ILE A 1 740 ? -17.563 -11.414 -1.310 1.00 87.94 740 ILE A CA 1
ATOM 5612 C C . ILE A 1 740 ? -17.760 -11.306 -2.823 1.00 87.94 740 ILE A C 1
ATOM 5614 O O . ILE A 1 740 ? -17.437 -10.273 -3.409 1.00 87.94 740 ILE A O 1
ATOM 5618 N N . VAL A 1 741 ? -18.377 -12.330 -3.420 1.00 92.38 741 VAL A N 1
ATOM 5619 C CA . VAL A 1 741 ? -18.738 -12.361 -4.843 1.00 92.38 741 VAL A CA 1
ATOM 5620 C C . VAL A 1 741 ? -19.662 -11.196 -5.201 1.00 92.38 741 VAL A C 1
ATOM 5622 O O . VAL A 1 741 ? -19.391 -10.495 -6.168 1.00 92.38 741 VAL A O 1
ATOM 5625 N N . LYS A 1 742 ? -20.707 -10.916 -4.408 1.00 93.12 742 LYS A N 1
ATOM 5626 C CA . LYS A 1 742 ? -21.577 -9.739 -4.594 1.00 93.12 742 LYS A CA 1
ATOM 5627 C C . LYS A 1 742 ? -20.770 -8.434 -4.603 1.00 93.12 742 LYS A C 1
ATOM 5629 O O . LYS A 1 742 ? -21.001 -7.588 -5.463 1.00 93.12 742 LYS A O 1
ATOM 5634 N N . GLY A 1 743 ? -19.805 -8.295 -3.690 1.00 90.50 743 GLY A N 1
ATOM 5635 C CA . GLY A 1 743 ? -18.903 -7.141 -3.631 1.00 90.50 743 GLY A CA 1
ATOM 5636 C C . GLY A 1 743 ? -18.026 -6.980 -4.879 1.00 90.50 743 GLY A C 1
ATOM 5637 O O . GLY A 1 743 ? -17.920 -5.872 -5.391 1.00 90.50 743 GLY A O 1
ATOM 5638 N N . SER A 1 744 ? -17.453 -8.074 -5.391 1.00 91.75 744 SER A N 1
ATOM 5639 C CA . SER A 1 744 ? -16.657 -8.092 -6.631 1.00 91.75 744 SER A CA 1
ATOM 5640 C C . SER A 1 744 ? -17.507 -7.812 -7.882 1.00 91.75 744 SER A C 1
ATOM 5642 O O . SER A 1 744 ? -17.147 -6.990 -8.729 1.00 91.75 744 SER A O 1
ATOM 5644 N N . ILE A 1 745 ? -18.681 -8.443 -7.988 1.00 94.69 745 ILE A N 1
ATOM 5645 C CA . ILE A 1 745 ? -19.573 -8.309 -9.147 1.00 94.69 745 ILE A CA 1
ATOM 5646 C C . ILE A 1 745 ? -20.113 -6.876 -9.296 1.00 94.69 745 ILE A C 1
ATOM 5648 O O . ILE A 1 745 ? -20.288 -6.412 -10.421 1.00 94.69 745 ILE A O 1
ATOM 5652 N N . ALA A 1 746 ? -20.301 -6.140 -8.195 1.00 91.88 746 ALA A N 1
ATOM 5653 C CA . ALA A 1 746 ? -20.821 -4.768 -8.208 1.00 91.88 746 ALA A CA 1
ATOM 5654 C C . ALA A 1 746 ? -19.965 -3.754 -9.004 1.00 91.88 746 ALA A C 1
ATOM 5656 O O . ALA A 1 746 ? -20.487 -2.729 -9.438 1.00 91.88 746 ALA A O 1
ATOM 5657 N N . HIS A 1 747 ? -18.671 -4.023 -9.216 1.00 91.00 747 HIS A N 1
ATOM 5658 C CA . HIS A 1 747 ? -17.766 -3.208 -10.052 1.00 91.00 747 HIS A CA 1
ATOM 5659 C C . HIS A 1 747 ? -17.172 -3.992 -11.235 1.00 91.00 747 HIS A C 1
ATOM 5661 O O . HIS A 1 747 ? -16.178 -3.586 -11.838 1.00 91.00 747 HIS A O 1
ATOM 5667 N N . SER A 1 748 ? -17.821 -5.099 -11.594 1.00 96.31 748 SER A N 1
ATOM 5668 C CA . SER A 1 748 ? -17.481 -5.970 -12.721 1.00 96.31 748 SER A CA 1
ATOM 5669 C C . SER A 1 748 ? -18.431 -5.739 -13.905 1.00 96.31 748 SER A C 1
ATOM 5671 O O . SER A 1 748 ? -19.600 -5.385 -13.726 1.00 96.31 748 SER A O 1
ATOM 5673 N N . VAL A 1 749 ? -17.940 -5.915 -15.138 1.00 97.69 749 VAL A N 1
ATOM 5674 C CA . VAL A 1 749 ? -18.630 -5.427 -16.349 1.00 97.69 749 VAL A CA 1
ATOM 5675 C C . VAL A 1 749 ? -18.635 -6.432 -17.505 1.00 97.69 749 VAL A C 1
ATOM 5677 O O . VAL A 1 749 ? -17.643 -7.106 -17.784 1.00 97.69 749 VAL A O 1
ATOM 5680 N N . THR A 1 750 ? -19.762 -6.499 -18.213 1.00 98.56 750 THR A N 1
ATOM 5681 C CA . THR A 1 750 ? -19.910 -7.200 -19.491 1.00 98.56 750 THR A CA 1
ATOM 5682 C C . THR A 1 750 ? -19.867 -6.190 -20.638 1.00 98.56 750 THR A C 1
ATOM 5684 O O . THR A 1 750 ? -20.768 -5.364 -20.783 1.00 98.56 750 THR A O 1
ATOM 5687 N N . ILE A 1 751 ? -18.837 -6.256 -21.479 1.00 98.44 751 ILE A N 1
ATOM 5688 C CA . ILE A 1 751 ? -18.665 -5.409 -22.664 1.00 98.44 751 ILE A CA 1
ATOM 5689 C C . ILE A 1 751 ? -19.148 -6.175 -23.900 1.00 98.44 751 ILE A C 1
ATOM 5691 O O . ILE A 1 751 ? -18.565 -7.191 -24.271 1.00 98.44 751 ILE A O 1
ATOM 5695 N N . LEU A 1 752 ? -20.200 -5.694 -24.557 1.00 98.50 752 LEU A N 1
ATOM 5696 C CA . LEU A 1 752 ? -20.710 -6.258 -25.805 1.00 98.50 752 LEU A CA 1
ATOM 5697 C C . LEU A 1 752 ? -19.946 -5.635 -26.976 1.00 98.50 752 LEU A C 1
ATOM 5699 O O . LEU A 1 752 ? -19.874 -4.410 -27.091 1.00 98.50 752 LEU A O 1
ATOM 5703 N N . VAL A 1 753 ? -19.409 -6.476 -27.858 1.00 98.31 753 VAL A N 1
ATOM 5704 C CA . VAL A 1 753 ? -18.634 -6.069 -29.038 1.00 98.31 753 VAL A CA 1
ATOM 5705 C C . VAL A 1 753 ? -19.098 -6.810 -30.290 1.00 98.31 753 VAL A C 1
ATOM 5707 O O . VAL A 1 753 ? -19.675 -7.895 -30.221 1.00 98.31 753 VAL A O 1
ATOM 5710 N N . LYS A 1 754 ? -18.834 -6.228 -31.463 1.00 96.62 754 LYS A N 1
ATOM 5711 C CA . LYS A 1 754 ? -19.256 -6.794 -32.757 1.00 96.62 754 LYS A CA 1
ATOM 5712 C C . LYS A 1 754 ? -18.376 -7.946 -33.263 1.00 96.62 754 LYS A C 1
ATOM 5714 O O . LYS A 1 754 ? -18.848 -8.756 -34.051 1.00 96.62 754 LYS A O 1
ATOM 5719 N N . ASP A 1 755 ? -17.097 -7.984 -32.882 1.00 96.81 755 ASP A N 1
ATOM 5720 C CA . ASP A 1 755 ? -16.121 -8.961 -33.376 1.00 96.81 755 ASP A CA 1
ATOM 5721 C C . ASP A 1 755 ? -14.921 -9.156 -32.429 1.00 96.81 755 ASP A C 1
ATOM 5723 O O . ASP A 1 755 ? -14.696 -8.401 -31.480 1.00 96.81 755 ASP A O 1
ATOM 5727 N N . ILE A 1 756 ? -14.136 -10.202 -32.712 1.00 97.38 756 ILE A N 1
ATOM 5728 C CA . ILE A 1 756 ? -12.918 -10.569 -31.970 1.00 97.38 756 ILE A CA 1
ATOM 5729 C C . ILE A 1 756 ? -11.834 -9.480 -32.083 1.00 97.38 756 ILE A C 1
ATOM 5731 O O . ILE A 1 756 ? -10.991 -9.355 -31.196 1.00 97.38 756 ILE A O 1
ATOM 5735 N N . ASP A 1 757 ? -11.837 -8.681 -33.153 1.00 96.88 757 ASP A N 1
ATOM 5736 C CA . ASP A 1 757 ? -10.867 -7.602 -33.366 1.00 96.88 757 ASP A CA 1
ATOM 5737 C C . ASP A 1 757 ? -11.035 -6.506 -32.312 1.00 96.88 757 ASP A C 1
ATOM 5739 O O . ASP A 1 757 ? -10.065 -6.070 -31.684 1.00 96.88 757 ASP A O 1
ATOM 5743 N N . GLU A 1 758 ? -12.281 -6.104 -32.077 1.00 97.38 758 GLU A N 1
ATOM 5744 C CA . GLU A 1 758 ? -12.638 -5.174 -31.020 1.00 97.38 758 GLU A CA 1
ATOM 5745 C C . GLU A 1 758 ? -12.438 -5.774 -29.624 1.00 97.38 758 GLU A C 1
ATOM 5747 O O . GLU A 1 758 ? -11.881 -5.099 -28.754 1.00 97.38 758 GLU A O 1
ATOM 5752 N N . ALA A 1 759 ? -12.787 -7.052 -29.431 1.00 98.12 759 ALA A N 1
ATOM 5753 C CA . ALA A 1 759 ? -12.550 -7.760 -28.173 1.00 98.12 759 ALA A CA 1
ATOM 5754 C C . ALA A 1 759 ? -11.068 -7.745 -27.769 1.00 98.12 759 ALA A C 1
ATOM 5756 O O . ALA A 1 759 ? -10.717 -7.346 -26.658 1.00 98.12 759 ALA A O 1
ATOM 5757 N N . MET A 1 760 ? -10.183 -8.112 -28.701 1.00 98.31 760 MET A N 1
ATOM 5758 C CA . MET A 1 760 ? -8.739 -8.138 -28.470 1.00 98.31 760 MET A CA 1
ATOM 5759 C C . MET A 1 760 ? -8.161 -6.739 -28.270 1.00 98.31 760 MET A C 1
ATOM 5761 O O . MET A 1 760 ? -7.295 -6.559 -27.416 1.00 98.31 760 MET A O 1
ATOM 5765 N N . ARG A 1 761 ? -8.654 -5.721 -28.990 1.00 97.81 761 ARG A N 1
ATOM 5766 C CA . ARG A 1 761 ? -8.257 -4.322 -28.753 1.00 97.81 761 ARG A CA 1
ATOM 5767 C C . ARG A 1 761 ? -8.560 -3.894 -27.314 1.00 97.81 761 ARG A C 1
ATOM 5769 O O . ARG A 1 761 ? -7.709 -3.275 -26.682 1.00 97.81 761 ARG A O 1
ATOM 5776 N N . ILE A 1 762 ? -9.749 -4.217 -26.807 1.00 98.19 762 ILE A N 1
ATOM 5777 C CA . ILE A 1 762 ? -10.177 -3.848 -25.451 1.00 98.19 762 ILE A CA 1
ATOM 5778 C C . ILE A 1 762 ? -9.411 -4.656 -24.397 1.00 98.19 762 ILE A C 1
ATOM 5780 O O . ILE A 1 762 ? -8.863 -4.062 -23.472 1.00 98.19 762 ILE A O 1
ATOM 5784 N N . SER A 1 763 ? -9.281 -5.976 -24.571 1.00 98.56 763 SER A N 1
ATOM 5785 C CA . SER A 1 763 ? -8.496 -6.832 -23.670 1.00 98.56 763 SER A CA 1
ATOM 5786 C C . SER A 1 763 ? -7.039 -6.372 -23.565 1.00 98.56 763 SER A C 1
ATOM 5788 O O . SER A 1 763 ? -6.507 -6.250 -22.465 1.00 98.56 763 SER A O 1
ATOM 5790 N N . ASN A 1 764 ? -6.398 -6.049 -24.691 1.00 98.56 764 ASN A N 1
ATOM 5791 C CA . ASN A 1 764 ? -5.018 -5.560 -24.704 1.00 98.56 764 ASN A CA 1
ATOM 5792 C C . ASN A 1 764 ? -4.868 -4.173 -24.058 1.00 98.56 764 ASN A C 1
ATOM 5794 O O . ASN A 1 764 ? -3.819 -3.886 -23.481 1.00 98.56 764 ASN A O 1
ATOM 5798 N N . GLU A 1 765 ? -5.885 -3.309 -24.135 1.00 97.38 765 GLU A N 1
ATOM 5799 C CA . GLU A 1 765 ? -5.860 -2.008 -23.460 1.00 97.38 765 GLU A CA 1
ATOM 5800 C C . GLU A 1 765 ? -6.113 -2.139 -21.950 1.00 97.38 765 GLU A C 1
ATOM 5802 O O . GLU A 1 765 ? -5.459 -1.456 -21.162 1.00 97.38 765 GLU A O 1
ATOM 5807 N N . TYR A 1 766 ? -6.988 -3.055 -21.527 1.00 97.44 766 TYR A N 1
ATOM 5808 C CA . TYR A 1 766 ? -7.194 -3.368 -20.112 1.00 97.44 766 TYR A CA 1
ATOM 5809 C C . TYR A 1 766 ? -5.970 -4.061 -19.488 1.00 97.44 766 TYR A C 1
ATOM 5811 O O . TYR A 1 766 ? -5.618 -3.759 -18.346 1.00 97.44 766 TYR A O 1
ATOM 5819 N N . ALA A 1 767 ? -5.301 -4.933 -20.253 1.00 97.62 767 ALA A N 1
ATOM 5820 C CA . ALA A 1 767 ? -4.153 -5.745 -19.849 1.00 97.62 767 ALA A CA 1
ATOM 5821 C C . ALA A 1 767 ? -4.431 -6.557 -18.564 1.00 97.62 767 ALA A C 1
ATOM 5823 O O . ALA A 1 767 ? -3.937 -6.190 -17.493 1.00 97.62 767 ALA A O 1
ATOM 5824 N N . PRO A 1 768 ? -5.275 -7.605 -18.646 1.00 97.56 768 PRO A N 1
ATOM 5825 C CA . PRO A 1 768 ? -5.694 -8.391 -17.489 1.00 97.56 768 PRO A CA 1
ATOM 5826 C C . PRO A 1 768 ? -4.552 -9.227 -16.901 1.00 97.56 768 PRO A C 1
ATOM 5828 O O . PRO A 1 768 ? -3.603 -9.597 -17.597 1.00 97.56 768 PRO A O 1
ATOM 5831 N N . GLU A 1 769 ? -4.697 -9.592 -15.629 1.00 97.06 769 GLU A N 1
ATOM 5832 C CA . GLU A 1 769 ? -3.892 -10.643 -15.002 1.00 97.06 769 GLU A CA 1
ATOM 5833 C C . GLU A 1 769 ? -4.130 -11.987 -15.719 1.00 97.06 769 GLU A C 1
ATOM 5835 O O . GLU A 1 769 ? -3.203 -12.556 -16.300 1.00 97.06 769 GLU A O 1
ATOM 5840 N N . HIS A 1 770 ? -5.389 -12.428 -15.785 1.00 98.38 770 HIS A N 1
ATOM 5841 C CA . HIS A 1 770 ? -5.809 -13.660 -16.449 1.00 98.38 770 HIS A CA 1
ATOM 5842 C C . HIS A 1 770 ? -6.734 -13.374 -17.645 1.00 98.38 770 HIS A C 1
ATOM 5844 O O . HIS A 1 770 ? -7.706 -12.627 -17.530 1.00 98.38 770 HIS A O 1
ATOM 5850 N N . LEU A 1 771 ? -6.447 -13.976 -18.804 1.00 98.75 771 LEU A N 1
ATOM 5851 C CA . LEU A 1 771 ? -7.266 -13.888 -20.020 1.00 98.75 771 LEU A CA 1
ATOM 5852 C C . LEU A 1 771 ? -7.791 -15.270 -20.413 1.00 98.75 771 LEU A C 1
ATOM 5854 O O . LEU A 1 771 ? -7.001 -16.156 -20.726 1.00 98.75 771 LEU A O 1
ATOM 5858 N N . ILE A 1 772 ? -9.108 -15.447 -20.478 1.00 98.75 772 ILE A N 1
ATOM 5859 C CA . ILE A 1 772 ? -9.747 -16.704 -20.886 1.00 98.75 772 ILE A CA 1
ATOM 5860 C C . ILE A 1 772 ? -10.430 -16.519 -22.241 1.00 98.75 772 ILE A C 1
ATOM 5862 O O . ILE A 1 772 ? -11.215 -15.595 -22.442 1.00 98.75 772 ILE A O 1
ATOM 5866 N N . LEU A 1 773 ? -10.137 -17.412 -23.185 1.00 98.62 773 LEU A N 1
ATOM 5867 C CA . LEU A 1 773 ? -10.661 -17.387 -24.549 1.00 98.62 773 LEU A CA 1
ATOM 5868 C C . LEU A 1 773 ? -11.705 -18.497 -24.739 1.00 98.62 773 LEU A C 1
ATOM 5870 O O . LEU A 1 773 ? -11.406 -19.561 -25.288 1.00 98.62 773 LEU A O 1
ATOM 5874 N N . GLN A 1 774 ? -12.943 -18.243 -24.306 1.00 97.56 774 GLN A N 1
ATOM 5875 C CA . GLN A 1 774 ? -14.104 -19.101 -24.569 1.00 97.56 774 GLN A CA 1
ATOM 5876 C C . GLN A 1 774 ? -14.744 -18.755 -25.924 1.00 97.56 774 GLN A C 1
ATOM 5878 O O . GLN A 1 774 ? -15.899 -18.352 -26.011 1.00 97.56 774 GLN A O 1
ATOM 5883 N N . ILE A 1 775 ? -13.968 -18.902 -26.996 1.00 97.38 775 ILE A N 1
ATOM 5884 C CA . ILE A 1 775 ? -14.383 -18.576 -28.367 1.00 97.38 775 ILE A CA 1
ATOM 5885 C C . ILE A 1 775 ? -14.122 -19.736 -29.327 1.00 97.38 775 ILE A C 1
ATOM 5887 O O . ILE A 1 775 ? -13.295 -20.621 -29.064 1.00 97.38 775 ILE A O 1
ATOM 5891 N N . LYS A 1 776 ? -14.778 -19.703 -30.486 1.00 95.62 776 LYS A N 1
ATOM 5892 C CA . LYS A 1 776 ? -14.454 -20.562 -31.624 1.00 95.62 776 LYS A CA 1
ATOM 5893 C C . LYS A 1 776 ? -12.994 -20.370 -32.045 1.00 95.62 776 LYS A C 1
ATOM 5895 O O . LYS A 1 776 ? -12.499 -19.249 -32.128 1.00 95.62 776 LYS A O 1
ATOM 5900 N N . ASP A 1 777 ? -12.310 -21.472 -32.358 1.00 93.81 777 ASP A N 1
ATOM 5901 C CA . ASP A 1 777 ? -10.917 -21.485 -32.826 1.00 93.81 777 ASP A CA 1
ATOM 5902 C C . ASP A 1 777 ? -9.932 -20.694 -31.926 1.00 93.81 777 ASP A C 1
ATOM 5904 O O . ASP A 1 777 ? -8.966 -20.119 -32.429 1.00 93.81 777 ASP A O 1
ATOM 5908 N N . ALA A 1 778 ? -10.153 -20.679 -30.602 1.00 96.69 778 ALA A N 1
ATOM 5909 C CA . ALA A 1 778 ? -9.416 -19.862 -29.625 1.00 96.69 778 ALA A CA 1
ATOM 5910 C C . ALA A 1 778 ? -7.880 -19.868 -29.773 1.00 96.69 778 ALA A C 1
ATOM 5912 O O . ALA A 1 778 ? -7.247 -18.830 -29.588 1.00 96.69 778 ALA A O 1
ATOM 5913 N N . GLU A 1 779 ? -7.275 -20.994 -30.166 1.00 96.50 779 GLU A N 1
ATOM 5914 C CA . GLU A 1 779 ? -5.833 -21.109 -30.446 1.00 96.50 779 GLU A CA 1
ATOM 5915 C C . GLU A 1 779 ? -5.338 -20.080 -31.480 1.00 96.50 779 GLU A C 1
ATOM 5917 O O . GLU A 1 779 ? -4.274 -19.492 -31.307 1.00 96.50 779 GLU A O 1
ATOM 5922 N N . LYS A 1 780 ? -6.126 -19.793 -32.526 1.00 95.88 780 LYS A N 1
ATOM 5923 C CA . LYS A 1 780 ? -5.779 -18.815 -33.578 1.00 95.88 780 LYS A CA 1
ATOM 5924 C C . LYS A 1 780 ? -5.836 -17.367 -33.090 1.00 95.88 780 LYS A C 1
ATOM 5926 O O . LYS A 1 780 ? -5.332 -16.470 -33.760 1.00 95.88 780 LYS A O 1
ATOM 5931 N N . ALA A 1 781 ? -6.499 -17.122 -31.964 1.00 95.69 781 ALA A N 1
ATOM 5932 C CA . ALA A 1 781 ? -6.651 -15.791 -31.398 1.00 95.69 781 ALA A CA 1
ATOM 5933 C C . ALA A 1 781 ? -5.473 -15.409 -30.479 1.00 95.69 781 ALA A C 1
ATOM 5935 O O . ALA A 1 781 ? -5.312 -14.231 -30.168 1.00 95.69 781 ALA A O 1
ATOM 5936 N N . VAL A 1 782 ? -4.619 -16.368 -30.096 1.00 96.88 782 VAL A N 1
ATOM 5937 C CA . VAL A 1 782 ? -3.467 -16.157 -29.197 1.00 96.88 782 VAL A CA 1
ATOM 5938 C C . VAL A 1 782 ? -2.444 -15.178 -29.780 1.00 96.88 782 VAL A C 1
ATOM 5940 O O . VAL A 1 782 ? -1.997 -14.289 -29.062 1.00 96.88 782 VAL A O 1
ATOM 5943 N N . ASP A 1 783 ? -2.163 -15.241 -31.087 1.00 96.50 783 ASP A N 1
ATOM 5944 C CA . ASP A 1 783 ? -1.251 -14.315 -31.797 1.00 96.50 783 ASP A CA 1
ATOM 5945 C C . ASP A 1 783 ? -1.687 -12.833 -31.728 1.00 96.50 783 ASP A C 1
ATOM 5947 O O . ASP A 1 783 ? -0.959 -11.932 -32.146 1.00 96.50 783 ASP A O 1
ATOM 5951 N N . ARG A 1 784 ? -2.902 -12.571 -31.231 1.00 97.81 784 ARG A N 1
ATOM 5952 C CA . ARG A 1 784 ? -3.507 -11.242 -31.084 1.00 97.81 784 ARG A CA 1
ATOM 5953 C C . ARG A 1 784 ? -3.411 -10.693 -29.660 1.00 97.81 784 ARG A C 1
ATOM 5955 O O . ARG A 1 784 ? -3.750 -9.527 -29.439 1.00 97.81 784 ARG A O 1
ATOM 5962 N N . VAL A 1 785 ? -3.005 -11.524 -28.702 1.00 98.12 785 VAL A N 1
ATOM 5963 C CA . VAL A 1 785 ? -2.828 -11.137 -27.303 1.00 98.12 785 VAL A CA 1
ATOM 5964 C C . VAL A 1 785 ? -1.490 -10.419 -27.177 1.00 98.12 785 VAL A C 1
ATOM 5966 O O . VAL A 1 785 ? -0.426 -11.015 -27.312 1.00 98.12 785 VAL A O 1
ATOM 5969 N N . MET A 1 786 ? -1.556 -9.116 -26.925 1.00 98.19 786 MET A N 1
ATOM 5970 C CA . MET A 1 786 ? -0.395 -8.254 -26.717 1.00 98.19 786 MET A CA 1
ATOM 5971 C C . MET A 1 786 ? -0.078 -8.089 -25.230 1.00 98.19 786 MET A C 1
ATOM 5973 O O . MET A 1 786 ? 1.093 -8.058 -24.870 1.00 98.19 786 MET A O 1
ATOM 5977 N N . ASN A 1 787 ? -1.108 -7.983 -24.378 1.00 98.44 787 ASN A N 1
ATOM 5978 C CA . ASN A 1 787 ? -0.958 -7.756 -22.938 1.00 98.44 787 ASN A CA 1
ATOM 5979 C C . ASN A 1 787 ? -1.919 -8.660 -22.146 1.00 98.44 787 ASN A C 1
ATOM 5981 O O . ASN A 1 787 ? -3.125 -8.417 -22.137 1.00 98.44 787 ASN A O 1
ATOM 5985 N N . ALA A 1 788 ? -1.380 -9.672 -21.467 1.00 98.06 788 ALA A N 1
ATOM 5986 C CA . ALA A 1 788 ? -2.052 -10.485 -20.450 1.00 98.06 788 ALA A CA 1
ATOM 5987 C C . ALA A 1 788 ? -0.983 -11.134 -19.550 1.00 98.06 788 ALA A C 1
ATOM 5989 O O . ALA A 1 788 ? 0.121 -11.407 -20.027 1.00 98.06 788 ALA A O 1
ATOM 5990 N N . GLY A 1 789 ? -1.280 -11.392 -18.274 1.00 96.44 789 GLY A N 1
ATOM 5991 C CA . GLY A 1 789 ? -0.363 -12.119 -17.383 1.00 96.44 789 GLY A CA 1
ATOM 5992 C C . GLY A 1 789 ? -0.264 -13.611 -17.728 1.00 96.44 789 GLY A C 1
ATOM 5993 O O . GLY A 1 789 ? 0.840 -14.144 -17.858 1.00 96.44 789 GLY A O 1
ATOM 5994 N N . SER A 1 790 ? -1.413 -14.263 -17.924 1.00 97.75 790 SER A N 1
ATOM 5995 C CA . SER A 1 790 ? -1.555 -15.644 -18.406 1.00 97.75 790 SER A CA 1
ATOM 5996 C C . SER A 1 790 ? -2.783 -15.771 -19.314 1.00 97.75 790 SER A C 1
ATOM 5998 O O . SER A 1 790 ? -3.735 -14.997 -19.192 1.00 97.75 790 SER A O 1
ATOM 6000 N N . VAL A 1 791 ? -2.762 -16.740 -20.235 1.00 98.44 791 VAL A N 1
ATOM 6001 C CA . VAL A 1 791 ? -3.822 -16.961 -21.232 1.00 98.44 791 VAL A CA 1
ATOM 6002 C C . VAL A 1 791 ? -4.315 -18.403 -21.176 1.00 98.44 791 VAL A C 1
ATOM 6004 O O . VAL A 1 791 ? -3.528 -19.344 -21.280 1.00 98.44 791 VAL A O 1
ATOM 6007 N N . PHE A 1 792 ? -5.629 -18.568 -21.080 1.00 98.50 792 PHE A N 1
ATOM 6008 C CA . PHE A 1 792 ? -6.320 -19.847 -21.047 1.00 98.50 792 PHE A CA 1
ATOM 6009 C C . PHE A 1 792 ? -7.146 -20.023 -22.319 1.00 98.50 792 PHE A C 1
ATOM 6011 O O . PHE A 1 792 ? -7.920 -19.149 -22.710 1.00 98.50 792 PHE A O 1
ATOM 6018 N N . ILE A 1 793 ? -6.941 -21.143 -23.008 1.00 98.12 793 ILE A N 1
ATOM 6019 C CA . ILE A 1 793 ? -7.357 -21.301 -24.403 1.00 98.12 793 ILE A CA 1
ATOM 6020 C C . ILE A 1 793 ? -8.459 -22.358 -24.491 1.00 98.12 793 ILE A C 1
ATOM 6022 O O . ILE A 1 793 ? -8.220 -23.539 -24.230 1.00 98.12 793 ILE A O 1
ATOM 6026 N N . GLY A 1 794 ? -9.656 -21.938 -24.900 1.00 96.31 794 GLY A N 1
ATOM 6027 C CA . GLY A 1 794 ? -10.794 -22.816 -25.153 1.00 96.31 794 GLY A CA 1
ATOM 6028 C C . GLY A 1 794 ? -11.528 -23.315 -23.901 1.00 96.31 794 GLY A C 1
ATOM 6029 O O . GLY A 1 794 ? -11.039 -23.277 -22.776 1.00 96.31 794 GLY A O 1
ATOM 6030 N N . LYS A 1 795 ? -12.732 -23.848 -24.133 1.00 94.94 795 LYS A N 1
ATOM 6031 C CA . LYS A 1 795 ? -13.755 -24.204 -23.126 1.00 94.94 795 LYS A CA 1
ATOM 6032 C C . LYS A 1 795 ? -13.404 -25.280 -22.081 1.00 94.94 795 LYS A C 1
ATOM 6034 O O . LYS A 1 795 ? -14.260 -25.625 -21.277 1.00 94.94 795 LYS A O 1
ATOM 6039 N N . TRP A 1 796 ? -12.215 -25.878 -22.142 1.00 96.56 796 TRP A N 1
ATOM 6040 C CA . TRP A 1 796 ? -11.766 -26.920 -21.203 1.00 96.56 796 TRP A CA 1
ATOM 6041 C C . TRP A 1 796 ? -10.624 -26.450 -20.297 1.00 96.56 796 TRP A C 1
ATOM 6043 O O . TRP A 1 796 ? -10.043 -27.253 -19.568 1.00 96.56 796 TRP A O 1
ATOM 6053 N N . THR A 1 797 ? -10.306 -25.160 -20.357 1.00 97.56 797 THR A N 1
ATOM 6054 C CA . THR A 1 797 ? -9.128 -24.566 -19.735 1.00 97.56 797 THR A CA 1
ATOM 6055 C C . THR A 1 797 ? -9.577 -23.445 -18.784 1.00 97.56 797 THR A C 1
ATOM 6057 O O . THR A 1 797 ? -9.389 -22.280 -19.113 1.00 97.56 797 THR A O 1
ATOM 6060 N N . PRO A 1 798 ? -10.224 -23.755 -17.643 1.00 97.25 798 PRO A N 1
ATOM 6061 C CA . PRO A 1 798 ? -10.595 -22.740 -16.654 1.00 97.25 798 PRO A CA 1
ATOM 6062 C C . PRO A 1 798 ? -9.342 -22.193 -15.954 1.00 97.25 798 PRO A C 1
ATOM 6064 O O . PRO A 1 798 ? -8.330 -22.898 -15.874 1.00 97.25 798 PRO A O 1
ATOM 6067 N N . GLU A 1 799 ? -9.413 -20.986 -15.386 1.00 97.19 799 GLU A N 1
ATOM 6068 C CA . GLU A 1 799 ? -8.281 -20.350 -14.679 1.00 97.19 799 GLU A CA 1
ATOM 6069 C C . GLU A 1 799 ? -7.661 -21.276 -13.622 1.00 97.19 799 GLU A C 1
ATOM 6071 O O . GLU A 1 799 ? -6.441 -21.461 -13.566 1.00 97.19 799 GLU A O 1
ATOM 6076 N N . SER A 1 800 ? -8.523 -21.993 -12.892 1.00 94.12 800 SER A N 1
ATOM 6077 C CA . SER A 1 800 ? -8.146 -22.896 -11.807 1.00 94.12 800 SER A CA 1
ATOM 6078 C C . SER A 1 800 ? -7.147 -23.986 -12.213 1.00 94.12 800 SER A C 1
ATOM 6080 O O . SER A 1 800 ? -6.376 -24.452 -11.374 1.00 94.12 800 SER A O 1
ATOM 6082 N N . VAL A 1 801 ? -7.094 -24.428 -13.481 1.00 95.19 801 VAL A N 1
ATOM 6083 C CA . VAL A 1 801 ? -6.031 -25.380 -13.862 1.00 95.19 801 VAL A CA 1
ATOM 6084 C C . VAL A 1 801 ? -4.657 -24.710 -13.845 1.00 95.19 801 VAL A C 1
ATOM 6086 O O . VAL A 1 801 ? -3.691 -25.357 -13.445 1.00 95.19 801 VAL A O 1
ATOM 6089 N N . GLY A 1 802 ? -4.559 -23.426 -14.199 1.00 94.12 802 GLY A N 1
ATOM 6090 C CA . GLY A 1 802 ? -3.329 -22.636 -14.108 1.00 94.12 802 GLY A CA 1
ATOM 6091 C C . GLY A 1 802 ? -2.922 -22.336 -12.673 1.00 94.12 802 GLY A C 1
ATOM 6092 O O . GLY A 1 802 ? -1.759 -22.547 -12.341 1.00 94.12 802 GLY A O 1
ATOM 6093 N N . ASP A 1 803 ? -3.875 -21.952 -11.820 1.00 91.75 803 ASP A N 1
ATOM 6094 C CA . ASP A 1 803 ? -3.626 -21.658 -10.399 1.00 91.75 803 ASP A CA 1
ATOM 6095 C C . ASP A 1 803 ? -2.969 -22.800 -9.635 1.00 91.75 803 ASP A C 1
ATOM 6097 O O . ASP A 1 803 ? -2.163 -22.581 -8.725 1.00 91.75 803 ASP A O 1
ATOM 6101 N N . TYR A 1 804 ? -3.341 -24.032 -9.985 1.00 94.38 804 TYR A N 1
ATOM 6102 C CA . TYR A 1 804 ? -2.993 -25.196 -9.188 1.00 94.38 804 TYR A CA 1
ATOM 6103 C C . TYR A 1 804 ? -2.020 -26.158 -9.859 1.00 94.38 804 TYR A C 1
ATOM 6105 O O . TYR A 1 804 ? -1.161 -26.675 -9.146 1.00 94.38 804 TYR A O 1
ATOM 6113 N N . SER A 1 805 ? -2.150 -26.494 -11.154 1.00 96.19 805 SER A N 1
ATOM 6114 C CA . SER A 1 805 ? -1.535 -27.744 -11.652 1.00 96.19 805 SER A CA 1
ATOM 6115 C C . SER A 1 805 ? -1.101 -27.815 -13.122 1.00 96.19 805 SER A C 1
ATOM 6117 O O . SER A 1 805 ? -0.339 -28.714 -13.461 1.00 96.19 805 SER A O 1
ATOM 6119 N N . ALA A 1 806 ? -1.512 -26.912 -14.013 1.00 95.38 806 ALA A N 1
ATOM 6120 C CA . ALA A 1 806 ? -1.154 -26.972 -15.438 1.00 95.38 806 ALA A CA 1
ATOM 6121 C C . ALA A 1 806 ? 0.348 -26.724 -15.689 1.00 95.38 806 ALA A C 1
ATOM 6123 O O . ALA A 1 806 ? 0.897 -27.168 -16.696 1.00 95.38 806 ALA A O 1
ATOM 6124 N N . GLY A 1 807 ? 1.018 -26.042 -14.756 1.00 95.81 807 GLY A N 1
ATOM 6125 C CA . GLY A 1 807 ? 2.462 -25.803 -14.747 1.00 95.81 807 GLY A CA 1
ATOM 6126 C C . GLY A 1 807 ? 2.871 -24.365 -15.077 1.00 95.81 807 GLY A C 1
ATOM 6127 O O . GLY A 1 807 ? 3.980 -23.964 -14.719 1.00 95.81 807 GLY A O 1
ATOM 6128 N N . VAL A 1 808 ? 1.970 -23.588 -15.692 1.00 96.81 808 VAL A N 1
ATOM 6129 C CA . VAL A 1 808 ? 2.060 -22.117 -15.767 1.00 96.81 808 VAL A CA 1
ATOM 6130 C C . VAL A 1 808 ? 2.048 -21.501 -14.364 1.00 96.81 808 VAL A C 1
ATOM 6132 O O . VAL A 1 808 ? 1.705 -22.174 -13.399 1.00 96.81 808 VAL A O 1
ATOM 6135 N N . ASN A 1 809 ? 2.462 -20.240 -14.240 1.00 97.50 809 ASN A N 1
ATOM 6136 C CA . ASN A 1 809 ? 2.628 -19.579 -12.948 1.00 97.50 809 ASN A CA 1
ATOM 6137 C C . ASN A 1 809 ? 1.490 -18.592 -12.669 1.00 97.50 809 ASN A C 1
ATOM 6139 O O . ASN A 1 809 ? 1.204 -17.762 -13.526 1.00 97.50 809 ASN A O 1
ATOM 6143 N N . HIS A 1 810 ? 0.904 -18.641 -11.471 1.00 95.06 810 HIS A N 1
ATOM 6144 C CA . HIS A 1 810 ? -0.187 -17.742 -11.065 1.00 95.06 810 HIS A CA 1
ATOM 6145 C C . HIS A 1 810 ? 0.261 -16.491 -10.287 1.00 95.06 810 HIS A C 1
ATOM 6147 O O . HIS A 1 810 ? -0.554 -15.682 -9.867 1.00 95.06 810 HIS A O 1
ATOM 6153 N N . SER A 1 811 ? 1.566 -16.307 -10.050 1.00 94.56 811 SER A N 1
ATOM 6154 C CA . SER A 1 811 ? 2.077 -15.046 -9.494 1.00 94.56 811 SER A CA 1
ATOM 6155 C C . SER A 1 811 ? 2.240 -14.043 -10.635 1.00 94.56 811 SER A C 1
ATOM 6157 O O . SER A 1 811 ? 3.299 -13.974 -11.269 1.00 94.56 811 SER A O 1
ATOM 6159 N N . LEU A 1 812 ? 1.154 -13.330 -10.934 1.00 94.69 812 LEU A N 1
ATOM 6160 C CA . LEU A 1 812 ? 0.980 -12.524 -12.139 1.00 94.69 812 LEU A CA 1
ATOM 6161 C C . LEU A 1 812 ? 0.838 -11.015 -11.849 1.00 94.69 812 LEU A C 1
ATOM 6163 O O . LEU A 1 812 ? 0.542 -10.607 -10.723 1.00 94.69 812 LEU A O 1
ATOM 6167 N N . PRO A 1 813 ? 1.086 -10.157 -12.858 1.00 92.62 813 PRO A N 1
ATOM 6168 C CA . PRO A 1 813 ? 0.955 -8.713 -12.716 1.00 92.62 813 PRO A CA 1
ATOM 6169 C C . PRO A 1 813 ? -0.494 -8.255 -12.936 1.00 92.62 813 PRO A C 1
ATOM 6171 O O . PRO A 1 813 ? -1.003 -8.298 -14.056 1.00 92.62 813 PRO A O 1
ATOM 6174 N N . THR A 1 814 ? -1.129 -7.740 -11.883 1.00 91.19 814 THR A N 1
ATOM 6175 C CA . THR A 1 814 ? -2.476 -7.134 -11.942 1.00 91.19 814 THR A CA 1
ATOM 6176 C C . THR A 1 814 ? -2.383 -5.628 -12.243 1.00 91.19 814 THR A C 1
ATOM 6178 O O . THR A 1 814 ? -1.314 -5.134 -12.606 1.00 91.19 814 THR A O 1
ATOM 6181 N N . TYR A 1 815 ? -3.463 -4.849 -12.138 1.00 89.00 815 TYR A N 1
ATOM 6182 C CA . TYR A 1 815 ? -3.429 -3.378 -12.243 1.00 89.00 815 TYR A CA 1
ATOM 6183 C C . TYR A 1 815 ? -2.896 -2.826 -13.575 1.00 89.00 815 TYR A C 1
ATOM 6185 O O . TYR A 1 815 ? -2.372 -1.714 -13.651 1.00 89.00 815 TYR A O 1
ATOM 6193 N N . GLY A 1 816 ? -3.028 -3.608 -14.649 1.00 92.62 816 GLY A N 1
ATOM 6194 C CA . GLY A 1 816 ? -2.478 -3.285 -15.962 1.00 92.62 816 GLY A CA 1
ATOM 6195 C C . GLY A 1 816 ? -0.950 -3.392 -16.031 1.00 92.62 816 GLY A C 1
ATOM 6196 O O . GLY A 1 816 ? -0.371 -3.080 -17.073 1.00 92.62 816 GLY A O 1
ATOM 6197 N N . TYR A 1 817 ? -0.275 -3.862 -14.970 1.00 94.44 817 TYR A N 1
ATOM 6198 C CA . TYR A 1 817 ? 1.171 -4.099 -14.982 1.00 94.44 817 TYR A CA 1
ATOM 6199 C C . TYR A 1 817 ? 1.579 -5.149 -16.025 1.00 94.44 817 TYR A C 1
ATOM 6201 O O . TYR A 1 817 ? 2.724 -5.111 -16.472 1.00 94.44 817 TYR A O 1
ATOM 6209 N N . ALA A 1 818 ? 0.654 -5.992 -16.503 1.00 96.50 818 ALA A N 1
ATOM 6210 C CA . ALA A 1 818 ? 0.841 -6.883 -17.652 1.00 96.50 818 ALA A CA 1
ATOM 6211 C C . ALA A 1 818 ? 1.262 -6.171 -18.962 1.00 96.50 818 ALA A C 1
ATOM 6213 O O . ALA A 1 818 ? 1.754 -6.832 -19.871 1.00 96.50 818 ALA A O 1
ATOM 6214 N N . LYS A 1 819 ? 1.148 -4.833 -19.067 1.00 97.06 819 LYS A N 1
ATOM 6215 C CA . LYS A 1 819 ? 1.731 -4.049 -20.181 1.00 97.06 819 LYS A CA 1
ATOM 6216 C C . LYS A 1 819 ? 3.267 -3.938 -20.135 1.00 97.06 819 LYS A C 1
ATOM 6218 O O . LYS A 1 819 ? 3.872 -3.556 -21.136 1.00 97.06 819 LYS A O 1
ATOM 6223 N N . GLN A 1 820 ? 3.915 -4.233 -18.999 1.00 96.19 820 GLN A N 1
ATOM 6224 C CA . GLN A 1 820 ? 5.379 -4.118 -18.846 1.00 96.19 820 GLN A CA 1
ATOM 6225 C C . GLN A 1 820 ? 6.047 -5.145 -17.909 1.00 96.19 820 GLN A C 1
ATOM 6227 O O . GLN A 1 820 ? 7.275 -5.201 -17.853 1.00 96.19 820 GLN A O 1
ATOM 6232 N N . TYR A 1 821 ? 5.277 -5.957 -17.183 1.00 96.56 821 TYR A N 1
ATOM 6233 C CA . TYR A 1 821 ? 5.753 -7.083 -16.378 1.00 96.56 821 TYR A CA 1
ATOM 6234 C C . TYR A 1 821 ? 5.252 -8.399 -16.973 1.00 96.56 821 TYR A C 1
ATOM 6236 O O . TYR A 1 821 ? 4.158 -8.471 -17.526 1.00 96.56 821 TYR A O 1
ATOM 6244 N N . SER A 1 822 ? 6.042 -9.456 -16.805 1.00 96.62 822 SER A N 1
ATOM 6245 C CA . SER A 1 822 ? 5.605 -10.838 -17.018 1.00 96.62 822 SER A CA 1
ATOM 6246 C C . SER A 1 822 ? 5.250 -11.481 -15.680 1.00 96.62 822 SER A C 1
ATOM 6248 O O . SER A 1 822 ? 5.798 -11.087 -14.648 1.00 96.62 822 SER A O 1
ATOM 6250 N N . GLY A 1 823 ? 4.425 -12.528 -15.711 1.00 95.75 823 GLY A N 1
ATOM 6251 C CA . GLY A 1 823 ? 4.274 -13.455 -14.588 1.00 95.75 823 GLY A CA 1
ATOM 6252 C C . GLY A 1 823 ? 5.602 -14.045 -14.108 1.00 95.75 823 GLY A C 1
ATOM 6253 O O . GLY A 1 823 ? 6.587 -14.073 -14.858 1.00 95.75 823 GLY A O 1
ATOM 6254 N N . VAL A 1 824 ? 5.646 -14.531 -12.864 1.00 97.56 824 VAL A N 1
ATOM 6255 C CA . VAL A 1 824 ? 6.832 -15.209 -12.322 1.00 97.56 824 VAL A CA 1
ATOM 6256 C C . VAL A 1 824 ? 7.204 -16.393 -13.219 1.00 97.56 824 VAL A C 1
ATOM 6258 O O . VAL A 1 824 ? 6.374 -17.210 -13.595 1.00 97.56 824 VAL A O 1
ATOM 6261 N N . ASN A 1 825 ? 8.474 -16.470 -13.599 1.00 97.56 825 ASN A N 1
ATOM 6262 C CA . ASN A 1 825 ? 9.008 -17.489 -14.496 1.00 97.56 825 ASN A CA 1
ATOM 6263 C C . ASN A 1 825 ? 10.476 -17.775 -14.132 1.00 97.56 825 ASN A C 1
ATOM 6265 O O . ASN A 1 825 ? 11.022 -17.151 -13.222 1.00 97.56 825 ASN A O 1
ATOM 6269 N N . LEU A 1 826 ? 11.154 -18.694 -14.825 1.00 97.75 826 LEU A N 1
ATOM 6270 C CA . LEU A 1 826 ? 12.560 -19.018 -14.543 1.00 97.75 826 LEU A CA 1
ATOM 6271 C C . LEU A 1 826 ? 13.475 -17.781 -14.658 1.00 97.75 826 LEU A C 1
ATOM 6273 O O . LEU A 1 826 ? 14.394 -17.604 -13.857 1.00 97.75 826 LEU A O 1
ATOM 6277 N N . GLY A 1 827 ? 13.174 -16.889 -15.607 1.00 97.19 827 GLY A N 1
ATOM 6278 C CA . GLY A 1 827 ? 13.812 -15.585 -15.789 1.00 97.19 827 GLY A CA 1
ATOM 6279 C C . GLY A 1 827 ? 13.750 -14.692 -14.546 1.00 97.19 827 GLY A C 1
ATOM 6280 O O . GLY A 1 827 ? 14.699 -13.958 -14.272 1.00 97.19 827 GLY A O 1
ATOM 6281 N N . SER A 1 828 ? 12.690 -14.799 -13.737 1.00 97.94 828 SER A N 1
ATOM 6282 C CA . SER A 1 828 ? 12.521 -14.028 -12.498 1.00 97.94 828 SER A CA 1
ATOM 6283 C C . SER A 1 828 ? 13.585 -14.344 -11.439 1.00 97.94 828 SER A C 1
ATOM 6285 O O . SER A 1 828 ? 13.853 -13.482 -10.598 1.00 97.94 828 SER A O 1
ATOM 6287 N N . PHE A 1 829 ? 14.208 -15.526 -11.505 1.00 98.62 829 PHE A N 1
ATOM 6288 C CA . PHE A 1 829 ? 15.183 -16.050 -10.540 1.00 98.62 829 PHE A CA 1
ATOM 6289 C C . PHE A 1 829 ? 16.637 -16.006 -11.028 1.00 98.62 829 PHE A C 1
ATOM 6291 O O . PHE A 1 829 ? 17.538 -16.461 -10.320 1.00 98.62 829 PHE A O 1
ATOM 6298 N N . VAL A 1 830 ? 16.901 -15.461 -12.220 1.00 98.00 830 VAL A N 1
ATOM 6299 C CA . VAL A 1 830 ? 18.240 -15.449 -12.824 1.00 98.00 830 VAL A CA 1
ATOM 6300 C C . VAL A 1 830 ? 18.680 -14.061 -13.291 1.00 98.00 830 VAL A C 1
ATOM 6302 O O . VAL A 1 830 ? 17.889 -13.152 -13.519 1.00 98.00 830 VAL A O 1
ATOM 6305 N N . LYS A 1 831 ? 19.993 -13.909 -13.452 1.00 97.62 831 LYS A N 1
ATOM 6306 C CA . LYS A 1 831 ? 20.677 -12.746 -14.018 1.00 97.62 831 LYS A CA 1
ATOM 6307 C C . LYS A 1 831 ? 21.323 -13.165 -15.332 1.00 97.62 831 LYS A C 1
ATOM 6309 O O . LYS A 1 831 ? 22.069 -14.145 -15.364 1.00 97.62 831 LYS A O 1
ATOM 6314 N N . HIS A 1 832 ? 21.092 -12.399 -16.392 1.00 96.75 832 HIS A N 1
ATOM 6315 C CA . HIS A 1 832 ? 21.768 -12.582 -17.673 1.00 96.75 832 HIS A CA 1
ATOM 6316 C C . HIS A 1 832 ? 23.022 -11.708 -17.719 1.00 96.75 832 HIS A C 1
ATOM 6318 O O . HIS A 1 832 ? 22.934 -10.492 -17.862 1.00 96.75 832 HIS A O 1
ATOM 6324 N N . ILE A 1 833 ? 24.190 -12.330 -17.576 1.00 97.44 833 ILE A N 1
ATOM 6325 C CA . ILE A 1 833 ? 25.488 -11.652 -17.586 1.00 97.44 833 ILE A CA 1
ATOM 6326 C C . ILE A 1 833 ? 26.040 -11.687 -19.009 1.00 97.44 833 ILE A C 1
ATOM 6328 O O . ILE A 1 833 ? 26.077 -12.746 -19.638 1.00 97.44 833 ILE A O 1
ATOM 6332 N N . THR A 1 834 ? 26.480 -10.538 -19.515 1.00 97.69 834 THR A N 1
ATOM 6333 C CA . THR A 1 834 ? 27.177 -10.432 -20.801 1.00 97.69 834 THR A CA 1
ATOM 6334 C C . THR A 1 834 ? 28.690 -10.429 -20.620 1.00 97.69 834 THR A C 1
ATOM 6336 O O . THR A 1 834 ? 29.196 -9.882 -19.642 1.00 97.69 834 THR A O 1
ATOM 6339 N N . SER A 1 835 ? 29.427 -10.958 -21.595 1.00 97.31 835 SER A N 1
ATOM 6340 C CA . SER A 1 835 ? 30.873 -10.724 -21.709 1.00 97.31 835 SER A CA 1
ATOM 6341 C C . SER A 1 835 ? 31.281 -10.454 -23.150 1.00 97.31 835 SER A C 1
ATOM 6343 O O . SER A 1 835 ? 30.585 -10.861 -24.078 1.00 97.31 835 SER A O 1
ATOM 6345 N N . SER A 1 836 ? 32.418 -9.793 -23.337 1.00 96.62 836 SER A N 1
ATOM 6346 C CA . SER A 1 836 ? 33.084 -9.668 -24.629 1.00 96.62 836 SER A CA 1
ATOM 6347 C C . SER A 1 836 ? 34.515 -10.191 -24.526 1.00 96.62 836 SER A C 1
ATOM 6349 O O . SER A 1 836 ? 35.219 -9.938 -23.549 1.00 96.62 836 SER A O 1
ATOM 6351 N N . ASN A 1 837 ? 34.939 -10.944 -25.536 1.00 97.12 837 ASN A N 1
ATOM 6352 C CA . ASN A 1 837 ? 36.298 -11.440 -25.688 1.00 97.12 837 ASN A CA 1
ATOM 6353 C C . ASN A 1 837 ? 36.830 -10.991 -27.051 1.00 97.12 837 ASN A C 1
ATOM 6355 O O . ASN A 1 837 ? 36.189 -11.220 -28.079 1.00 97.12 837 ASN A O 1
ATOM 6359 N N . LEU A 1 838 ? 37.979 -10.316 -27.047 1.00 98.06 838 LEU A N 1
ATOM 6360 C CA . LEU A 1 838 ? 38.584 -9.740 -28.241 1.00 98.06 838 LEU A CA 1
ATOM 6361 C C . LEU A 1 838 ? 39.955 -10.365 -28.482 1.00 98.06 838 LEU A C 1
ATOM 6363 O O . LEU A 1 838 ? 40.821 -10.352 -27.606 1.00 98.06 838 LEU A O 1
ATOM 6367 N N . THR A 1 839 ? 40.178 -10.846 -29.701 1.00 97.62 839 THR A N 1
ATOM 6368 C CA . THR A 1 839 ? 41.522 -11.183 -30.173 1.00 97.62 839 THR A CA 1
ATOM 6369 C C . THR A 1 839 ? 42.318 -9.903 -30.456 1.00 97.62 839 THR A C 1
ATOM 6371 O O . THR A 1 839 ? 41.770 -8.800 -30.553 1.00 97.62 839 THR A O 1
ATOM 6374 N N . ALA A 1 840 ? 43.632 -10.036 -30.653 1.00 96.44 840 ALA A N 1
ATOM 6375 C CA . ALA A 1 840 ? 44.470 -8.923 -31.104 1.00 96.44 840 ALA A CA 1
ATOM 6376 C C . ALA A 1 840 ? 44.035 -8.356 -32.473 1.00 96.44 840 ALA A C 1
ATOM 6378 O O . ALA A 1 840 ? 44.296 -7.189 -32.760 1.00 96.44 840 ALA A O 1
ATOM 6379 N N . GLU A 1 841 ? 43.378 -9.165 -33.310 1.00 95.88 841 GLU A N 1
ATOM 6380 C CA . GLU A 1 841 ? 42.781 -8.732 -34.575 1.00 95.88 841 GLU A CA 1
ATOM 6381 C C . GLU A 1 841 ? 41.462 -7.989 -34.338 1.00 95.88 841 GLU A C 1
ATOM 6383 O O . GLU A 1 841 ? 41.311 -6.866 -34.810 1.00 95.88 841 GLU A O 1
ATOM 6388 N N . GLY A 1 842 ? 40.562 -8.532 -33.510 1.00 97.69 842 GLY A N 1
ATOM 6389 C CA . GLY A 1 842 ? 39.305 -7.866 -33.158 1.00 97.69 842 GLY A CA 1
ATOM 6390 C C . GLY A 1 842 ? 39.514 -6.488 -32.527 1.00 97.69 842 GLY A C 1
ATOM 6391 O O . GLY A 1 842 ? 38.824 -5.531 -32.874 1.00 97.69 842 GLY A O 1
ATOM 6392 N N . LEU A 1 843 ? 40.533 -6.343 -31.670 1.00 97.81 843 LEU A N 1
ATOM 6393 C CA . LEU A 1 843 ? 40.902 -5.043 -31.106 1.00 97.81 843 LEU A CA 1
ATOM 6394 C C . LEU A 1 843 ? 41.424 -4.057 -32.166 1.00 97.81 843 LEU A C 1
ATOM 6396 O O . LEU A 1 843 ? 41.142 -2.867 -32.060 1.00 97.81 843 LEU A O 1
ATOM 6400 N N . LYS A 1 844 ? 42.152 -4.526 -33.190 1.00 95.62 844 LYS A N 1
ATOM 6401 C CA . LYS A 1 844 ? 42.565 -3.686 -34.330 1.00 95.62 844 LYS A CA 1
ATOM 6402 C C . LYS A 1 844 ? 41.363 -3.279 -35.185 1.00 95.62 844 LYS A C 1
ATOM 6404 O O . LYS A 1 844 ? 41.289 -2.127 -35.593 1.00 95.62 844 LYS A O 1
ATOM 6409 N N . ASN A 1 845 ? 40.413 -4.189 -35.393 1.00 96.62 845 ASN A N 1
ATOM 6410 C CA . ASN A 1 845 ? 39.212 -3.954 -36.197 1.00 96.62 845 ASN A CA 1
ATOM 6411 C C . ASN A 1 845 ? 38.272 -2.911 -35.562 1.00 96.62 845 ASN A C 1
ATOM 6413 O O . ASN A 1 845 ? 37.749 -2.053 -36.268 1.00 96.62 845 ASN A O 1
ATOM 6417 N N . VAL A 1 846 ? 38.077 -2.951 -34.237 1.00 97.69 846 VAL A N 1
ATOM 6418 C CA . VAL A 1 846 ? 37.148 -2.046 -33.526 1.00 97.69 846 VAL A CA 1
ATOM 6419 C C . VAL A 1 846 ? 37.821 -0.811 -32.905 1.00 97.69 846 VAL A C 1
ATOM 6421 O O . VAL A 1 846 ? 37.154 0.176 -32.589 1.00 97.69 846 VAL A O 1
ATOM 6424 N N . GLY A 1 847 ? 39.141 -0.852 -32.696 1.00 97.69 847 GLY A N 1
ATOM 6425 C CA . GLY A 1 847 ? 39.852 0.071 -31.810 1.00 97.69 847 GLY A CA 1
ATOM 6426 C C . GLY A 1 847 ? 39.764 1.544 -32.209 1.00 97.69 847 GLY A C 1
ATOM 6427 O O . GLY A 1 847 ? 39.515 2.388 -31.349 1.00 97.69 847 GLY A O 1
ATOM 6428 N N . ASP A 1 848 ? 39.899 1.858 -33.499 1.00 97.50 848 ASP A N 1
ATOM 6429 C CA . ASP A 1 848 ? 39.814 3.239 -33.994 1.00 97.50 848 ASP A CA 1
ATOM 6430 C C . ASP A 1 848 ? 38.417 3.842 -33.792 1.00 97.50 848 ASP A C 1
ATOM 6432 O O . ASP A 1 848 ? 38.297 5.002 -33.393 1.00 97.50 848 ASP A O 1
ATOM 6436 N N . ALA A 1 849 ? 37.358 3.045 -33.977 1.00 98.25 849 ALA A N 1
ATOM 6437 C CA . ALA A 1 849 ? 35.986 3.478 -33.728 1.00 98.25 849 ALA A CA 1
ATOM 6438 C C . ALA A 1 849 ? 35.764 3.793 -32.239 1.00 98.25 849 ALA A C 1
ATOM 6440 O O . ALA A 1 849 ? 35.262 4.867 -31.909 1.00 98.25 849 ALA A O 1
ATOM 6441 N N . VAL A 1 850 ? 36.213 2.912 -31.334 1.00 98.31 850 VAL A N 1
ATOM 6442 C CA . VAL A 1 850 ? 36.128 3.146 -29.879 1.00 98.31 850 VAL A CA 1
ATOM 6443 C C . VAL A 1 850 ? 36.931 4.381 -29.473 1.00 98.31 850 VAL A C 1
ATOM 6445 O O . VAL A 1 850 ? 36.443 5.206 -28.705 1.00 98.31 850 VAL A O 1
ATOM 6448 N N . MET A 1 851 ? 38.146 4.555 -30.004 1.00 98.44 851 MET A N 1
ATOM 6449 C CA . MET A 1 851 ? 38.972 5.722 -29.693 1.00 98.44 851 MET A CA 1
ATOM 6450 C C . MET A 1 851 ? 38.365 7.035 -30.195 1.00 98.44 851 MET A C 1
ATOM 6452 O O . MET A 1 851 ? 38.495 8.057 -29.521 1.00 98.44 851 MET A O 1
ATOM 6456 N N . GLN A 1 852 ? 37.720 7.024 -31.363 1.00 98.44 852 GLN A N 1
ATOM 6457 C CA . GLN A 1 852 ? 37.070 8.206 -31.919 1.00 98.44 852 GLN A CA 1
ATOM 6458 C C . GLN A 1 852 ? 35.787 8.560 -31.156 1.00 98.44 852 GLN A C 1
ATOM 6460 O O . GLN A 1 852 ? 35.575 9.737 -30.875 1.00 98.44 852 GLN A O 1
ATOM 6465 N N . LEU A 1 853 ? 34.971 7.575 -30.762 1.00 98.44 853 LEU A N 1
ATOM 6466 C CA . LEU A 1 853 ? 33.793 7.810 -29.916 1.00 98.44 853 LEU A CA 1
ATOM 6467 C C . LEU A 1 853 ? 34.199 8.333 -28.531 1.00 98.44 853 LEU A C 1
ATOM 6469 O O . LEU A 1 853 ? 33.755 9.407 -28.140 1.00 98.44 853 LEU A O 1
ATOM 6473 N N . ALA A 1 854 ? 35.157 7.682 -27.862 1.00 97.88 854 ALA A N 1
ATOM 6474 C CA . ALA A 1 854 ? 35.680 8.144 -26.574 1.00 97.88 854 ALA A CA 1
ATOM 6475 C C . ALA A 1 854 ? 36.321 9.545 -26.646 1.00 97.88 854 ALA A C 1
ATOM 6477 O O . ALA A 1 854 ? 36.352 10.257 -25.648 1.00 97.88 854 ALA A O 1
ATOM 6478 N N . LYS A 1 855 ? 36.827 9.967 -27.816 1.00 97.62 855 LYS A N 1
ATOM 6479 C CA . LYS A 1 855 ? 37.288 11.346 -28.046 1.00 97.62 855 LYS A CA 1
ATOM 6480 C C . LYS A 1 855 ? 36.123 12.336 -28.163 1.00 97.62 855 LYS A C 1
ATOM 6482 O O . LYS A 1 855 ? 36.239 13.439 -27.644 1.00 97.62 855 LYS A O 1
ATOM 6487 N N . VAL A 1 856 ? 35.042 11.968 -28.854 1.00 98.12 856 VAL A N 1
ATOM 6488 C CA . VAL A 1 856 ? 33.827 12.798 -28.993 1.00 98.12 856 VAL A CA 1
ATOM 6489 C C . VAL A 1 856 ? 33.106 12.962 -27.651 1.00 98.12 856 VAL A C 1
ATOM 6491 O O . VAL A 1 856 ? 32.568 14.028 -27.382 1.00 98.12 856 VAL A O 1
ATOM 6494 N N . GLU A 1 857 ? 33.152 11.942 -26.795 1.00 97.50 857 GLU A N 1
ATOM 6495 C CA . GLU A 1 857 ? 32.627 11.963 -25.421 1.00 97.50 857 GLU A CA 1
ATOM 6496 C C . GLU A 1 857 ? 33.604 12.586 -24.398 1.00 97.50 857 GLU A C 1
ATOM 6498 O O . GLU A 1 857 ? 33.308 12.625 -23.208 1.00 97.50 857 GLU A O 1
ATOM 6503 N N . GLU A 1 858 ? 34.783 13.045 -24.838 1.00 97.44 858 GLU A N 1
ATOM 6504 C CA . GLU A 1 858 ? 35.859 13.621 -24.006 1.00 97.44 858 GLU A CA 1
ATOM 6505 C C . GLU A 1 858 ? 36.422 12.674 -22.910 1.00 97.44 858 GLU A C 1
ATOM 6507 O O . GLU A 1 858 ? 37.157 13.076 -22.004 1.00 97.44 858 GLU A O 1
ATOM 6512 N N . LEU A 1 859 ? 36.177 11.366 -23.037 1.00 97.31 859 LEU A N 1
ATOM 6513 C CA . LEU A 1 859 ? 36.597 10.305 -22.117 1.00 97.31 859 LEU A CA 1
ATOM 6514 C C . LEU A 1 859 ? 38.018 9.785 -22.413 1.00 97.31 859 LEU A C 1
ATOM 6516 O O . LEU A 1 859 ? 38.234 8.609 -22.728 1.00 97.31 859 LEU A O 1
ATOM 6520 N N . GLU A 1 860 ? 39.028 10.645 -22.254 1.00 97.38 860 GLU A N 1
ATOM 6521 C CA . GLU A 1 860 ? 40.429 10.343 -22.610 1.00 97.38 860 GLU A CA 1
ATOM 6522 C C . GLU A 1 860 ? 40.988 9.061 -21.955 1.00 97.38 860 GLU A C 1
ATOM 6524 O O . GLU A 1 860 ? 41.766 8.338 -22.578 1.00 97.38 860 GLU A O 1
ATOM 6529 N N . ALA A 1 861 ? 40.575 8.718 -20.730 1.00 97.81 861 ALA A N 1
ATOM 6530 C CA . ALA A 1 861 ? 40.996 7.475 -20.073 1.00 97.81 861 ALA A CA 1
ATOM 6531 C C . ALA A 1 861 ? 40.526 6.213 -20.830 1.00 97.81 861 ALA A C 1
ATOM 6533 O O . ALA A 1 861 ? 41.306 5.273 -21.003 1.00 97.81 861 ALA A O 1
ATOM 6534 N N . HIS A 1 862 ? 39.292 6.217 -21.351 1.00 98.00 862 HIS A N 1
ATOM 6535 C CA . HIS A 1 862 ? 38.757 5.134 -22.183 1.00 98.00 862 HIS A CA 1
ATOM 6536 C C . HIS A 1 862 ? 39.516 5.050 -23.513 1.00 98.00 862 HIS A C 1
ATOM 6538 O O . HIS A 1 862 ? 39.954 3.969 -23.915 1.00 98.00 862 HIS A O 1
ATOM 6544 N N . ARG A 1 863 ? 39.778 6.201 -24.150 1.00 98.38 863 ARG A N 1
ATOM 6545 C CA . ARG A 1 863 ? 40.580 6.277 -25.381 1.00 98.38 863 ARG A CA 1
ATOM 6546 C C . ARG A 1 863 ? 41.988 5.702 -25.184 1.00 98.38 863 ARG A C 1
ATOM 6548 O O . ARG A 1 863 ? 42.458 4.911 -26.003 1.00 98.38 863 ARG A O 1
ATOM 6555 N N . ARG A 1 864 ? 42.649 6.049 -24.074 1.00 98.00 864 ARG A N 1
ATOM 6556 C CA . ARG A 1 864 ? 43.995 5.559 -23.728 1.00 98.00 864 ARG A CA 1
ATOM 6557 C C . ARG A 1 864 ? 44.036 4.066 -23.419 1.00 98.00 864 ARG A C 1
ATOM 6559 O O . ARG A 1 864 ? 45.023 3.416 -23.758 1.00 98.00 864 ARG A O 1
ATOM 6566 N N . ALA A 1 865 ? 42.981 3.501 -22.830 1.00 98.31 865 ALA A N 1
ATOM 6567 C CA . ALA A 1 865 ? 42.903 2.062 -22.581 1.00 98.31 865 ALA A CA 1
ATOM 6568 C C . ALA A 1 865 ? 42.998 1.237 -23.882 1.00 98.31 865 ALA A C 1
ATOM 6570 O O . ALA A 1 865 ? 43.604 0.161 -23.880 1.00 98.31 865 ALA A O 1
ATOM 6571 N N . VAL A 1 866 ? 42.457 1.754 -24.991 1.00 98.19 866 VAL A N 1
ATOM 6572 C CA . VAL A 1 866 ? 42.584 1.153 -26.329 1.00 98.19 866 VAL A CA 1
ATOM 6573 C C . VAL A 1 866 ? 43.926 1.506 -26.976 1.00 98.19 866 VAL A C 1
ATOM 6575 O O . VAL A 1 866 ? 44.642 0.602 -27.414 1.00 98.19 866 VAL A O 1
ATOM 6578 N N . SER A 1 867 ? 44.314 2.788 -26.993 1.00 97.81 867 SER A N 1
ATOM 6579 C CA . SER A 1 867 ? 45.509 3.238 -27.726 1.00 97.81 867 SER A CA 1
ATOM 6580 C C . SER A 1 867 ? 46.808 2.606 -27.219 1.00 97.81 867 SER A C 1
ATOM 6582 O O . SER A 1 867 ? 47.674 2.257 -28.024 1.00 97.81 867 SER A O 1
ATOM 6584 N N . ILE A 1 868 ? 46.933 2.385 -25.904 1.00 97.94 868 ILE A N 1
ATOM 6585 C CA . ILE A 1 868 ? 48.093 1.711 -25.305 1.00 97.94 868 ILE A CA 1
ATOM 6586 C C . ILE A 1 868 ? 48.192 0.271 -25.821 1.00 97.94 868 ILE A C 1
ATOM 6588 O O . ILE A 1 868 ? 49.254 -0.133 -26.284 1.00 97.94 868 ILE A O 1
ATOM 6592 N N . ARG A 1 869 ? 47.084 -0.482 -25.826 1.00 97.81 869 ARG A N 1
ATOM 6593 C CA . ARG A 1 869 ? 47.059 -1.877 -26.299 1.00 97.81 869 ARG A CA 1
ATOM 6594 C C . ARG A 1 869 ? 47.409 -1.979 -27.783 1.00 97.81 869 ARG A C 1
ATOM 6596 O O . ARG A 1 869 ? 48.216 -2.828 -28.148 1.00 97.81 869 ARG A O 1
ATOM 6603 N N . LEU A 1 870 ? 46.868 -1.096 -28.625 1.00 96.25 870 LEU A N 1
ATOM 6604 C CA . LEU A 1 870 ? 47.233 -1.039 -30.047 1.00 96.25 870 LEU A CA 1
ATOM 6605 C C . LEU A 1 870 ? 48.723 -0.708 -30.241 1.00 96.25 870 LEU A C 1
ATOM 6607 O O . LEU A 1 870 ? 49.403 -1.373 -31.022 1.00 96.25 870 LEU A O 1
ATOM 6611 N N . SER A 1 871 ? 49.254 0.247 -29.471 1.00 94.38 871 SER A N 1
ATOM 6612 C CA . SER A 1 871 ? 50.681 0.610 -29.488 1.00 94.38 871 SER A CA 1
ATOM 6613 C C . SER A 1 871 ? 51.572 -0.569 -29.077 1.00 94.38 871 SER A C 1
ATOM 6615 O O . SER A 1 871 ? 52.563 -0.857 -29.744 1.00 94.38 871 SER A O 1
ATOM 6617 N N . THR A 1 872 ? 51.192 -1.315 -28.036 1.00 94.44 872 THR A N 1
ATOM 6618 C CA . THR A 1 872 ? 51.897 -2.535 -27.610 1.00 94.44 872 THR A CA 1
ATOM 6619 C C . THR A 1 872 ? 51.831 -3.634 -28.675 1.00 94.44 872 THR A C 1
ATOM 6621 O O . THR A 1 872 ? 52.843 -4.274 -28.942 1.00 94.44 872 THR A O 1
ATOM 6624 N N . LEU A 1 873 ? 50.690 -3.826 -29.351 1.00 91.44 873 LEU A N 1
ATOM 6625 C CA . LEU A 1 873 ? 50.574 -4.774 -30.471 1.00 91.44 873 LEU A CA 1
ATOM 6626 C C . LEU A 1 873 ? 51.458 -4.395 -31.672 1.00 91.44 873 LEU A C 1
ATOM 6628 O O . LEU A 1 873 ? 51.868 -5.286 -32.412 1.00 91.44 873 LEU A O 1
ATOM 6632 N N . HIS A 1 874 ? 51.753 -3.106 -31.869 1.00 84.69 874 HIS A N 1
ATOM 6633 C CA . HIS A 1 874 ? 52.724 -2.643 -32.866 1.00 84.69 874 HIS A CA 1
ATOM 6634 C C . HIS A 1 874 ? 54.172 -2.884 -32.402 1.00 84.69 874 HIS A C 1
ATOM 6636 O O . HIS A 1 874 ? 55.002 -3.318 -33.195 1.00 84.69 874 HIS A O 1
ATOM 6642 N N . GLN A 1 875 ? 54.474 -2.650 -31.121 1.00 81.31 875 GLN A N 1
ATOM 6643 C CA . GLN A 1 875 ? 55.817 -2.828 -30.547 1.00 81.31 875 GLN A CA 1
ATOM 6644 C C . GLN A 1 875 ? 56.248 -4.297 -30.427 1.00 81.31 875 GLN A C 1
ATOM 6646 O O . GLN A 1 875 ? 57.419 -4.602 -30.623 1.00 81.31 875 GLN A O 1
ATOM 6651 N N . LEU A 1 876 ? 55.319 -5.214 -30.131 1.00 78.94 876 LEU A N 1
ATOM 6652 C CA . LEU A 1 876 ? 55.610 -6.645 -29.957 1.00 78.94 876 LEU A CA 1
ATOM 6653 C C . LEU A 1 876 ? 55.845 -7.409 -31.273 1.00 78.94 876 LEU A C 1
ATOM 6655 O O . LEU A 1 876 ? 56.105 -8.609 -31.230 1.00 78.94 876 LEU A O 1
ATOM 6659 N N . GLY A 1 877 ? 55.724 -6.759 -32.437 1.00 63.81 877 GLY A N 1
ATOM 6660 C CA . GLY A 1 877 ? 56.032 -7.368 -33.738 1.00 63.81 877 GLY A CA 1
ATOM 6661 C C . GLY A 1 877 ? 55.185 -8.594 -34.109 1.00 63.81 877 GLY A C 1
ATOM 6662 O O . GLY A 1 877 ? 55.574 -9.348 -34.998 1.00 63.81 877 GLY A O 1
ATOM 6663 N N . LEU A 1 878 ? 54.046 -8.814 -33.437 1.00 54.66 878 LEU A N 1
ATOM 6664 C CA . LEU A 1 878 ? 53.195 -9.988 -33.646 1.00 54.66 878 LEU A CA 1
ATOM 6665 C C . LEU A 1 878 ? 52.726 -10.046 -35.113 1.00 54.66 878 LEU A C 1
ATOM 6667 O O . LEU A 1 878 ? 52.041 -9.116 -35.559 1.00 54.66 878 LEU A O 1
ATOM 6671 N N . PRO A 1 879 ? 53.074 -11.106 -35.871 1.00 45.75 879 PRO A N 1
ATOM 6672 C CA . PRO A 1 879 ? 52.851 -11.146 -37.308 1.00 45.75 879 PRO A CA 1
ATOM 6673 C C . PRO A 1 879 ? 51.356 -11.168 -37.624 1.00 45.75 879 PRO A C 1
ATOM 6675 O O . PRO A 1 879 ? 50.609 -12.028 -37.162 1.00 45.75 879 PRO A O 1
ATOM 6678 N N . VAL A 1 880 ? 50.926 -10.208 -38.440 1.00 43.22 880 VAL A N 1
ATOM 6679 C CA . VAL A 1 880 ? 49.543 -10.086 -38.906 1.00 43.22 880 VAL A CA 1
ATOM 6680 C C . VAL A 1 880 ? 49.441 -10.744 -40.275 1.00 43.22 880 VAL A C 1
ATOM 6682 O O . VAL A 1 880 ? 50.050 -10.266 -41.232 1.00 43.22 880 VAL A O 1
ATOM 6685 N N . GLN A 1 881 ? 48.635 -11.800 -40.404 1.00 42.56 881 GLN A N 1
ATOM 6686 C CA . GLN A 1 881 ? 48.152 -12.191 -41.726 1.00 42.56 881 GLN A CA 1
ATOM 6687 C C . GLN A 1 881 ? 47.137 -11.140 -42.178 1.00 42.56 881 GLN A C 1
ATOM 6689 O O . GLN A 1 881 ? 46.016 -11.089 -41.684 1.00 42.56 881 GLN A O 1
ATOM 6694 N N . HIS A 1 882 ? 47.541 -10.254 -43.087 1.00 39.66 882 HIS A N 1
ATOM 6695 C CA . HIS A 1 882 ? 46.604 -9.318 -43.698 1.00 39.66 882 HIS A CA 1
ATOM 6696 C C . HIS A 1 882 ? 45.640 -10.060 -44.636 1.00 39.66 882 HIS A C 1
ATOM 6698 O O . HIS A 1 882 ? 46.106 -10.774 -45.533 1.00 39.66 882 HIS A O 1
ATOM 6704 N N . PRO A 1 883 ? 44.320 -9.805 -44.550 1.00 41.16 883 PRO A N 1
ATOM 6705 C CA . PRO A 1 883 ? 43.441 -9.991 -45.695 1.00 41.16 883 PRO A CA 1
ATOM 6706 C C . PRO A 1 883 ? 44.010 -9.169 -46.856 1.00 41.16 883 PRO A C 1
ATOM 6708 O O . PRO A 1 883 ? 44.309 -7.981 -46.692 1.00 41.16 883 PRO A O 1
ATOM 6711 N N . ARG A 1 884 ? 44.218 -9.794 -48.022 1.00 35.59 884 ARG A N 1
ATOM 6712 C CA . ARG A 1 884 ? 44.805 -9.106 -49.181 1.00 35.59 884 ARG A CA 1
ATOM 6713 C C . ARG A 1 884 ? 43.949 -7.890 -49.536 1.00 35.59 884 ARG A C 1
ATOM 6715 O O . ARG A 1 884 ? 42.800 -8.048 -49.944 1.00 35.59 884 ARG A O 1
ATOM 6722 N N . ARG A 1 885 ? 44.523 -6.686 -49.451 1.00 35.75 885 ARG A N 1
ATOM 6723 C CA . ARG A 1 885 ? 43.928 -5.506 -50.086 1.00 35.75 885 ARG A CA 1
ATOM 6724 C C . ARG A 1 885 ? 43.913 -5.748 -51.593 1.00 35.75 885 ARG A C 1
ATOM 6726 O O . ARG A 1 885 ? 44.973 -5.784 -52.214 1.00 35.75 885 ARG A O 1
ATOM 6733 N N . LEU A 1 886 ? 42.724 -5.883 -52.172 1.00 39.28 886 LEU A N 1
ATOM 6734 C CA . LEU A 1 886 ? 42.529 -5.655 -53.600 1.00 39.28 886 LEU A CA 1
ATOM 6735 C C . LEU A 1 886 ? 42.716 -4.154 -53.846 1.00 39.28 886 LEU A C 1
ATOM 6737 O O . LEU A 1 886 ? 41.805 -3.358 -53.627 1.00 39.28 886 LEU A O 1
ATOM 6741 N N . GLY A 1 887 ? 43.935 -3.768 -54.222 1.00 33.44 887 GLY A N 1
ATOM 6742 C CA . GLY A 1 887 ? 44.188 -2.467 -54.831 1.00 33.44 887 GLY A CA 1
ATOM 6743 C C . GLY A 1 887 ? 43.676 -2.458 -56.278 1.00 33.44 887 GLY A C 1
ATOM 6744 O O . GLY A 1 887 ? 43.644 -3.518 -56.907 1.00 33.44 887 GLY A O 1
ATOM 6745 N N . PRO A 1 888 ? 43.267 -1.299 -56.814 1.00 44.97 888 PRO A N 1
ATOM 6746 C CA . PRO A 1 888 ? 42.916 -1.185 -58.219 1.00 44.97 888 PRO A CA 1
ATOM 6747 C C . PRO A 1 888 ? 44.201 -1.135 -59.048 1.00 44.97 888 PRO A C 1
ATOM 6749 O O . PRO A 1 888 ? 45.000 -0.216 -58.875 1.00 44.97 888 PRO A O 1
ATOM 6752 N N . ASP A 1 889 ? 44.375 -2.086 -59.962 1.00 33.50 889 ASP A N 1
ATOM 6753 C CA . ASP A 1 889 ? 45.344 -1.951 -61.047 1.00 33.50 889 ASP A CA 1
ATOM 6754 C C . ASP A 1 889 ? 44.591 -1.887 -62.379 1.00 33.50 889 ASP A C 1
ATOM 6756 O O . ASP A 1 889 ? 43.731 -2.722 -62.677 1.00 33.50 889 ASP A O 1
ATOM 6760 N N . LEU A 1 890 ? 44.854 -0.823 -63.131 1.00 39.47 890 LEU A N 1
ATOM 6761 C CA . LEU A 1 890 ? 44.168 -0.452 -64.364 1.00 39.47 890 LEU A CA 1
ATOM 6762 C C . LEU A 1 890 ? 45.178 -0.608 -65.504 1.00 39.47 890 LEU A C 1
ATOM 6764 O O . LEU A 1 890 ? 45.808 0.356 -65.931 1.00 39.47 890 LEU A O 1
ATOM 6768 N N . GLY A 1 891 ? 45.340 -1.845 -65.976 1.00 31.22 891 GLY A N 1
ATOM 6769 C CA . GLY A 1 891 ? 46.294 -2.192 -67.027 1.00 31.22 891 GLY A CA 1
ATOM 6770 C C . GLY A 1 891 ? 45.898 -3.472 -67.757 1.00 31.22 891 GLY A C 1
ATOM 6771 O O . GLY A 1 891 ? 46.022 -4.558 -67.208 1.00 31.22 891 GLY A O 1
ATOM 6772 N N . ASP A 1 892 ? 45.403 -3.303 -68.985 1.00 33.41 892 ASP A N 1
ATOM 6773 C CA . ASP A 1 892 ? 45.264 -4.291 -70.064 1.00 33.41 892 ASP A CA 1
ATOM 6774 C C . ASP A 1 892 ? 44.865 -5.745 -69.732 1.00 33.41 892 ASP A C 1
ATOM 6776 O O . ASP A 1 892 ? 45.683 -6.575 -69.346 1.00 33.41 892 ASP A O 1
ATOM 6780 N N . LEU A 1 893 ? 43.646 -6.120 -70.148 1.00 30.67 893 LEU A N 1
ATOM 6781 C CA . LEU A 1 893 ? 43.484 -7.069 -71.266 1.00 30.67 893 LEU A CA 1
ATOM 6782 C C . LEU A 1 893 ? 42.035 -7.114 -71.782 1.00 30.67 893 LEU A C 1
ATOM 6784 O O . LEU A 1 893 ? 41.068 -7.212 -71.029 1.00 30.67 893 LEU A O 1
ATOM 6788 N N . GLN A 1 894 ? 41.881 -7.055 -73.106 1.00 33.16 894 GLN A N 1
ATOM 6789 C CA . GLN A 1 894 ? 40.584 -7.151 -73.780 1.00 33.16 894 GLN A CA 1
ATOM 6790 C C . GLN A 1 894 ? 40.149 -8.617 -74.008 1.00 33.16 894 GLN A C 1
ATOM 6792 O O . GLN A 1 894 ? 40.983 -9.497 -74.189 1.00 33.16 894 GLN A O 1
ATOM 6797 N N . ARG A 1 895 ? 38.832 -8.804 -74.213 1.00 33.78 895 ARG A N 1
ATOM 6798 C CA . ARG A 1 895 ? 38.147 -9.956 -74.858 1.00 33.78 895 ARG A CA 1
ATOM 6799 C C . ARG A 1 895 ? 37.980 -11.263 -74.056 1.00 33.78 895 ARG A C 1
ATOM 6801 O O . ARG A 1 895 ? 38.747 -12.204 -74.215 1.00 33.78 895 ARG A O 1
ATOM 6808 N N . ALA A 1 896 ? 36.794 -11.420 -73.463 1.00 30.11 896 ALA A N 1
ATOM 6809 C CA . ALA A 1 896 ? 35.985 -12.643 -73.587 1.00 30.11 896 ALA A CA 1
ATOM 6810 C C . ALA A 1 896 ? 34.483 -12.309 -73.439 1.00 30.11 896 ALA A C 1
ATOM 6812 O O . ALA A 1 896 ? 34.122 -11.401 -72.694 1.00 30.11 896 ALA A O 1
ATOM 6813 N N . ARG A 1 897 ? 33.601 -13.006 -74.172 1.00 32.12 897 ARG A N 1
ATOM 6814 C CA . ARG A 1 897 ? 32.130 -12.854 -74.070 1.00 32.12 897 ARG A CA 1
ATOM 6815 C C . ARG A 1 897 ? 31.573 -13.738 -72.939 1.00 32.12 897 ARG A C 1
ATOM 6817 O O . ARG A 1 897 ? 32.113 -14.825 -72.747 1.00 32.12 897 ARG A O 1
ATOM 6824 N N . PRO A 1 898 ? 30.466 -13.365 -72.270 1.00 28.81 898 PRO A N 1
ATOM 6825 C CA . PRO A 1 898 ? 29.787 -14.248 -71.323 1.00 28.81 898 PRO A CA 1
ATOM 6826 C C . PRO A 1 898 ? 28.859 -15.252 -72.040 1.00 28.81 898 PRO A C 1
ATOM 6828 O O . PRO A 1 898 ? 28.098 -14.846 -72.924 1.00 28.81 898 PRO A O 1
ATOM 6831 N N . PRO A 1 899 ? 28.852 -16.540 -71.650 1.00 30.33 899 PRO A N 1
ATOM 6832 C CA . PRO A 1 899 ? 27.802 -17.484 -72.017 1.00 30.33 899 PRO A CA 1
ATOM 6833 C C . PRO A 1 899 ? 26.811 -17.756 -70.865 1.00 30.33 899 PRO A C 1
ATOM 6835 O O . PRO A 1 899 ? 27.207 -18.011 -69.735 1.00 30.33 899 PRO A O 1
ATOM 6838 N N . ALA A 1 900 ? 25.524 -17.741 -71.223 1.00 28.70 900 ALA A N 1
ATOM 6839 C CA . ALA A 1 900 ? 24.393 -18.508 -70.675 1.00 28.70 900 ALA A CA 1
ATOM 6840 C C . ALA A 1 900 ? 24.251 -18.742 -69.148 1.00 28.70 900 ALA A C 1
ATOM 6842 O O . ALA A 1 900 ? 24.959 -19.540 -68.541 1.00 28.70 900 ALA A O 1
ATOM 6843 N N . ALA A 1 901 ? 23.162 -18.204 -68.583 1.00 32.84 901 ALA A N 1
ATOM 6844 C CA . ALA A 1 901 ? 22.595 -18.619 -67.297 1.00 32.84 901 ALA A CA 1
ATOM 6845 C C . ALA A 1 901 ? 21.297 -19.435 -67.487 1.00 32.84 901 ALA A C 1
ATOM 6847 O O . ALA A 1 901 ? 20.367 -18.947 -68.128 1.00 32.84 901 ALA A O 1
ATOM 6848 N N . VAL A 1 902 ? 21.208 -20.630 -66.883 1.00 26.27 902 VAL A N 1
ATOM 6849 C CA . VAL A 1 902 ? 19.991 -21.462 -66.686 1.00 26.27 902 VAL A CA 1
ATOM 6850 C C . VAL A 1 902 ? 20.238 -22.303 -65.408 1.00 26.27 902 VAL A C 1
ATOM 6852 O O . VAL A 1 902 ? 21.184 -23.077 -65.414 1.00 26.27 902 VAL A O 1
ATOM 6855 N N . ARG A 1 903 ? 19.635 -21.972 -64.241 1.00 28.84 903 ARG A N 1
ATOM 6856 C CA . ARG A 1 903 ? 18.462 -22.621 -63.558 1.00 28.84 903 ARG A CA 1
ATOM 6857 C C . ARG A 1 903 ? 18.702 -24.069 -63.052 1.00 28.84 903 ARG A C 1
ATOM 6859 O O . ARG A 1 903 ? 19.598 -24.703 -63.592 1.00 28.84 903 ARG A O 1
ATOM 6866 N N . PRO A 1 904 ? 17.927 -24.637 -62.084 1.00 36.94 904 PRO A N 1
ATOM 6867 C CA . PRO A 1 904 ? 16.593 -24.271 -61.530 1.00 36.94 904 PRO A CA 1
ATOM 6868 C C . PRO A 1 904 ? 16.613 -24.098 -59.974 1.00 36.94 904 PRO A C 1
ATOM 6870 O O . PRO A 1 904 ? 17.700 -23.901 -59.450 1.00 36.94 904 PRO A O 1
ATOM 6873 N N . VAL A 1 905 ? 15.555 -24.051 -59.134 1.00 24.98 905 VAL A N 1
ATOM 6874 C CA . VAL A 1 905 ? 14.124 -24.490 -59.076 1.00 24.98 905 VAL A CA 1
ATOM 6875 C C . VAL A 1 905 ? 13.391 -23.446 -58.171 1.00 24.98 905 VAL A C 1
ATOM 6877 O O . VAL A 1 905 ? 13.965 -23.070 -57.158 1.00 24.98 905 VAL A O 1
ATOM 6880 N N . VAL A 1 906 ? 12.323 -22.719 -58.563 1.00 27.25 906 VAL A N 1
ATOM 6881 C CA . VAL A 1 906 ? 10.861 -23.039 -58.467 1.00 27.25 906 VAL A CA 1
ATOM 6882 C C . VAL A 1 906 ? 10.425 -23.420 -57.027 1.00 27.25 906 VAL A C 1
ATOM 6884 O O . VAL A 1 906 ? 11.107 -24.203 -56.391 1.00 27.25 906 VAL A O 1
ATOM 6887 N N . ALA A 1 907 ? 9.342 -22.949 -56.397 1.00 26.02 907 ALA A N 1
ATOM 6888 C CA . ALA A 1 907 ? 8.182 -22.101 -56.737 1.00 26.02 907 ALA A CA 1
ATOM 6889 C C . ALA A 1 907 ? 7.929 -21.107 -55.559 1.00 26.02 907 ALA A C 1
ATOM 6891 O O . ALA A 1 907 ? 8.735 -21.100 -54.637 1.00 26.02 907 ALA A O 1
ATOM 6892 N N . LEU A 1 908 ? 6.887 -20.272 -55.413 1.00 28.41 908 LEU A N 1
ATOM 6893 C CA . LEU A 1 908 ? 5.755 -19.695 -56.190 1.00 28.41 908 LEU A CA 1
ATOM 6894 C C . LEU A 1 908 ? 5.463 -18.329 -55.457 1.00 28.41 908 LEU A C 1
ATOM 6896 O O . LEU A 1 908 ? 6.048 -18.089 -54.406 1.00 28.41 908 LEU A O 1
ATOM 6900 N N . ALA A 1 909 ? 4.632 -17.357 -55.851 1.00 26.86 909 ALA A N 1
ATOM 6901 C CA . ALA A 1 909 ? 3.622 -17.231 -56.901 1.00 26.86 909 ALA A CA 1
ATOM 6902 C C . ALA A 1 909 ? 3.535 -15.771 -57.427 1.00 26.86 909 ALA A C 1
ATOM 6904 O O . ALA A 1 909 ? 4.547 -15.086 -57.534 1.00 26.86 909 ALA A O 1
ATOM 6905 N N . ASN A 1 910 ? 2.337 -15.326 -57.822 1.00 25.98 910 ASN A N 1
ATOM 6906 C CA . ASN A 1 910 ? 1.972 -13.984 -58.300 1.00 25.98 910 ASN A CA 1
ATOM 6907 C C . ASN A 1 910 ? 0.427 -13.868 -58.322 1.00 25.98 910 ASN A C 1
ATOM 6909 O O . ASN A 1 910 ? -0.229 -14.858 -58.003 1.00 25.98 910 ASN A O 1
ATOM 6913 N N . VAL A 1 911 ? -0.092 -12.738 -58.851 1.00 29.34 911 VAL A N 1
ATOM 6914 C CA . VAL A 1 911 ? -1.406 -12.513 -59.539 1.00 29.34 911 VAL A CA 1
ATOM 6915 C C . VAL A 1 911 ? -2.355 -11.556 -58.786 1.00 29.34 911 VAL A C 1
ATOM 6917 O O . VAL A 1 911 ? -2.701 -11.834 -57.650 1.00 29.34 911 VAL A O 1
ATOM 6920 N N . VAL A 1 912 ? -2.891 -10.452 -59.350 1.00 27.58 912 VAL A N 1
ATOM 6921 C CA . VAL A 1 912 ? -2.638 -9.648 -60.586 1.00 27.58 912 VAL A CA 1
ATOM 6922 C C . VAL A 1 912 ? -3.555 -8.398 -60.540 1.00 27.58 912 VAL A C 1
ATOM 6924 O O . VAL A 1 912 ? -4.631 -8.516 -59.962 1.00 27.58 912 VAL A O 1
ATOM 6927 N N . ARG A 1 913 ? -3.192 -7.261 -61.176 1.00 25.50 913 ARG A N 1
ATOM 6928 C CA . ARG A 1 913 ? -3.942 -6.535 -62.256 1.00 25.50 913 ARG A CA 1
ATOM 6929 C C . ARG A 1 913 ? -3.547 -5.057 -62.412 1.00 25.50 913 ARG A C 1
ATOM 6931 O O . ARG A 1 913 ? -3.794 -4.239 -61.536 1.00 25.50 913 ARG A O 1
ATOM 6938 N N . GLU A 1 914 ? -3.080 -4.705 -63.609 1.00 26.78 914 GLU A N 1
ATOM 6939 C CA . GLU A 1 914 ? -3.385 -3.408 -64.228 1.00 26.78 914 GLU A CA 1
ATOM 6940 C C . GLU A 1 914 ? -4.781 -3.466 -64.871 1.00 26.78 914 GLU A C 1
ATOM 6942 O O . GLU A 1 914 ? -5.174 -4.532 -65.344 1.00 26.78 914 GLU A O 1
ATOM 6947 N N . PHE A 1 915 ? -5.490 -2.334 -64.950 1.00 26.36 915 PHE A N 1
ATOM 6948 C CA . PHE A 1 915 ? -6.123 -1.796 -66.174 1.00 26.36 915 PHE A CA 1
ATOM 6949 C C . PHE A 1 915 ? -6.879 -0.498 -65.835 1.00 26.36 915 PHE A C 1
ATOM 6951 O O . PHE A 1 915 ? -7.572 -0.444 -64.823 1.00 26.36 915 PHE A O 1
ATOM 6958 N N . GLY A 1 916 ? -6.791 0.541 -66.678 1.00 25.86 916 GLY A N 1
ATOM 6959 C CA . GLY A 1 916 ? -7.545 1.781 -66.430 1.00 25.86 916 GLY A CA 1
ATOM 6960 C C . GLY A 1 916 ? -7.177 3.010 -67.267 1.00 25.86 916 GLY A C 1
ATOM 6961 O O . GLY A 1 916 ? -6.761 4.024 -66.716 1.00 25.86 916 GLY A O 1
ATOM 6962 N N . ARG A 1 917 ? -7.384 2.968 -68.590 1.00 28.94 917 ARG A N 1
ATOM 6963 C CA . ARG A 1 917 ? -7.635 4.182 -69.396 1.00 28.94 917 ARG A CA 1
ATOM 6964 C C . ARG A 1 917 ? -9.030 4.070 -70.009 1.00 28.94 917 ARG A C 1
ATOM 6966 O O . ARG A 1 917 ? -9.305 3.084 -70.682 1.00 28.94 917 ARG A O 1
ATOM 6973 N N . GLY A 1 918 ? -9.878 5.073 -69.800 1.00 25.72 918 GLY A N 1
ATOM 6974 C CA . GLY A 1 918 ? -11.233 5.142 -70.353 1.00 25.72 918 GLY A CA 1
ATOM 6975 C C . GLY A 1 918 ? -11.877 6.495 -70.047 1.00 25.72 918 GLY A C 1
ATOM 6976 O O . GLY A 1 918 ? -11.726 7.010 -68.944 1.00 25.72 918 GLY A O 1
ATOM 6977 N N . SER A 1 919 ? -12.523 7.097 -71.044 1.00 27.28 919 SER A N 1
ATOM 6978 C CA . SER A 1 919 ? -13.008 8.485 -71.046 1.00 27.28 919 SER A CA 1
ATOM 6979 C C . SER A 1 919 ? -14.540 8.611 -70.921 1.00 27.28 919 SER A C 1
ATOM 6981 O O . SER A 1 919 ? -15.263 7.657 -71.183 1.00 27.28 919 SER A O 1
ATOM 6983 N N . HIS A 1 920 ? -14.999 9.819 -70.556 1.00 26.38 920 HIS A N 1
ATOM 6984 C CA . HIS A 1 920 ? -16.374 10.382 -70.598 1.00 26.38 920 HIS A CA 1
ATOM 6985 C C . HIS A 1 920 ? -17.211 10.043 -71.869 1.00 26.38 920 HIS A C 1
ATOM 6987 O O . HIS A 1 920 ? -16.577 9.671 -72.861 1.00 26.38 920 HIS A O 1
ATOM 6993 N N . PRO A 1 921 ? -18.568 10.251 -71.929 1.00 44.06 921 PRO A N 1
ATOM 6994 C CA . PRO A 1 921 ? -19.362 11.313 -71.243 1.00 44.06 921 PRO A CA 1
ATOM 6995 C C . PRO A 1 921 ? -20.844 11.000 -70.817 1.00 44.06 921 PRO A C 1
ATOM 6997 O O . PRO A 1 921 ? -21.275 9.856 -70.869 1.00 44.06 921 PRO A O 1
ATOM 7000 N N . ALA A 1 922 ? -21.603 12.077 -70.489 1.00 27.41 922 ALA A N 1
ATOM 7001 C CA . ALA A 1 922 ? -23.079 12.247 -70.323 1.00 27.41 922 ALA A CA 1
ATOM 7002 C C . ALA A 1 922 ? -23.709 11.860 -68.950 1.00 27.41 922 ALA A C 1
ATOM 7004 O O . ALA A 1 922 ? -23.558 10.732 -68.507 1.00 27.41 922 ALA A O 1
ATOM 7005 N N . CYS A 1 923 ? -24.198 12.830 -68.143 1.00 24.09 923 CYS A N 1
ATOM 7006 C CA . CYS A 1 923 ? -25.557 13.459 -68.072 1.00 24.09 923 CYS A CA 1
ATOM 7007 C C . CYS A 1 923 ? -26.595 12.572 -67.334 1.00 24.09 923 CYS A C 1
ATOM 7009 O O . CYS A 1 923 ? -26.639 11.383 -67.608 1.00 24.09 923 CYS A O 1
ATOM 7011 N N . GLU A 1 924 ? -27.422 13.027 -66.375 1.00 26.36 924 GLU A N 1
ATOM 7012 C CA . GLU A 1 924 ? -28.041 14.356 -66.123 1.00 26.36 924 GLU A CA 1
ATOM 7013 C C . GLU A 1 924 ? -27.969 14.820 -64.626 1.00 26.36 924 GLU A C 1
ATOM 7015 O O . GLU A 1 924 ? -27.242 14.242 -63.821 1.00 26.36 924 GLU A O 1
ATOM 7020 N N . THR A 1 925 ? -28.666 15.908 -64.251 1.00 25.44 925 THR A N 1
ATOM 7021 C CA . THR A 1 925 ? -28.627 16.637 -62.945 1.00 25.44 925 THR A CA 1
ATOM 7022 C C . THR A 1 925 ? -30.030 16.671 -62.265 1.00 25.44 925 THR A C 1
ATOM 7024 O O . THR A 1 925 ? -30.926 16.051 -62.836 1.00 25.44 925 THR A O 1
ATOM 7027 N N . PRO A 1 926 ? -30.335 17.379 -61.131 1.00 42.66 926 PRO A N 1
ATOM 7028 C CA . PRO A 1 926 ? -29.507 18.101 -60.132 1.00 42.66 926 PRO A CA 1
ATOM 7029 C C . PRO A 1 926 ? -29.860 17.904 -58.611 1.00 42.66 926 PRO A C 1
ATOM 7031 O O . PRO A 1 926 ? -31.026 17.861 -58.255 1.00 42.66 926 PRO A O 1
ATOM 7034 N N . SER A 1 927 ? -28.837 17.996 -57.731 1.00 26.11 927 SER A N 1
ATOM 7035 C CA . SER A 1 927 ? -28.772 18.737 -56.421 1.00 26.11 927 SER A CA 1
ATOM 7036 C C . SER A 1 927 ? -29.809 18.516 -55.266 1.00 26.11 927 SER A C 1
ATOM 7038 O O . SER A 1 927 ? -30.846 17.900 -55.477 1.00 26.11 927 SER A O 1
ATOM 7040 N N . PRO A 1 928 ? -29.620 19.068 -54.031 1.00 40.00 928 PRO A N 1
ATOM 7041 C CA . PRO A 1 928 ? -28.391 19.433 -53.285 1.00 40.00 928 PRO A CA 1
ATOM 7042 C C . PRO A 1 928 ? -28.365 18.995 -51.783 1.00 40.00 928 PRO A C 1
ATOM 7044 O O . PRO A 1 928 ? -29.373 19.126 -51.101 1.00 40.00 928 PRO A O 1
ATOM 7047 N N . SER A 1 929 ? -27.184 18.705 -51.198 1.00 25.33 929 SER A N 1
ATOM 7048 C CA . SER A 1 929 ? -26.801 19.209 -49.845 1.00 25.33 929 SER A CA 1
ATOM 7049 C C . SER A 1 929 ? -25.352 18.882 -49.412 1.00 25.33 929 SER A C 1
ATOM 7051 O O . SER A 1 929 ? -24.997 17.729 -49.201 1.00 25.33 929 SER A O 1
ATOM 7053 N N . GLN A 1 930 ? -24.556 19.941 -49.235 1.00 26.92 930 GLN A N 1
ATOM 7054 C CA . GLN A 1 930 ? -23.453 20.157 -48.271 1.00 26.92 930 GLN A CA 1
ATOM 7055 C C . GLN A 1 930 ? -22.436 19.041 -47.894 1.00 26.92 930 GLN A C 1
ATOM 7057 O O . GLN A 1 930 ? -22.675 18.179 -47.061 1.00 26.92 930 GLN A O 1
ATOM 7062 N N . ALA A 1 931 ? -21.209 19.250 -48.394 1.00 25.70 931 ALA A N 1
ATOM 7063 C CA . ALA A 1 931 ? -19.943 19.348 -47.642 1.00 25.70 931 ALA A CA 1
ATOM 7064 C C . ALA A 1 931 ? -19.505 18.249 -46.640 1.00 25.70 931 ALA A C 1
ATOM 7066 O O . ALA A 1 931 ? -19.892 18.265 -45.477 1.00 25.70 931 ALA A O 1
ATOM 7067 N N . ASN A 1 932 ? -18.494 17.455 -47.037 1.00 25.42 932 ASN A N 1
ATOM 7068 C CA . ASN A 1 932 ? -17.279 17.211 -46.229 1.00 25.42 932 ASN A CA 1
ATOM 7069 C C . ASN A 1 932 ? -16.213 16.395 -46.991 1.00 25.42 932 ASN A C 1
ATOM 7071 O O . ASN A 1 932 ? -16.554 15.378 -47.593 1.00 25.42 932 ASN A O 1
ATOM 7075 N N . ARG A 1 933 ? -14.924 16.784 -46.900 1.00 25.34 933 ARG A N 1
ATOM 7076 C CA . ARG A 1 933 ? -13.741 15.881 -46.934 1.00 25.34 933 ARG A CA 1
ATOM 7077 C C . ARG A 1 933 ? -12.404 16.625 -46.728 1.00 25.34 933 ARG A C 1
ATOM 7079 O O . ARG A 1 933 ? -12.074 17.498 -47.515 1.00 25.34 933 ARG A O 1
ATOM 7086 N N . PHE A 1 934 ? -11.681 16.205 -45.681 1.00 25.64 934 PHE A N 1
ATOM 7087 C CA . PHE A 1 934 ? -10.226 15.953 -45.530 1.00 25.64 934 PHE A CA 1
ATOM 7088 C C . PHE A 1 934 ? -9.169 16.698 -46.380 1.00 25.64 934 PHE A C 1
ATOM 7090 O O . PHE A 1 934 ? -9.341 16.933 -47.573 1.00 25.64 934 PHE A O 1
ATOM 7097 N N . PRO A 1 935 ? -7.956 16.853 -45.812 1.00 30.38 935 PRO A N 1
ATOM 7098 C CA . PRO A 1 935 ? -6.857 16.010 -46.315 1.00 30.38 935 PRO A CA 1
ATOM 7099 C C . PRO A 1 935 ? -6.007 15.304 -45.234 1.00 30.38 935 PRO A C 1
ATOM 7101 O O . PRO A 1 935 ? -6.088 15.590 -44.043 1.00 30.38 935 PRO A O 1
ATOM 7104 N N . LEU A 1 936 ? -5.190 14.350 -45.696 1.00 23.39 936 LEU A N 1
ATOM 7105 C CA . LEU A 1 936 ? -4.273 13.494 -44.929 1.00 23.39 936 LEU A CA 1
ATOM 7106 C C . LEU A 1 936 ? -2.833 14.059 -44.888 1.00 23.39 936 LEU A C 1
ATOM 7108 O O . LEU A 1 936 ? -2.402 14.684 -45.849 1.00 23.39 936 LEU A O 1
ATOM 7112 N N . PHE A 1 937 ? -2.109 13.742 -43.802 1.00 23.53 937 PHE A N 1
ATOM 7113 C CA . PHE A 1 937 ? -0.656 13.469 -43.666 1.00 23.53 937 PHE A CA 1
ATOM 7114 C C . PHE A 1 937 ? 0.392 14.201 -44.542 1.00 23.53 937 PHE A C 1
ATOM 7116 O O . PHE A 1 937 ? 0.377 14.076 -45.761 1.00 23.53 937 PHE A O 1
ATOM 7123 N N . SER A 1 938 ? 1.468 14.710 -43.906 1.00 22.84 938 SER A N 1
ATOM 7124 C CA . SER A 1 938 ? 2.837 14.138 -44.047 1.00 22.84 938 SER A CA 1
ATOM 7125 C C . SER A 1 938 ? 3.946 14.928 -43.302 1.00 22.84 938 SER A C 1
ATOM 7127 O O . SER A 1 938 ? 4.163 16.101 -43.573 1.00 22.84 938 SER A O 1
ATOM 7129 N N . ILE A 1 939 ? 4.662 14.239 -42.397 1.00 23.45 939 ILE A N 1
ATOM 7130 C CA . ILE A 1 939 ? 6.135 14.225 -42.178 1.00 23.45 939 ILE A CA 1
ATOM 7131 C C . ILE A 1 939 ? 6.946 15.545 -42.323 1.00 23.45 939 ILE A C 1
ATOM 7133 O O . ILE A 1 939 ? 7.138 16.014 -43.438 1.00 23.45 939 ILE A O 1
ATOM 7137 N N . ALA A 1 940 ? 7.629 15.997 -41.246 1.00 23.69 940 ALA A N 1
ATOM 7138 C CA . ALA A 1 940 ? 9.115 16.090 -41.170 1.00 23.69 940 ALA A CA 1
ATOM 7139 C C . ALA A 1 940 ? 9.692 16.899 -39.973 1.00 23.69 940 ALA A C 1
ATOM 7141 O O . ALA A 1 940 ? 9.315 18.036 -39.736 1.00 23.69 940 ALA A O 1
ATOM 7142 N N . ARG A 1 941 ? 10.701 16.292 -39.319 1.00 25.00 941 ARG A N 1
ATOM 7143 C CA . ARG A 1 941 ? 11.925 16.829 -38.657 1.00 25.00 941 ARG A CA 1
ATOM 7144 C C . ARG A 1 941 ? 11.979 18.217 -37.976 1.00 25.00 941 ARG A C 1
ATOM 7146 O O . ARG A 1 941 ? 11.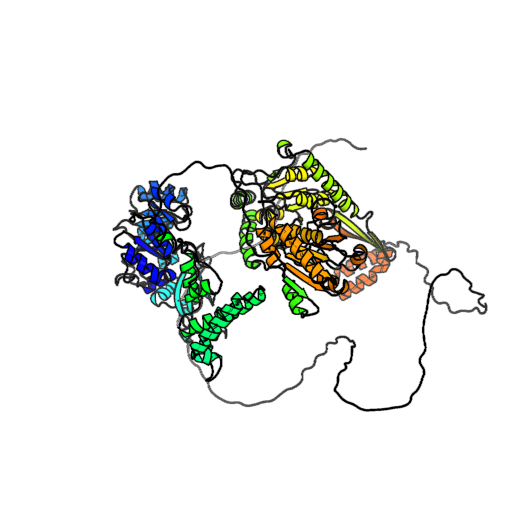669 19.257 -38.538 1.00 25.00 941 ARG A O 1
ATOM 7153 N N . ALA A 1 942 ? 12.632 18.205 -36.810 1.00 26.16 942 ALA A N 1
ATOM 7154 C CA . ALA A 1 942 ? 13.074 19.367 -36.039 1.00 26.16 942 ALA A CA 1
ATOM 7155 C C . ALA A 1 942 ? 14.249 20.154 -36.661 1.00 26.16 942 ALA A C 1
ATOM 7157 O O . ALA A 1 942 ? 15.110 19.576 -37.328 1.00 26.16 942 ALA A O 1
ATOM 7158 N N . ALA A 1 943 ? 14.351 21.441 -36.301 1.00 24.41 943 ALA A N 1
ATOM 7159 C CA . ALA A 1 943 ? 15.599 22.210 -36.275 1.00 24.41 943 ALA A CA 1
ATOM 7160 C C . ALA A 1 943 ? 15.523 23.361 -35.246 1.00 24.41 943 ALA A C 1
ATOM 7162 O O . ALA A 1 943 ? 14.533 24.083 -35.177 1.00 24.41 943 ALA A O 1
ATOM 7163 N N . TYR A 1 944 ? 16.591 23.536 -34.465 1.00 25.58 944 TYR A N 1
ATOM 7164 C CA . TYR A 1 944 ? 16.815 24.669 -33.555 1.00 25.58 944 TYR A CA 1
ATOM 7165 C C . TYR A 1 944 ? 17.335 25.885 -34.344 1.00 25.58 944 TYR A C 1
ATOM 7167 O O . TYR A 1 944 ? 18.285 25.726 -35.109 1.00 25.58 944 TYR A O 1
ATOM 7175 N N . ALA A 1 945 ? 16.825 27.100 -34.099 1.00 24.14 945 ALA A N 1
ATOM 7176 C CA . ALA A 1 945 ? 17.555 28.344 -34.390 1.00 24.14 945 ALA A CA 1
ATOM 7177 C C . ALA A 1 945 ? 17.006 29.556 -33.613 1.00 24.14 945 ALA A C 1
ATOM 7179 O O . ALA A 1 945 ? 15.802 29.787 -33.549 1.00 24.14 945 ALA A O 1
ATOM 7180 N N . LEU A 1 946 ? 17.918 30.358 -33.059 1.00 28.36 946 LEU A N 1
ATOM 7181 C CA . LEU A 1 946 ? 17.648 31.624 -32.365 1.00 28.36 946 LEU A CA 1
ATOM 7182 C C . LEU A 1 946 ? 17.159 32.733 -33.313 1.00 28.36 946 LEU A C 1
ATOM 7184 O O . LEU A 1 946 ? 17.677 32.839 -34.426 1.00 28.36 946 LEU A O 1
ATOM 7188 N N . LYS A 1 947 ? 16.320 33.651 -32.797 1.00 24.73 947 LYS A N 1
ATOM 7189 C CA . LYS A 1 947 ? 16.479 35.124 -32.928 1.00 24.73 947 LYS A CA 1
ATOM 7190 C C . LYS A 1 947 ? 15.372 35.906 -32.201 1.00 24.73 947 LYS A C 1
ATOM 7192 O O . LYS A 1 947 ? 14.211 35.830 -32.583 1.00 24.73 947 LYS A O 1
ATOM 7197 N N . SER A 1 948 ? 15.754 36.754 -31.244 1.00 30.78 948 SER A N 1
ATOM 7198 C CA . SER A 1 948 ? 14.976 37.960 -30.905 1.00 30.78 948 SER A CA 1
ATOM 7199 C C . SER A 1 948 ? 15.112 38.997 -32.027 1.00 30.78 948 SER A C 1
ATOM 7201 O O . SER A 1 948 ? 16.132 38.999 -32.725 1.00 30.78 948 SER A O 1
ATOM 7203 N N . PRO A 1 949 ? 14.150 39.925 -32.172 1.00 38.06 949 PRO A N 1
ATOM 7204 C CA . PRO A 1 949 ? 14.563 41.335 -32.127 1.00 38.06 949 PRO A CA 1
ATOM 7205 C C . PRO A 1 949 ? 13.545 42.323 -31.507 1.00 38.06 949 PRO A C 1
ATOM 7207 O O . PRO A 1 949 ? 12.373 42.017 -31.326 1.00 38.06 949 PRO A O 1
ATOM 7210 N N . HIS A 1 950 ? 14.049 43.551 -31.311 1.00 25.47 950 HIS A N 1
ATOM 7211 C CA . HIS A 1 950 ? 13.378 44.825 -30.975 1.00 25.47 950 HIS A CA 1
ATOM 7212 C C . HIS A 1 950 ? 13.023 45.052 -29.485 1.00 25.47 950 HIS A C 1
ATOM 7214 O O . HIS A 1 950 ? 12.351 44.234 -28.877 1.00 25.47 950 HIS A O 1
ATOM 7220 N N . ALA A 1 951 ? 13.529 46.069 -28.761 1.00 25.31 951 ALA A N 1
ATOM 7221 C CA . ALA A 1 951 ? 13.929 47.469 -29.058 1.00 25.31 951 ALA A CA 1
ATOM 7222 C C . ALA A 1 951 ? 12.729 48.417 -29.298 1.00 25.31 951 ALA A C 1
ATOM 7224 O O . ALA A 1 951 ? 11.820 48.048 -30.025 1.00 25.31 951 ALA A O 1
ATOM 7225 N N . ALA A 1 952 ? 12.675 49.664 -28.805 1.00 26.59 952 ALA A N 1
ATOM 7226 C CA . ALA A 1 952 ? 13.483 50.405 -27.816 1.00 26.59 952 ALA A CA 1
ATOM 7227 C C . ALA A 1 952 ? 12.784 51.754 -27.475 1.00 26.59 952 ALA A C 1
ATOM 7229 O O . ALA A 1 952 ? 11.814 52.110 -28.138 1.00 26.59 952 ALA A O 1
ATOM 7230 N N . ARG A 1 953 ? 13.397 52.549 -26.570 1.00 25.20 953 ARG A N 1
ATOM 7231 C CA . ARG A 1 953 ? 13.170 53.992 -26.257 1.00 25.20 953 ARG A CA 1
ATOM 7232 C C . ARG A 1 953 ? 12.071 54.356 -25.241 1.00 25.20 953 ARG A C 1
ATOM 7234 O O . ARG A 1 953 ? 11.075 53.660 -25.154 1.00 25.20 953 ARG A O 1
ATOM 7241 N N . PHE A 1 954 ? 12.128 55.515 -24.559 1.00 25.34 954 PHE A N 1
ATOM 7242 C CA . PHE A 1 954 ? 13.238 56.248 -23.883 1.00 25.34 954 PHE A CA 1
ATOM 7243 C C . PHE A 1 954 ? 12.663 57.506 -23.176 1.00 25.34 954 PHE A C 1
ATOM 7245 O O . PHE A 1 954 ? 11.894 58.237 -23.794 1.00 25.34 954 PHE A O 1
ATOM 7252 N N . GLY A 1 955 ? 13.153 57.846 -21.973 1.00 24.78 955 GLY A N 1
ATOM 7253 C CA . GLY A 1 955 ? 12.981 59.169 -21.329 1.00 24.78 955 GLY A CA 1
ATOM 7254 C C . GLY A 1 955 ? 11.769 59.313 -20.383 1.00 24.78 955 GLY A C 1
ATOM 7255 O O . GLY A 1 955 ? 10.783 58.612 -20.553 1.00 24.78 955 GLY A O 1
ATOM 7256 N N . ARG A 1 956 ? 11.778 60.197 -19.367 1.00 24.45 956 ARG A N 1
ATOM 7257 C CA . ARG A 1 956 ? 12.811 61.153 -18.894 1.00 24.45 956 ARG A CA 1
ATOM 7258 C C . ARG A 1 956 ? 12.791 61.301 -17.350 1.00 24.45 956 ARG A C 1
ATOM 7260 O O . ARG A 1 956 ? 11.760 61.122 -16.721 1.00 24.45 956 ARG A O 1
ATOM 7267 N N . THR A 1 957 ? 13.964 61.659 -16.821 1.00 25.94 957 THR A N 1
ATOM 7268 C CA . THR A 1 957 ? 14.327 62.507 -15.650 1.00 25.94 957 THR A CA 1
ATOM 7269 C C . THR A 1 957 ? 13.234 63.423 -15.027 1.00 25.94 957 THR A C 1
ATOM 7271 O O . THR A 1 957 ? 12.335 63.831 -15.751 1.00 25.94 957 THR A O 1
ATOM 7274 N N . LEU A 1 958 ? 13.262 63.872 -13.745 1.00 26.34 958 LEU A N 1
ATOM 7275 C CA . LEU A 1 958 ? 14.367 64.448 -12.915 1.00 26.34 958 LEU A CA 1
ATOM 7276 C C . LEU A 1 958 ? 13.986 64.639 -11.398 1.00 26.34 958 LEU A C 1
ATOM 7278 O O . LEU A 1 958 ? 12.801 64.707 -11.097 1.00 26.34 958 LEU A O 1
ATOM 7282 N N . CYS A 1 959 ? 14.989 64.903 -10.522 1.00 23.81 959 CYS A N 1
ATOM 7283 C CA . CYS A 1 959 ? 14.940 65.581 -9.180 1.00 23.81 959 CYS A CA 1
ATOM 7284 C C . CYS A 1 959 ? 14.330 64.846 -7.938 1.00 23.81 959 CYS A C 1
ATOM 7286 O O . CYS A 1 959 ? 13.387 64.086 -8.096 1.00 23.81 959 CYS A O 1
ATOM 7288 N N . THR A 1 960 ? 14.795 65.005 -6.670 1.00 25.47 960 THR A N 1
ATOM 7289 C CA . THR A 1 960 ? 15.799 65.929 -6.038 1.00 25.47 960 THR A CA 1
ATOM 7290 C C . THR A 1 960 ? 16.353 65.444 -4.661 1.00 25.47 960 THR A C 1
ATOM 7292 O O . THR A 1 960 ? 15.644 64.730 -3.965 1.00 25.47 960 THR A O 1
ATOM 7295 N N . SER A 1 961 ? 17.541 65.958 -4.245 1.00 25.20 961 SER A N 1
ATOM 7296 C CA . SER A 1 961 ? 18.127 66.118 -2.860 1.00 25.20 961 SER A CA 1
ATOM 7297 C C . SER A 1 961 ? 18.323 64.881 -1.935 1.00 25.20 961 SER A C 1
ATOM 7299 O O . SER A 1 961 ? 17.401 64.100 -1.769 1.00 25.20 961 SER A O 1
ATOM 7301 N N . ALA A 1 962 ? 19.503 64.568 -1.351 1.00 26.00 962 ALA A N 1
ATOM 7302 C CA . ALA A 1 962 ? 20.391 65.303 -0.397 1.00 26.00 962 ALA A CA 1
ATOM 7303 C C . ALA A 1 962 ? 19.800 65.403 1.042 1.00 26.00 962 ALA A C 1
ATOM 7305 O O . ALA A 1 962 ? 18.604 65.627 1.152 1.00 26.00 962 ALA A O 1
ATOM 7306 N N . SER A 1 963 ? 20.510 65.266 2.183 1.00 25.27 963 SER A N 1
ATOM 7307 C CA . SER A 1 963 ? 21.950 65.101 2.531 1.00 25.27 963 SER A CA 1
ATOM 7308 C C . SER A 1 963 ? 22.126 64.625 4.007 1.00 25.27 963 SER A C 1
ATOM 7310 O O . SER A 1 963 ? 21.186 64.735 4.787 1.00 25.27 963 SER A O 1
ATOM 7312 N N . ALA A 1 964 ? 23.315 64.141 4.415 1.00 26.44 964 ALA A N 1
ATOM 7313 C CA . ALA A 1 964 ? 23.680 63.827 5.826 1.00 26.44 964 ALA A CA 1
ATOM 7314 C C . ALA A 1 964 ? 24.049 65.101 6.646 1.00 26.44 964 ALA A C 1
ATOM 7316 O O . ALA A 1 964 ? 24.139 66.161 6.015 1.00 26.44 964 ALA A O 1
ATOM 7317 N N . PRO A 1 965 ? 24.280 65.064 7.994 1.00 43.03 965 PRO A N 1
ATOM 7318 C CA . PRO A 1 965 ? 25.611 64.671 8.538 1.00 43.03 965 PRO A CA 1
ATOM 7319 C C . PRO A 1 965 ? 25.691 64.173 10.029 1.00 43.03 965 PRO A C 1
ATOM 7321 O O . PRO A 1 965 ? 24.693 64.141 10.738 1.00 43.03 965 PRO A O 1
ATOM 7324 N N . MET A 1 966 ? 26.935 63.925 10.503 1.00 26.45 966 MET A N 1
ATOM 7325 C CA . MET A 1 966 ? 27.439 63.871 11.913 1.00 26.45 966 MET A CA 1
ATOM 7326 C C . MET A 1 966 ? 27.091 62.659 12.819 1.00 26.45 966 MET A C 1
ATOM 7328 O O . MET A 1 966 ? 26.010 62.099 12.713 1.00 26.45 966 MET A O 1
ATOM 7332 N N . ALA A 1 967 ? 27.930 62.224 13.782 1.00 26.19 967 ALA A N 1
ATOM 7333 C CA . ALA A 1 967 ? 29.382 62.400 14.040 1.00 26.19 967 ALA A CA 1
ATOM 7334 C C . ALA A 1 967 ? 29.866 61.405 15.137 1.00 26.19 967 ALA A C 1
ATOM 7336 O O . ALA A 1 967 ? 29.065 61.006 15.979 1.00 26.19 967 ALA A O 1
ATOM 7337 N N . THR A 1 968 ? 31.168 61.069 15.198 1.00 26.78 968 THR A N 1
ATOM 7338 C CA . THR A 1 968 ? 31.797 60.359 16.344 1.00 26.78 968 THR A CA 1
ATOM 7339 C C . THR A 1 968 ? 33.269 60.742 16.554 1.00 26.78 968 THR A C 1
ATOM 7341 O O . THR A 1 968 ? 34.030 60.781 15.589 1.00 26.78 968 THR A O 1
ATOM 7344 N N . GLY A 1 969 ? 33.676 60.927 17.818 1.00 28.73 969 GLY A N 1
ATOM 7345 C CA . GLY A 1 969 ? 35.056 61.164 18.287 1.00 28.73 969 GLY A CA 1
ATOM 7346 C C . GLY A 1 969 ? 35.075 62.121 19.498 1.00 28.73 969 GLY A C 1
ATOM 7347 O O . GLY A 1 969 ? 34.170 62.941 19.602 1.00 28.73 969 GLY A O 1
ATOM 7348 N N . VAL A 1 970 ? 36.016 62.101 20.455 1.00 31.77 970 VAL A N 1
ATOM 7349 C CA . VAL A 1 970 ? 37.217 61.269 20.732 1.00 31.77 970 VAL A CA 1
ATOM 7350 C C . VAL A 1 970 ? 37.501 61.347 22.257 1.00 31.77 970 VAL A C 1
ATOM 7352 O O . VAL A 1 970 ? 37.186 62.372 22.856 1.00 31.77 970 VAL A O 1
ATOM 7355 N N . GLY A 1 971 ? 38.135 60.345 22.893 1.00 26.97 971 GLY A N 1
ATOM 7356 C CA . GLY A 1 971 ? 38.672 60.473 24.271 1.00 26.97 971 GLY A CA 1
ATOM 7357 C C . GLY A 1 971 ? 39.248 59.163 24.868 1.00 26.97 971 GLY A C 1
ATOM 7358 O O . GLY A 1 971 ? 38.490 58.199 24.929 1.00 26.97 971 GLY A O 1
ATOM 7359 N N . PRO A 1 972 ? 40.540 59.077 25.277 1.00 55.31 972 PRO A N 1
ATOM 7360 C CA . PRO A 1 972 ? 41.213 57.806 25.634 1.00 55.31 972 PRO A CA 1
ATOM 7361 C C . PRO A 1 972 ? 41.661 57.678 27.114 1.00 55.31 972 PRO A C 1
ATOM 7363 O O . PRO A 1 972 ? 41.641 58.679 27.825 1.00 55.31 972 PRO A O 1
ATOM 7366 N N . LEU A 1 973 ? 42.154 56.489 27.534 1.00 28.25 973 LEU A N 1
ATOM 7367 C CA . LEU A 1 973 ? 43.177 56.295 28.599 1.00 28.25 973 LEU A CA 1
ATOM 7368 C C . LEU A 1 973 ? 43.761 54.845 28.681 1.00 28.25 973 LEU A C 1
ATOM 7370 O O . LEU A 1 973 ? 43.016 53.883 28.827 1.00 28.25 973 LEU A O 1
ATOM 7374 N N . ASP A 1 974 ? 45.095 54.760 28.569 1.00 29.36 974 ASP A N 1
ATOM 7375 C CA . ASP A 1 974 ? 46.165 53.865 29.103 1.00 29.36 974 ASP A CA 1
ATOM 7376 C C . ASP A 1 974 ? 46.133 52.323 29.385 1.00 29.36 974 ASP A C 1
ATOM 7378 O O . ASP A 1 974 ? 45.199 51.743 29.925 1.00 29.36 974 ASP A O 1
ATOM 7382 N N . ALA A 1 975 ? 47.313 51.740 29.058 1.00 30.80 975 ALA A N 1
ATOM 7383 C CA . ALA A 1 975 ? 48.145 50.600 29.550 1.00 30.80 975 ALA A CA 1
ATOM 7384 C C . ALA A 1 975 ? 47.712 49.659 30.720 1.00 30.80 975 ALA A C 1
ATOM 7386 O O . ALA A 1 975 ? 46.981 50.061 31.611 1.00 30.80 975 ALA A O 1
ATOM 7387 N N . GLY A 1 976 ? 48.240 48.421 30.887 1.00 28.19 976 GLY A N 1
ATOM 7388 C CA . GLY A 1 976 ? 49.222 47.600 30.127 1.00 28.19 976 GLY A CA 1
ATOM 7389 C C . GLY A 1 976 ? 49.839 46.423 30.956 1.00 28.19 976 GLY A C 1
ATOM 7390 O O . GLY A 1 976 ? 49.493 46.275 32.121 1.00 28.19 976 GLY A O 1
ATOM 7391 N N . VAL A 1 977 ? 50.822 45.679 30.383 1.00 31.86 977 VAL A N 1
ATOM 7392 C CA . VAL A 1 977 ? 51.886 44.823 31.032 1.00 31.86 977 VAL A CA 1
ATOM 7393 C C . VAL A 1 977 ? 51.716 43.268 31.193 1.00 31.86 977 VAL A C 1
ATOM 7395 O O . VAL A 1 977 ? 50.783 42.801 31.827 1.00 31.86 977 VAL A O 1
ATOM 7398 N N . GLN A 1 978 ? 52.753 42.515 30.723 1.00 29.03 978 GLN A N 1
ATOM 7399 C CA . GLN A 1 978 ? 53.186 41.091 30.972 1.00 29.03 978 GLN A CA 1
ATOM 7400 C C . GLN A 1 978 ? 52.273 39.906 30.529 1.00 29.03 978 GLN A C 1
ATOM 7402 O O . GLN A 1 978 ? 51.062 40.001 30.616 1.00 29.03 978 GLN A O 1
ATOM 7407 N N . GLY A 1 979 ? 52.757 38.732 30.059 1.00 30.70 979 GLY A N 1
ATOM 7408 C CA . GLY A 1 979 ? 54.115 38.153 29.879 1.00 30.70 979 GLY A CA 1
ATOM 7409 C C . GLY A 1 979 ? 54.076 36.722 29.237 1.00 30.70 979 GLY A C 1
ATOM 7410 O O . GLY A 1 979 ? 52.981 36.235 28.997 1.00 30.70 979 GLY A O 1
ATOM 7411 N N . PRO A 1 980 ? 55.222 36.067 28.916 1.00 51.94 980 PRO A N 1
ATOM 7412 C CA . PRO A 1 980 ? 55.497 35.262 27.682 1.00 51.94 980 PRO A CA 1
ATOM 7413 C C . PRO A 1 980 ? 55.054 33.757 27.720 1.00 51.94 980 PRO A C 1
ATOM 7415 O O . PRO A 1 980 ? 54.545 33.317 28.739 1.00 51.94 980 PRO A O 1
ATOM 7418 N N . SER A 1 981 ? 55.189 32.857 26.712 1.00 28.62 981 SER A N 1
ATOM 7419 C CA . SER A 1 981 ? 56.311 32.589 25.769 1.00 28.62 981 SER A CA 1
ATOM 7420 C C . SER A 1 981 ? 55.968 31.597 24.610 1.00 28.62 981 SER A C 1
ATOM 7422 O O . SER A 1 981 ? 55.244 30.636 24.829 1.00 28.62 981 SER A O 1
ATOM 7424 N N . SER A 1 982 ? 56.524 31.837 23.405 1.00 29.73 982 SER A N 1
ATOM 7425 C CA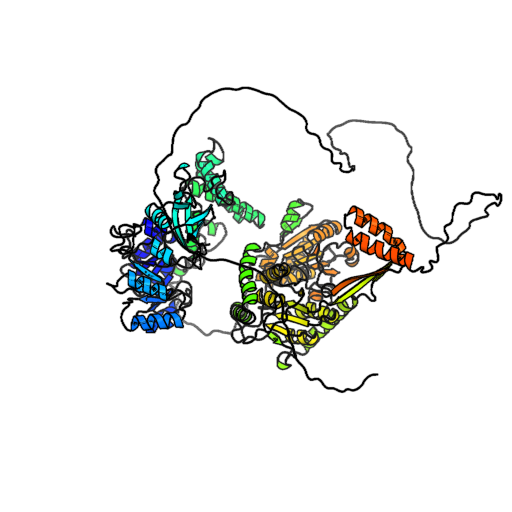 . SER A 1 982 ? 57.329 30.970 22.477 1.00 29.73 982 SER A CA 1
ATOM 7426 C C . SER A 1 982 ? 57.378 29.410 22.580 1.00 29.73 982 SER A C 1
ATOM 7428 O O . SER A 1 982 ? 57.291 28.912 23.692 1.00 29.73 982 SER A O 1
ATOM 7430 N N . VAL A 1 983 ? 57.731 28.551 21.583 1.00 28.89 983 VAL A N 1
ATOM 7431 C CA . VAL A 1 983 ? 58.065 28.577 20.114 1.00 28.89 983 VAL A CA 1
ATOM 7432 C C . VAL A 1 983 ? 58.329 27.109 19.618 1.00 28.89 983 VAL A C 1
ATOM 7434 O O . VAL A 1 983 ? 58.711 26.280 20.435 1.00 28.89 983 VAL A O 1
ATOM 7437 N N . ASN A 1 984 ? 58.255 26.830 18.294 1.00 26.86 984 ASN A N 1
ATOM 7438 C CA . ASN A 1 984 ? 58.753 25.636 17.531 1.00 26.86 984 ASN A CA 1
ATOM 7439 C C . ASN A 1 984 ? 58.038 24.254 17.680 1.00 26.86 984 ASN A C 1
ATOM 7441 O O . ASN A 1 984 ? 57.500 23.977 18.741 1.00 26.86 984 ASN A O 1
ATOM 7445 N N . VAL A 1 985 ? 57.957 23.287 16.729 1.00 30.67 985 VAL A N 1
ATOM 7446 C CA . VAL A 1 985 ? 58.364 23.025 15.300 1.00 30.67 985 VAL A CA 1
ATOM 7447 C C . VAL A 1 985 ? 59.143 21.683 15.141 1.00 30.67 985 VAL A C 1
ATOM 7449 O O . VAL A 1 985 ? 60.286 21.598 15.564 1.00 30.67 985 VAL A O 1
ATOM 7452 N N . PHE A 1 986 ? 58.523 20.703 14.441 1.00 30.53 986 PHE A N 1
ATOM 7453 C CA . PHE A 1 986 ? 59.061 19.486 13.748 1.00 30.53 986 PHE A CA 1
ATOM 7454 C C . PHE A 1 986 ? 59.788 18.335 14.510 1.00 30.53 986 PHE A C 1
ATOM 7456 O O . PHE A 1 986 ? 60.647 18.581 15.344 1.00 30.53 986 PHE A O 1
ATOM 7463 N N . GLY A 1 987 ? 59.583 17.069 14.062 1.00 27.53 987 GLY A N 1
ATOM 7464 C CA . GLY A 1 987 ? 60.673 16.051 14.047 1.00 27.53 987 GLY A CA 1
ATOM 7465 C C . GLY A 1 987 ? 60.402 14.543 14.318 1.00 27.53 987 GLY A C 1
ATOM 7466 O O . GLY A 1 987 ? 60.685 14.072 15.405 1.00 27.53 987 GLY A O 1
ATOM 7467 N N . TYR A 1 988 ? 59.971 13.779 13.300 1.00 30.70 988 TYR A N 1
ATOM 7468 C CA . TYR A 1 988 ? 60.366 12.389 12.917 1.00 30.70 988 TYR A CA 1
ATOM 7469 C C . TYR A 1 988 ? 60.715 11.218 13.905 1.00 30.70 988 TYR A C 1
ATOM 7471 O O . TYR A 1 988 ? 61.715 11.237 14.611 1.00 30.70 988 TYR A O 1
ATOM 7479 N N . SER A 1 989 ? 60.041 10.072 13.652 1.00 34.69 989 SER A N 1
ATOM 7480 C CA . SER A 1 989 ? 60.511 8.649 13.604 1.00 34.69 989 SER A CA 1
ATOM 7481 C C . SER A 1 989 ? 61.028 7.851 14.825 1.00 34.69 989 SER A C 1
ATOM 7483 O O . SER A 1 989 ? 61.928 8.276 15.536 1.00 34.69 989 SER A O 1
ATOM 7485 N N . GLY A 1 990 ? 60.593 6.576 14.906 1.00 26.64 990 GLY A N 1
ATOM 7486 C CA . GLY A 1 990 ? 61.272 5.484 15.633 1.00 26.64 990 GLY A CA 1
ATOM 7487 C C . GLY A 1 990 ? 60.436 4.191 15.769 1.00 26.64 990 GLY A C 1
ATOM 7488 O O . GLY A 1 990 ? 59.423 4.197 16.457 1.00 26.64 990 GLY A O 1
ATOM 7489 N N . ILE A 1 991 ? 60.858 3.084 15.136 1.00 34.94 991 ILE A N 1
ATOM 7490 C CA . ILE A 1 991 ? 60.341 1.705 15.366 1.00 34.94 991 ILE A CA 1
ATOM 7491 C C . ILE A 1 991 ? 61.277 0.996 16.378 1.00 34.94 991 ILE A C 1
ATOM 7493 O O . ILE A 1 991 ? 62.426 1.429 16.502 1.00 34.94 991 ILE A O 1
ATOM 7497 N N . PRO A 1 992 ? 60.867 -0.089 17.076 1.00 48.94 992 PRO A N 1
ATOM 7498 C CA . PRO A 1 992 ? 61.130 -1.433 16.529 1.00 48.94 992 PRO A CA 1
ATOM 7499 C C . PRO A 1 992 ? 60.063 -2.516 16.836 1.00 48.94 992 PRO A C 1
ATOM 7501 O O . PRO A 1 992 ? 59.241 -2.395 17.738 1.00 48.94 992 PRO A O 1
ATOM 7504 N N . ASN A 1 993 ? 60.124 -3.605 16.063 1.00 33.88 993 ASN A N 1
ATOM 7505 C CA . ASN A 1 993 ? 59.415 -4.884 16.265 1.00 33.88 993 ASN A CA 1
ATOM 7506 C C . ASN A 1 993 ? 60.200 -5.772 17.273 1.00 33.88 993 ASN A C 1
ATOM 7508 O O . ASN A 1 993 ? 61.381 -5.472 17.487 1.00 33.88 993 ASN A O 1
ATOM 7512 N N . PRO A 1 994 ? 59.651 -6.870 17.852 1.00 49.91 994 PRO A N 1
ATOM 7513 C CA . PRO A 1 994 ? 59.978 -8.177 17.245 1.00 49.91 994 PRO A CA 1
ATOM 7514 C C . PRO A 1 994 ? 59.016 -9.387 17.452 1.00 49.91 994 PRO A C 1
ATOM 7516 O O . PRO A 1 994 ? 58.429 -9.592 18.507 1.00 49.91 994 PRO A O 1
ATOM 7519 N N . MET A 1 995 ? 59.111 -10.293 16.465 1.00 28.25 995 MET A N 1
ATOM 7520 C CA . MET A 1 995 ? 59.099 -11.777 16.515 1.00 28.25 995 MET A CA 1
ATOM 7521 C C . MET A 1 995 ? 57.825 -12.633 16.730 1.00 28.25 995 MET A C 1
ATOM 7523 O O . MET A 1 995 ? 57.142 -12.603 17.746 1.00 28.25 995 MET A O 1
ATOM 7527 N N . TYR A 1 996 ? 57.662 -13.535 15.750 1.00 30.64 996 TYR A N 1
ATOM 7528 C CA . TYR A 1 996 ? 56.958 -14.828 15.763 1.00 30.64 996 TYR A CA 1
ATOM 7529 C C . TYR A 1 996 ? 57.713 -15.900 16.586 1.00 30.64 996 TYR A C 1
ATOM 7531 O O . TYR A 1 996 ? 58.871 -15.699 16.957 1.00 30.64 996 TYR A O 1
ATOM 7539 N N . PRO A 1 997 ? 57.123 -17.099 16.748 1.00 42.09 997 PRO A N 1
ATOM 7540 C CA . PRO A 1 997 ? 57.684 -18.232 15.995 1.00 42.09 997 PRO A CA 1
ATOM 7541 C C . PRO A 1 997 ? 56.659 -18.972 15.117 1.00 42.09 997 PRO A C 1
ATOM 7543 O O . PRO A 1 997 ? 55.456 -18.954 15.366 1.00 42.09 997 PRO A O 1
ATOM 7546 N N . SER A 1 998 ? 57.171 -19.655 14.093 1.00 32.56 998 SER A N 1
ATOM 7547 C CA . SER A 1 998 ? 56.453 -20.590 13.220 1.00 32.56 998 SER A CA 1
ATOM 7548 C C . SER A 1 998 ? 57.231 -21.905 13.117 1.00 32.56 998 SER A C 1
ATOM 7550 O O . SER A 1 998 ? 58.457 -21.875 13.196 1.00 32.56 998 SER A O 1
ATOM 7552 N N . THR A 1 999 ? 56.525 -23.023 12.920 1.00 29.81 999 THR A N 1
ATOM 7553 C CA . THR A 1 999 ? 56.964 -24.317 12.335 1.00 29.81 999 THR A CA 1
ATOM 7554 C C . THR A 1 999 ? 55.804 -25.326 12.467 1.00 29.81 999 THR A C 1
ATOM 7556 O O . THR A 1 999 ? 55.007 -25.198 13.392 1.00 29.81 999 THR A O 1
ATOM 7559 N N . ASP A 1 1000 ? 55.667 -26.393 11.672 1.00 30.86 1000 ASP A N 1
ATOM 7560 C CA . ASP A 1 1000 ? 55.746 -26.544 10.203 1.00 30.86 1000 ASP A CA 1
ATOM 7561 C C . ASP A 1 1000 ? 55.143 -27.927 9.811 1.00 30.86 1000 ASP A C 1
ATOM 7563 O O . ASP A 1 1000 ? 54.730 -28.668 10.702 1.00 30.86 1000 ASP A O 1
ATOM 7567 N N . ALA A 1 1001 ? 55.183 -28.299 8.520 1.00 27.33 1001 ALA A N 1
ATOM 7568 C CA . ALA A 1 1001 ? 54.996 -29.663 7.956 1.00 27.33 1001 ALA A CA 1
ATOM 7569 C C . ALA A 1 1001 ? 53.545 -30.239 7.914 1.00 27.33 1001 ALA A C 1
ATOM 7571 O O . ALA A 1 1001 ? 52.963 -30.576 8.939 1.00 27.33 1001 ALA A O 1
ATOM 7572 N N . THR A 1 1002 ? 52.827 -30.237 6.771 1.00 30.34 1002 THR A N 1
ATOM 7573 C CA . THR A 1 1002 ? 52.893 -31.122 5.558 1.00 30.34 1002 THR A CA 1
ATOM 7574 C C . THR A 1 1002 ? 52.288 -32.533 5.756 1.00 30.34 1002 THR A C 1
ATOM 7576 O O . THR A 1 1002 ? 52.612 -33.222 6.709 1.00 30.34 1002 THR A O 1
ATOM 7579 N N . HIS A 1 1003 ? 51.380 -33.047 4.905 1.00 28.53 1003 HIS A N 1
ATOM 7580 C CA . HIS A 1 1003 ? 51.608 -33.388 3.486 1.00 28.53 1003 HIS A CA 1
ATOM 7581 C C . HIS A 1 1003 ? 50.325 -33.796 2.702 1.00 28.53 1003 HIS A C 1
ATOM 7583 O O . HIS A 1 1003 ? 49.439 -34.404 3.284 1.00 28.53 1003 HIS A O 1
ATOM 7589 N N . LEU A 1 1004 ? 50.349 -33.554 1.372 1.00 29.31 1004 LEU A N 1
ATOM 7590 C CA . LEU A 1 1004 ? 49.845 -34.360 0.218 1.00 29.31 1004 LEU A CA 1
ATOM 7591 C C . LEU A 1 1004 ? 48.431 -35.006 0.245 1.00 29.31 1004 LEU A C 1
ATOM 7593 O O . LEU A 1 1004 ? 48.021 -35.596 1.227 1.00 29.31 1004 LEU A O 1
ATOM 7597 N N . SER A 1 1005 ? 47.685 -35.191 -0.849 1.00 29.67 1005 SER A N 1
ATOM 7598 C CA . SER A 1 1005 ? 47.555 -34.618 -2.203 1.00 29.67 1005 SER A CA 1
ATOM 7599 C C . SER A 1 1005 ? 46.708 -35.596 -3.040 1.00 29.67 1005 SER A C 1
ATOM 7601 O O . SER A 1 1005 ? 46.991 -36.791 -3.036 1.00 29.67 1005 SER A O 1
ATOM 7603 N N . CYS A 1 1006 ? 45.797 -35.048 -3.843 1.00 28.02 1006 CYS A N 1
ATOM 7604 C CA . CYS A 1 1006 ? 45.519 -35.413 -5.242 1.00 28.02 1006 CYS A CA 1
ATOM 7605 C C . CYS A 1 1006 ? 45.222 -36.871 -5.655 1.00 28.02 1006 CYS A C 1
ATOM 7607 O O . CYS A 1 1006 ? 46.121 -37.707 -5.769 1.00 28.02 1006 CYS A O 1
ATOM 7609 N N . LYS A 1 1007 ? 44.025 -37.045 -6.226 1.00 39.81 1007 LYS A N 1
ATOM 7610 C CA . LYS A 1 1007 ? 43.902 -37.274 -7.675 1.00 39.81 1007 LYS A CA 1
ATOM 7611 C C . LYS A 1 1007 ? 42.672 -36.567 -8.237 1.00 39.81 1007 LYS A C 1
ATOM 7613 O O . LYS A 1 1007 ? 41.739 -36.354 -7.438 1.00 39.81 1007 LYS A O 1
#

Sequence (1007 aa):
METTLPLPFLISVAVPPGLASSEGLSREEVSCLGCVFFEVTQKTLDKHLNLLRRHNAEFHTYFDVTGLESKDDVVSILDNGARKVFVQPDRLSDFAEYAGRVAPAVSKVSELSVATISGLLLKAFDGKGSDLVHFLETSKADKIPLLYINPAPGIDYEEFVETCSKTSAIPIVPSTKLTTKKDETDAKLFVPRLLSAAWKSDRADKLLPTVVCDERGTALGLVYSSEDSVGESLRTQTGVYQSRKRGLWYKGATSGDTQELIRISMDCDNDALKFVVKQKGRFCHLDQLGCFGDLKGISKLEQTLISRKESAPEGSYTKRLFSDEKLLRAKIMEEAEELCDAKAPDEVAFEAADLIYFALTKAIAAGVNVADIERNLDAKSLKVKRRPGNAKGQWAAKEGISNGDAEKAKELAEESKEPLPSAPAPAAQTAPDTEKITMKRIDVRQVGPAEVSEALKRPSQKSADAILNIIKPIINDVRENGDKALLSYTHKFEKATSLTSPVLKAPFPQSLMNLPPETIKAIDISFENIRKFHAAQKDEKPLNVETMPGVVCSRFSRPIERVGLYIPGGTAVLPSTALMLGVPAMVAGCQKIVFASPPRSDGSITPEIVYVAHKVGAESIVLAGGAQAIAAMAYGTESVSKVDKILGPGNQFVTAGKMYVSNDTNAGVSIDMPAGPSEVLVIADRDANPAFVASDLLSQAEHGVDSQVICIAVDLDEEHLKAIEDELHKQAMVLPRVDIVKGSIAHSVTILVKDIDEAMRISNEYAPEHLILQIKDAEKAVDRVMNAGSVFIGKWTPESVGDYSAGVNHSLPTYGYAKQYSGVNLGSFVKHITSSNLTAEGLKNVGDAVMQLAKVEELEAHRRAVSIRLSTLHQLGLPVQHPRRLGPDLGDLQRARPPAAVRPVVALANVVREFGRGSHPACETPSPSQANRFPLFSIARAAYALKSPHAARFGRTLCTSASAPMATGVGPLDAGVQGPSSVNVFGYSGIPNPMYPSTDATHLSCK

Radius of gyration: 40.62 Å; chains: 1; bounding box: 117×105×128 Å

Secondary structure (DSSP, 8-state):
---SS--SSEEE-SSSSSS--SSSS-HHHHHHH-EEEEEEETTTHHHHHHHHHHHTTT-EEEEEEEE---HHHHHHHHHTT-SEEEE-GGGGGGGGGGGGGEEEEESSGGGGGG-BTTBEEEEEE---THHHHHHHHHHHHHT-TTEEEEEPTT--HHHHHHHHHTTT-EEEEEGGGEES-TTSGGGSEEHHHHHHTT----STT-PEEEEEE-TT--EEEEEEE-HHHHHHHHHHTB-EEEETTTEEEETTTTTS--EEEEEEEE-SSSS-EEEEEEE-S-SSSSSSSBTTB---HHHHHHHHHHHHHHHPPTT-HHHHHHH-HHHHHHHHHHHHHHHHH--SHHHHHHHHHHHHHHHHHHHHHTT--HHHHHHHHHHHHT--SPPP-PPPHHHHTTTT----SSSGGGTTTSS---------SPPP-----S----PEEEETTTS-HHHHHHHTPPPPPSPHHHHHHHHHHHHHHHHHHHHHHHHHHHHHHT--TT-S-SEEESSPPGGGG---HHHHHHHHHHHHHHHHHHHTTS-SS-EEEEEETTEEEEEEEEE-SEEEEE---SSS--HHHHHHHHHHHHHHT-SEEEEE-PPPTTSPPPHHHHHHHHHTT-SEEE---HHHHHHHHHH--SSSPP-SEEE----HHHHHHHHHHTT-TTT--EES----S-EEEEEE-TTS-HHHHHHHHHHHHTT-TT-EEEEEEES--HHHHHHHHHHHHHHHTTSTTHHHHHHHHTT-EEEEESSHHHHHHHHHHH--SEEEEESTTGGGGGGG--S-SEEEESTT--HHHHHHTSSS-----TTTGGGT-PPS-GGGGEEEEEEEEE-HHHHHHHHHHHHHHHHHTT-HHHHHHHHHHHHHHHHTTPPP-PPP------------PPP------------------------------------------------------------------------------------------------------------